Protein AF-A0AA36HLS9-F1 (afdb_monomer_lite)

Sequence (797 aa):
MFCTSGTGKSSGSKPPRKSQDGSSKAQVPLLLHFDVNKTVIQSDSVQMKGVEEGIREGIADLFWGNLQKSGGSESWEWIKAEPSCAPPKDDDILAVGTTPLNYTQWCKRFVQDKKAMKEAVRSFSLVQGQPVEKEMKKLLQLTMKKMQLRPEVRKSKEAEAAGLLGPTFNMFPALFQMVVQLQRQRRPFAILFRSFGADHEKIQREWNAFCEMRHPIFSRLIEDIGPMDGSTPGVPDRRIHSIHTLYRDASGPMVLLDTFTNGPEDSPWDSWVRTKPKPTADTRNGKSWTKQVLKSKVVEGFTAFRKFCADHLAKQATAAIKDDWAWWQFHNEQAHGGKLMTLLRRKDNAQVFFDDNIEPFDARIVDCRDDYGNTVPDSVALDKYLVKVNPVEAMLDDNYFLRKLLATQGDHIDVGSSLIGVQKQLADKEEENGTLVKQLQNLGQHLKQLMEENRRMKQQRRIPVRDENELKRILHKDGIDTNKFGTGNFKSLRNLQTEIDQGASWLQDNDHGRIVRVLDMVYLMIKYNDMLLVESHEQDGSNGNIIRTRNYLPGVRMRVEDNMQDVIDRWFQTGLQVDISPYIETQEMPVYVPDAPPQQSLLTEAYPLACMIQASQGTFVIPDKEVELYKDLFAKIGLPGGKSFSTVSKDAVDEQSVITRLWRWDKIKNWKEHAASGGKSSMQVQDVSETCRRLFKDHPRAEIYQRLLLQMFEVFEAQKLTGGFSGSLVIRVQPFEADGRPGEPCIVKLDEGKAIRTEASNSENVFKALPDRAARILGDAVYGRDKDCAKIQTSAL

Radius of gyration: 40.89 Å; chains: 1; bounding box: 94×68×112 Å

Organism: NCBI:txid2562239

pLDDT: mean 76.9, std 19.82, range [21.17, 98.5]

Structure (mmCIF, N/CA/C/O backbone):
data_AF-A0AA36HLS9-F1
#
_entry.id   AF-A0AA36HLS9-F1
#
loop_
_atom_site.group_PDB
_atom_site.id
_atom_site.type_symbol
_atom_site.label_atom_id
_atom_site.label_alt_id
_atom_site.label_comp_id
_atom_site.label_asym_id
_atom_site.label_entity_id
_atom_site.label_seq_id
_atom_site.pdbx_PDB_ins_code
_atom_site.Cartn_x
_atom_site.Cartn_y
_atom_site.Cartn_z
_atom_site.occupancy
_atom_site.B_iso_or_equiv
_atom_site.auth_seq_id
_atom_site.auth_comp_id
_atom_site.auth_asym_id
_atom_site.auth_atom_id
_atom_site.pdbx_PDB_model_num
ATOM 1 N N . MET A 1 1 ? -50.172 -24.368 -39.391 1.00 28.59 1 MET A N 1
ATOM 2 C CA . MET A 1 1 ? -51.264 -25.345 -39.179 1.00 28.59 1 MET A CA 1
ATOM 3 C C . MET A 1 1 ? -51.474 -25.513 -37.678 1.00 28.59 1 MET A C 1
ATOM 5 O O . MET A 1 1 ? -50.522 -25.311 -36.939 1.00 28.59 1 MET A O 1
ATOM 9 N N . PHE A 1 2 ? -52.711 -25.818 -37.275 1.00 23.03 2 PHE A N 1
ATOM 10 C CA . PHE A 1 2 ? -53.198 -26.250 -35.946 1.00 23.03 2 PHE A CA 1
ATOM 11 C C . PHE A 1 2 ? -52.264 -27.277 -35.237 1.00 23.03 2 PHE A C 1
ATOM 13 O O . PHE A 1 2 ? -51.487 -27.919 -35.932 1.00 23.03 2 PHE A O 1
ATOM 20 N N . CYS A 1 3 ? -52.275 -27.569 -33.923 1.00 22.03 3 CYS A N 1
ATOM 21 C CA . CYS A 1 3 ? -53.114 -27.216 -32.750 1.00 22.03 3 CYS A CA 1
ATOM 22 C C . CYS A 1 3 ? -52.338 -27.609 -31.440 1.00 22.03 3 CYS A C 1
ATOM 24 O O . CYS A 1 3 ? -51.247 -28.155 -31.573 1.00 22.03 3 CYS A O 1
ATOM 26 N N . THR A 1 4 ? -52.733 -27.431 -30.162 1.00 26.62 4 THR A N 1
ATOM 27 C CA . THR A 1 4 ? -53.925 -26.882 -29.452 1.00 26.62 4 THR A CA 1
ATOM 28 C C . THR A 1 4 ? -53.484 -26.301 -28.080 1.00 26.62 4 THR A C 1
ATOM 30 O O . THR A 1 4 ? -52.349 -26.505 -27.656 1.00 26.62 4 THR A O 1
ATOM 33 N N . SER A 1 5 ? -54.385 -25.651 -27.334 1.00 27.12 5 SER A N 1
ATOM 34 C CA . SER A 1 5 ? -54.272 -25.324 -25.896 1.00 27.12 5 SER A CA 1
ATOM 35 C C . SER A 1 5 ? -54.572 -26.502 -24.948 1.00 27.12 5 SER A C 1
ATOM 37 O O . SER A 1 5 ? -55.406 -27.343 -25.275 1.00 27.12 5 SER A O 1
ATOM 39 N N . GLY A 1 6 ? -54.036 -26.477 -23.719 1.00 25.38 6 GLY A N 1
ATOM 40 C CA . GLY A 1 6 ? -54.470 -27.343 -22.609 1.00 25.38 6 GLY A CA 1
ATOM 41 C C . GLY A 1 6 ? -54.262 -26.685 -21.239 1.00 25.38 6 GLY A C 1
ATOM 42 O O . GLY A 1 6 ? -53.137 -26.354 -20.875 1.00 25.38 6 GLY A O 1
ATOM 43 N N . THR A 1 7 ? -55.341 -26.470 -20.484 1.00 30.11 7 THR A N 1
ATOM 44 C CA . THR A 1 7 ? -55.333 -25.877 -19.134 1.00 30.11 7 THR A CA 1
ATOM 45 C C . THR A 1 7 ? -55.454 -26.951 -18.050 1.00 30.11 7 THR A C 1
ATOM 47 O O . THR A 1 7 ? -56.210 -27.906 -18.195 1.00 30.11 7 THR A O 1
ATOM 50 N N . GLY A 1 8 ? -54.752 -26.777 -16.925 1.00 26.59 8 GLY A N 1
ATOM 51 C CA . GLY A 1 8 ? -54.854 -27.674 -15.769 1.00 26.59 8 GLY A CA 1
ATOM 52 C C . GLY A 1 8 ? -54.307 -27.038 -14.490 1.00 26.59 8 GLY A C 1
ATOM 53 O O . GLY A 1 8 ? -53.143 -26.651 -14.432 1.00 26.59 8 GLY A O 1
ATOM 54 N N . LYS A 1 9 ? -55.153 -26.910 -13.461 1.00 28.95 9 LYS A N 1
ATOM 55 C CA . LYS A 1 9 ? -54.767 -26.489 -12.102 1.00 28.95 9 LYS A CA 1
ATOM 56 C C . LYS A 1 9 ? -54.532 -27.729 -11.236 1.00 28.95 9 LYS A C 1
ATOM 58 O O . LYS A 1 9 ? -55.436 -28.553 -11.206 1.00 28.95 9 LYS A O 1
ATOM 63 N N . SER A 1 10 ? -53.460 -27.762 -10.435 1.00 25.56 10 SER A N 1
ATOM 64 C CA . SER A 1 10 ? -53.534 -27.958 -8.964 1.00 25.56 10 SER A CA 1
ATOM 65 C C . SER A 1 10 ? -52.170 -28.224 -8.303 1.00 25.56 10 SER A C 1
ATOM 67 O O . SER A 1 10 ? -51.372 -28.984 -8.832 1.00 25.56 10 SER A O 1
ATOM 69 N N . SER A 1 11 ? -51.994 -27.667 -7.095 1.00 27.62 11 SER A N 1
ATOM 70 C CA . SER A 1 11 ? -51.258 -28.218 -5.930 1.00 27.62 11 SER A CA 1
ATOM 71 C C . SER A 1 11 ? -49.841 -28.810 -6.074 1.00 27.62 11 SER A C 1
ATOM 73 O O . SER A 1 11 ? -49.642 -29.815 -6.744 1.00 27.62 11 SER A O 1
ATOM 75 N N . GLY A 1 12 ? -48.913 -28.339 -5.227 1.00 26.55 12 GLY A N 1
ATOM 76 C CA . GLY A 1 12 ? -47.768 -29.152 -4.783 1.00 26.55 12 GLY A CA 1
ATOM 77 C C . GLY A 1 12 ? -46.447 -28.396 -4.617 1.00 26.55 12 GLY A C 1
ATOM 78 O O . GLY A 1 12 ? -45.874 -27.931 -5.593 1.00 26.55 12 GLY A O 1
ATOM 79 N N . SER A 1 13 ? -45.975 -28.303 -3.369 1.00 27.14 13 SER A N 1
ATOM 80 C CA . SER A 1 13 ? -44.563 -28.198 -2.940 1.00 27.14 13 SER A CA 1
ATOM 81 C C . SER A 1 13 ? -43.506 -27.738 -3.967 1.00 27.14 13 SER A C 1
ATOM 83 O O . SER A 1 13 ? -43.077 -28.512 -4.824 1.00 27.14 13 SER A O 1
ATOM 85 N N . LYS A 1 14 ? -42.951 -26.530 -3.781 1.00 30.16 14 LYS A N 1
ATOM 86 C CA . LYS A 1 14 ? -41.692 -26.124 -4.436 1.00 30.16 14 LYS A CA 1
ATOM 87 C C . LYS A 1 14 ? -40.525 -26.996 -3.931 1.00 30.16 14 LYS A C 1
ATOM 89 O O . LYS A 1 14 ? -40.252 -26.944 -2.732 1.00 30.16 14 LYS A O 1
ATOM 94 N N . PRO A 1 15 ? -39.790 -27.720 -4.795 1.00 28.69 15 PRO A N 1
ATOM 95 C CA . PRO A 1 15 ? -38.481 -28.256 -4.433 1.00 28.69 15 PRO A CA 1
ATOM 96 C C . PRO A 1 15 ? -37.448 -27.112 -4.357 1.00 28.69 15 PRO A C 1
ATOM 98 O O . PRO A 1 15 ? -37.657 -26.054 -4.966 1.00 28.69 15 PRO A O 1
ATOM 101 N N . PRO A 1 16 ? -36.326 -27.287 -3.633 1.00 29.98 16 PRO A N 1
ATOM 102 C CA . PRO A 1 16 ? -35.295 -26.259 -3.541 1.00 29.98 16 PRO A CA 1
ATOM 103 C C . PRO A 1 16 ? -34.690 -25.972 -4.921 1.00 29.98 16 PRO A C 1
ATOM 105 O O . PRO A 1 16 ? -34.396 -26.886 -5.695 1.00 29.98 16 PRO A O 1
ATOM 108 N N . ARG A 1 17 ? -34.489 -24.684 -5.233 1.00 29.42 17 ARG A N 1
ATOM 109 C CA . ARG A 1 17 ? -33.785 -24.268 -6.453 1.00 29.42 17 ARG A CA 1
ATOM 110 C C . ARG A 1 17 ? -32.361 -24.818 -6.409 1.00 29.42 17 ARG A C 1
ATOM 112 O O . ARG A 1 17 ? -31.575 -24.396 -5.566 1.00 29.42 17 ARG A O 1
ATOM 119 N N . LYS A 1 18 ? -32.022 -25.704 -7.352 1.00 30.02 18 LYS A N 1
ATOM 120 C CA . LYS A 1 18 ? -30.622 -25.998 -7.675 1.00 30.02 18 LYS A CA 1
ATOM 121 C C . LYS A 1 18 ? -29.926 -24.681 -8.018 1.00 30.02 18 LYS A C 1
ATOM 123 O O . LYS A 1 18 ? -30.443 -23.914 -8.833 1.00 30.02 18 LYS A O 1
ATOM 128 N N . SER A 1 19 ? -28.780 -24.432 -7.396 1.00 31.06 19 SER A N 1
ATOM 129 C CA . SER A 1 19 ? -27.866 -23.372 -7.804 1.00 31.06 19 SER A CA 1
ATOM 130 C C . SER A 1 19 ? -27.513 -23.561 -9.279 1.00 31.06 19 SER A C 1
ATOM 132 O O . SER A 1 19 ? -27.135 -24.655 -9.699 1.00 31.06 19 SER A O 1
ATOM 134 N N . GLN A 1 20 ? -27.659 -22.501 -10.075 1.00 31.69 20 GLN A N 1
ATOM 135 C CA . GLN A 1 20 ? -27.069 -22.468 -11.407 1.00 31.69 20 GLN A CA 1
ATOM 136 C C . GLN A 1 20 ? -25.564 -22.310 -11.227 1.00 31.69 20 GLN A C 1
ATOM 138 O O . GLN A 1 20 ? -25.072 -21.205 -11.010 1.00 31.69 20 GLN A O 1
ATOM 143 N N . ASP A 1 21 ? -24.857 -23.434 -11.278 1.00 34.88 21 ASP A N 1
ATOM 144 C CA . ASP A 1 21 ? -23.404 -23.453 -11.332 1.00 34.88 21 ASP A CA 1
ATOM 145 C C . ASP A 1 21 ? -22.988 -22.958 -12.725 1.00 34.88 21 ASP A C 1
ATOM 147 O O . ASP A 1 21 ? -23.053 -23.679 -13.725 1.00 34.88 21 ASP A O 1
ATOM 151 N N . GLY A 1 22 ? -22.713 -21.657 -12.818 1.00 31.98 22 GLY A N 1
ATOM 152 C CA . GLY A 1 22 ? -22.327 -21.010 -14.062 1.00 31.98 22 GLY A CA 1
ATOM 153 C C . GLY A 1 22 ? -20.906 -21.415 -14.420 1.00 31.98 22 GLY A C 1
ATOM 154 O O . GLY A 1 22 ? -19.966 -20.960 -13.775 1.00 31.98 22 GLY A O 1
ATOM 155 N N . SER A 1 23 ? -20.745 -22.240 -15.457 1.00 33.22 23 SER A N 1
ATOM 156 C CA . SER A 1 23 ? -19.435 -22.686 -15.934 1.00 33.22 23 SER A CA 1
ATOM 157 C C . SER A 1 23 ? -18.579 -21.493 -16.377 1.00 33.22 23 SER A C 1
ATOM 159 O O . SER A 1 23 ? -18.689 -21.018 -17.513 1.00 33.22 23 SER A O 1
ATOM 161 N N . SER A 1 24 ? -17.722 -20.998 -15.486 1.00 39.50 24 SER A N 1
ATOM 162 C CA . SER A 1 24 ? -16.745 -19.973 -15.826 1.00 39.50 24 SER A CA 1
ATOM 163 C C . SER A 1 24 ? -15.725 -20.562 -16.802 1.00 39.50 24 SER A C 1
ATOM 165 O O . SER A 1 24 ? -15.209 -21.665 -16.617 1.00 39.50 24 SER A O 1
ATOM 167 N N . LYS A 1 25 ? -15.428 -19.833 -17.884 1.00 51.34 25 LYS A N 1
ATOM 168 C CA . LYS A 1 25 ? -14.277 -20.175 -18.727 1.00 51.34 25 LYS A CA 1
ATOM 169 C C . LYS A 1 25 ? -13.027 -20.062 -17.857 1.00 51.34 25 LYS A C 1
ATOM 171 O O . LYS A 1 25 ? -12.810 -19.012 -17.254 1.00 51.34 25 LYS A O 1
ATOM 176 N N . ALA A 1 26 ? -12.217 -21.119 -17.808 1.00 57.69 26 ALA A N 1
ATOM 177 C CA . ALA A 1 26 ? -10.960 -21.106 -17.068 1.00 57.69 26 ALA A CA 1
ATOM 178 C C . ALA A 1 26 ? -10.088 -19.933 -17.548 1.00 57.69 26 ALA A C 1
ATOM 180 O O . ALA A 1 26 ? -9.717 -19.866 -18.722 1.00 57.69 26 ALA A O 1
ATOM 181 N N . GLN A 1 27 ? -9.810 -18.981 -16.655 1.00 78.31 27 GLN A N 1
ATOM 182 C CA . GLN A 1 27 ? -9.022 -17.801 -16.997 1.00 78.31 27 GLN A CA 1
ATOM 183 C C . GLN A 1 27 ? -7.546 -18.180 -17.149 1.00 78.31 27 GLN A C 1
ATOM 185 O O . GLN A 1 27 ? -6.984 -18.881 -16.308 1.00 78.31 27 GLN A O 1
ATOM 190 N N . VAL A 1 28 ? -6.911 -17.695 -18.218 1.00 89.69 28 VAL A N 1
ATOM 191 C CA . VAL A 1 28 ? -5.503 -18.003 -18.500 1.00 89.69 28 VAL A CA 1
ATOM 192 C C . VAL A 1 28 ? -4.556 -17.386 -17.453 1.00 89.69 28 VAL A C 1
ATOM 194 O O . VAL A 1 28 ? -4.857 -16.300 -16.929 1.00 89.69 28 VAL A O 1
ATOM 197 N N . PRO A 1 29 ? -3.408 -18.040 -17.167 1.00 94.88 29 PRO A N 1
ATOM 198 C CA . PRO A 1 29 ? -2.360 -17.513 -16.297 1.00 94.88 29 PRO A CA 1
ATOM 199 C C . PRO A 1 29 ? -1.905 -16.092 -16.656 1.00 94.88 29 PRO A C 1
ATOM 201 O O . PRO A 1 29 ? -1.902 -15.715 -17.829 1.00 94.88 29 PRO A O 1
ATOM 204 N N . LEU A 1 30 ? -1.493 -15.321 -15.648 1.00 96.12 30 LEU A N 1
ATOM 205 C CA . LEU A 1 30 ? -1.074 -13.922 -15.784 1.00 96.12 30 LEU A CA 1
ATOM 206 C C . LEU A 1 30 ? 0.406 -13.704 -15.477 1.00 96.12 30 LEU A C 1
ATOM 208 O O . LEU A 1 30 ? 0.851 -13.975 -14.364 1.00 96.12 30 LEU A O 1
ATOM 212 N N . LEU A 1 31 ? 1.144 -13.106 -16.411 1.00 97.44 31 LEU A N 1
ATOM 213 C CA . LEU A 1 31 ? 2.460 -12.532 -16.128 1.00 97.44 31 LEU A CA 1
ATOM 214 C C . LEU A 1 31 ? 2.355 -11.004 -16.080 1.00 97.44 31 LEU A C 1
ATOM 216 O O . LEU A 1 31 ? 2.171 -10.345 -17.104 1.00 97.44 31 LEU A O 1
ATOM 220 N N . LEU A 1 32 ? 2.457 -10.444 -14.877 1.00 98.31 32 LEU A N 1
ATOM 221 C CA . LEU A 1 32 ? 2.303 -9.013 -14.637 1.00 98.31 32 LEU A CA 1
ATOM 222 C C . LEU A 1 32 ? 3.672 -8.364 -14.440 1.00 98.31 32 LEU A C 1
ATOM 224 O O . LEU A 1 32 ? 4.443 -8.762 -13.568 1.00 98.31 32 LEU A O 1
ATOM 228 N N . HIS A 1 33 ? 3.965 -7.349 -15.240 1.00 98.50 33 HIS A N 1
ATOM 229 C CA . HIS A 1 33 ? 5.128 -6.492 -15.080 1.00 98.50 33 HIS A CA 1
ATOM 230 C C . HIS A 1 33 ? 4.666 -5.170 -14.469 1.00 98.50 33 HIS A C 1
ATOM 232 O O . HIS A 1 33 ? 3.740 -4.540 -14.977 1.00 98.50 33 HIS A O 1
ATOM 238 N N . PHE A 1 34 ? 5.313 -4.752 -13.390 1.00 98.38 34 PHE A N 1
ATOM 239 C CA . PHE A 1 34 ? 5.057 -3.469 -12.746 1.00 98.38 34 PHE A CA 1
ATOM 240 C C . PHE A 1 34 ? 6.337 -2.667 -12.742 1.00 98.38 34 PHE A C 1
ATOM 242 O O . PHE A 1 34 ? 7.322 -3.104 -12.150 1.00 98.38 34 PHE A O 1
ATOM 249 N N . ASP A 1 35 ? 6.327 -1.487 -13.344 1.00 96.94 35 ASP A N 1
ATOM 250 C CA . ASP A 1 35 ? 7.286 -0.479 -12.933 1.00 96.94 35 ASP A CA 1
ATOM 251 C C . ASP A 1 35 ? 7.115 -0.131 -11.438 1.00 96.94 35 ASP A C 1
ATOM 253 O O . ASP A 1 35 ? 6.052 -0.337 -10.846 1.00 96.94 35 ASP A O 1
ATOM 257 N N . VAL A 1 36 ? 8.182 0.360 -10.810 1.00 94.25 36 VAL A N 1
ATOM 258 C CA . VAL A 1 36 ? 8.194 0.748 -9.399 1.00 94.25 36 VAL A CA 1
ATOM 259 C C . VAL A 1 36 ? 7.795 2.210 -9.207 1.00 94.25 36 VAL A C 1
ATOM 261 O O . VAL A 1 36 ? 6.796 2.502 -8.546 1.00 94.25 36 VAL A O 1
ATOM 264 N N . ASN A 1 37 ? 8.585 3.135 -9.745 1.00 90.25 37 ASN A N 1
ATOM 265 C CA . ASN A 1 37 ? 8.559 4.546 -9.368 1.00 90.25 37 ASN A CA 1
ATOM 266 C C . ASN A 1 37 ? 7.387 5.274 -10.038 1.00 90.25 37 ASN A C 1
ATOM 268 O O . ASN A 1 37 ? 7.247 5.228 -11.247 1.00 90.25 37 ASN A O 1
ATOM 272 N N . LYS A 1 38 ? 6.537 5.950 -9.257 1.00 89.06 38 LYS A N 1
ATOM 273 C CA . LYS A 1 38 ? 5.241 6.537 -9.675 1.00 89.06 38 LYS A CA 1
ATOM 274 C C . LYS A 1 38 ? 4.206 5.541 -10.221 1.00 89.06 38 LYS A C 1
ATOM 276 O O . LYS A 1 38 ? 3.077 5.936 -10.505 1.00 89.06 38 LYS A O 1
ATOM 281 N N . THR A 1 39 ? 4.554 4.262 -10.304 1.00 93.81 39 THR A N 1
ATOM 282 C CA . THR A 1 39 ? 3.668 3.194 -10.769 1.00 93.81 39 THR A CA 1
ATOM 283 C C . THR A 1 39 ? 3.092 2.405 -9.596 1.00 93.81 39 THR A C 1
ATOM 285 O O . THR A 1 39 ? 1.874 2.278 -9.509 1.00 93.81 39 THR A O 1
ATOM 288 N N . VAL A 1 40 ? 3.923 1.918 -8.663 1.00 94.00 40 VAL A N 1
ATOM 289 C CA . VAL A 1 40 ? 3.460 1.253 -7.422 1.00 94.00 40 VAL A CA 1
ATOM 290 C C . VAL A 1 40 ? 3.991 1.887 -6.136 1.00 94.00 40 VAL A C 1
ATOM 292 O O . VAL A 1 40 ? 3.462 1.572 -5.075 1.00 94.00 40 VAL A O 1
ATOM 295 N N . ILE A 1 41 ? 4.984 2.783 -6.205 1.00 89.88 41 ILE A N 1
ATOM 296 C CA . ILE A 1 41 ? 5.416 3.656 -5.097 1.00 89.88 41 ILE A CA 1
ATOM 297 C C . ILE A 1 41 ? 5.444 5.118 -5.545 1.00 89.88 41 ILE A C 1
ATOM 299 O O . ILE A 1 41 ? 5.737 5.395 -6.703 1.00 89.88 41 ILE A O 1
ATOM 303 N N . GLN A 1 42 ? 5.235 6.076 -4.636 1.00 83.19 42 GLN A N 1
ATOM 304 C CA . GLN A 1 42 ? 5.278 7.504 -5.008 1.00 83.19 42 GLN A CA 1
ATOM 305 C C . GLN A 1 42 ? 6.682 8.117 -4.994 1.00 83.19 42 GLN A C 1
ATOM 307 O O . GLN A 1 42 ? 6.919 9.149 -5.621 1.00 83.19 42 GLN A O 1
ATOM 312 N N . SER A 1 43 ? 7.618 7.513 -4.259 1.00 69.38 43 SER A N 1
ATOM 313 C CA . SER A 1 43 ? 8.977 8.034 -4.126 1.00 69.38 43 SER A CA 1
ATOM 314 C C . SER A 1 43 ? 9.847 7.713 -5.340 1.00 69.38 43 SER A C 1
ATOM 316 O O . SER A 1 43 ? 9.845 6.591 -5.844 1.00 69.38 43 SER A O 1
ATOM 318 N N . ASP A 1 44 ? 10.666 8.682 -5.737 1.00 62.41 44 ASP A N 1
ATOM 319 C CA . ASP A 1 44 ? 11.789 8.499 -6.654 1.00 62.41 44 ASP A CA 1
ATOM 320 C C . ASP A 1 44 ? 13.079 8.779 -5.872 1.00 62.41 44 ASP A C 1
ATOM 322 O O . ASP A 1 44 ? 13.381 9.934 -5.546 1.00 62.41 44 ASP A O 1
ATOM 326 N N . SER A 1 45 ? 13.805 7.709 -5.533 1.00 55.09 45 SER A N 1
ATOM 327 C CA . SER A 1 45 ? 15.066 7.777 -4.782 1.00 55.09 45 SER A CA 1
ATOM 328 C C . SER A 1 45 ? 16.172 8.537 -5.527 1.00 55.09 45 SER A C 1
ATOM 330 O O . SER A 1 45 ? 17.047 9.125 -4.893 1.00 55.09 45 SER A O 1
ATOM 332 N N . VAL A 1 46 ? 16.110 8.591 -6.861 1.00 50.47 46 VAL A N 1
ATOM 333 C CA . VAL A 1 46 ? 17.107 9.232 -7.732 1.00 50.47 46 VAL A CA 1
ATOM 334 C C . VAL A 1 46 ? 16.852 10.737 -7.861 1.00 50.47 46 VAL A C 1
ATOM 336 O O . VAL A 1 46 ? 17.795 11.512 -8.024 1.00 50.47 46 VAL A O 1
ATOM 339 N N . GLN A 1 47 ? 15.593 11.180 -7.785 1.00 48.22 47 GLN A N 1
ATOM 340 C CA . GLN A 1 47 ? 15.221 12.592 -7.975 1.00 48.22 47 GLN A CA 1
ATOM 341 C C . GLN A 1 47 ? 15.051 13.397 -6.671 1.00 48.22 47 GLN A C 1
ATOM 343 O O . GLN A 1 47 ? 14.781 14.594 -6.759 1.00 48.22 47 GLN A O 1
ATOM 348 N N . MET A 1 48 ? 15.208 12.782 -5.487 1.00 50.19 48 MET A N 1
ATOM 349 C CA . MET A 1 48 ? 15.040 13.418 -4.159 1.00 50.19 48 MET A CA 1
ATOM 350 C C . MET A 1 48 ? 13.736 14.235 -4.011 1.00 50.19 48 MET A C 1
ATOM 352 O O . MET A 1 48 ? 13.700 15.271 -3.347 1.00 50.19 48 MET A O 1
ATOM 356 N N . LYS A 1 49 ? 12.649 13.786 -4.652 1.00 61.12 49 LYS A N 1
ATOM 357 C CA . LYS A 1 49 ? 11.365 14.503 -4.668 1.00 61.12 49 LYS A CA 1
ATOM 358 C C . LYS A 1 49 ? 10.529 14.234 -3.423 1.00 61.12 49 LYS A C 1
ATOM 360 O O . LYS A 1 49 ? 10.443 13.102 -2.949 1.00 61.12 49 LYS A O 1
ATOM 365 N N . GLY A 1 50 ? 9.812 15.261 -2.972 1.00 70.81 50 GLY A N 1
ATOM 366 C CA . GLY A 1 50 ? 8.744 15.105 -1.986 1.00 70.81 50 GLY A CA 1
ATOM 367 C C . GLY A 1 50 ? 7.527 14.373 -2.567 1.00 70.81 50 GLY A C 1
ATOM 368 O O . GLY A 1 50 ? 7.180 14.556 -3.734 1.00 70.81 50 GLY A O 1
ATOM 369 N N . VAL A 1 51 ? 6.838 13.587 -1.732 1.00 82.06 51 VAL A N 1
ATOM 370 C CA . VAL A 1 51 ? 5.621 12.828 -2.102 1.00 82.06 51 VAL A CA 1
ATOM 371 C C . VAL A 1 51 ? 4.552 13.738 -2.726 1.00 82.06 51 VAL A C 1
ATOM 373 O O . VAL A 1 51 ? 3.966 13.394 -3.753 1.00 82.06 51 VAL A O 1
ATOM 376 N N . GLU A 1 52 ? 4.355 14.933 -2.158 1.00 88.31 52 GLU A N 1
ATOM 377 C CA . GLU A 1 52 ? 3.397 15.928 -2.655 1.00 88.31 52 GLU A CA 1
ATOM 378 C C . GLU A 1 52 ? 3.741 16.426 -4.070 1.00 88.31 52 GLU A C 1
ATOM 380 O O . GLU A 1 52 ? 2.847 16.570 -4.901 1.00 88.31 52 GLU A O 1
ATOM 385 N N . GLU A 1 53 ? 5.027 16.636 -4.389 1.00 88.00 53 GLU A N 1
ATOM 386 C CA . GLU A 1 53 ? 5.447 17.061 -5.732 1.00 88.00 53 GLU A CA 1
ATOM 387 C C . GLU A 1 53 ? 5.089 16.012 -6.785 1.00 88.00 53 GLU A C 1
ATOM 389 O O . GLU A 1 53 ? 4.599 16.352 -7.860 1.00 88.00 53 GLU A O 1
ATOM 394 N N . GLY A 1 54 ? 5.311 14.732 -6.468 1.00 88.31 54 GLY A N 1
ATOM 395 C CA . GLY A 1 54 ? 4.929 13.629 -7.343 1.00 88.31 54 GLY A CA 1
ATOM 396 C C . GLY A 1 54 ? 3.415 13.554 -7.541 1.00 88.31 54 GLY A C 1
ATOM 397 O O . GLY A 1 54 ? 2.959 13.248 -8.639 1.00 88.31 54 GLY A O 1
ATOM 398 N N . ILE A 1 55 ? 2.625 13.836 -6.495 1.00 91.81 55 ILE A N 1
ATOM 399 C CA . ILE A 1 55 ? 1.156 13.837 -6.589 1.00 91.81 55 ILE A CA 1
ATOM 400 C C . ILE A 1 55 ? 0.693 15.003 -7.466 1.00 91.81 55 ILE A C 1
ATOM 402 O O . ILE A 1 55 ? -0.160 14.804 -8.323 1.00 91.81 55 ILE A O 1
ATOM 406 N N . ARG A 1 56 ? 1.290 16.192 -7.327 1.00 94.12 56 ARG A N 1
ATOM 407 C CA . ARG A 1 56 ? 1.016 17.350 -8.197 1.00 94.12 56 ARG A CA 1
ATOM 408 C C . ARG A 1 56 ? 1.359 17.064 -9.661 1.00 94.12 56 ARG A C 1
ATOM 410 O O . ARG A 1 56 ? 0.535 17.338 -10.528 1.00 94.12 56 ARG A O 1
ATOM 417 N N . GLU A 1 57 ? 2.516 16.449 -9.923 1.00 92.81 57 GLU A N 1
ATOM 418 C CA . GLU A 1 57 ? 2.889 15.952 -11.259 1.00 92.81 57 GLU A CA 1
ATOM 419 C C . GLU A 1 57 ? 1.841 14.951 -11.795 1.00 92.81 57 GLU A C 1
ATOM 421 O O . GLU A 1 57 ? 1.413 15.075 -12.936 1.00 92.81 57 GLU A O 1
ATOM 426 N N . GLY A 1 58 ? 1.360 14.014 -10.968 1.00 93.25 58 GLY A N 1
ATOM 427 C CA . GLY A 1 58 ? 0.304 13.071 -11.354 1.00 93.25 58 GLY A CA 1
ATOM 428 C C . GLY A 1 58 ? -1.063 13.723 -11.603 1.00 93.25 58 GLY A C 1
ATOM 429 O O . GLY A 1 58 ? -1.759 13.323 -12.530 1.00 93.25 58 GLY A O 1
ATOM 430 N N . ILE A 1 59 ? -1.445 14.745 -10.830 1.00 95.62 59 ILE A N 1
ATOM 431 C CA . ILE A 1 59 ? -2.696 15.502 -11.015 1.00 95.62 59 ILE A CA 1
ATOM 432 C C . ILE A 1 59 ? -2.674 16.277 -12.334 1.00 95.62 59 ILE A C 1
ATOM 434 O O . ILE A 1 59 ? -3.679 16.305 -13.041 1.00 95.62 59 ILE A O 1
ATOM 438 N N . ALA A 1 60 ? -1.537 16.871 -12.696 1.00 95.44 60 ALA A N 1
ATOM 439 C CA . ALA A 1 60 ? -1.380 17.617 -13.942 1.00 95.44 60 ALA A CA 1
ATOM 440 C C . ALA A 1 60 ? -1.610 16.763 -15.209 1.00 95.44 60 ALA A C 1
ATOM 442 O O . ALA A 1 60 ? -2.044 17.290 -16.234 1.00 95.44 60 ALA A O 1
ATOM 443 N N . ASP A 1 61 ? -1.395 15.447 -15.130 1.00 92.75 61 ASP A N 1
ATOM 444 C CA . ASP A 1 61 ? -1.688 14.514 -16.224 1.00 92.75 61 ASP A CA 1
ATOM 445 C C . ASP A 1 61 ? -3.188 14.182 -16.374 1.00 92.75 61 ASP A C 1
ATOM 447 O O . ASP A 1 61 ? -3.581 13.679 -17.426 1.00 92.75 61 ASP A O 1
ATOM 451 N N . LEU A 1 62 ? -4.020 14.441 -15.352 1.00 93.50 62 LEU A N 1
ATOM 452 C CA . LEU A 1 62 ? -5.443 14.055 -15.324 1.00 93.50 62 LEU A CA 1
ATOM 453 C C . LEU A 1 62 ? -6.399 15.120 -15.877 1.00 93.50 62 LEU A C 1
ATOM 455 O O . LEU A 1 62 ? -7.536 14.809 -16.224 1.00 93.50 62 LEU A O 1
ATOM 459 N N . PHE A 1 63 ? -5.983 16.385 -15.905 1.00 93.62 63 PHE A N 1
ATOM 460 C CA . PHE A 1 63 ? -6.843 17.507 -16.285 1.00 93.62 63 PHE A CA 1
ATOM 461 C C . PHE A 1 63 ? -6.561 17.939 -17.723 1.00 93.62 63 PHE A C 1
ATOM 463 O O . PHE A 1 63 ? -5.440 18.334 -18.037 1.00 93.62 63 PHE A O 1
ATOM 470 N N . TRP A 1 64 ? -7.595 17.911 -18.566 1.00 92.06 64 TRP A N 1
ATOM 471 C CA . TRP A 1 64 ? -7.527 18.184 -20.006 1.00 92.06 64 TRP A CA 1
ATOM 472 C C . TRP A 1 64 ? -8.125 19.541 -20.379 1.00 92.06 64 TRP A C 1
ATOM 474 O O . TRP A 1 64 ? -9.111 19.981 -19.785 1.00 92.06 64 TRP A O 1
ATOM 484 N N . GLY A 1 65 ? -7.548 20.196 -21.383 1.00 91.44 65 GLY A N 1
ATOM 485 C CA . GLY A 1 65 ? -7.998 21.498 -21.864 1.00 91.44 65 GLY A CA 1
ATOM 486 C C . GLY A 1 65 ? -7.779 21.698 -23.359 1.00 91.44 65 GLY A C 1
ATOM 487 O O . GLY A 1 65 ? -6.877 21.103 -23.957 1.00 91.44 65 GLY A O 1
ATOM 488 N N . ASN A 1 66 ? -8.618 22.544 -23.953 1.00 88.62 66 ASN A N 1
ATOM 489 C CA . ASN A 1 66 ? -8.536 22.932 -25.357 1.00 88.62 66 ASN A CA 1
ATOM 490 C C . ASN A 1 66 ? -7.619 24.153 -25.511 1.00 88.62 66 ASN A C 1
ATOM 492 O O . ASN A 1 66 ? -7.565 25.022 -24.637 1.00 88.62 66 ASN A O 1
ATOM 496 N N . LEU A 1 67 ? -6.902 24.228 -26.635 1.00 86.81 67 LEU A N 1
ATOM 497 C CA . LEU A 1 67 ? -6.084 25.390 -26.975 1.00 86.81 67 LEU A CA 1
ATOM 498 C C . LEU A 1 67 ? -6.933 26.453 -27.672 1.00 86.81 67 LEU A C 1
ATOM 500 O O . LEU A 1 67 ? -7.318 26.288 -28.829 1.00 86.81 67 LEU A O 1
ATOM 504 N N . GLN A 1 68 ? -7.164 27.565 -26.983 1.00 81.81 68 GLN A N 1
ATOM 505 C CA . GLN A 1 68 ? -7.794 28.757 -27.535 1.00 81.81 68 GLN A CA 1
ATOM 506 C C . GLN A 1 68 ? -6.725 29.692 -28.114 1.00 81.81 68 GLN A C 1
ATOM 508 O O . GLN A 1 68 ? -5.673 29.912 -27.510 1.00 81.81 68 GLN A O 1
ATOM 513 N N . LYS A 1 69 ? -6.994 30.272 -29.288 1.00 78.50 69 LYS A N 1
ATOM 514 C CA . LYS A 1 69 ? -6.146 31.303 -29.909 1.00 78.50 69 LYS A CA 1
ATOM 515 C C . LYS A 1 69 ? -6.891 32.624 -29.943 1.00 78.50 69 LYS A C 1
ATOM 517 O O . LYS A 1 69 ? -7.857 32.762 -30.686 1.00 78.50 69 LYS A O 1
ATOM 522 N N . SER A 1 70 ? -6.415 33.607 -29.184 1.00 71.69 70 SER A N 1
ATOM 523 C CA . SER A 1 70 ? -6.994 34.953 -29.169 1.00 71.69 70 SER A CA 1
ATOM 524 C C . SER A 1 70 ? -5.897 36.013 -29.173 1.00 71.69 70 SER A C 1
ATOM 526 O O . SER A 1 70 ? -4.941 35.935 -28.405 1.00 71.69 70 SER A O 1
ATOM 528 N N . GLY A 1 71 ? -5.998 36.986 -30.084 1.00 60.97 71 GLY A N 1
ATOM 529 C CA . GLY A 1 71 ? -5.080 38.132 -30.156 1.00 60.97 71 GLY A CA 1
ATOM 530 C C . GLY A 1 71 ? -3.594 37.798 -30.373 1.00 60.97 71 GLY A C 1
ATOM 531 O O . GLY A 1 71 ? -2.745 38.621 -30.054 1.00 60.97 71 GLY A O 1
ATOM 532 N N . GLY A 1 72 ? -3.264 36.602 -30.875 1.00 70.19 72 GLY A N 1
ATOM 533 C CA . GLY A 1 72 ? -1.879 36.127 -31.020 1.00 70.19 72 GLY A CA 1
ATOM 534 C C . GLY A 1 72 ? -1.311 35.393 -29.797 1.00 70.19 72 GLY A C 1
ATOM 535 O O . GLY A 1 72 ? -0.187 34.904 -29.867 1.00 70.19 72 GLY A O 1
ATOM 536 N N . SER A 1 73 ? -2.081 35.259 -28.713 1.00 73.44 73 SER A N 1
ATOM 537 C CA . SER A 1 73 ? -1.740 34.426 -27.555 1.00 73.44 73 SER A CA 1
ATOM 538 C C . SER A 1 73 ? -2.429 33.057 -27.643 1.00 73.44 73 SER A C 1
ATOM 540 O O . SER A 1 73 ? -3.600 32.973 -28.027 1.00 73.44 73 SER A O 1
ATOM 542 N N . GLU A 1 74 ? -1.715 31.986 -27.281 1.00 83.12 74 GLU A N 1
ATOM 543 C CA . GLU A 1 74 ? -2.319 30.676 -26.999 1.00 83.12 74 GLU A CA 1
ATOM 544 C C . GLU A 1 74 ? -2.702 30.620 -25.513 1.00 83.12 74 GLU A C 1
ATOM 546 O O . GLU A 1 74 ? -1.891 30.949 -24.645 1.00 83.12 74 GLU A O 1
ATOM 551 N N . SER A 1 75 ? -3.920 30.178 -25.209 1.00 85.12 75 SER A N 1
ATOM 552 C CA . SER A 1 75 ? -4.381 29.900 -23.847 1.00 85.12 75 SER A CA 1
ATOM 553 C C . SER A 1 75 ? -4.992 28.503 -23.755 1.00 85.12 75 SER A C 1
ATOM 555 O O . SER A 1 75 ? -5.442 27.931 -24.746 1.00 85.12 75 SER A O 1
ATOM 557 N N . TRP A 1 76 ? -4.981 27.935 -22.551 1.00 91.88 76 TRP A N 1
ATOM 558 C CA . TRP A 1 76 ? -5.516 26.607 -22.264 1.00 91.88 76 TRP A CA 1
ATOM 559 C C . TRP A 1 76 ? -6.801 26.749 -21.455 1.00 91.88 76 TRP A C 1
ATOM 561 O O . TRP A 1 76 ? -6.790 27.331 -20.369 1.00 91.88 76 TRP A O 1
ATOM 571 N N . GLU A 1 77 ? -7.906 26.246 -21.996 1.00 90.12 77 GLU A N 1
ATOM 572 C CA . GLU A 1 77 ? -9.226 26.298 -21.371 1.00 90.12 77 GLU A CA 1
ATOM 573 C C . GLU A 1 77 ? -9.620 24.904 -20.873 1.00 90.12 77 GLU A C 1
ATOM 575 O O . GLU A 1 77 ? -9.706 23.959 -21.658 1.00 90.12 77 GLU A O 1
ATOM 580 N N . TRP A 1 78 ? -9.856 24.766 -19.564 1.00 91.44 78 TRP A N 1
ATOM 581 C CA . TRP A 1 78 ? -10.227 23.485 -18.959 1.00 91.44 78 TRP A CA 1
ATOM 582 C C . TRP A 1 78 ? -11.567 22.974 -19.502 1.00 91.44 78 TRP A C 1
ATOM 584 O O . TRP A 1 78 ? -12.599 23.633 -19.372 1.00 91.44 78 TRP A O 1
ATOM 594 N N . ILE A 1 79 ? -11.546 21.749 -20.027 1.00 88.25 79 ILE A N 1
ATOM 595 C CA . ILE A 1 79 ? -12.678 21.080 -20.683 1.00 88.25 79 ILE A CA 1
ATOM 596 C C . ILE A 1 79 ? -13.808 20.699 -19.704 1.00 88.25 79 ILE A C 1
ATOM 598 O O . ILE A 1 79 ? -14.921 20.414 -20.130 1.00 88.25 79 ILE A O 1
ATOM 602 N N . LYS A 1 80 ? -13.555 20.700 -18.385 1.00 86.75 80 LYS A N 1
ATOM 603 C CA . LYS A 1 80 ? -14.505 20.269 -17.330 1.00 86.75 80 LYS A CA 1
ATOM 604 C C . LYS A 1 80 ? -14.951 18.800 -17.412 1.00 86.75 80 LYS A C 1
ATOM 606 O O . LYS A 1 80 ? -15.845 18.399 -16.672 1.00 86.75 80 LYS A O 1
ATOM 611 N N . ALA A 1 81 ? -14.291 17.991 -18.243 1.00 83.69 81 ALA A N 1
ATOM 612 C CA . ALA A 1 81 ? -14.377 16.535 -18.187 1.00 83.69 81 ALA A CA 1
ATOM 613 C C . ALA A 1 81 ? -13.871 16.000 -16.834 1.00 83.69 81 ALA A C 1
ATOM 615 O O . ALA A 1 81 ? -13.110 16.673 -16.127 1.00 83.69 81 ALA A O 1
ATOM 616 N N . GLU A 1 82 ? -14.273 14.773 -16.491 1.00 83.62 82 GLU A N 1
ATOM 617 C CA . GLU A 1 82 ? -13.765 14.093 -15.301 1.00 83.62 82 GLU A CA 1
ATOM 618 C C . GLU A 1 82 ? -12.231 13.915 -15.383 1.00 83.62 82 GLU A C 1
ATOM 620 O O . GLU A 1 82 ? -11.723 13.566 -16.452 1.00 83.62 82 GLU A O 1
ATOM 625 N N . PRO A 1 83 ? -11.473 14.128 -14.285 1.00 89.00 83 PRO A N 1
ATOM 626 C CA . PRO A 1 83 ? -10.033 13.909 -14.292 1.00 89.00 83 PRO A CA 1
ATOM 627 C C . PRO A 1 83 ? -9.681 12.443 -14.587 1.00 89.00 83 PRO A C 1
ATOM 629 O O . PRO A 1 83 ? -10.029 11.552 -13.813 1.00 89.00 83 PRO A O 1
ATOM 632 N N . SER A 1 84 ? -8.955 12.197 -15.678 1.00 87.25 84 SER A N 1
ATOM 633 C CA . SER A 1 84 ? -8.500 10.860 -16.075 1.00 87.25 84 SER A CA 1
ATOM 634 C C . SER A 1 84 ? -7.195 10.913 -16.865 1.00 87.25 84 SER A C 1
ATOM 636 O O . SER A 1 84 ? -6.929 11.871 -17.590 1.00 87.25 84 SER A O 1
ATOM 638 N N . CYS A 1 85 ? -6.378 9.864 -16.756 1.00 85.38 85 CYS A N 1
ATOM 639 C CA . CYS A 1 85 ? -5.175 9.712 -17.577 1.00 85.38 85 CYS A CA 1
ATOM 640 C C . CYS A 1 85 ? -5.475 9.417 -19.056 1.00 85.38 85 CYS A C 1
ATOM 642 O O . CYS A 1 85 ? -4.601 9.611 -19.902 1.00 85.38 85 CYS A O 1
ATOM 644 N N . ALA A 1 86 ? -6.685 8.947 -19.374 1.00 82.75 86 ALA A N 1
ATOM 645 C CA . ALA A 1 86 ? -7.134 8.788 -20.749 1.00 82.75 86 ALA A CA 1
ATOM 646 C C . ALA A 1 86 ? -7.591 10.145 -21.319 1.00 82.75 86 ALA A C 1
ATOM 648 O O . ALA A 1 86 ? -8.237 10.910 -20.599 1.00 82.75 86 ALA A O 1
ATOM 649 N N . PRO A 1 87 ? -7.312 10.449 -22.601 1.00 81.62 87 PRO A N 1
ATOM 650 C CA . PRO A 1 87 ? -7.883 11.625 -23.247 1.00 81.62 87 PRO A CA 1
ATOM 651 C C . PRO A 1 87 ? -9.419 11.522 -23.304 1.00 81.62 87 PRO A C 1
ATOM 653 O O . PRO A 1 87 ? -9.944 10.416 -23.491 1.00 81.62 87 PRO A O 1
ATOM 656 N N . PRO A 1 88 ? -10.152 12.646 -23.173 1.00 82.50 88 PRO A N 1
ATOM 657 C CA . PRO A 1 88 ? -11.599 12.664 -23.367 1.00 82.50 88 PRO A CA 1
ATOM 658 C C . PRO A 1 88 ? -11.955 12.201 -24.789 1.00 82.50 88 PRO A C 1
ATOM 660 O O . PRO A 1 88 ? -11.262 12.537 -25.748 1.00 82.50 88 PRO A O 1
ATOM 663 N N . LYS A 1 89 ? -13.022 11.401 -24.904 1.00 70.56 89 LYS A N 1
ATOM 664 C CA . LYS A 1 89 ? -13.418 10.693 -26.140 1.00 70.56 89 LYS A CA 1
ATOM 665 C C . LYS A 1 89 ? -14.724 11.187 -26.768 1.00 70.56 89 LYS A C 1
ATOM 667 O O . LYS A 1 89 ? -15.170 10.598 -27.743 1.00 70.56 89 LYS A O 1
ATOM 672 N N . ASP A 1 90 ? -15.363 12.177 -26.158 1.00 65.62 90 ASP A N 1
ATOM 673 C CA . ASP A 1 90 ? -16.708 12.617 -26.517 1.00 65.62 90 ASP A CA 1
ATOM 674 C C . ASP A 1 90 ? -16.630 13.845 -27.432 1.00 65.62 90 ASP A C 1
ATOM 676 O O . ASP A 1 90 ? -16.037 14.858 -27.052 1.00 65.62 90 ASP A O 1
ATOM 680 N N . ASP A 1 91 ? -17.190 13.755 -28.639 1.00 59.75 91 ASP A N 1
ATOM 681 C CA . ASP A 1 91 ? -17.083 14.809 -29.658 1.00 59.75 91 ASP A CA 1
ATOM 682 C C . ASP A 1 91 ? -17.774 16.114 -29.218 1.00 59.75 91 ASP A C 1
ATOM 684 O O . ASP A 1 91 ? -17.324 17.194 -29.594 1.00 59.75 91 ASP A O 1
ATOM 688 N N . ASP A 1 92 ? -18.790 16.043 -28.347 1.00 50.09 92 ASP A N 1
ATOM 689 C CA . ASP A 1 92 ? -19.453 17.220 -27.753 1.00 50.09 92 ASP A CA 1
ATOM 690 C C . ASP A 1 92 ? -18.553 17.979 -26.750 1.00 50.09 92 ASP A C 1
ATOM 692 O O . ASP A 1 92 ? -18.812 19.134 -26.400 1.00 50.09 92 ASP A O 1
ATOM 696 N N . ILE A 1 93 ? -17.487 17.331 -26.271 1.00 58.19 93 ILE A N 1
ATOM 697 C CA . ILE A 1 93 ? -16.543 17.835 -25.262 1.00 58.19 93 ILE A CA 1
ATOM 698 C C . ILE A 1 93 ? -15.239 18.344 -25.922 1.00 58.19 93 ILE A C 1
ATOM 700 O O . ILE A 1 93 ? -14.508 19.167 -25.354 1.00 58.19 93 ILE A O 1
ATOM 704 N N . LEU A 1 94 ? -14.949 17.890 -27.144 1.00 61.34 94 LEU A N 1
ATOM 705 C CA . LEU A 1 94 ? -13.792 18.282 -27.945 1.00 61.34 94 LEU A CA 1
ATOM 706 C C . LEU A 1 94 ? -14.147 19.463 -28.859 1.00 61.34 94 LEU A C 1
ATOM 708 O O . LEU A 1 94 ? -15.058 19.384 -29.677 1.00 61.34 94 LEU A O 1
ATOM 712 N N . ALA A 1 95 ? -13.403 20.572 -28.789 1.00 59.44 95 ALA A N 1
ATOM 713 C CA . ALA A 1 95 ? -13.638 21.668 -29.729 1.00 59.44 95 ALA A CA 1
ATOM 714 C C . ALA A 1 95 ? -13.229 21.231 -31.149 1.00 59.44 95 ALA A C 1
ATOM 716 O O . ALA A 1 95 ? -12.089 20.807 -31.366 1.00 59.44 95 ALA A O 1
ATOM 717 N N . VAL A 1 96 ? -14.160 21.338 -32.106 1.00 54.09 96 VAL A N 1
ATOM 718 C CA . VAL A 1 96 ? -14.027 20.831 -33.485 1.00 54.09 96 VAL A CA 1
ATOM 719 C C . VAL A 1 96 ? -12.683 21.229 -34.106 1.00 54.09 96 VAL A C 1
ATOM 721 O O . VAL A 1 96 ? -12.386 22.409 -34.285 1.00 54.09 96 VAL A O 1
ATOM 724 N N . GLY A 1 97 ? -11.872 20.227 -34.457 1.00 56.62 97 GLY A N 1
ATOM 725 C CA . GLY A 1 97 ? -10.556 20.421 -35.076 1.00 56.62 97 GLY A CA 1
ATOM 726 C C . GLY A 1 97 ? -9.397 20.693 -34.107 1.00 56.62 97 GLY A C 1
ATOM 727 O O . GLY A 1 97 ? -8.300 21.009 -34.568 1.00 56.62 97 GLY A O 1
ATOM 728 N N . THR A 1 98 ? -9.592 20.557 -32.791 1.00 64.56 98 THR A N 1
ATOM 729 C CA . THR A 1 98 ? -8.521 20.693 -31.788 1.00 64.56 98 THR A CA 1
ATOM 730 C C . THR A 1 98 ? -8.200 19.361 -31.110 1.00 64.56 98 THR A C 1
ATOM 732 O O . THR A 1 98 ? -9.087 18.580 -30.781 1.00 64.56 98 THR A O 1
ATOM 735 N N . THR A 1 99 ? -6.911 19.089 -30.892 1.00 73.50 99 THR A N 1
ATOM 736 C CA . THR A 1 99 ? -6.467 17.992 -30.021 1.00 73.50 99 THR A CA 1
ATOM 737 C C . THR A 1 99 ? -6.317 18.537 -28.599 1.00 73.50 99 THR A C 1
ATOM 739 O O . THR A 1 99 ? -5.550 19.490 -28.415 1.00 73.50 99 THR A O 1
ATOM 742 N N . PRO A 1 100 ? -7.014 17.974 -27.597 1.00 86.69 100 PRO A N 1
ATOM 743 C CA . PRO A 1 100 ? -6.915 18.440 -26.222 1.00 86.69 100 PRO A CA 1
ATOM 744 C C . PRO A 1 100 ? -5.529 18.109 -25.662 1.00 86.69 100 PRO A C 1
ATOM 746 O O . PRO A 1 100 ? -4.947 17.071 -25.982 1.00 86.69 100 PRO A O 1
ATOM 749 N N . LEU A 1 101 ? -5.008 18.976 -24.797 1.00 89.81 101 LEU A N 1
ATOM 750 C CA . LEU A 1 101 ? -3.764 18.735 -24.066 1.00 89.81 101 LEU A CA 1
ATOM 751 C C . LEU A 1 101 ? -4.061 18.621 -22.576 1.00 89.81 101 LEU A C 1
ATOM 753 O O . LEU A 1 101 ? -4.840 19.415 -22.041 1.00 89.81 101 LEU A O 1
ATOM 757 N N . ASN A 1 102 ? -3.407 17.691 -21.883 1.00 92.56 102 ASN A N 1
ATOM 758 C CA . ASN A 1 102 ? -3.409 17.717 -20.422 1.00 92.56 102 ASN A CA 1
ATOM 759 C C . ASN A 1 102 ? -2.537 18.870 -19.887 1.00 92.56 102 ASN A C 1
ATOM 761 O O . ASN A 1 102 ? -1.732 19.457 -20.620 1.00 92.56 102 ASN A O 1
ATOM 765 N N . TYR A 1 103 ? -2.701 19.235 -18.615 1.00 94.94 103 TYR A N 1
ATOM 766 C CA . TYR A 1 103 ? -1.994 20.382 -18.036 1.00 94.94 103 TYR A CA 1
ATOM 767 C C . TYR A 1 103 ? -0.462 20.218 -18.092 1.00 94.94 103 TYR A C 1
ATOM 769 O O . TYR A 1 103 ? 0.251 21.171 -18.411 1.00 94.94 103 TYR A O 1
ATOM 777 N N . THR A 1 104 ? 0.059 18.998 -17.912 1.00 93.81 104 THR A N 1
ATOM 778 C CA . THR A 1 104 ? 1.489 18.692 -18.109 1.00 93.81 104 THR A CA 1
ATOM 779 C C . THR A 1 104 ? 1.960 18.981 -19.541 1.00 93.81 104 THR A C 1
ATOM 781 O O . THR A 1 104 ? 3.013 19.593 -19.741 1.00 93.81 104 THR A O 1
ATOM 784 N N . GLN A 1 105 ? 1.209 18.544 -20.555 1.00 92.00 105 GLN A N 1
ATOM 785 C CA . GLN A 1 105 ? 1.504 18.784 -21.972 1.00 92.00 105 GLN A CA 1
ATOM 786 C C . GLN A 1 105 ? 1.416 20.276 -22.320 1.00 92.00 105 GLN A C 1
ATOM 788 O O . GLN A 1 105 ? 2.265 20.781 -23.056 1.00 92.00 105 GLN A O 1
ATOM 793 N N . TRP A 1 106 ? 0.453 20.997 -21.742 1.00 92.69 106 TRP A N 1
ATOM 794 C CA . TRP A 1 106 ? 0.359 22.450 -21.867 1.00 92.69 106 TRP A CA 1
ATOM 795 C C . TRP A 1 106 ? 1.591 23.156 -21.292 1.00 92.69 106 TRP A C 1
ATOM 797 O O . TRP A 1 106 ? 2.237 23.923 -22.006 1.00 92.69 106 TRP A O 1
ATOM 807 N N . CYS A 1 107 ? 1.996 22.841 -20.057 1.00 93.75 107 CYS A N 1
ATOM 808 C CA . CYS A 1 107 ? 3.217 23.389 -19.460 1.00 93.75 107 CYS A CA 1
ATOM 809 C C . CYS A 1 107 ? 4.465 23.093 -20.311 1.00 93.75 107 CYS A C 1
ATOM 811 O O . CYS A 1 107 ? 5.281 23.992 -20.511 1.00 93.75 107 CYS A O 1
ATOM 813 N N . LYS A 1 108 ? 4.598 21.870 -20.851 1.00 91.62 108 LYS A N 1
ATOM 814 C CA . LYS A 1 108 ? 5.690 21.477 -21.769 1.00 91.62 108 LYS A CA 1
ATOM 815 C C . LYS A 1 108 ? 5.702 22.288 -23.076 1.00 91.62 108 LYS A C 1
ATOM 817 O O . LYS A 1 108 ? 6.780 22.528 -23.612 1.00 91.62 108 LYS A O 1
ATOM 822 N N . ARG A 1 109 ? 4.535 22.686 -23.597 1.00 89.94 109 ARG A N 1
ATOM 823 C CA . ARG A 1 109 ? 4.393 23.493 -24.825 1.00 89.94 109 ARG A CA 1
ATOM 824 C C . ARG A 1 109 ? 4.654 24.979 -24.577 1.00 89.94 109 ARG A C 1
ATOM 826 O O . ARG A 1 109 ? 5.323 25.619 -25.382 1.00 89.94 109 ARG A O 1
ATOM 833 N N . PHE A 1 110 ? 4.110 25.521 -23.490 1.00 89.25 110 PHE A N 1
ATOM 834 C CA . PHE A 1 110 ? 4.114 26.958 -23.211 1.00 89.25 110 PHE A CA 1
ATOM 835 C C . PHE A 1 110 ? 5.409 27.442 -22.540 1.00 89.25 110 PHE A C 1
ATOM 837 O O . PHE A 1 110 ? 5.846 28.567 -22.775 1.00 89.25 110 PHE A O 1
ATOM 844 N N . VAL A 1 111 ? 6.053 26.601 -21.720 1.00 90.69 111 VAL A N 1
ATOM 845 C CA . VAL A 1 111 ? 7.247 26.973 -20.945 1.00 90.69 111 VAL A CA 1
ATOM 846 C C . VAL A 1 111 ? 8.476 26.238 -21.478 1.00 90.69 111 VAL A C 1
ATOM 848 O O . VAL A 1 111 ? 8.675 25.055 -21.214 1.00 90.69 111 VAL A O 1
ATOM 851 N N . GLN A 1 112 ? 9.325 26.960 -22.215 1.00 88.94 112 GLN A N 1
ATOM 852 C CA . GLN A 1 112 ? 10.525 26.389 -22.844 1.00 88.94 112 GLN A CA 1
ATOM 853 C C . GLN A 1 112 ? 11.615 25.986 -21.837 1.00 88.94 112 GLN A C 1
ATOM 855 O O . GLN A 1 112 ? 12.322 25.002 -22.060 1.00 88.94 112 GLN A O 1
ATOM 860 N N . ASP A 1 113 ? 11.771 26.718 -20.726 1.00 93.62 113 ASP A N 1
ATOM 861 C CA . ASP A 1 113 ? 12.749 26.345 -19.702 1.00 93.62 113 ASP A CA 1
ATOM 862 C C . ASP A 1 113 ? 12.286 25.121 -18.896 1.00 93.62 113 ASP A C 1
ATOM 864 O O . ASP A 1 113 ? 11.220 25.108 -18.277 1.00 93.62 113 ASP A O 1
ATOM 868 N N . LYS A 1 114 ? 13.139 24.094 -18.841 1.00 88.31 114 LYS A N 1
ATOM 869 C CA . LYS A 1 114 ? 12.826 22.801 -18.217 1.00 88.31 114 LYS A CA 1
ATOM 870 C C . LYS A 1 114 ? 12.639 22.890 -16.696 1.00 88.31 114 LYS A C 1
ATOM 872 O O . LYS A 1 114 ? 11.983 22.011 -16.132 1.00 88.31 114 LYS A O 1
ATOM 877 N N . LYS A 1 115 ? 13.208 23.896 -16.018 1.00 89.75 115 LYS A N 1
ATOM 878 C CA . LYS A 1 115 ? 13.039 24.091 -14.568 1.00 89.75 115 LYS A CA 1
ATOM 879 C C . LYS A 1 115 ? 11.732 24.831 -14.276 1.00 89.75 115 LYS A C 1
ATOM 881 O O . LYS A 1 115 ? 10.937 24.334 -13.484 1.00 89.75 115 LYS A O 1
ATOM 886 N N . ALA A 1 116 ? 11.475 25.942 -14.962 1.00 91.56 116 ALA A N 1
ATOM 887 C CA . ALA A 1 116 ? 10.231 26.700 -14.872 1.00 91.56 116 ALA A CA 1
ATOM 888 C C . ALA A 1 116 ? 9.011 25.865 -15.296 1.00 91.56 116 ALA A C 1
ATOM 890 O O . ALA A 1 116 ? 7.968 25.946 -14.656 1.00 91.56 116 ALA A O 1
ATOM 891 N N . MET A 1 117 ? 9.145 25.001 -16.308 1.00 93.94 117 MET A N 1
ATOM 892 C CA . MET A 1 117 ? 8.089 24.072 -16.727 1.00 93.94 117 MET A CA 1
ATOM 893 C C . MET A 1 117 ? 7.716 23.088 -15.611 1.00 93.94 117 MET A C 1
ATOM 895 O O . MET A 1 117 ? 6.536 22.919 -15.311 1.00 93.94 117 MET A O 1
ATOM 899 N N . LYS A 1 118 ? 8.712 22.484 -14.944 1.00 90.19 118 LYS A N 1
ATOM 900 C CA . LYS A 1 118 ? 8.465 21.618 -13.779 1.00 90.19 118 LYS A CA 1
ATOM 901 C C . LYS A 1 118 ? 7.790 22.388 -12.647 1.00 90.19 118 LYS A C 1
ATOM 903 O O . LYS A 1 118 ? 6.857 21.871 -12.043 1.00 90.19 118 LYS A O 1
ATOM 908 N N . GLU A 1 119 ? 8.240 23.611 -12.377 1.00 91.94 119 GLU A N 1
ATOM 909 C CA . GLU A 1 119 ? 7.642 24.460 -11.347 1.00 91.94 119 GLU A CA 1
ATOM 910 C C . GLU A 1 119 ? 6.183 24.805 -11.672 1.00 91.94 119 GLU A C 1
ATOM 912 O O . GLU A 1 119 ? 5.323 24.691 -10.805 1.00 91.94 119 GLU A O 1
ATOM 917 N N . ALA A 1 120 ? 5.867 25.129 -12.929 1.00 93.94 120 ALA A N 1
ATOM 918 C CA . ALA A 1 120 ? 4.504 25.393 -13.385 1.00 93.94 120 ALA A CA 1
ATOM 919 C C . ALA A 1 120 ? 3.575 24.180 -13.204 1.00 93.94 120 ALA A C 1
ATOM 921 O O . ALA A 1 120 ? 2.479 24.324 -12.664 1.00 93.94 120 ALA A O 1
ATOM 922 N N . VAL A 1 121 ? 4.048 22.977 -13.555 1.00 94.12 121 VAL A N 1
ATOM 923 C CA . VAL A 1 121 ? 3.323 21.712 -13.325 1.00 94.12 121 VAL A CA 1
ATOM 924 C C . VAL A 1 121 ? 3.025 21.493 -11.839 1.00 94.12 121 VAL A C 1
ATOM 926 O O . VAL A 1 121 ? 1.925 21.083 -11.483 1.00 94.12 121 VAL A O 1
ATOM 929 N N . ARG A 1 122 ? 3.990 21.773 -10.956 1.00 91.88 122 ARG A N 1
ATOM 930 C CA . ARG A 1 122 ? 3.880 21.509 -9.510 1.00 91.88 122 ARG A CA 1
ATOM 931 C C . ARG A 1 122 ? 3.037 22.547 -8.775 1.00 91.88 122 ARG A C 1
ATOM 933 O O . ARG A 1 122 ? 2.223 22.194 -7.923 1.00 91.88 122 ARG A O 1
ATOM 940 N N . SER A 1 123 ? 3.242 23.821 -9.085 1.00 92.94 123 SER A N 1
ATOM 941 C CA . SER A 1 123 ? 2.550 24.953 -8.457 1.00 92.94 123 SER A CA 1
ATOM 942 C C . SER A 1 123 ? 1.137 25.183 -9.004 1.00 92.94 123 SER A C 1
ATOM 944 O O . SER A 1 123 ? 0.343 25.841 -8.334 1.00 92.94 123 SER A O 1
ATOM 946 N N . PHE A 1 124 ? 0.820 24.628 -10.181 1.00 95.94 124 PHE A N 1
ATOM 947 C CA . PHE A 1 124 ? -0.365 24.937 -10.993 1.00 95.94 124 PHE A CA 1
ATOM 948 C C . PHE A 1 124 ? -0.430 26.412 -11.453 1.00 95.94 124 PHE A C 1
ATOM 950 O O . PHE A 1 124 ? -1.504 26.943 -11.738 1.00 95.94 124 PHE A O 1
ATOM 957 N N . SER A 1 125 ? 0.719 27.095 -11.552 1.00 94.06 125 SER A N 1
ATOM 958 C CA . SER A 1 125 ? 0.784 28.554 -11.748 1.00 94.06 125 SER A CA 1
ATOM 959 C C . SER A 1 125 ? 0.141 29.067 -13.042 1.00 94.06 125 SER A C 1
ATOM 961 O O . SER A 1 125 ? -0.463 30.136 -13.029 1.00 94.06 125 SER A O 1
ATOM 963 N N . LEU A 1 126 ? 0.185 28.310 -14.148 1.00 93.06 126 LEU A N 1
ATOM 964 C CA . LEU A 1 126 ? -0.443 28.735 -15.417 1.00 93.06 126 LEU A CA 1
ATOM 965 C C . LEU A 1 126 ? -1.984 28.741 -15.385 1.00 93.06 126 LEU A C 1
ATOM 967 O O . LEU A 1 126 ? -2.602 29.257 -16.313 1.00 93.06 126 LEU A O 1
ATOM 971 N N . VAL A 1 127 ? -2.606 28.166 -14.350 1.00 93.12 127 VAL A N 1
ATOM 972 C CA . VAL A 1 127 ? -4.065 28.187 -14.133 1.00 93.12 127 VAL A CA 1
ATOM 973 C C . VAL A 1 127 ? -4.449 28.896 -12.831 1.00 93.12 127 VAL A C 1
ATOM 975 O O . VAL A 1 127 ? -5.586 28.781 -12.376 1.00 93.12 127 VAL A O 1
ATOM 978 N N . GLN A 1 128 ? -3.527 29.651 -12.228 1.00 91.88 128 GLN A N 1
ATOM 979 C CA . GLN A 1 128 ? -3.764 30.335 -10.959 1.00 91.88 128 GLN A CA 1
ATOM 980 C C . GLN A 1 128 ? -4.988 31.268 -11.028 1.00 91.88 128 GLN A C 1
ATOM 982 O O . GLN A 1 128 ? -5.127 32.076 -11.946 1.00 91.88 128 GLN A O 1
ATOM 987 N N . GLY A 1 129 ? -5.884 31.151 -10.047 1.00 89.00 129 GLY A N 1
ATOM 988 C CA . GLY A 1 129 ? -7.143 31.897 -9.970 1.00 89.00 129 GLY A CA 1
ATOM 989 C C . GLY A 1 129 ? -8.283 31.337 -10.831 1.00 89.00 129 GLY A C 1
ATOM 990 O O . GLY A 1 129 ? -9.410 31.818 -10.719 1.00 89.00 129 GLY A O 1
ATOM 991 N N . GLN A 1 130 ? -8.040 30.318 -11.662 1.00 92.69 130 GLN A N 1
ATOM 992 C CA . GLN A 1 130 ? -9.081 29.680 -12.472 1.00 92.69 130 GLN A CA 1
ATOM 993 C C . GLN A 1 130 ? -9.814 28.568 -11.691 1.00 92.69 130 GLN A C 1
ATOM 995 O O . GLN A 1 130 ? -9.224 27.941 -10.808 1.00 92.69 130 GLN A O 1
ATOM 1000 N N . PRO A 1 131 ? -11.072 28.223 -12.046 1.00 93.25 131 PRO A N 1
ATOM 1001 C CA . PRO A 1 131 ? -11.825 27.154 -11.376 1.00 93.25 131 PRO A CA 1
ATOM 1002 C C . PRO A 1 131 ? -11.111 25.793 -11.344 1.00 93.25 131 PRO A C 1
ATOM 1004 O O . PRO A 1 131 ? -11.244 25.051 -10.373 1.00 93.25 131 PRO A O 1
ATOM 1007 N N . VAL A 1 132 ? -10.320 25.483 -12.376 1.00 93.88 132 VAL A N 1
ATOM 1008 C CA . VAL A 1 132 ? -9.560 24.228 -12.482 1.00 93.88 132 VAL A CA 1
ATOM 1009 C C . VAL A 1 132 ? -8.491 24.079 -11.391 1.00 93.88 132 VAL A C 1
ATOM 1011 O O . VAL A 1 132 ? -8.317 22.986 -10.859 1.00 93.88 132 VAL A O 1
ATOM 1014 N N . GLU A 1 133 ? -7.835 25.170 -10.978 1.00 95.12 133 GLU A N 1
ATOM 1015 C CA . GLU A 1 133 ? -6.826 25.152 -9.908 1.00 95.12 133 GLU A CA 1
ATOM 1016 C C . GLU A 1 133 ? -7.444 24.695 -8.579 1.00 95.12 133 GLU A C 1
ATOM 1018 O O . GLU A 1 133 ? -6.830 23.948 -7.813 1.00 95.12 133 GLU A O 1
ATOM 1023 N N . LYS A 1 134 ? -8.690 25.111 -8.314 1.00 93.81 134 LYS A N 1
ATOM 1024 C CA . LYS A 1 134 ? -9.437 24.721 -7.115 1.00 93.81 134 LYS A CA 1
ATOM 1025 C C . LYS A 1 134 ? -9.723 23.218 -7.099 1.00 93.81 134 LYS A C 1
ATOM 1027 O O . LYS A 1 134 ? -9.504 22.584 -6.068 1.00 93.81 134 LYS A O 1
ATOM 1032 N N . GLU A 1 135 ? -10.148 22.638 -8.221 1.00 93.44 135 GLU A N 1
ATOM 1033 C CA . GLU A 1 135 ? -10.399 21.192 -8.310 1.00 93.44 135 GLU A CA 1
ATOM 1034 C C . GLU A 1 135 ? -9.096 20.370 -8.291 1.00 93.44 135 GLU A C 1
ATOM 1036 O O . GLU A 1 135 ? -9.033 19.354 -7.597 1.00 93.44 135 GLU A O 1
ATOM 1041 N N . MET A 1 136 ? -8.015 20.843 -8.924 1.00 95.56 136 MET A N 1
ATOM 1042 C CA . MET A 1 136 ? -6.678 20.242 -8.786 1.00 95.56 136 MET A CA 1
ATOM 1043 C C . MET A 1 136 ? -6.204 20.239 -7.320 1.00 95.56 136 MET A C 1
ATOM 1045 O O . MET A 1 136 ? -5.733 19.218 -6.815 1.00 95.56 136 MET A O 1
ATOM 1049 N N . LYS A 1 137 ? -6.372 21.354 -6.595 1.00 94.56 137 LYS A N 1
ATOM 1050 C CA . LYS A 1 137 ? -6.030 21.464 -5.162 1.00 94.56 137 LYS A CA 1
ATOM 1051 C C . LYS A 1 137 ? -6.917 20.591 -4.267 1.00 94.56 137 LYS A C 1
ATOM 1053 O O . LYS A 1 137 ? -6.410 20.000 -3.314 1.00 94.56 137 LYS A O 1
ATOM 1058 N N . LYS A 1 138 ? -8.208 20.454 -4.580 1.00 93.06 138 LYS A N 1
ATOM 1059 C CA . LYS A 1 138 ? -9.131 19.528 -3.898 1.00 93.06 138 LYS A CA 1
ATOM 1060 C C . LYS A 1 138 ? -8.685 18.072 -4.080 1.00 93.06 138 LYS A C 1
ATOM 1062 O O . LYS A 1 138 ? -8.619 17.325 -3.103 1.00 93.06 138 LYS A O 1
ATOM 1067 N N . LEU A 1 139 ? -8.312 17.683 -5.302 1.00 92.50 139 LEU A N 1
ATOM 1068 C CA . LEU A 1 139 ? -7.795 16.343 -5.596 1.00 92.50 139 LEU A CA 1
ATOM 1069 C C . LEU A 1 139 ? -6.457 16.079 -4.886 1.00 92.50 139 LEU A C 1
ATOM 1071 O O . LEU A 1 139 ? -6.254 14.992 -4.345 1.00 92.50 139 LEU A O 1
ATOM 1075 N N . LEU A 1 140 ? -5.581 17.086 -4.795 1.00 93.94 140 LEU A N 1
ATOM 1076 C CA . LEU A 1 140 ? -4.334 17.014 -4.027 1.00 93.94 140 LEU A CA 1
ATOM 1077 C C . LEU A 1 140 ? -4.594 16.730 -2.544 1.00 93.94 140 LEU A C 1
ATOM 1079 O O . LEU A 1 140 ? -4.013 15.796 -1.994 1.00 93.94 140 LEU A O 1
ATOM 1083 N N . GLN A 1 141 ? -5.490 17.489 -1.907 1.00 92.12 141 GLN A N 1
ATOM 1084 C CA . GLN A 1 141 ? -5.857 17.285 -0.500 1.00 92.12 141 GLN A CA 1
ATOM 1085 C C . GLN A 1 141 ? -6.428 15.882 -0.253 1.00 92.12 141 GLN A C 1
ATOM 1087 O O . GLN A 1 141 ? -6.023 15.211 0.698 1.00 92.12 141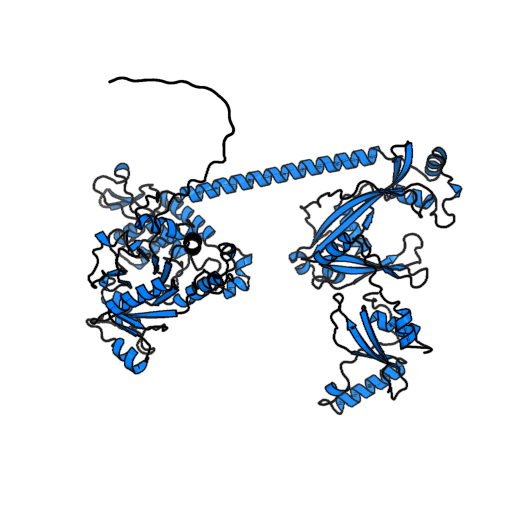 GLN A O 1
ATOM 1092 N N . LEU A 1 142 ? -7.318 15.411 -1.134 1.00 90.94 142 LEU A N 1
ATOM 1093 C CA . LEU A 1 142 ? -7.897 14.069 -1.059 1.00 90.94 142 LEU A CA 1
ATOM 1094 C C . LEU A 1 142 ? -6.821 12.975 -1.172 1.00 90.94 142 LEU A C 1
ATOM 1096 O O . LEU A 1 142 ? -6.787 12.056 -0.354 1.00 90.94 142 LEU A O 1
ATOM 1100 N N . THR A 1 143 ? -5.909 13.104 -2.139 1.00 90.69 143 THR A N 1
ATOM 1101 C CA . THR A 1 143 ? -4.820 12.138 -2.369 1.00 90.69 143 THR A CA 1
ATOM 1102 C C . THR A 1 143 ? -3.845 12.106 -1.198 1.00 90.69 143 THR A C 1
ATOM 1104 O O . THR A 1 143 ? -3.512 11.029 -0.708 1.00 90.69 143 THR A O 1
ATOM 1107 N N . MET A 1 144 ? -3.449 13.273 -0.679 1.00 89.62 144 MET A N 1
ATOM 1108 C CA . MET A 1 144 ? -2.591 13.373 0.505 1.00 89.62 144 MET A CA 1
ATOM 1109 C C . MET A 1 144 ? -3.247 12.734 1.739 1.00 89.62 144 MET A C 1
ATOM 1111 O O . MET A 1 144 ? -2.575 11.994 2.455 1.00 89.62 144 MET A O 1
ATOM 1115 N N . LYS A 1 145 ? -4.557 12.937 1.960 1.00 89.50 145 LYS A N 1
ATOM 1116 C CA . LYS A 1 145 ? -5.323 12.291 3.049 1.00 89.50 145 LYS A CA 1
ATOM 1117 C C . LYS A 1 145 ? -5.351 10.762 2.903 1.00 89.50 145 LYS A C 1
ATOM 1119 O O . LYS A 1 145 ? -5.181 10.061 3.895 1.00 89.50 145 LYS A O 1
ATOM 1124 N N . LYS A 1 146 ? -5.525 10.236 1.682 1.00 88.19 146 LYS A N 1
ATOM 1125 C CA . LYS A 1 146 ? -5.494 8.785 1.383 1.00 88.19 146 LYS A CA 1
ATOM 1126 C C . LYS A 1 146 ? -4.094 8.174 1.540 1.00 88.19 146 LYS A C 1
ATOM 1128 O O . LYS A 1 146 ? -3.984 7.012 1.918 1.00 88.19 146 LYS A O 1
ATOM 1133 N N . MET A 1 147 ? -3.046 8.956 1.275 1.00 87.88 147 MET A N 1
ATOM 1134 C CA . MET A 1 147 ? -1.650 8.515 1.309 1.00 87.88 147 MET A CA 1
ATOM 1135 C C . MET A 1 147 ? -1.019 8.523 2.716 1.00 87.88 147 MET A C 1
ATOM 1137 O O . MET A 1 147 ? 0.020 7.894 2.917 1.00 87.88 147 MET A O 1
ATOM 1141 N N . GLN A 1 148 ? -1.613 9.210 3.696 1.00 88.31 148 GLN A N 1
ATOM 1142 C CA . GLN A 1 148 ? -1.102 9.270 5.071 1.00 88.31 148 GLN A CA 1
ATOM 1143 C C . GLN A 1 148 ? -1.249 7.934 5.819 1.00 88.31 148 GLN A C 1
ATOM 1145 O O . GLN A 1 148 ? -2.317 7.321 5.841 1.00 88.31 148 GLN A O 1
ATOM 1150 N N . LEU A 1 149 ? -0.178 7.518 6.501 1.00 85.31 149 LEU A N 1
ATOM 1151 C CA . LEU A 1 149 ? -0.237 6.457 7.507 1.00 85.31 149 LEU A CA 1
ATOM 1152 C C . LEU A 1 149 ? -0.851 7.010 8.792 1.00 85.31 149 LEU A C 1
ATOM 1154 O O . LEU A 1 149 ? -0.597 8.153 9.179 1.00 85.31 149 LEU A O 1
ATOM 1158 N N . ARG A 1 150 ? -1.629 6.177 9.490 1.00 85.12 150 ARG A N 1
ATOM 1159 C CA . ARG A 1 150 ? -2.199 6.564 10.784 1.00 85.12 150 ARG A CA 1
ATOM 1160 C C . ARG A 1 150 ? -1.087 6.751 11.836 1.00 85.12 150 ARG A C 1
ATOM 1162 O O . ARG A 1 150 ? -0.110 5.992 11.800 1.00 85.12 150 ARG A O 1
ATOM 1169 N N . PRO A 1 151 ? -1.207 7.712 12.775 1.00 82.38 151 PRO A N 1
ATOM 1170 C CA . PRO A 1 151 ? -0.159 8.006 13.758 1.00 82.38 151 PRO A CA 1
ATOM 1171 C C . PRO A 1 151 ? 0.269 6.802 14.606 1.00 82.38 151 PRO A C 1
ATOM 1173 O O . PRO A 1 151 ? 1.444 6.692 14.956 1.00 82.38 151 PRO A O 1
ATOM 1176 N N . GLU A 1 152 ? -0.664 5.894 14.894 1.00 82.38 152 GLU A N 1
ATOM 1177 C CA . GLU A 1 152 ? -0.452 4.698 15.716 1.00 82.38 152 GLU A CA 1
ATOM 1178 C C . GLU A 1 152 ? 0.440 3.688 14.983 1.00 82.38 152 GLU A C 1
ATOM 1180 O O . GLU A 1 152 ? 1.363 3.123 15.565 1.00 82.38 152 GLU A O 1
ATOM 1185 N N . VAL A 1 153 ? 0.232 3.526 13.669 1.00 83.06 153 VAL A N 1
ATOM 1186 C CA . VAL A 1 153 ? 1.053 2.639 12.832 1.00 83.06 153 VAL A CA 1
ATOM 1187 C C . VAL A 1 153 ? 2.473 3.184 12.705 1.00 83.06 153 VAL A C 1
ATOM 1189 O O . VAL A 1 153 ? 3.427 2.421 12.821 1.00 83.06 153 VAL A O 1
ATOM 1192 N N . ARG A 1 154 ? 2.638 4.501 12.523 1.00 76.62 154 ARG A N 1
ATOM 1193 C CA . ARG A 1 154 ? 3.943 5.138 12.261 1.00 76.62 154 ARG A CA 1
ATOM 1194 C C . ARG A 1 154 ? 5.004 4.886 13.347 1.00 76.62 154 ARG A C 1
ATOM 1196 O O . ARG A 1 154 ? 6.191 4.970 13.053 1.00 76.62 154 ARG A O 1
ATOM 1203 N N . LYS A 1 155 ? 4.595 4.614 14.590 1.00 77.38 155 LYS A N 1
ATOM 1204 C CA . LYS A 1 155 ? 5.499 4.348 15.728 1.00 77.38 155 LYS A CA 1
ATOM 1205 C C . LYS A 1 155 ? 5.630 2.859 16.084 1.00 77.38 155 LYS A C 1
ATOM 1207 O O . LYS A 1 155 ? 6.305 2.531 17.055 1.00 77.38 155 LYS A O 1
ATOM 1212 N N . SER A 1 156 ? 4.966 1.973 15.342 1.00 84.38 156 SER A N 1
ATOM 1213 C CA . SER A 1 156 ? 4.972 0.528 15.597 1.00 84.38 156 SER A CA 1
ATOM 1214 C C . SER A 1 156 ? 6.261 -0.140 15.095 1.00 84.38 156 SER A C 1
ATOM 1216 O O . SER A 1 156 ? 6.829 0.269 14.077 1.00 84.38 156 SER A O 1
ATOM 1218 N N . LYS A 1 157 ? 6.710 -1.200 15.780 1.00 86.31 157 LYS A N 1
ATOM 1219 C CA . LYS A 1 157 ? 7.880 -1.996 15.353 1.00 86.31 157 LYS A CA 1
ATOM 1220 C C . LYS A 1 157 ? 7.597 -2.733 14.043 1.00 86.31 157 LYS A C 1
ATOM 1222 O O . LYS A 1 157 ? 8.489 -2.969 13.235 1.00 86.31 157 LYS A O 1
ATOM 1227 N N . GLU A 1 158 ? 6.333 -3.058 13.821 1.00 87.88 158 GLU A N 1
ATOM 1228 C CA . GLU A 1 158 ? 5.788 -3.724 12.647 1.00 87.88 158 GLU A CA 1
ATOM 1229 C C . GLU A 1 158 ? 5.891 -2.816 11.411 1.00 87.88 158 GLU A C 1
ATOM 1231 O O . GLU A 1 158 ? 6.253 -3.280 10.329 1.00 87.88 158 GLU A O 1
ATOM 1236 N N . ALA A 1 159 ? 5.648 -1.508 11.568 1.00 86.00 159 ALA A N 1
ATOM 1237 C CA . ALA A 1 159 ? 5.872 -0.524 10.510 1.00 86.00 159 ALA A CA 1
ATOM 1238 C C . ALA A 1 159 ? 7.360 -0.363 10.182 1.00 86.00 159 ALA A C 1
ATOM 1240 O O . ALA A 1 159 ? 7.721 -0.398 9.006 1.00 86.00 159 ALA A O 1
ATOM 1241 N N . GLU A 1 160 ? 8.232 -0.259 11.187 1.00 86.06 160 GLU A N 1
ATOM 1242 C CA . GLU A 1 160 ? 9.688 -0.234 10.983 1.00 86.06 160 GLU A CA 1
ATOM 1243 C C . GLU A 1 160 ? 10.179 -1.486 10.232 1.00 86.06 160 GLU A C 1
ATOM 1245 O O . GLU A 1 160 ? 10.847 -1.368 9.201 1.00 86.06 160 GLU A O 1
ATOM 1250 N N . ALA A 1 161 ? 9.758 -2.678 10.665 1.00 87.31 161 ALA A N 1
ATOM 1251 C CA . ALA A 1 161 ? 10.093 -3.951 10.024 1.00 87.31 161 ALA A CA 1
ATOM 1252 C C . ALA A 1 161 ? 9.545 -4.081 8.587 1.00 87.31 161 ALA A C 1
ATOM 1254 O O . ALA A 1 161 ? 10.160 -4.747 7.751 1.00 87.31 161 ALA A O 1
ATOM 1255 N N . ALA A 1 162 ? 8.417 -3.435 8.276 1.00 88.31 162 ALA A N 1
ATOM 1256 C CA . ALA A 1 162 ? 7.867 -3.329 6.921 1.00 88.31 162 ALA A CA 1
ATOM 1257 C C . ALA A 1 162 ? 8.505 -2.199 6.078 1.00 88.31 162 ALA A C 1
ATOM 1259 O O . ALA A 1 162 ? 8.171 -2.047 4.907 1.00 88.31 162 ALA A O 1
ATOM 1260 N N . GLY A 1 163 ? 9.423 -1.398 6.636 1.00 85.19 163 GLY A N 1
ATOM 1261 C CA . GLY A 1 163 ? 10.047 -0.252 5.957 1.00 85.19 163 GLY A CA 1
ATOM 1262 C C . GLY A 1 163 ? 9.203 1.033 5.934 1.00 85.19 163 GLY A C 1
ATOM 1263 O O . GLY A 1 163 ? 9.574 2.006 5.274 1.00 85.19 163 GLY A O 1
ATOM 1264 N N . LEU A 1 164 ? 8.088 1.069 6.664 1.00 84.56 164 LEU A N 1
ATOM 1265 C CA . LEU A 1 164 ? 7.117 2.167 6.748 1.00 84.56 164 LEU A CA 1
ATOM 1266 C C . LEU A 1 164 ? 7.519 3.245 7.776 1.00 84.56 164 LEU A C 1
ATOM 1268 O O . LEU A 1 164 ? 6.708 3.694 8.580 1.00 84.56 164 LEU A O 1
ATOM 1272 N N . LEU A 1 165 ? 8.779 3.689 7.742 1.00 69.62 165 LEU A N 1
ATOM 1273 C CA . LEU A 1 165 ? 9.310 4.729 8.644 1.00 69.62 165 LEU A CA 1
ATOM 1274 C C . LEU A 1 165 ? 8.806 6.156 8.316 1.00 69.62 165 LEU A C 1
ATOM 1276 O O . LEU A 1 165 ? 8.992 7.097 9.094 1.00 69.62 165 LEU A O 1
ATOM 1280 N N . GLY A 1 166 ? 8.183 6.341 7.148 1.00 74.38 166 GLY A N 1
ATOM 1281 C CA . GLY A 1 166 ? 7.635 7.620 6.694 1.00 74.38 166 GLY A CA 1
ATOM 1282 C C . GLY A 1 166 ? 6.253 7.957 7.282 1.00 74.38 166 GLY A C 1
ATOM 1283 O O . GLY A 1 166 ? 5.623 7.136 7.939 1.00 74.38 166 GLY A O 1
ATOM 1284 N N . PRO A 1 167 ? 5.735 9.174 7.036 1.00 79.44 167 PRO A N 1
ATOM 1285 C CA . PRO A 1 167 ? 4.352 9.541 7.356 1.00 79.44 167 PRO A CA 1
ATOM 1286 C C . PRO A 1 167 ? 3.325 9.052 6.316 1.00 79.44 167 PRO A C 1
ATOM 1288 O O . PRO A 1 167 ? 2.132 9.291 6.485 1.00 79.44 167 PRO A O 1
ATOM 1291 N N . THR A 1 168 ? 3.765 8.415 5.230 1.00 83.38 168 THR A N 1
ATOM 1292 C CA . THR A 1 168 ? 2.928 8.009 4.092 1.00 83.38 168 THR A CA 1
ATOM 1293 C C . THR A 1 168 ? 3.154 6.550 3.720 1.00 83.38 168 THR A C 1
ATOM 1295 O O . THR A 1 168 ? 4.227 6.009 3.991 1.00 83.38 168 THR A O 1
ATOM 1298 N N . PHE A 1 169 ? 2.175 5.932 3.053 1.00 83.12 169 PHE A N 1
ATOM 1299 C CA . PHE A 1 169 ? 2.373 4.641 2.392 1.00 83.12 169 PHE A CA 1
ATOM 1300 C C . PHE A 1 169 ? 3.590 4.696 1.461 1.00 83.12 169 PHE A C 1
ATOM 1302 O O . PHE A 1 169 ? 3.842 5.713 0.806 1.00 83.12 169 PHE A O 1
ATOM 1309 N N . ASN A 1 170 ? 4.335 3.595 1.411 1.00 86.19 170 ASN A N 1
ATOM 1310 C CA . ASN A 1 170 ? 5.415 3.407 0.455 1.00 86.19 170 ASN A CA 1
ATOM 1311 C C . ASN A 1 170 ? 4.833 2.809 -0.836 1.00 86.19 170 ASN A C 1
ATOM 1313 O O . ASN A 1 170 ? 4.912 3.475 -1.870 1.00 86.19 170 ASN A O 1
ATOM 1317 N N . MET A 1 171 ? 4.195 1.631 -0.764 1.00 92.19 171 MET A N 1
ATOM 1318 C CA . MET A 1 171 ? 3.482 0.993 -1.880 1.00 92.19 171 MET A CA 1
ATOM 1319 C C . MET A 1 171 ? 1.981 1.328 -1.920 1.00 92.19 171 MET A C 1
ATOM 1321 O O . MET A 1 171 ? 1.337 1.576 -0.900 1.00 92.19 171 MET A O 1
ATOM 1325 N N . PHE A 1 172 ? 1.404 1.350 -3.124 1.00 93.00 172 PHE A N 1
ATOM 1326 C CA . PHE A 1 172 ? 0.005 1.727 -3.346 1.00 93.00 172 PHE A CA 1
ATOM 1327 C C . PHE A 1 172 ? -0.976 0.627 -2.890 1.00 93.00 172 PHE A C 1
ATOM 1329 O O . PHE A 1 172 ? -0.822 -0.528 -3.302 1.00 93.00 172 PHE A O 1
ATOM 1336 N N . PRO A 1 173 ? -2.043 0.966 -2.129 1.00 92.94 173 PRO A N 1
ATOM 1337 C CA . PRO A 1 173 ? -3.038 -0.001 -1.651 1.00 92.94 173 PRO A CA 1
ATOM 1338 C C . PRO A 1 173 ? -3.651 -0.885 -2.751 1.00 92.94 173 PRO A C 1
ATOM 1340 O O . PRO A 1 173 ? -3.883 -2.076 -2.533 1.00 92.94 173 PRO A O 1
ATOM 1343 N N . ALA A 1 174 ? -3.872 -0.322 -3.945 1.00 95.19 174 ALA A N 1
ATOM 1344 C CA . ALA A 1 174 ? -4.514 -1.002 -5.068 1.00 95.19 174 ALA A CA 1
ATOM 1345 C C . ALA A 1 174 ? -3.754 -2.242 -5.574 1.00 95.19 174 ALA A C 1
ATOM 1347 O O . ALA A 1 174 ? -4.366 -3.176 -6.098 1.00 95.19 174 ALA A O 1
ATOM 1348 N N . LEU A 1 175 ? -2.425 -2.281 -5.414 1.00 96.75 175 LEU A N 1
ATOM 1349 C CA . LEU A 1 175 ? -1.619 -3.436 -5.811 1.00 96.75 175 LEU A CA 1
ATOM 1350 C C . LEU A 1 175 ? -1.898 -4.636 -4.896 1.00 96.75 175 LEU A C 1
ATOM 1352 O O . LEU A 1 175 ? -2.163 -5.734 -5.385 1.00 96.75 175 LEU A O 1
ATOM 1356 N N . PHE A 1 176 ? -1.900 -4.414 -3.578 1.00 96.56 176 PHE A N 1
ATOM 1357 C CA . PHE A 1 176 ? -2.223 -5.447 -2.592 1.00 96.56 176 PHE A CA 1
ATOM 1358 C C . PHE A 1 176 ? -3.637 -5.996 -2.815 1.00 96.56 176 PHE A C 1
ATOM 1360 O O . PHE A 1 176 ? -3.831 -7.209 -2.842 1.00 96.56 176 PHE A O 1
ATOM 1367 N N . GLN A 1 177 ? -4.612 -5.118 -3.068 1.00 95.38 177 GLN A N 1
ATOM 1368 C CA . GLN A 1 177 ? -5.994 -5.513 -3.359 1.00 95.38 177 GLN A CA 1
ATOM 1369 C C . GLN A 1 177 ? -6.114 -6.375 -4.621 1.00 95.38 177 GLN A C 1
ATOM 1371 O O . GLN A 1 177 ? -6.739 -7.434 -4.576 1.00 95.38 177 GLN A O 1
ATOM 1376 N N . MET A 1 178 ? -5.481 -5.988 -5.735 1.00 95.94 178 MET A N 1
ATOM 1377 C CA . MET A 1 178 ? -5.493 -6.799 -6.960 1.00 95.94 178 MET A CA 1
ATOM 1378 C C . MET A 1 178 ? -4.929 -8.208 -6.705 1.00 95.94 178 MET A C 1
ATOM 1380 O O . MET A 1 178 ? -5.512 -9.198 -7.140 1.00 95.94 178 MET A O 1
ATOM 1384 N N . VAL A 1 179 ? -3.823 -8.310 -5.967 1.00 95.94 179 VAL A N 1
ATOM 1385 C CA . VAL A 1 179 ? -3.136 -9.575 -5.648 1.00 95.94 179 VAL A CA 1
ATOM 1386 C C . VAL A 1 179 ? -4.013 -10.486 -4.790 1.00 95.94 179 VAL A C 1
ATOM 1388 O O . VAL A 1 179 ? -4.145 -11.674 -5.088 1.00 95.94 179 VAL A O 1
ATOM 1391 N N . VAL A 1 180 ? -4.682 -9.918 -3.784 1.00 95.25 180 VAL A N 1
ATOM 1392 C CA . VAL A 1 180 ? -5.678 -10.605 -2.947 1.00 95.25 180 VAL A CA 1
ATOM 1393 C C . VAL A 1 180 ? -6.836 -11.135 -3.798 1.00 95.25 180 VAL A C 1
ATOM 1395 O O . VAL A 1 180 ? -7.219 -12.297 -3.666 1.00 95.25 180 VAL A O 1
ATOM 1398 N N . GLN A 1 181 ? -7.379 -10.316 -4.705 1.00 94.50 181 GLN A N 1
ATOM 1399 C CA . GLN A 1 181 ? -8.488 -10.714 -5.579 1.00 94.50 181 GLN A CA 1
ATOM 1400 C C . GLN A 1 181 ? -8.085 -11.845 -6.535 1.00 94.50 181 GLN A C 1
ATOM 1402 O O . GLN A 1 181 ? -8.802 -12.841 -6.636 1.00 94.50 181 GLN A O 1
ATOM 1407 N N . LEU A 1 182 ? -6.916 -11.752 -7.178 1.00 94.00 182 LEU A N 1
ATOM 1408 C CA . LEU A 1 182 ? -6.393 -12.810 -8.051 1.00 94.00 182 LEU A CA 1
ATOM 1409 C C . LEU A 1 182 ? -6.154 -14.127 -7.288 1.00 94.00 182 LEU A C 1
ATOM 1411 O O . LEU A 1 182 ? -6.461 -15.205 -7.804 1.00 94.00 182 LEU A O 1
ATOM 1415 N N . GLN A 1 183 ? -5.668 -14.046 -6.044 1.00 92.69 183 GLN A N 1
ATOM 1416 C CA . GLN A 1 183 ? -5.468 -15.205 -5.170 1.00 92.69 183 GLN A CA 1
ATOM 1417 C C . GLN A 1 183 ? -6.804 -15.850 -4.757 1.00 92.69 183 GLN A C 1
ATOM 1419 O O . GLN A 1 183 ? -6.938 -17.071 -4.863 1.00 92.69 183 GLN A O 1
ATOM 1424 N N . ARG A 1 184 ? -7.823 -15.062 -4.377 1.00 92.12 184 ARG A N 1
ATOM 1425 C CA . ARG A 1 184 ? -9.185 -15.568 -4.087 1.00 92.12 184 ARG A CA 1
ATOM 1426 C C . ARG A 1 184 ? -9.853 -16.195 -5.314 1.00 92.12 184 ARG A C 1
ATOM 1428 O O . ARG A 1 184 ? -10.511 -17.224 -5.190 1.00 92.12 184 ARG A O 1
ATOM 1435 N N . GLN A 1 185 ? -9.629 -15.632 -6.502 1.00 90.88 185 GLN A N 1
ATOM 1436 C CA . GLN A 1 185 ? -10.070 -16.199 -7.785 1.00 90.88 185 GLN A CA 1
ATOM 1437 C C . GLN A 1 185 ? -9.327 -17.492 -8.170 1.00 90.88 185 GLN A C 1
ATOM 1439 O O . GLN A 1 185 ? -9.721 -18.149 -9.132 1.00 90.88 185 GLN A O 1
ATOM 1444 N N . ARG A 1 186 ? -8.253 -17.860 -7.451 1.00 90.69 186 ARG A N 1
ATOM 1445 C CA . ARG A 1 186 ? -7.347 -18.980 -7.774 1.00 90.69 186 ARG A CA 1
ATOM 1446 C C . ARG A 1 186 ? -6.775 -18.901 -9.197 1.00 90.69 186 ARG A C 1
ATOM 1448 O O . ARG A 1 186 ? -6.419 -19.924 -9.783 1.00 90.69 186 ARG A O 1
ATOM 1455 N N . ARG A 1 187 ? -6.678 -17.693 -9.762 1.00 93.06 187 ARG A N 1
ATOM 1456 C CA . ARG A 1 187 ? -6.082 -17.473 -11.082 1.00 93.06 187 ARG A CA 1
ATOM 1457 C C . ARG A 1 187 ? -4.562 -17.596 -10.950 1.00 93.06 187 ARG A C 1
ATOM 1459 O O . ARG A 1 187 ? -4.001 -16.901 -10.108 1.00 93.06 187 ARG A O 1
ATOM 1466 N N . PRO A 1 188 ? -3.865 -18.423 -11.748 1.00 95.06 188 PRO A N 1
ATOM 1467 C CA . PRO A 1 188 ? -2.412 -18.489 -11.663 1.00 95.06 188 PRO A CA 1
ATOM 1468 C C . PRO A 1 188 ? -1.776 -17.169 -12.108 1.00 95.06 188 PRO A C 1
ATOM 1470 O O . PRO A 1 188 ? -2.112 -16.657 -13.177 1.00 95.06 188 PRO A O 1
ATOM 1473 N N . PHE A 1 189 ? -0.855 -16.612 -11.320 1.00 97.19 189 PHE A N 1
ATOM 1474 C CA . PHE A 1 189 ? -0.132 -15.397 -11.708 1.00 97.19 189 PHE A CA 1
ATOM 1475 C C . PHE A 1 189 ? 1.277 -15.308 -11.125 1.00 97.19 189 PHE A C 1
ATOM 1477 O O . PHE A 1 189 ? 1.542 -15.825 -10.038 1.00 97.19 189 PHE A O 1
ATOM 1484 N N . ALA A 1 190 ? 2.145 -14.602 -11.847 1.00 97.44 190 ALA A N 1
ATOM 1485 C CA . ALA A 1 190 ? 3.496 -14.218 -11.451 1.00 97.44 190 ALA A CA 1
ATOM 1486 C C . ALA A 1 190 ? 3.701 -12.709 -11.637 1.00 97.44 190 ALA A C 1
ATOM 1488 O O . ALA A 1 190 ? 3.071 -12.089 -12.501 1.00 97.44 190 ALA A O 1
ATOM 1489 N N . ILE A 1 191 ? 4.597 -12.127 -10.839 1.00 98.12 191 ILE A N 1
ATOM 1490 C CA . ILE A 1 191 ? 4.885 -10.687 -10.834 1.00 98.12 191 ILE A CA 1
ATOM 1491 C C . ILE A 1 191 ? 6.380 -10.441 -11.076 1.00 98.12 191 ILE A C 1
ATOM 1493 O O . ILE A 1 191 ? 7.248 -11.103 -10.500 1.00 98.12 191 ILE A O 1
ATOM 1497 N N . LEU A 1 192 ? 6.675 -9.462 -11.931 1.00 98.06 192 LEU A N 1
ATOM 1498 C CA . LEU A 1 192 ? 8.011 -8.923 -12.167 1.00 98.06 192 LEU A CA 1
ATOM 1499 C C . LEU A 1 192 ? 8.003 -7.415 -11.914 1.00 98.06 192 LEU A C 1
ATOM 1501 O O . LEU A 1 192 ? 7.507 -6.647 -12.739 1.00 98.06 192 LEU A O 1
ATOM 1505 N N . PHE A 1 193 ? 8.585 -6.986 -10.797 1.00 98.31 193 PHE A N 1
ATOM 1506 C CA . PHE A 1 193 ? 8.831 -5.568 -10.541 1.00 98.31 193 PHE A CA 1
ATOM 1507 C C . PHE A 1 193 ? 10.024 -5.075 -11.371 1.00 98.31 193 PHE A C 1
ATOM 1509 O O . PHE A 1 193 ? 11.019 -5.783 -11.527 1.00 98.31 193 PHE A O 1
ATOM 1516 N N . ARG A 1 194 ? 9.929 -3.873 -11.931 1.00 97.12 194 ARG A N 1
ATOM 1517 C CA . ARG A 1 194 ? 10.863 -3.295 -12.905 1.00 97.12 194 ARG A CA 1
ATOM 1518 C C . ARG A 1 194 ? 11.230 -1.887 -12.469 1.00 97.12 194 ARG A C 1
ATOM 1520 O O . ARG A 1 194 ? 10.354 -1.107 -12.131 1.00 97.12 194 ARG A O 1
ATOM 1527 N N . SER A 1 195 ? 12.505 -1.530 -12.485 1.00 95.31 195 SER A N 1
ATOM 1528 C CA . SER A 1 195 ? 12.906 -0.127 -12.327 1.00 95.31 195 SER A CA 1
ATOM 1529 C C . SER A 1 195 ? 14.302 0.091 -12.872 1.00 95.31 195 SER A C 1
ATOM 1531 O O . SER A 1 195 ? 15.146 -0.799 -12.821 1.00 95.31 195 SER A O 1
ATOM 1533 N N . PHE A 1 196 ? 14.548 1.295 -13.369 1.00 94.25 196 PHE A N 1
ATOM 1534 C CA . PHE A 1 196 ? 15.882 1.783 -13.698 1.00 94.25 196 PHE A CA 1
ATOM 1535 C C . PHE A 1 196 ? 16.690 2.199 -12.452 1.00 94.25 196 PHE A C 1
ATOM 1537 O O . PHE A 1 196 ? 17.918 2.213 -12.499 1.00 94.25 196 PHE A O 1
ATOM 1544 N N . GLY A 1 197 ? 16.004 2.561 -11.362 1.00 87.06 197 GLY A N 1
ATOM 1545 C CA . GLY A 1 197 ? 16.591 3.103 -10.136 1.00 87.06 197 GLY A CA 1
ATOM 1546 C C . GLY A 1 197 ? 17.038 2.035 -9.136 1.00 87.06 197 GLY A C 1
ATOM 1547 O O . GLY A 1 197 ? 17.434 0.932 -9.516 1.00 87.06 197 GLY A O 1
ATOM 1548 N N . ALA A 1 198 ? 16.979 2.387 -7.846 1.00 85.81 198 ALA A N 1
ATOM 1549 C CA . ALA A 1 198 ? 17.462 1.554 -6.741 1.00 85.81 198 ALA A CA 1
ATOM 1550 C C . ALA A 1 198 ? 16.397 1.192 -5.684 1.00 85.81 198 ALA A C 1
ATOM 1552 O O . ALA A 1 198 ? 16.720 0.628 -4.643 1.00 85.81 198 ALA A O 1
ATOM 1553 N N . ASP A 1 199 ? 15.116 1.477 -5.939 1.00 88.75 199 ASP A N 1
ATOM 1554 C CA . ASP A 1 199 ? 14.019 1.226 -4.989 1.00 88.75 199 ASP A CA 1
ATOM 1555 C C . ASP A 1 199 ? 13.642 -0.270 -4.822 1.00 88.75 199 ASP A C 1
ATOM 1557 O O . ASP A 1 199 ? 12.701 -0.596 -4.095 1.00 88.75 199 ASP A O 1
ATOM 1561 N N . HIS A 1 200 ? 14.371 -1.201 -5.452 1.00 91.56 200 HIS A N 1
ATOM 1562 C CA . HIS A 1 200 ? 14.102 -2.649 -5.430 1.00 91.56 200 HIS A CA 1
ATOM 1563 C C . HIS A 1 200 ? 14.116 -3.258 -4.021 1.00 91.56 200 HIS A C 1
ATOM 1565 O O . HIS A 1 200 ? 13.229 -4.039 -3.684 1.00 91.56 200 HIS A O 1
ATOM 1571 N N . GLU A 1 201 ? 15.069 -2.880 -3.167 1.00 90.44 201 GLU A N 1
ATOM 1572 C CA . GLU A 1 201 ? 15.112 -3.359 -1.774 1.00 90.44 201 GLU A CA 1
ATOM 1573 C C . GLU A 1 201 ? 13.966 -2.783 -0.928 1.00 90.44 201 GLU A C 1
ATOM 1575 O O . GLU A 1 201 ? 13.450 -3.437 -0.017 1.00 90.44 201 GLU A O 1
ATOM 1580 N N . LYS A 1 202 ? 13.538 -1.553 -1.244 1.00 88.94 202 LYS A N 1
ATOM 1581 C CA . LYS A 1 202 ? 12.440 -0.871 -0.555 1.00 88.94 202 LYS A CA 1
ATOM 1582 C C . LYS A 1 202 ? 11.116 -1.592 -0.809 1.00 88.94 202 LYS A C 1
ATOM 1584 O O . LYS A 1 202 ? 10.414 -1.898 0.154 1.00 88.94 202 LYS A O 1
ATOM 1589 N N . ILE A 1 203 ? 10.813 -1.918 -2.071 1.00 92.81 203 ILE A N 1
ATOM 1590 C CA . ILE A 1 203 ? 9.619 -2.712 -2.399 1.00 92.81 203 ILE A CA 1
ATOM 1591 C C . ILE A 1 203 ? 9.713 -4.133 -1.837 1.00 92.81 203 ILE A C 1
ATOM 1593 O O . ILE A 1 203 ? 8.727 -4.626 -1.304 1.00 92.81 203 ILE A O 1
ATOM 1597 N N . GLN A 1 204 ? 10.890 -4.774 -1.876 1.00 95.44 204 GLN A N 1
ATOM 1598 C CA . GLN A 1 204 ? 11.091 -6.128 -1.347 1.00 95.44 204 GLN A CA 1
ATOM 1599 C C . GLN A 1 204 ? 10.734 -6.207 0.139 1.00 95.44 204 GLN A C 1
ATOM 1601 O O . GLN A 1 204 ? 10.065 -7.152 0.555 1.00 95.44 204 GLN A O 1
ATOM 1606 N N . ARG A 1 205 ? 11.131 -5.209 0.934 1.00 94.19 205 ARG A N 1
ATOM 1607 C CA . ARG A 1 205 ? 10.870 -5.176 2.379 1.00 94.19 205 ARG A CA 1
ATOM 1608 C C . ARG A 1 205 ? 9.377 -5.115 2.711 1.00 94.19 205 ARG A C 1
ATOM 1610 O O . ARG A 1 205 ? 8.894 -5.941 3.484 1.00 94.19 205 ARG A O 1
ATOM 1617 N N . GLU A 1 206 ? 8.651 -4.173 2.114 1.00 95.25 206 GLU A N 1
ATOM 1618 C CA . GLU A 1 206 ? 7.214 -3.977 2.361 1.00 95.25 206 GLU A CA 1
ATOM 1619 C C . GLU A 1 206 ? 6.380 -5.125 1.775 1.00 95.25 206 GLU A C 1
ATOM 1621 O O . GLU A 1 206 ? 5.500 -5.673 2.444 1.00 95.25 206 GLU A O 1
ATOM 1626 N N . TRP A 1 207 ? 6.709 -5.553 0.554 1.00 97.00 207 TRP A N 1
ATOM 1627 C CA . TRP A 1 207 ? 6.037 -6.651 -0.134 1.00 97.00 207 TRP A CA 1
ATOM 1628 C C . TRP A 1 207 ? 6.210 -7.995 0.583 1.00 97.00 207 TRP A C 1
ATOM 1630 O O . TRP A 1 207 ? 5.232 -8.723 0.775 1.00 97.00 207 TRP A O 1
ATOM 1640 N N . ASN A 1 208 ? 7.426 -8.325 1.030 1.00 97.75 208 ASN A N 1
ATOM 1641 C CA . ASN A 1 208 ? 7.667 -9.566 1.769 1.00 97.75 208 ASN A CA 1
ATOM 1642 C C . ASN A 1 208 ? 7.008 -9.516 3.154 1.00 97.75 208 ASN A C 1
ATOM 1644 O O . ASN A 1 208 ? 6.433 -10.516 3.577 1.00 97.75 208 ASN A O 1
ATOM 1648 N N . ALA A 1 209 ? 6.988 -8.357 3.826 1.00 96.94 209 ALA A N 1
ATOM 1649 C CA . ALA A 1 209 ? 6.221 -8.189 5.062 1.00 96.94 209 ALA A CA 1
ATOM 1650 C C . ALA A 1 209 ? 4.714 -8.421 4.849 1.00 96.94 209 ALA A C 1
ATOM 1652 O O . ALA A 1 209 ? 4.058 -8.979 5.727 1.00 96.94 209 ALA A O 1
ATOM 1653 N N . PHE A 1 210 ? 4.154 -8.039 3.696 1.00 97.44 210 PHE A N 1
ATOM 1654 C CA . PHE A 1 210 ? 2.764 -8.353 3.354 1.00 97.44 210 PHE A CA 1
ATOM 1655 C C . PHE A 1 210 ? 2.556 -9.852 3.109 1.00 97.44 210 PHE A C 1
ATOM 1657 O O . PHE A 1 210 ? 1.648 -10.434 3.699 1.00 97.44 210 PHE A O 1
ATOM 1664 N N . CYS A 1 211 ? 3.417 -10.492 2.313 1.00 97.88 211 CYS A N 1
ATOM 1665 C CA . CYS A 1 211 ? 3.323 -11.929 2.030 1.00 97.88 211 CYS A CA 1
ATOM 1666 C C . CYS A 1 211 ? 3.427 -12.790 3.303 1.00 97.88 211 CYS A C 1
ATOM 1668 O O . CYS A 1 211 ? 2.718 -13.782 3.425 1.00 97.88 211 CYS A O 1
ATOM 1670 N N . GLU A 1 212 ? 4.248 -12.384 4.271 1.00 97.44 212 GLU A N 1
ATOM 1671 C CA . GLU A 1 212 ? 4.457 -13.077 5.555 1.00 97.44 212 GLU A CA 1
ATOM 1672 C C . GLU A 1 212 ? 3.420 -12.693 6.636 1.00 97.44 212 GLU A C 1
ATOM 1674 O O . GLU A 1 212 ? 3.626 -12.969 7.814 1.00 97.44 212 GLU A O 1
ATOM 1679 N N . MET A 1 213 ? 2.326 -12.002 6.279 1.00 96.31 213 MET A N 1
ATOM 1680 C CA . MET A 1 213 ? 1.308 -11.464 7.208 1.00 96.31 213 MET A CA 1
ATOM 1681 C C . MET A 1 213 ? 1.830 -10.499 8.297 1.00 96.31 213 MET A C 1
ATOM 1683 O O . MET A 1 213 ? 1.083 -10.113 9.195 1.00 96.31 213 MET A O 1
ATOM 1687 N N . ARG A 1 214 ? 3.075 -10.018 8.195 1.00 95.12 214 ARG A N 1
ATOM 1688 C CA . ARG A 1 214 ? 3.704 -9.078 9.145 1.00 95.12 214 ARG A CA 1
ATOM 1689 C C . ARG A 1 214 ? 3.391 -7.601 8.874 1.00 95.12 214 ARG A C 1
ATOM 1691 O O . ARG A 1 214 ? 3.728 -6.747 9.688 1.00 95.12 214 ARG A O 1
ATOM 1698 N N . HIS A 1 215 ? 2.799 -7.268 7.728 1.00 94.88 215 HIS A N 1
ATOM 1699 C CA . HIS A 1 215 ? 2.543 -5.881 7.335 1.00 94.88 215 HIS A CA 1
ATOM 1700 C C . HIS A 1 215 ? 1.391 -5.257 8.153 1.00 94.88 215 HIS A C 1
ATOM 1702 O O . HIS A 1 215 ? 0.248 -5.690 7.995 1.00 94.88 215 HIS A O 1
ATOM 1708 N N . PRO A 1 216 ? 1.605 -4.152 8.899 1.00 91.62 216 PRO A N 1
ATOM 1709 C CA . PRO A 1 216 ? 0.677 -3.677 9.939 1.00 91.62 216 PRO A CA 1
ATOM 1710 C C . PRO A 1 216 ? -0.717 -3.235 9.453 1.00 91.62 216 PRO A C 1
ATOM 1712 O O . PRO A 1 216 ? -1.658 -3.210 10.237 1.00 91.62 216 PRO A O 1
ATOM 1715 N N . ILE A 1 217 ? -0.868 -2.850 8.177 1.00 91.69 217 ILE A N 1
ATOM 1716 C CA . ILE A 1 217 ? -2.152 -2.378 7.608 1.00 91.69 217 ILE A CA 1
ATOM 1717 C C . ILE A 1 217 ? -2.841 -3.394 6.677 1.00 91.69 217 ILE A C 1
ATOM 1719 O O . ILE A 1 217 ? -4.076 -3.425 6.616 1.00 91.69 217 ILE A O 1
ATOM 1723 N N . PHE A 1 218 ? -2.073 -4.183 5.918 1.00 94.06 218 PHE A N 1
ATOM 1724 C CA . PHE A 1 218 ? -2.583 -5.009 4.817 1.00 94.06 218 PHE A CA 1
ATOM 1725 C C . PHE A 1 218 ? -2.614 -6.512 5.119 1.00 94.06 218 PHE A C 1
ATOM 1727 O O . PHE A 1 218 ? -3.271 -7.230 4.372 1.00 94.06 218 PHE A O 1
ATOM 1734 N N . SER A 1 219 ? -2.010 -6.994 6.214 1.00 93.44 219 SER A N 1
ATOM 1735 C CA . SER A 1 219 ? -2.134 -8.397 6.659 1.00 93.44 219 SER A CA 1
ATOM 1736 C C . SER A 1 219 ? -3.597 -8.853 6.766 1.00 93.44 219 SER A C 1
ATOM 1738 O O . SER A 1 219 ? -3.950 -9.928 6.289 1.00 93.44 219 SER A O 1
ATOM 1740 N N . ARG A 1 220 ? -4.479 -7.972 7.253 1.00 93.69 220 ARG A N 1
ATOM 1741 C CA . ARG A 1 220 ? -5.936 -8.185 7.315 1.00 93.69 220 ARG A CA 1
ATOM 1742 C C . ARG A 1 220 ? -6.626 -8.477 5.980 1.00 93.69 220 ARG A C 1
ATOM 1744 O O . ARG A 1 220 ? -7.749 -8.964 5.965 1.00 93.69 220 ARG A O 1
ATOM 1751 N N . LEU A 1 221 ? -6.002 -8.151 4.843 1.00 93.81 221 LEU A N 1
ATOM 1752 C CA . LEU A 1 221 ? -6.572 -8.450 3.524 1.00 93.81 221 LEU A CA 1
ATOM 1753 C C . LEU A 1 221 ? -6.452 -9.935 3.155 1.00 93.81 221 LEU A C 1
ATOM 1755 O O . LEU A 1 221 ? -7.137 -10.358 2.224 1.00 93.81 221 LEU A O 1
ATOM 1759 N N . ILE A 1 222 ? -5.594 -10.686 3.856 1.00 95.25 222 ILE A N 1
ATOM 1760 C CA . ILE A 1 222 ? -5.270 -12.096 3.598 1.00 95.25 222 ILE A CA 1
ATOM 1761 C C . ILE A 1 222 ? -5.520 -13.011 4.811 1.00 95.25 222 ILE A C 1
ATOM 1763 O O . ILE A 1 222 ? -5.092 -14.157 4.792 1.00 95.25 222 ILE A O 1
ATOM 1767 N N . GLU A 1 223 ? -6.236 -12.558 5.847 1.00 94.38 223 GLU A N 1
ATOM 1768 C CA . GLU A 1 223 ? -6.589 -13.385 7.022 1.00 94.38 223 GLU A CA 1
ATOM 1769 C C . GLU A 1 223 ? -7.358 -14.670 6.656 1.00 94.38 223 GLU A C 1
ATOM 1771 O O . GLU A 1 223 ? -7.132 -15.717 7.255 1.00 94.38 223 GLU A O 1
ATOM 1776 N N . ASP A 1 224 ? -8.224 -14.613 5.642 1.00 94.06 224 ASP A N 1
ATOM 1777 C CA . ASP A 1 224 ? -8.975 -15.751 5.089 1.00 94.06 224 ASP A CA 1
ATOM 1778 C C . ASP A 1 224 ? -8.150 -16.645 4.145 1.00 94.06 224 ASP A C 1
ATOM 1780 O O . ASP A 1 224 ? -8.572 -17.754 3.818 1.00 94.06 224 ASP A O 1
ATOM 1784 N N . ILE A 1 225 ? -6.995 -16.156 3.685 1.00 94.50 225 ILE A N 1
ATOM 1785 C CA . ILE A 1 225 ? -6.099 -16.846 2.746 1.00 94.50 225 ILE A CA 1
ATOM 1786 C C . ILE A 1 225 ? -4.935 -17.512 3.488 1.00 94.50 225 ILE A C 1
ATOM 1788 O O . ILE A 1 225 ? -4.497 -18.582 3.076 1.00 94.50 225 ILE A O 1
ATOM 1792 N N . GLY A 1 226 ? -4.446 -16.893 4.565 1.00 95.75 226 GLY A N 1
ATOM 1793 C CA . GLY A 1 226 ? -3.187 -17.224 5.229 1.00 95.75 226 GLY A CA 1
ATOM 1794 C C . GLY A 1 226 ? -1.959 -16.583 4.556 1.00 95.75 226 GLY A C 1
ATOM 1795 O O . GLY A 1 226 ? -2.086 -15.891 3.538 1.00 95.75 226 GLY A O 1
ATOM 1796 N N . PRO A 1 227 ? -0.751 -16.801 5.111 1.00 97.12 227 PRO A N 1
ATOM 1797 C CA . PRO A 1 227 ? 0.492 -16.293 4.540 1.00 97.12 227 PRO A CA 1
ATOM 1798 C C . PRO A 1 227 ? 0.733 -16.766 3.101 1.00 97.12 227 PRO A C 1
ATOM 1800 O O . PRO A 1 227 ? 0.526 -17.933 2.759 1.00 97.12 227 PRO A O 1
ATOM 1803 N N . MET A 1 228 ? 1.237 -15.853 2.272 1.00 96.94 228 MET A N 1
ATOM 1804 C CA . MET A 1 228 ? 1.669 -16.079 0.888 1.00 96.94 228 MET A CA 1
ATOM 1805 C C . MET A 1 228 ? 3.198 -16.213 0.802 1.00 96.94 228 MET A C 1
ATOM 1807 O O . MET A 1 228 ? 3.831 -15.714 -0.125 1.00 96.94 228 MET A O 1
ATOM 1811 N N . ASP A 1 229 ? 3.798 -16.854 1.802 1.00 96.50 229 ASP A N 1
ATOM 1812 C CA . ASP A 1 229 ? 5.237 -17.104 1.951 1.00 96.50 229 ASP A CA 1
ATOM 1813 C C . ASP A 1 229 ? 5.621 -18.571 1.661 1.00 96.50 229 ASP A C 1
ATOM 1815 O O . ASP A 1 229 ? 6.755 -18.989 1.893 1.00 96.50 229 ASP A O 1
ATOM 1819 N N . GLY A 1 230 ? 4.666 -19.362 1.160 1.00 95.06 230 GLY A N 1
ATOM 1820 C CA . GLY A 1 230 ? 4.811 -20.792 0.886 1.00 95.06 230 GLY A CA 1
ATOM 1821 C C . GLY A 1 230 ? 4.499 -21.717 2.068 1.00 95.06 230 GLY A C 1
ATOM 1822 O O . GLY A 1 230 ? 4.516 -22.933 1.881 1.00 95.06 230 GLY A O 1
ATOM 1823 N N . SER A 1 231 ? 4.188 -21.188 3.258 1.00 96.38 231 SER A N 1
ATOM 1824 C CA . SER A 1 231 ? 3.772 -22.009 4.409 1.00 96.38 231 SER A CA 1
ATOM 1825 C C . SER A 1 231 ? 2.330 -22.523 4.300 1.00 96.38 231 SER A C 1
ATOM 1827 O O . SER A 1 231 ? 2.025 -23.607 4.801 1.00 96.38 231 SER A O 1
ATOM 1829 N N . THR A 1 232 ? 1.444 -21.791 3.615 1.00 95.75 232 THR A N 1
ATOM 1830 C CA . THR A 1 232 ? 0.029 -22.165 3.472 1.00 95.75 232 THR A CA 1
ATOM 1831 C C . THR A 1 232 ? -0.193 -23.167 2.326 1.00 95.75 232 THR A C 1
ATOM 1833 O O . THR A 1 232 ? 0.107 -22.855 1.169 1.00 95.75 232 THR A O 1
ATOM 1836 N N . PRO A 1 233 ? -0.788 -24.353 2.575 1.00 93.25 233 PRO A N 1
ATOM 1837 C CA . PRO A 1 233 ? -1.053 -25.341 1.529 1.00 93.25 233 PRO A CA 1
ATOM 1838 C C . PRO A 1 233 ? -1.911 -24.798 0.374 1.00 93.25 233 PRO A C 1
ATOM 1840 O O . PRO A 1 233 ? -3.014 -24.297 0.575 1.00 93.25 233 PRO A O 1
ATOM 1843 N N . GLY A 1 234 ? -1.417 -24.939 -0.859 1.00 89.38 234 GLY A N 1
ATOM 1844 C CA . GLY A 1 234 ? -2.111 -24.483 -2.072 1.00 89.38 234 GLY A CA 1
ATOM 1845 C C . GLY A 1 234 ? -1.961 -22.988 -2.390 1.00 89.38 234 GLY A C 1
ATOM 1846 O O . GLY A 1 234 ? -2.475 -22.539 -3.416 1.00 89.38 234 GLY A O 1
ATOM 1847 N N . VAL A 1 235 ? -1.234 -22.228 -1.568 1.00 94.25 235 VAL A N 1
ATOM 1848 C CA . VAL A 1 235 ? -0.895 -20.819 -1.810 1.00 94.25 235 VAL A CA 1
ATOM 1849 C C . VAL A 1 235 ? 0.581 -20.734 -2.232 1.00 94.25 235 VAL A C 1
ATOM 1851 O O . VAL A 1 235 ? 1.444 -21.197 -1.488 1.00 94.25 235 VAL A O 1
ATOM 1854 N N . PRO A 1 236 ? 0.913 -20.183 -3.416 1.00 94.44 236 PRO A N 1
ATOM 1855 C CA . PRO A 1 236 ? 2.309 -20.006 -3.825 1.00 94.44 236 PRO A CA 1
ATOM 1856 C C . PRO A 1 236 ? 3.083 -19.072 -2.884 1.00 94.44 236 PRO A C 1
ATOM 1858 O O . PRO A 1 236 ? 2.507 -18.128 -2.346 1.00 94.44 236 PRO A O 1
ATOM 1861 N N . ASP A 1 237 ? 4.398 -19.276 -2.751 1.00 96.88 237 ASP A N 1
ATOM 1862 C CA . ASP A 1 237 ? 5.280 -18.253 -2.175 1.00 96.88 237 ASP A CA 1
ATOM 1863 C C . ASP A 1 237 ? 5.384 -17.077 -3.154 1.00 96.88 237 ASP A C 1
ATOM 1865 O O . ASP A 1 237 ? 5.841 -17.227 -4.292 1.00 96.88 237 ASP A O 1
ATOM 1869 N N . ARG A 1 238 ? 4.917 -15.908 -2.717 1.00 96.44 238 ARG A N 1
ATOM 1870 C CA . ARG A 1 238 ? 4.867 -14.673 -3.503 1.00 96.44 238 ARG A CA 1
ATOM 1871 C C . ARG A 1 238 ? 5.927 -13.666 -3.085 1.00 96.44 238 ARG A C 1
ATOM 1873 O O . ARG A 1 238 ? 5.912 -12.554 -3.615 1.00 96.44 238 ARG A O 1
ATOM 1880 N N . ARG A 1 239 ? 6.848 -14.009 -2.184 1.00 97.81 239 ARG A N 1
ATOM 1881 C CA . ARG A 1 239 ? 7.944 -13.120 -1.776 1.00 97.81 239 ARG A CA 1
ATOM 1882 C C . ARG A 1 239 ? 8.926 -12.875 -2.917 1.00 97.81 239 ARG A C 1
ATOM 1884 O O . ARG A 1 239 ? 9.164 -13.734 -3.763 1.00 97.81 239 ARG A O 1
ATOM 1891 N N . ILE A 1 240 ? 9.535 -11.694 -2.912 1.00 97.56 240 ILE A N 1
ATOM 1892 C CA . ILE A 1 240 ? 10.701 -11.380 -3.736 1.00 97.56 240 ILE A CA 1
ATOM 1893 C C . ILE A 1 240 ? 11.919 -11.973 -3.025 1.00 97.56 240 ILE A C 1
ATOM 1895 O O . ILE A 1 240 ? 12.424 -11.393 -2.061 1.00 97.56 240 ILE A O 1
ATOM 1899 N N . HIS A 1 241 ? 12.386 -13.123 -3.507 1.00 93.25 241 HIS A N 1
ATOM 1900 C CA . HIS A 1 241 ? 13.663 -13.727 -3.093 1.00 93.25 241 HIS A CA 1
ATOM 1901 C C . HIS A 1 241 ? 14.848 -13.212 -3.912 1.00 93.25 241 HIS A C 1
ATOM 1903 O O . HIS A 1 241 ? 15.971 -13.161 -3.421 1.00 93.25 241 HIS A O 1
ATOM 1909 N N . SER A 1 242 ? 14.577 -12.799 -5.151 1.00 91.75 242 SER A N 1
ATOM 1910 C CA . SER A 1 242 ? 15.591 -12.484 -6.150 1.00 91.75 242 SER A CA 1
ATOM 1911 C C . SER A 1 242 ? 15.397 -11.094 -6.744 1.00 91.75 242 SER A C 1
ATOM 1913 O O . SER A 1 242 ? 14.317 -10.752 -7.241 1.00 91.75 242 SER A O 1
ATOM 1915 N N . ILE A 1 243 ? 16.484 -10.325 -6.755 1.00 96.81 243 ILE A N 1
ATOM 1916 C CA . ILE A 1 243 ? 16.630 -9.101 -7.540 1.00 96.81 243 ILE A CA 1
ATOM 1917 C C . ILE A 1 243 ? 17.670 -9.391 -8.626 1.00 96.81 243 ILE A C 1
ATOM 1919 O O . ILE A 1 243 ? 18.755 -9.896 -8.344 1.00 96.81 243 ILE A O 1
ATOM 1923 N N . HIS A 1 244 ? 17.321 -9.119 -9.876 1.00 97.56 244 HIS A N 1
ATOM 1924 C CA . HIS A 1 244 ? 18.163 -9.343 -11.049 1.00 97.56 244 HIS A CA 1
ATOM 1925 C C . HIS A 1 244 ? 18.590 -8.009 -11.670 1.00 97.56 244 HIS A C 1
ATOM 1927 O O . HIS A 1 244 ? 17.925 -6.993 -11.474 1.00 97.56 244 HIS A O 1
ATOM 1933 N N . THR A 1 245 ? 19.620 -8.015 -12.512 1.00 98.06 245 THR A N 1
ATOM 1934 C CA . THR A 1 245 ? 19.989 -6.859 -13.345 1.00 98.06 245 THR A CA 1
ATOM 1935 C C . THR A 1 245 ? 19.900 -7.247 -14.814 1.00 98.06 245 THR A C 1
ATOM 1937 O O . THR A 1 245 ? 20.486 -8.240 -15.230 1.00 98.06 245 THR A O 1
ATOM 1940 N N . LEU A 1 246 ? 19.188 -6.464 -15.620 1.00 97.88 246 LEU A N 1
ATOM 1941 C CA . LEU A 1 246 ? 19.236 -6.541 -17.074 1.00 97.88 246 LEU A CA 1
ATOM 1942 C C . LEU A 1 246 ? 20.357 -5.623 -17.577 1.00 97.88 246 LEU A C 1
ATOM 1944 O O . LEU A 1 246 ? 20.352 -4.429 -17.298 1.00 97.88 246 LEU A O 1
ATOM 1948 N N . TYR A 1 247 ? 21.282 -6.181 -18.353 1.00 97.75 247 TYR A N 1
ATOM 1949 C CA . TYR A 1 247 ? 22.218 -5.447 -19.203 1.00 97.75 247 TYR A CA 1
ATOM 1950 C C . TYR A 1 247 ? 21.811 -5.628 -20.669 1.00 97.75 247 TYR A C 1
ATOM 1952 O O . TYR A 1 247 ? 21.329 -6.700 -21.061 1.00 97.75 247 TYR A O 1
ATOM 1960 N N . ARG A 1 248 ? 21.998 -4.602 -21.497 1.00 96.75 248 ARG A N 1
ATOM 1961 C CA . ARG A 1 248 ? 21.733 -4.656 -22.940 1.00 96.75 248 ARG A CA 1
ATOM 1962 C C . ARG A 1 248 ? 22.914 -4.091 -23.716 1.00 96.75 248 ARG A C 1
ATOM 1964 O O . ARG A 1 248 ? 23.431 -3.045 -23.355 1.00 96.75 248 ARG A O 1
ATOM 1971 N N . ASP A 1 249 ? 23.279 -4.752 -24.808 1.00 95.56 249 ASP A N 1
ATOM 1972 C CA . ASP A 1 249 ? 24.196 -4.226 -25.821 1.00 95.56 249 ASP A CA 1
ATOM 1973 C C . ASP A 1 249 ? 23.691 -4.567 -27.239 1.00 95.56 249 ASP A C 1
ATOM 1975 O O . ASP A 1 249 ? 22.596 -5.117 -27.414 1.00 95.56 249 ASP A O 1
ATOM 1979 N N . ALA A 1 250 ? 24.488 -4.260 -28.267 1.00 93.38 250 ALA A N 1
ATOM 1980 C CA . ALA A 1 250 ? 24.157 -4.526 -29.671 1.00 93.38 250 ALA A CA 1
ATOM 1981 C C . ALA A 1 250 ? 23.955 -6.021 -30.011 1.00 93.38 250 ALA A C 1
ATOM 1983 O O . ALA A 1 250 ? 23.298 -6.340 -30.999 1.00 93.38 250 ALA A O 1
ATOM 1984 N N . SER A 1 251 ? 24.480 -6.942 -29.196 1.00 93.38 251 SER A N 1
ATOM 1985 C CA . SER A 1 251 ? 24.273 -8.395 -29.314 1.00 93.38 251 SER A CA 1
ATOM 1986 C C . SER A 1 251 ? 23.065 -8.907 -28.512 1.00 93.38 251 SER A C 1
ATOM 1988 O O . SER A 1 251 ? 22.807 -10.111 -28.463 1.00 93.38 251 SER A O 1
ATOM 1990 N N . GLY A 1 252 ? 22.296 -8.006 -27.893 1.00 93.81 252 GLY A N 1
ATOM 1991 C CA . GLY A 1 252 ? 21.028 -8.300 -27.231 1.00 93.81 252 GLY A CA 1
ATOM 1992 C C . GLY A 1 252 ? 21.106 -8.372 -25.699 1.00 93.81 252 GLY A C 1
ATOM 1993 O O . GLY A 1 252 ? 22.142 -8.082 -25.097 1.00 93.81 252 GLY A O 1
ATOM 1994 N N . PRO A 1 253 ? 19.990 -8.736 -25.042 1.00 96.50 253 PRO A N 1
ATOM 1995 C CA . PRO A 1 253 ? 19.862 -8.689 -23.589 1.00 96.50 253 PRO A CA 1
ATOM 1996 C C . PRO A 1 253 ? 20.693 -9.765 -22.881 1.00 96.50 253 PRO A C 1
ATOM 1998 O O . PRO A 1 253 ? 20.870 -10.874 -23.389 1.00 96.50 253 PRO A O 1
ATOM 2001 N N . MET A 1 254 ? 21.123 -9.460 -21.661 1.00 97.81 254 MET A N 1
ATOM 2002 C CA . MET A 1 254 ? 21.685 -10.408 -20.704 1.00 97.81 254 MET A CA 1
ATOM 2003 C C . MET A 1 254 ? 21.144 -10.080 -19.310 1.00 97.81 254 MET A C 1
ATOM 2005 O O . MET A 1 254 ? 21.407 -9.002 -18.784 1.00 97.81 254 MET A O 1
ATOM 2009 N N . VAL A 1 255 ? 20.391 -10.998 -18.704 1.00 97.94 255 VAL A N 1
ATOM 2010 C CA . VAL A 1 255 ? 19.954 -10.873 -17.305 1.00 97.94 255 VAL A CA 1
ATOM 2011 C C . VAL A 1 255 ? 20.967 -11.561 -16.403 1.00 97.94 255 VAL A C 1
ATOM 2013 O O . VAL A 1 255 ? 21.232 -12.749 -16.574 1.00 97.94 255 VAL A O 1
ATOM 2016 N N . LEU A 1 256 ? 21.507 -10.817 -15.445 1.00 98.00 256 LEU A N 1
ATOM 2017 C CA . LEU A 1 256 ? 22.324 -11.294 -14.339 1.00 98.00 256 LEU A CA 1
ATOM 2018 C C . LEU A 1 256 ? 21.369 -11.782 -13.243 1.00 98.00 256 LEU A C 1
ATOM 2020 O O . LEU A 1 256 ? 20.602 -10.990 -12.687 1.00 98.00 256 LEU A O 1
ATOM 2024 N N . LEU A 1 257 ? 21.376 -13.085 -12.972 1.00 97.12 257 LEU A N 1
ATOM 2025 C CA . LEU A 1 257 ? 20.504 -13.706 -11.976 1.00 97.12 257 LEU A CA 1
ATOM 2026 C C . LEU A 1 257 ? 21.013 -13.418 -10.561 1.00 97.12 257 LEU A C 1
ATOM 2028 O O . LEU A 1 257 ? 22.218 -13.338 -10.339 1.00 97.12 257 LEU A O 1
ATOM 2032 N N . ASP A 1 258 ? 20.081 -13.263 -9.619 1.00 95.94 258 ASP A N 1
ATOM 2033 C CA . ASP A 1 258 ? 20.329 -12.997 -8.191 1.00 95.94 258 ASP A CA 1
ATOM 2034 C C . ASP A 1 258 ? 21.449 -11.966 -7.928 1.00 95.94 258 ASP A C 1
ATOM 2036 O O . ASP A 1 258 ? 22.311 -12.143 -7.073 1.00 95.94 258 ASP A O 1
ATOM 2040 N N . THR A 1 259 ? 21.473 -10.906 -8.739 1.00 95.44 259 THR A N 1
ATOM 2041 C CA . THR A 1 259 ? 22.539 -9.906 -8.805 1.00 95.44 259 THR A CA 1
ATOM 2042 C C . THR A 1 259 ? 21.910 -8.535 -9.006 1.00 95.44 259 THR A C 1
ATOM 2044 O O . THR A 1 259 ? 21.241 -8.310 -10.012 1.00 95.44 259 THR A O 1
ATOM 2047 N N . PHE A 1 260 ? 22.184 -7.606 -8.094 1.00 95.12 260 PHE A N 1
ATOM 2048 C CA . PHE A 1 260 ? 21.783 -6.206 -8.194 1.00 95.12 260 PHE A CA 1
ATOM 2049 C C . PHE A 1 260 ? 23.035 -5.336 -8.362 1.00 95.12 260 PHE A C 1
ATOM 2051 O O . PHE A 1 260 ? 23.875 -5.268 -7.469 1.00 95.12 260 PHE A O 1
ATOM 2058 N N . THR A 1 261 ? 23.217 -4.732 -9.539 1.00 94.50 261 THR A N 1
ATOM 2059 C CA . THR A 1 261 ? 24.448 -4.000 -9.881 1.00 94.50 261 THR A CA 1
ATOM 2060 C C . THR A 1 261 ? 24.217 -2.865 -10.888 1.00 94.50 261 THR A C 1
ATOM 2062 O O . THR A 1 261 ? 23.159 -2.746 -11.521 1.00 94.50 261 THR A O 1
ATOM 2065 N N . ASN A 1 262 ? 25.233 -2.016 -11.050 1.00 94.50 262 ASN A N 1
ATOM 2066 C CA . ASN A 1 262 ? 25.316 -1.003 -12.098 1.00 94.50 262 ASN A CA 1
ATOM 2067 C C . ASN A 1 262 ? 26.576 -1.139 -12.969 1.00 94.50 262 ASN A C 1
ATOM 2069 O O . ASN A 1 262 ? 27.020 -0.159 -13.564 1.00 94.50 262 ASN A O 1
ATOM 2073 N N . GLY A 1 263 ? 27.163 -2.338 -13.013 1.00 94.81 263 GLY A N 1
ATOM 2074 C CA . GLY A 1 263 ? 28.478 -2.567 -13.601 1.00 94.81 263 GLY A CA 1
ATOM 2075 C C . GLY A 1 263 ? 29.600 -2.458 -12.560 1.00 94.81 263 GLY A C 1
ATOM 2076 O O . GLY A 1 263 ? 29.340 -2.631 -11.367 1.00 94.81 263 GLY A O 1
ATOM 2077 N N . PRO A 1 264 ? 30.843 -2.196 -13.000 1.00 94.56 264 PRO A N 1
ATOM 2078 C CA . PRO A 1 264 ? 31.977 -1.967 -12.107 1.00 94.56 264 PRO A CA 1
ATOM 2079 C C . PRO A 1 264 ? 31.742 -0.781 -11.156 1.00 94.56 264 PRO A C 1
ATOM 2081 O O . PRO A 1 264 ? 31.132 0.215 -11.544 1.00 94.56 264 PRO A O 1
ATOM 2084 N N . GLU A 1 265 ? 32.267 -0.857 -9.931 1.00 90.56 265 GLU A N 1
ATOM 2085 C CA . GLU A 1 265 ? 32.141 0.218 -8.929 1.00 90.56 265 GLU A CA 1
ATOM 2086 C C . GLU A 1 265 ? 32.894 1.498 -9.330 1.00 90.56 265 GLU A C 1
ATOM 2088 O O . GLU A 1 265 ? 32.413 2.605 -9.096 1.00 90.56 265 GLU A O 1
ATOM 2093 N N . ASP A 1 266 ? 34.056 1.346 -9.972 1.00 91.81 266 ASP A N 1
ATOM 2094 C CA . ASP A 1 266 ? 34.908 2.438 -10.456 1.00 91.81 266 ASP A CA 1
ATOM 2095 C C . ASP A 1 266 ? 34.393 3.081 -11.758 1.00 91.81 266 ASP A C 1
ATOM 2097 O O . ASP A 1 266 ? 34.711 4.231 -12.067 1.00 91.81 266 ASP A O 1
ATOM 2101 N N . SER A 1 267 ? 33.580 2.346 -12.518 1.00 91.88 267 SER A N 1
ATOM 2102 C CA . SER A 1 267 ? 33.081 2.735 -13.836 1.00 91.88 267 SER A CA 1
ATOM 2103 C C . SER A 1 267 ? 31.616 2.310 -14.083 1.00 91.88 267 SER A C 1
ATOM 2105 O O . SER A 1 267 ? 31.336 1.548 -15.015 1.00 91.88 267 SER A O 1
ATOM 2107 N N . PRO A 1 268 ? 30.639 2.829 -13.302 1.00 95.38 268 PRO A N 1
ATOM 2108 C CA . PRO A 1 268 ? 29.234 2.449 -13.449 1.00 95.38 268 PRO A CA 1
ATOM 2109 C C . PRO A 1 268 ? 28.660 2.780 -14.832 1.00 95.38 268 PRO A C 1
ATOM 2111 O O . PRO A 1 268 ? 28.939 3.833 -15.416 1.00 95.38 268 PRO A O 1
ATOM 2114 N N . TRP A 1 269 ? 27.773 1.924 -15.334 1.00 95.94 269 TRP A N 1
ATOM 2115 C CA . TRP A 1 269 ? 27.136 2.074 -16.646 1.00 95.94 269 TRP A CA 1
ATOM 2116 C C . TRP A 1 269 ? 26.348 3.387 -16.782 1.00 95.94 269 TRP A C 1
ATOM 2118 O O . TRP A 1 269 ? 26.401 4.033 -17.831 1.00 95.94 269 TRP A O 1
ATOM 2128 N N . ASP A 1 270 ? 25.684 3.840 -15.717 1.00 95.19 270 ASP A N 1
ATOM 2129 C CA . ASP A 1 270 ? 24.956 5.117 -15.721 1.00 95.19 270 ASP A CA 1
ATOM 2130 C C . ASP A 1 270 ? 25.889 6.338 -15.740 1.00 95.19 270 ASP A C 1
ATOM 2132 O O . ASP A 1 270 ? 25.483 7.416 -16.180 1.00 95.19 270 ASP A O 1
ATOM 2136 N N . SER A 1 271 ? 27.139 6.188 -15.291 1.00 95.12 271 SER A N 1
ATOM 2137 C CA . SER A 1 271 ? 28.175 7.219 -15.423 1.00 95.12 271 SER A CA 1
ATOM 2138 C C . SER A 1 271 ? 28.695 7.281 -16.860 1.00 95.12 271 SER A C 1
ATOM 2140 O O . SER A 1 271 ? 28.883 8.375 -17.391 1.00 95.12 271 SER A O 1
ATOM 2142 N N . TRP A 1 272 ? 28.848 6.126 -17.521 1.00 96.19 272 TRP A N 1
ATOM 2143 C CA . TRP A 1 272 ? 29.269 6.037 -18.925 1.00 96.19 272 TRP A CA 1
ATOM 2144 C C . TRP A 1 272 ? 28.339 6.810 -19.873 1.00 96.19 272 TRP A C 1
ATOM 2146 O O . TRP A 1 272 ? 28.819 7.593 -20.687 1.00 96.19 272 TRP A O 1
ATOM 2156 N N . VAL A 1 273 ? 27.011 6.689 -19.751 1.00 95.12 273 VAL A N 1
ATOM 2157 C CA . VAL A 1 273 ? 26.104 7.409 -20.674 1.00 95.12 273 VAL A CA 1
ATOM 2158 C C . VAL A 1 273 ? 26.096 8.931 -20.447 1.00 95.12 273 VAL A C 1
ATOM 2160 O O . VAL A 1 273 ? 25.686 9.697 -21.321 1.00 95.12 273 VAL A O 1
ATOM 2163 N N . ARG A 1 274 ? 26.558 9.386 -19.274 1.00 94.69 274 ARG A N 1
ATOM 2164 C CA . ARG A 1 274 ? 26.629 10.804 -18.883 1.00 94.69 274 ARG A CA 1
ATOM 2165 C C . ARG A 1 274 ? 27.928 11.491 -19.318 1.00 94.69 274 ARG A C 1
ATOM 2167 O O . ARG A 1 274 ? 28.054 12.699 -19.093 1.00 94.69 274 ARG A O 1
ATOM 2174 N N . THR A 1 275 ? 28.881 10.775 -19.924 1.00 94.00 275 THR A N 1
ATOM 2175 C CA . THR A 1 275 ? 30.124 11.384 -20.422 1.00 94.00 275 THR A CA 1
ATOM 2176 C C . THR A 1 275 ? 29.837 12.442 -21.489 1.00 94.00 275 THR A C 1
ATOM 2178 O O . THR A 1 275 ? 28.828 12.392 -22.195 1.00 94.00 275 THR A O 1
ATOM 2181 N N . LYS A 1 276 ? 30.740 13.419 -21.615 1.00 93.50 276 LYS A N 1
ATOM 2182 C CA . LYS A 1 276 ? 30.670 14.473 -22.633 1.00 93.50 276 LYS A CA 1
ATOM 2183 C C . LYS A 1 276 ? 31.934 14.428 -23.506 1.00 93.50 276 LYS A C 1
ATOM 2185 O O . LYS A 1 276 ? 33.018 14.512 -22.936 1.00 93.50 276 LYS A O 1
ATOM 2190 N N . PRO A 1 277 ? 31.820 14.338 -24.847 1.00 91.56 277 PRO A N 1
ATOM 2191 C CA . PRO A 1 277 ? 30.584 14.165 -25.622 1.00 91.56 277 PRO A CA 1
ATOM 2192 C C . PRO A 1 277 ? 29.864 12.841 -25.300 1.00 91.56 277 PRO A C 1
ATOM 2194 O O . PRO A 1 277 ? 30.462 11.918 -24.746 1.00 91.56 277 PRO A O 1
ATOM 2197 N N . LYS A 1 278 ? 28.566 12.772 -25.627 1.00 91.81 278 LYS A N 1
ATOM 2198 C CA . LYS A 1 278 ? 27.765 11.550 -25.455 1.00 91.81 278 LYS A CA 1
ATOM 2199 C C . LYS A 1 278 ? 28.405 10.409 -26.268 1.00 91.81 278 LYS A C 1
ATOM 2201 O O . LYS A 1 278 ? 28.783 10.666 -27.415 1.00 91.81 278 LYS A O 1
ATOM 2206 N N . PRO A 1 279 ? 28.513 9.177 -25.733 1.00 93.69 279 PRO A N 1
ATOM 2207 C CA . PRO A 1 279 ? 29.046 8.046 -26.487 1.00 93.69 279 PRO A CA 1
ATOM 2208 C C . PRO A 1 279 ? 28.281 7.814 -27.797 1.00 93.69 279 PRO A C 1
ATOM 2210 O O . PRO A 1 279 ? 27.060 7.963 -27.842 1.00 93.69 279 PRO A O 1
ATOM 2213 N N . THR A 1 280 ? 28.994 7.417 -28.851 1.00 93.69 280 THR A N 1
ATOM 2214 C CA . THR A 1 280 ? 28.421 7.050 -30.162 1.00 93.69 280 THR A CA 1
ATOM 2215 C C . THR A 1 280 ? 28.320 5.536 -30.377 1.00 93.69 280 THR A C 1
ATOM 2217 O O . THR A 1 280 ? 27.600 5.092 -31.266 1.00 93.69 280 THR A O 1
ATOM 2220 N N . ALA A 1 281 ? 29.001 4.742 -29.548 1.00 94.44 281 ALA A N 1
ATOM 2221 C CA . ALA A 1 281 ? 28.961 3.282 -29.521 1.00 94.44 281 ALA A CA 1
ATOM 2222 C C . ALA A 1 281 ? 29.049 2.789 -28.067 1.00 94.44 281 ALA A C 1
ATOM 2224 O O . ALA A 1 281 ? 29.630 3.479 -27.226 1.00 94.44 281 ALA A O 1
ATOM 2225 N N . ASP A 1 282 ? 28.498 1.607 -27.770 1.00 95.06 282 ASP A N 1
ATOM 2226 C CA . ASP A 1 282 ? 28.617 1.001 -26.438 1.00 95.06 282 ASP A CA 1
ATOM 2227 C C . ASP A 1 282 ? 30.040 0.487 -26.192 1.00 95.06 282 ASP A C 1
ATOM 2229 O O . ASP A 1 282 ? 30.542 -0.371 -26.916 1.00 95.06 282 ASP A O 1
ATOM 2233 N N . THR A 1 283 ? 30.681 1.018 -25.152 1.00 95.12 283 THR A N 1
ATOM 2234 C CA . THR A 1 283 ? 32.035 0.649 -24.717 1.00 95.12 283 THR A CA 1
ATOM 2235 C C . THR A 1 283 ? 32.068 0.092 -23.291 1.00 95.12 283 THR A C 1
ATOM 2237 O O . THR A 1 283 ? 33.148 -0.168 -22.759 1.00 95.12 283 THR A O 1
ATOM 2240 N N . ARG A 1 284 ? 30.903 -0.148 -22.668 1.00 95.56 284 ARG A N 1
ATOM 2241 C CA . ARG A 1 284 ? 30.791 -0.655 -21.284 1.00 95.56 284 ARG A CA 1
ATOM 2242 C C . ARG A 1 284 ? 31.318 -2.078 -21.106 1.00 95.56 284 ARG A C 1
ATOM 2244 O O . ARG A 1 284 ? 31.617 -2.471 -19.983 1.00 95.56 284 ARG A O 1
ATOM 2251 N N . ASN A 1 285 ? 31.397 -2.860 -22.189 1.00 94.56 285 ASN A N 1
ATOM 2252 C CA . ASN A 1 285 ? 31.862 -4.254 -22.192 1.00 94.56 285 ASN A CA 1
ATOM 2253 C C . ASN A 1 285 ? 31.173 -5.144 -21.131 1.00 94.56 285 ASN A C 1
ATOM 2255 O O . ASN A 1 285 ? 31.784 -6.079 -20.604 1.00 94.56 285 ASN A O 1
ATOM 2259 N N . GLY A 1 286 ? 29.899 -4.870 -20.815 1.00 95.06 286 GLY A N 1
ATOM 2260 C CA . GLY A 1 286 ? 29.213 -5.440 -19.651 1.00 95.06 286 GLY A CA 1
ATOM 2261 C C . GLY A 1 286 ? 29.189 -6.968 -19.656 1.00 95.06 286 GLY A C 1
ATOM 2262 O O . GLY A 1 286 ? 29.487 -7.581 -18.636 1.00 95.06 286 GLY A O 1
ATOM 2263 N N . LYS A 1 287 ? 28.967 -7.599 -20.817 1.00 95.56 287 LYS A N 1
ATOM 2264 C CA . LYS A 1 287 ? 29.031 -9.066 -20.971 1.00 95.56 287 LYS A CA 1
ATOM 2265 C C . LYS A 1 287 ? 30.392 -9.658 -20.607 1.00 95.56 287 LYS A C 1
ATOM 2267 O O . LYS A 1 287 ? 30.445 -10.675 -19.914 1.00 95.56 287 LYS A O 1
ATOM 2272 N N . SER A 1 288 ? 31.482 -9.035 -21.050 1.00 94.94 288 SER A N 1
ATOM 2273 C CA . SER A 1 288 ? 32.846 -9.480 -20.742 1.00 94.94 288 SER A CA 1
ATOM 2274 C C . SER A 1 288 ? 33.148 -9.310 -19.256 1.00 94.94 288 SER A C 1
ATOM 2276 O O . SER A 1 288 ? 33.599 -10.260 -18.618 1.00 94.94 288 SER A O 1
ATOM 2278 N N . TRP A 1 289 ? 32.811 -8.151 -18.682 1.00 96.00 289 TRP A N 1
ATOM 2279 C CA . TRP A 1 289 ? 32.962 -7.891 -17.249 1.00 96.00 289 TRP A CA 1
ATOM 2280 C C . TRP A 1 289 ? 32.159 -8.882 -16.392 1.00 96.00 289 TRP A C 1
ATOM 2282 O O . TRP A 1 289 ? 32.712 -9.500 -15.481 1.00 96.00 289 TRP A O 1
ATOM 2292 N N . THR A 1 290 ? 30.887 -9.127 -16.721 1.00 95.44 290 THR A N 1
ATOM 2293 C CA . THR A 1 290 ? 30.052 -10.096 -15.999 1.00 95.44 290 THR A CA 1
ATOM 2294 C C . THR A 1 290 ? 30.629 -11.509 -16.064 1.00 95.44 290 THR A C 1
ATOM 2296 O O . THR A 1 290 ? 30.647 -12.195 -15.046 1.00 95.44 290 THR A O 1
ATOM 2299 N N . LYS A 1 291 ? 31.125 -11.953 -17.226 1.00 93.25 291 LYS A N 1
ATOM 2300 C CA . LYS A 1 291 ? 31.662 -13.315 -17.403 1.00 93.25 291 LYS A CA 1
ATOM 2301 C C . LYS A 1 291 ? 33.044 -13.505 -16.763 1.00 93.25 291 LYS A C 1
ATOM 2303 O O . LYS A 1 291 ? 33.317 -14.579 -16.236 1.00 93.25 291 LYS A O 1
ATOM 2308 N N . GLN A 1 292 ? 33.909 -12.491 -16.804 1.00 95.00 292 GLN A N 1
ATOM 2309 C CA . GLN A 1 292 ? 35.310 -12.600 -16.369 1.00 95.00 292 GLN A CA 1
ATOM 2310 C C . GLN A 1 292 ? 35.528 -12.164 -14.913 1.00 95.00 292 GLN A C 1
ATOM 2312 O O . GLN A 1 292 ? 36.257 -12.835 -14.180 1.00 95.00 292 GLN A O 1
ATOM 2317 N N . VAL A 1 293 ? 34.891 -11.065 -14.496 1.00 92.88 293 VAL A N 1
ATOM 2318 C CA . VAL A 1 293 ? 35.078 -10.442 -13.176 1.00 92.88 293 VAL A CA 1
ATOM 2319 C C . VAL A 1 293 ? 34.000 -10.913 -12.206 1.00 92.88 293 VAL A C 1
ATOM 2321 O O . VAL A 1 293 ? 34.315 -11.583 -11.226 1.00 92.88 293 VAL A O 1
ATOM 2324 N N . LEU A 1 294 ? 32.729 -10.619 -12.500 1.00 93.81 294 LEU A N 1
ATOM 2325 C CA . LEU A 1 294 ? 31.622 -10.877 -11.570 1.00 93.81 294 LEU A CA 1
ATOM 2326 C C . LEU A 1 294 ? 31.260 -12.368 -11.454 1.00 93.81 294 LEU A C 1
ATOM 2328 O O . LEU A 1 294 ? 30.812 -12.818 -10.404 1.00 93.81 294 LEU A O 1
ATOM 2332 N N . LYS A 1 295 ? 31.434 -13.131 -12.541 1.00 93.94 295 LYS A N 1
ATOM 2333 C CA . LYS A 1 295 ? 31.142 -14.574 -12.662 1.00 93.94 295 LYS A CA 1
ATOM 2334 C C . LYS A 1 295 ? 29.708 -14.961 -12.260 1.00 93.94 295 LYS A C 1
ATOM 2336 O O . LYS A 1 295 ? 29.455 -16.089 -11.839 1.00 93.94 295 LYS A O 1
ATOM 2341 N N . SER A 1 296 ? 28.763 -14.031 -12.417 1.00 92.94 296 SER A N 1
ATOM 2342 C CA . SER A 1 296 ? 27.344 -14.255 -12.122 1.00 92.94 296 SER A CA 1
ATOM 2343 C C . SER A 1 296 ? 26.696 -15.221 -13.128 1.00 92.94 296 SER A C 1
ATOM 2345 O O . SER A 1 296 ? 27.136 -15.347 -14.275 1.00 92.94 296 SER A O 1
ATOM 2347 N N . LYS A 1 297 ? 25.628 -15.906 -12.703 1.00 96.38 297 LYS A N 1
ATOM 2348 C CA . LYS A 1 297 ? 24.793 -16.732 -13.588 1.00 96.38 297 LYS A CA 1
ATOM 2349 C C . LYS A 1 297 ? 23.972 -15.816 -14.491 1.00 96.38 297 LYS A C 1
ATOM 2351 O O . LYS A 1 297 ? 23.351 -14.874 -14.008 1.00 96.38 297 LYS A O 1
ATOM 2356 N N . VAL A 1 298 ? 23.925 -16.113 -15.788 1.00 97.38 298 VAL A N 1
ATOM 2357 C CA . VAL A 1 298 ? 23.265 -15.242 -16.772 1.00 97.38 298 VAL A CA 1
ATOM 2358 C C . VAL A 1 298 ? 22.240 -15.962 -17.640 1.00 97.38 298 VAL A C 1
ATOM 2360 O O . VAL A 1 298 ? 22.380 -17.144 -17.954 1.00 97.38 298 VAL A O 1
ATOM 2363 N N . VAL A 1 299 ? 21.232 -15.208 -18.074 1.00 97.12 299 VAL A N 1
ATOM 2364 C CA . VAL A 1 299 ? 20.275 -15.573 -19.124 1.00 97.12 299 VAL A CA 1
ATOM 2365 C C . VAL A 1 299 ? 20.509 -14.630 -20.303 1.00 97.12 299 VAL A C 1
ATOM 2367 O O . VAL A 1 299 ? 20.249 -13.434 -20.194 1.00 97.12 299 VAL A O 1
ATOM 2370 N N . GLU A 1 300 ? 21.029 -15.145 -21.417 1.00 96.62 300 GLU A N 1
ATOM 2371 C CA . GLU A 1 300 ? 21.496 -14.333 -22.550 1.00 96.62 300 GLU A CA 1
ATOM 2372 C C . GLU A 1 300 ? 20.641 -14.532 -23.815 1.00 96.62 300 GLU A C 1
ATOM 2374 O O . GLU A 1 300 ? 20.346 -15.656 -24.221 1.00 96.62 300 GLU A O 1
ATOM 2379 N N . GLY A 1 301 ? 20.259 -13.424 -24.456 1.00 95.31 301 GLY A N 1
ATOM 2380 C CA . GLY A 1 301 ? 19.447 -13.390 -25.672 1.00 95.31 301 GLY A CA 1
ATOM 2381 C C . GLY A 1 301 ? 17.931 -13.447 -25.431 1.00 95.31 301 GLY A C 1
ATOM 2382 O O . GLY A 1 301 ? 17.442 -13.946 -24.415 1.00 95.31 301 GLY A O 1
ATOM 2383 N N . PHE A 1 302 ? 17.159 -12.941 -26.401 1.00 94.19 302 PHE A N 1
ATOM 2384 C CA . PHE A 1 302 ? 15.697 -12.808 -26.300 1.00 94.19 302 PHE A CA 1
ATOM 2385 C C . PHE A 1 302 ? 14.980 -14.141 -26.029 1.00 94.19 302 PHE A C 1
ATOM 2387 O O . PHE A 1 302 ? 14.084 -14.198 -25.190 1.00 94.19 302 PHE A O 1
ATOM 2394 N N . THR A 1 303 ? 15.392 -15.231 -26.686 1.00 93.44 303 THR A N 1
ATOM 2395 C CA . THR A 1 303 ? 14.788 -16.562 -26.490 1.00 93.44 303 THR A CA 1
ATOM 2396 C C . THR A 1 303 ? 14.979 -17.081 -25.067 1.00 93.44 303 THR A C 1
ATOM 2398 O O . THR A 1 303 ? 14.029 -17.607 -24.486 1.00 93.44 303 THR A O 1
ATOM 2401 N N . ALA A 1 304 ? 16.170 -16.907 -24.486 1.00 95.25 304 ALA A N 1
ATOM 2402 C CA . ALA A 1 304 ? 16.443 -17.337 -23.119 1.00 95.25 304 ALA A CA 1
ATOM 2403 C C . ALA A 1 304 ? 15.710 -16.447 -22.103 1.00 95.25 304 ALA A C 1
ATOM 2405 O O . ALA A 1 304 ? 15.108 -16.970 -21.168 1.00 95.25 304 ALA A O 1
ATOM 2406 N N . PHE A 1 305 ? 15.671 -15.127 -22.325 1.00 95.62 305 PHE A N 1
ATOM 2407 C CA . PHE A 1 305 ? 14.914 -14.194 -21.482 1.00 95.62 305 PHE A CA 1
ATOM 2408 C C . PHE A 1 305 ? 13.407 -14.497 -21.481 1.00 95.62 305 PHE A C 1
ATOM 2410 O O . PHE A 1 305 ? 12.787 -14.575 -20.422 1.00 95.62 305 PHE A O 1
ATOM 2417 N N . ARG A 1 306 ? 12.825 -14.780 -22.652 1.00 94.94 306 ARG A N 1
ATOM 2418 C CA . ARG A 1 306 ? 11.433 -15.234 -22.770 1.00 94.94 306 ARG A CA 1
ATOM 2419 C C . ARG A 1 306 ? 11.193 -16.547 -22.021 1.00 94.94 306 ARG A C 1
ATOM 2421 O O . ARG A 1 306 ? 10.173 -16.681 -21.348 1.00 94.94 306 ARG A O 1
ATOM 2428 N N . LYS A 1 307 ? 12.123 -17.511 -22.104 1.00 94.81 307 LYS A N 1
ATOM 2429 C CA . LYS A 1 307 ? 12.030 -18.762 -21.331 1.00 94.81 307 LYS A CA 1
ATOM 2430 C C . LYS A 1 307 ? 12.076 -18.485 -19.827 1.00 94.81 307 LYS A C 1
ATOM 2432 O O . LYS A 1 307 ? 11.260 -19.035 -19.103 1.00 94.81 307 LYS A O 1
ATOM 2437 N N . PHE A 1 308 ? 12.962 -17.601 -19.370 1.00 95.62 308 PHE A N 1
ATOM 2438 C CA . PHE A 1 308 ? 13.014 -17.155 -17.977 1.00 95.62 308 PHE A CA 1
ATOM 2439 C C . PHE A 1 308 ? 11.661 -16.573 -17.520 1.00 95.62 308 PHE A C 1
ATOM 2441 O O . PHE A 1 308 ? 11.135 -17.003 -16.496 1.00 95.62 308 PHE A O 1
ATOM 2448 N N . CYS A 1 309 ? 11.030 -15.699 -18.313 1.00 95.75 309 CYS A N 1
ATOM 2449 C CA . CYS A 1 309 ? 9.685 -15.187 -18.022 1.00 95.75 309 CYS A CA 1
ATOM 2450 C C . CYS A 1 309 ? 8.607 -16.291 -17.981 1.00 95.75 309 CYS A C 1
ATOM 2452 O O . CYS A 1 309 ? 7.733 -16.259 -17.116 1.00 95.75 309 CYS A O 1
ATOM 2454 N N . ALA A 1 310 ? 8.672 -17.285 -18.875 1.00 95.25 310 ALA A N 1
ATOM 2455 C CA . ALA A 1 310 ? 7.748 -18.422 -18.882 1.00 95.25 310 ALA A CA 1
ATOM 2456 C C . ALA A 1 310 ? 7.938 -19.350 -17.667 1.00 95.25 310 ALA A C 1
ATOM 2458 O O . ALA A 1 310 ? 6.958 -19.760 -17.048 1.00 95.25 310 ALA A O 1
ATOM 2459 N N . ASP A 1 311 ? 9.186 -19.642 -17.291 1.00 94.94 311 ASP A N 1
ATOM 2460 C CA . ASP A 1 311 ? 9.527 -20.434 -16.104 1.00 94.94 311 ASP A CA 1
ATOM 2461 C C . ASP A 1 311 ? 9.071 -19.722 -14.817 1.00 94.94 311 ASP A C 1
ATOM 2463 O O . ASP A 1 311 ? 8.607 -20.369 -13.878 1.00 94.94 311 ASP A O 1
ATOM 2467 N N . HIS A 1 312 ? 9.177 -18.389 -14.778 1.00 94.12 312 HIS A N 1
ATOM 2468 C CA . HIS A 1 312 ? 8.710 -17.548 -13.671 1.00 94.12 312 HIS A CA 1
ATOM 2469 C C . HIS A 1 312 ? 7.181 -17.577 -13.538 1.00 94.12 312 HIS A C 1
ATOM 2471 O O . HIS A 1 312 ? 6.661 -17.763 -12.437 1.00 94.12 312 HIS A O 1
ATOM 2477 N N . LEU A 1 313 ? 6.462 -17.501 -14.668 1.00 95.81 313 LEU A N 1
ATOM 2478 C CA . LEU A 1 313 ? 5.006 -17.669 -14.725 1.00 95.81 313 LEU A CA 1
ATOM 2479 C C . LEU A 1 313 ? 4.561 -19.064 -14.267 1.00 95.81 313 LEU A C 1
ATOM 2481 O O . LEU A 1 313 ? 3.654 -19.174 -13.444 1.00 95.81 313 LEU A O 1
ATOM 2485 N N . ALA A 1 314 ? 5.219 -20.122 -14.746 1.00 94.50 314 ALA A N 1
ATOM 2486 C CA . ALA A 1 314 ? 4.905 -21.501 -14.367 1.00 94.50 314 ALA A CA 1
ATOM 2487 C C . ALA A 1 314 ? 5.086 -21.757 -12.859 1.00 94.50 314 ALA A C 1
ATOM 2489 O O . ALA A 1 314 ? 4.338 -22.534 -12.269 1.00 94.50 314 ALA A O 1
ATOM 2490 N N . LYS A 1 315 ? 6.046 -21.071 -12.225 1.00 94.50 315 LYS A N 1
ATOM 2491 C CA . LYS A 1 315 ? 6.280 -21.103 -10.772 1.00 94.50 315 LYS A CA 1
ATOM 2492 C C . LYS A 1 315 ? 5.364 -20.173 -9.968 1.00 94.50 315 LYS A C 1
ATOM 2494 O O . LYS A 1 315 ? 5.393 -20.246 -8.745 1.00 94.50 315 LYS A O 1
ATOM 2499 N N . GLN A 1 316 ? 4.579 -19.309 -10.621 1.00 95.56 316 GLN A N 1
ATOM 2500 C CA . GLN A 1 316 ? 3.777 -18.248 -9.985 1.00 95.56 316 GLN A CA 1
ATOM 2501 C C . GLN A 1 316 ? 4.593 -17.295 -9.090 1.00 95.56 316 GLN A C 1
ATOM 2503 O O . GLN A 1 316 ? 4.084 -16.745 -8.113 1.00 95.56 316 GLN A O 1
ATOM 2508 N N . ALA A 1 317 ? 5.875 -17.125 -9.413 1.00 95.00 317 ALA A N 1
ATOM 2509 C CA . ALA A 1 317 ? 6.836 -16.464 -8.545 1.00 95.00 317 ALA A CA 1
ATOM 2510 C C . ALA A 1 317 ? 6.761 -14.927 -8.626 1.00 95.00 317 ALA A C 1
ATOM 2512 O O . ALA A 1 317 ? 6.209 -14.344 -9.567 1.00 95.00 317 ALA A O 1
ATOM 2513 N N . THR A 1 318 ? 7.392 -14.266 -7.657 1.00 97.44 318 THR A N 1
ATOM 2514 C CA . THR A 1 318 ? 7.633 -12.819 -7.668 1.00 97.44 318 THR A CA 1
ATOM 2515 C C . THR A 1 318 ? 9.136 -12.557 -7.708 1.00 97.44 318 THR A C 1
ATOM 2517 O O . THR A 1 318 ? 9.897 -13.165 -6.959 1.00 97.44 318 THR A O 1
ATOM 2520 N N . ALA A 1 319 ? 9.586 -11.656 -8.578 1.00 96.88 319 ALA A N 1
ATOM 2521 C CA . ALA A 1 319 ? 10.972 -11.185 -8.602 1.00 96.88 319 ALA A CA 1
ATOM 2522 C C . ALA A 1 319 ? 11.029 -9.706 -8.994 1.00 96.88 319 ALA A C 1
ATOM 2524 O O . ALA A 1 319 ? 10.025 -9.127 -9.422 1.00 96.88 319 ALA A O 1
ATOM 2525 N N . ALA A 1 320 ? 12.206 -9.100 -8.866 1.00 97.94 320 ALA A N 1
ATOM 2526 C CA . ALA A 1 320 ? 12.457 -7.740 -9.325 1.00 97.94 320 ALA A CA 1
ATOM 2527 C C . ALA A 1 320 ? 13.644 -7.691 -10.302 1.00 97.94 320 ALA A C 1
ATOM 2529 O O . ALA A 1 320 ? 14.563 -8.504 -10.220 1.00 97.94 320 ALA A O 1
ATOM 2530 N N . ILE A 1 321 ? 13.629 -6.747 -11.243 1.00 97.94 321 ILE A N 1
ATOM 2531 C CA . ILE A 1 321 ? 14.671 -6.563 -12.261 1.00 97.94 321 ILE A CA 1
ATOM 2532 C C . ILE A 1 321 ? 15.068 -5.083 -12.299 1.00 97.94 321 ILE A C 1
ATOM 2534 O O . ILE A 1 321 ? 14.219 -4.204 -12.477 1.00 97.94 321 ILE A O 1
ATOM 2538 N N . LYS A 1 322 ? 16.363 -4.798 -12.138 1.00 97.50 322 LYS A N 1
ATOM 2539 C CA . LYS A 1 322 ? 16.968 -3.502 -12.453 1.00 97.50 322 LYS A CA 1
ATOM 2540 C C . LYS A 1 322 ? 17.210 -3.423 -13.955 1.00 97.50 322 LYS A C 1
ATOM 2542 O O . LYS A 1 322 ? 17.996 -4.200 -14.489 1.00 97.50 322 LYS A O 1
ATOM 2547 N N . ASP A 1 323 ? 16.505 -2.523 -14.623 1.00 97.81 323 ASP A N 1
ATOM 2548 C CA . ASP A 1 323 ? 16.603 -2.288 -16.061 1.00 97.81 323 ASP A CA 1
ATOM 2549 C C . ASP A 1 323 ? 17.832 -1.436 -16.431 1.00 97.81 323 ASP A C 1
ATOM 2551 O O . ASP A 1 323 ? 18.379 -0.700 -15.605 1.00 97.81 323 ASP A O 1
ATOM 2555 N N . ASP A 1 324 ? 18.269 -1.531 -17.690 1.00 97.56 324 ASP A N 1
ATOM 2556 C CA . ASP A 1 324 ? 19.464 -0.843 -18.196 1.00 97.56 324 ASP A CA 1
ATOM 2557 C C . ASP A 1 324 ? 19.160 0.626 -18.553 1.00 97.56 324 ASP A C 1
ATOM 2559 O O . ASP A 1 324 ? 18.822 0.961 -19.693 1.00 97.56 324 ASP A O 1
ATOM 2563 N N . TRP A 1 325 ? 19.251 1.513 -17.556 1.00 96.69 325 TRP A N 1
ATOM 2564 C CA . TRP A 1 325 ? 19.015 2.953 -17.732 1.00 96.69 325 TRP A CA 1
ATOM 2565 C C . TRP A 1 325 ? 20.001 3.576 -18.720 1.00 96.69 325 TRP A C 1
ATOM 2567 O O . TRP A 1 325 ? 19.609 4.368 -19.580 1.00 96.69 325 TRP A O 1
ATOM 2577 N N . ALA A 1 326 ? 21.272 3.182 -18.629 1.00 96.88 326 ALA A N 1
ATOM 2578 C CA . ALA A 1 326 ? 22.325 3.638 -19.518 1.00 96.88 326 ALA A CA 1
ATOM 2579 C C . ALA A 1 326 ? 22.029 3.317 -20.992 1.00 96.88 326 ALA A C 1
ATOM 2581 O O . ALA A 1 326 ? 22.225 4.176 -21.852 1.00 96.88 326 ALA A O 1
ATOM 2582 N N . TRP A 1 327 ? 21.498 2.130 -21.292 1.00 97.50 327 TRP A N 1
ATOM 2583 C CA . TRP A 1 327 ? 21.086 1.749 -22.647 1.00 97.50 327 TRP A CA 1
ATOM 2584 C C . TRP A 1 327 ? 19.886 2.561 -23.159 1.00 97.50 327 TRP A C 1
ATOM 2586 O O . TRP A 1 327 ? 19.913 3.063 -24.287 1.00 97.50 327 TRP A O 1
ATOM 2596 N N . TRP A 1 328 ? 18.861 2.767 -22.326 1.00 96.94 328 TRP A N 1
ATOM 2597 C CA . TRP A 1 328 ? 17.691 3.583 -22.685 1.00 96.94 328 TRP A CA 1
ATOM 2598 C C . TRP A 1 328 ? 18.076 5.045 -22.962 1.00 96.94 328 TRP A C 1
ATOM 2600 O O . TRP A 1 328 ? 17.684 5.624 -23.978 1.00 96.94 328 TRP A O 1
ATOM 2610 N N . GLN A 1 329 ? 18.929 5.627 -22.118 1.00 95.81 329 GLN A N 1
ATOM 2611 C CA . GLN A 1 329 ? 19.479 6.972 -22.313 1.00 95.81 329 GLN A CA 1
ATOM 2612 C C . GLN A 1 329 ? 20.384 7.066 -23.542 1.00 95.81 329 GLN A C 1
ATOM 2614 O O . GLN A 1 329 ? 20.306 8.046 -24.290 1.00 95.81 329 GLN A O 1
ATOM 2619 N N . PHE A 1 330 ? 21.228 6.059 -23.794 1.00 96.50 330 PHE A N 1
ATOM 2620 C CA . PHE A 1 330 ? 22.074 5.994 -24.987 1.00 96.50 330 PHE A CA 1
ATOM 2621 C C . PHE A 1 330 ? 21.206 6.092 -26.248 1.00 96.50 330 PHE A C 1
ATOM 2623 O O . PHE A 1 330 ? 21.447 6.963 -27.086 1.00 96.50 330 PHE A O 1
ATOM 2630 N N . HIS A 1 331 ? 20.097 5.353 -26.282 1.00 95.56 331 HIS A N 1
ATOM 2631 C CA . HIS A 1 331 ? 19.082 5.399 -27.336 1.00 95.56 331 HIS A CA 1
ATOM 2632 C C . HIS A 1 331 ? 18.072 6.560 -27.259 1.00 95.56 331 HIS A C 1
ATOM 2634 O O . HIS A 1 331 ? 17.020 6.477 -27.881 1.00 95.56 331 HIS A O 1
ATOM 2640 N N . ASN A 1 332 ? 18.392 7.667 -26.579 1.00 94.31 332 ASN A N 1
ATOM 2641 C CA . ASN A 1 332 ? 17.567 8.888 -26.529 1.00 94.31 332 ASN A CA 1
ATOM 2642 C C . ASN A 1 332 ? 16.145 8.653 -25.980 1.00 94.31 332 ASN A C 1
ATOM 2644 O O . ASN A 1 332 ? 15.173 9.187 -26.516 1.00 94.31 332 ASN A O 1
ATOM 2648 N N . GLU A 1 333 ? 16.031 7.844 -24.924 1.00 94.25 333 GLU A N 1
ATOM 2649 C CA . GLU A 1 333 ? 14.767 7.534 -24.238 1.00 94.25 333 GLU A CA 1
ATOM 2650 C C . GLU A 1 333 ? 13.701 6.882 -25.144 1.00 94.25 333 GLU A C 1
ATOM 2652 O O . GLU A 1 333 ? 12.516 6.928 -24.834 1.00 94.25 333 GLU A O 1
ATOM 2657 N N . GLN A 1 334 ? 14.107 6.260 -26.257 1.00 93.38 334 GLN A N 1
ATOM 2658 C CA . GLN A 1 334 ? 13.199 5.573 -27.180 1.00 93.38 334 GLN A CA 1
ATOM 2659 C C . GLN A 1 334 ? 12.808 4.177 -26.676 1.00 93.38 334 GLN A C 1
ATOM 2661 O O . GLN A 1 334 ? 13.631 3.468 -26.083 1.00 93.38 334 GLN A O 1
ATOM 2666 N N . ALA A 1 335 ? 11.584 3.746 -26.998 1.00 94.50 335 ALA A N 1
ATOM 2667 C CA . ALA A 1 335 ? 10.997 2.491 -26.526 1.00 94.50 335 ALA A CA 1
ATOM 2668 C C . ALA A 1 335 ? 11.891 1.265 -26.779 1.00 94.50 335 ALA A C 1
ATOM 2670 O O . ALA A 1 335 ? 12.072 0.450 -25.879 1.00 94.50 335 ALA A O 1
ATOM 2671 N N . HIS A 1 336 ? 12.552 1.161 -27.941 1.00 94.06 336 HIS A N 1
ATOM 2672 C CA . HIS A 1 336 ? 13.430 0.025 -28.272 1.00 94.06 336 HIS A CA 1
ATOM 2673 C C . HIS A 1 336 ? 14.685 -0.088 -27.387 1.00 94.06 336 HIS A C 1
ATOM 2675 O O . HIS A 1 336 ? 15.302 -1.153 -27.326 1.00 94.06 336 HIS A O 1
ATOM 2681 N N . GLY A 1 337 ? 15.088 1.000 -26.725 1.00 94.75 337 GLY A N 1
ATOM 2682 C CA . GLY A 1 337 ? 16.154 1.016 -25.722 1.00 94.75 337 GLY A CA 1
ATOM 2683 C C . GLY A 1 337 ? 15.648 0.779 -24.296 1.00 94.75 337 GLY A C 1
ATOM 2684 O O . GLY A 1 337 ? 16.458 0.647 -23.386 1.00 94.75 337 GLY A O 1
ATOM 2685 N N . GLY A 1 338 ? 14.331 0.742 -24.093 1.00 96.38 338 GLY A N 1
ATOM 2686 C CA . GLY A 1 338 ? 13.687 0.715 -22.786 1.00 96.38 338 GLY A CA 1
ATOM 2687 C C . GLY A 1 338 ? 13.650 -0.652 -22.098 1.00 96.38 338 GLY A C 1
ATOM 2688 O O . GLY A 1 338 ? 14.415 -1.578 -22.405 1.00 96.38 338 GLY A O 1
ATOM 2689 N N . LYS A 1 339 ? 12.724 -0.767 -21.141 1.00 97.81 339 LYS A N 1
ATOM 2690 C CA . LYS A 1 339 ? 12.506 -1.945 -20.294 1.00 97.81 339 LYS A CA 1
ATOM 2691 C C . LYS A 1 339 ? 12.045 -3.113 -21.159 1.00 97.81 339 LYS A C 1
ATOM 2693 O O . LYS A 1 339 ? 10.980 -3.054 -21.768 1.00 97.81 339 LYS A O 1
ATOM 2698 N N . LEU A 1 340 ? 12.843 -4.178 -21.236 1.00 97.50 340 LEU A N 1
ATOM 2699 C CA . LEU A 1 340 ? 12.553 -5.282 -22.153 1.00 97.50 340 LEU A CA 1
ATOM 2700 C C . LEU A 1 340 ? 11.378 -6.142 -21.667 1.00 97.50 340 LEU A C 1
ATOM 2702 O O . LEU A 1 340 ? 11.442 -6.742 -20.583 1.00 97.50 340 LEU A O 1
ATOM 2706 N N . MET A 1 341 ? 10.368 -6.267 -22.529 1.00 96.56 341 MET A N 1
ATOM 2707 C CA . MET A 1 341 ? 9.229 -7.171 -22.408 1.00 96.56 341 MET A CA 1
ATOM 2708 C C . MET A 1 341 ? 9.203 -8.095 -23.631 1.00 96.56 341 MET A C 1
ATOM 2710 O O . MET A 1 341 ? 9.032 -7.639 -24.756 1.00 96.56 341 MET A O 1
ATOM 2714 N N . THR A 1 342 ? 9.358 -9.404 -23.424 1.00 95.19 342 THR A N 1
ATOM 2715 C CA . THR A 1 342 ? 9.130 -10.397 -24.490 1.00 95.19 342 THR A CA 1
ATOM 2716 C C . THR A 1 342 ? 7.781 -11.059 -24.261 1.00 95.19 342 THR A C 1
ATOM 2718 O O . THR A 1 342 ? 7.490 -11.489 -23.141 1.00 95.19 342 THR A O 1
ATOM 2721 N N . LEU A 1 343 ? 6.952 -11.110 -25.303 1.00 94.31 343 LEU A N 1
ATOM 2722 C CA . LEU A 1 343 ? 5.640 -11.733 -25.232 1.00 94.31 343 LEU A CA 1
ATOM 2723 C C . LEU A 1 343 ? 5.772 -13.257 -25.179 1.00 94.31 343 LEU A C 1
ATOM 2725 O O . LEU A 1 343 ? 6.476 -13.889 -25.976 1.00 94.31 343 LEU A O 1
ATOM 2729 N N . LEU A 1 344 ? 5.051 -13.857 -24.238 1.00 92.38 344 LEU A N 1
ATOM 2730 C CA . LEU A 1 344 ? 4.804 -15.293 -24.230 1.00 92.38 344 LEU A CA 1
ATOM 2731 C C . LEU A 1 344 ? 3.765 -15.658 -25.313 1.00 92.38 344 LEU A C 1
ATOM 2733 O O . LEU A 1 344 ? 3.057 -14.803 -25.851 1.00 92.38 344 LEU A O 1
ATOM 2737 N N . ARG A 1 345 ? 3.653 -16.947 -25.659 1.00 79.00 345 ARG A N 1
ATOM 2738 C CA . ARG A 1 345 ? 2.720 -17.401 -26.708 1.00 79.00 345 ARG A CA 1
ATOM 2739 C C . ARG A 1 345 ? 1.267 -17.115 -26.310 1.00 79.00 345 ARG A C 1
ATOM 2741 O O . ARG A 1 345 ? 0.761 -17.665 -25.338 1.00 79.00 345 ARG A O 1
ATOM 2748 N N . ARG A 1 346 ? 0.592 -16.267 -27.093 1.00 61.12 346 ARG A N 1
ATOM 2749 C CA . ARG A 1 346 ? -0.683 -15.594 -26.753 1.00 61.12 346 ARG A CA 1
ATOM 2750 C C . ARG A 1 346 ? -1.896 -16.487 -26.441 1.00 61.12 346 ARG A C 1
ATOM 2752 O O . ARG A 1 346 ? -2.912 -15.953 -26.014 1.00 61.12 346 ARG A O 1
ATOM 2759 N N . LYS A 1 347 ? -1.858 -17.797 -26.709 1.00 67.62 347 LYS A N 1
ATOM 2760 C CA . LYS A 1 347 ? -3.016 -18.687 -26.475 1.00 67.62 347 LYS A CA 1
ATOM 2761 C C . LYS A 1 347 ? -3.119 -19.185 -25.032 1.00 67.62 347 LYS A C 1
ATOM 2763 O O . LYS A 1 347 ? -4.217 -19.518 -24.600 1.00 67.62 347 LYS A O 1
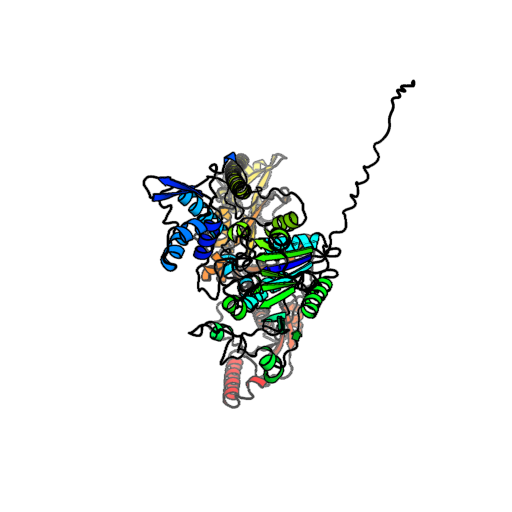ATOM 2768 N N . ASP A 1 348 ? -2.005 -19.189 -24.301 1.00 78.94 348 ASP A N 1
ATOM 2769 C CA . ASP A 1 348 ? -1.869 -19.966 -23.062 1.00 78.94 348 ASP A CA 1
ATOM 2770 C C . ASP A 1 348 ? -1.689 -19.086 -21.808 1.00 78.94 348 ASP A C 1
ATOM 2772 O O . ASP A 1 348 ? -1.533 -19.596 -20.702 1.00 78.94 348 ASP A O 1
ATOM 2776 N N . ASN A 1 349 ? -1.658 -17.760 -21.969 1.00 89.19 349 ASN A N 1
ATOM 2777 C CA . ASN A 1 349 ? -1.450 -16.770 -20.907 1.00 89.19 349 ASN A CA 1
ATOM 2778 C C . ASN A 1 349 ? -1.933 -15.378 -21.355 1.00 89.19 349 ASN A C 1
ATOM 2780 O O . ASN A 1 349 ? -2.134 -15.133 -22.546 1.00 89.19 349 ASN A O 1
ATOM 2784 N N . ALA A 1 350 ? -2.059 -14.462 -20.398 1.00 92.06 350 ALA A N 1
ATOM 2785 C CA . ALA A 1 350 ? -2.145 -13.026 -20.633 1.00 92.06 350 ALA A CA 1
ATOM 2786 C C . ALA A 1 350 ? -0.979 -12.315 -19.924 1.00 92.06 350 ALA A C 1
ATOM 2788 O O . ALA A 1 350 ? -0.506 -12.758 -18.875 1.00 92.06 350 ALA A O 1
ATOM 2789 N N . GLN A 1 351 ? -0.497 -11.217 -20.505 1.00 94.50 351 GLN A N 1
ATOM 2790 C CA . GLN A 1 351 ? 0.709 -10.527 -20.050 1.00 94.50 351 GLN A CA 1
ATOM 2791 C C . GLN A 1 351 ? 0.508 -9.015 -20.162 1.00 94.50 351 GLN A C 1
ATOM 2793 O O . GLN A 1 351 ? 0.107 -8.535 -21.219 1.00 94.50 351 GLN A O 1
ATOM 2798 N N . VAL A 1 352 ? 0.773 -8.278 -19.082 1.00 97.00 352 VAL A N 1
ATOM 2799 C CA . VAL A 1 352 ? 0.535 -6.825 -18.999 1.00 97.00 352 VAL A CA 1
ATOM 2800 C C . VAL A 1 352 ? 1.723 -6.146 -18.323 1.00 97.00 352 VAL A C 1
ATOM 2802 O O . VAL A 1 352 ? 2.286 -6.693 -17.377 1.00 97.00 352 VAL A O 1
ATOM 2805 N N . PHE A 1 353 ? 2.095 -4.966 -18.810 1.00 98.38 353 PHE A N 1
ATOM 2806 C CA . PHE A 1 353 ? 3.120 -4.083 -18.271 1.00 98.38 353 PHE A CA 1
ATOM 2807 C C . PHE A 1 353 ? 2.479 -2.758 -17.861 1.00 98.38 353 PHE A C 1
ATOM 2809 O O . PHE A 1 353 ? 1.924 -2.042 -18.693 1.00 98.38 353 PHE A O 1
ATOM 2816 N N . PHE A 1 354 ? 2.570 -2.446 -16.574 1.00 98.25 354 PHE A N 1
ATOM 2817 C CA . PHE A 1 354 ? 2.102 -1.208 -15.968 1.00 98.25 354 PHE A CA 1
ATOM 2818 C C . PHE A 1 354 ? 3.283 -0.246 -15.784 1.00 98.25 354 PHE A C 1
ATOM 2820 O O . PHE A 1 354 ? 4.279 -0.635 -15.175 1.00 98.25 354 PHE A O 1
ATOM 2827 N N . ASP A 1 355 ? 3.188 0.981 -16.304 1.00 97.19 355 ASP A N 1
ATOM 2828 C CA . ASP A 1 355 ? 4.232 2.017 -16.186 1.00 97.19 355 ASP A CA 1
ATOM 2829 C C . ASP A 1 355 ? 3.616 3.427 -16.258 1.00 97.19 355 ASP A C 1
ATOM 2831 O O . ASP A 1 355 ? 2.630 3.645 -16.976 1.00 97.19 355 ASP A O 1
ATOM 2835 N N . ASP A 1 356 ? 4.178 4.396 -15.534 1.00 93.69 356 ASP A N 1
ATOM 2836 C CA . ASP A 1 356 ? 3.729 5.791 -15.574 1.00 93.69 356 ASP A CA 1
ATOM 2837 C C . ASP A 1 356 ? 4.249 6.571 -16.793 1.00 93.69 356 ASP A C 1
ATOM 2839 O O . ASP A 1 356 ? 3.672 7.602 -17.131 1.00 93.69 356 ASP A O 1
ATOM 2843 N N . ASN A 1 357 ? 5.273 6.091 -17.504 1.00 92.69 357 ASN A N 1
ATOM 2844 C CA . ASN A 1 357 ? 5.838 6.792 -18.666 1.00 92.69 357 ASN A CA 1
ATOM 2845 C C . ASN A 1 357 ? 5.295 6.296 -20.016 1.00 92.69 357 ASN A C 1
ATOM 2847 O O . ASN A 1 357 ? 5.710 6.817 -21.045 1.00 92.69 357 ASN A O 1
ATOM 2851 N N . ILE A 1 358 ? 4.379 5.323 -20.044 1.00 93.75 358 ILE A N 1
ATOM 2852 C CA . ILE A 1 358 ? 3.645 4.972 -21.273 1.00 93.75 358 ILE A CA 1
ATOM 2853 C C . ILE A 1 358 ? 2.724 6.147 -21.637 1.00 93.75 358 ILE A C 1
ATOM 2855 O O . ILE A 1 358 ? 1.944 6.607 -20.805 1.00 93.75 358 ILE A O 1
ATOM 2859 N N . GLU A 1 359 ? 2.787 6.641 -22.868 1.00 87.56 359 GLU A N 1
ATOM 2860 C CA . GLU A 1 359 ? 1.903 7.707 -23.355 1.00 87.56 359 GLU A CA 1
ATOM 2861 C C . GLU A 1 359 ? 0.744 7.078 -24.165 1.00 87.56 359 GLU A C 1
ATOM 2863 O O . GLU A 1 359 ? 0.886 5.958 -24.661 1.00 87.56 359 GLU A O 1
ATOM 2868 N N . PRO A 1 360 ? -0.402 7.762 -24.365 1.00 79.62 360 PRO A N 1
ATOM 2869 C CA . PRO A 1 360 ? -1.569 7.179 -25.050 1.00 79.62 360 PRO A CA 1
ATOM 2870 C C . PRO A 1 360 ? -1.329 6.675 -26.486 1.00 79.62 360 PRO A C 1
ATOM 2872 O O . PRO A 1 360 ? -2.138 5.909 -27.002 1.00 79.62 360 PRO A O 1
ATOM 2875 N N . PHE A 1 361 ? -0.243 7.111 -27.135 1.00 83.38 361 PHE A N 1
ATOM 2876 C CA . PHE A 1 361 ? 0.099 6.779 -28.525 1.00 83.38 361 PHE A CA 1
ATOM 2877 C C . PHE A 1 361 ? 1.588 6.434 -28.731 1.00 83.38 361 PHE A C 1
ATOM 2879 O O . PHE A 1 361 ? 2.026 6.334 -29.874 1.00 83.38 361 PHE A O 1
ATOM 2886 N N . ASP A 1 362 ? 2.366 6.293 -27.651 1.00 88.69 362 ASP A N 1
ATOM 2887 C CA . ASP A 1 362 ? 3.809 6.010 -27.686 1.00 88.69 362 ASP A CA 1
ATOM 2888 C C . ASP A 1 362 ? 4.182 5.131 -26.482 1.00 88.69 362 ASP A C 1
ATOM 2890 O O . ASP A 1 362 ? 3.990 5.514 -25.322 1.00 88.69 362 ASP A O 1
ATOM 2894 N N . ALA A 1 363 ? 4.718 3.940 -26.752 1.00 91.94 363 ALA A N 1
ATOM 2895 C CA . ALA A 1 363 ? 5.173 2.999 -25.732 1.00 91.94 363 ALA A CA 1
ATOM 2896 C C . ALA A 1 363 ? 6.290 3.572 -24.843 1.00 91.94 363 ALA A C 1
ATOM 2898 O O . ALA A 1 363 ? 6.417 3.128 -23.696 1.00 91.94 363 ALA A O 1
ATOM 2899 N N . ARG A 1 364 ? 7.068 4.537 -25.366 1.00 91.81 364 ARG A N 1
ATOM 2900 C CA . ARG A 1 364 ? 8.119 5.387 -24.767 1.00 91.81 364 ARG A CA 1
ATOM 2901 C C . ARG A 1 364 ? 9.236 4.678 -23.993 1.00 91.81 364 ARG A C 1
ATOM 2903 O O . ARG A 1 364 ? 10.420 4.861 -24.266 1.00 91.81 364 ARG A O 1
ATOM 2910 N N . ILE A 1 365 ? 8.870 3.896 -22.989 1.00 95.50 365 ILE A N 1
ATOM 2911 C CA . ILE A 1 365 ? 9.741 3.303 -21.974 1.00 95.50 365 ILE A CA 1
ATOM 2912 C C . ILE A 1 365 ? 9.804 1.770 -22.033 1.00 95.50 365 ILE A C 1
ATOM 2914 O O . ILE A 1 365 ? 10.736 1.195 -21.468 1.00 95.50 365 ILE A O 1
ATOM 2918 N N . VAL A 1 366 ? 8.861 1.094 -22.704 1.00 97.56 366 VAL A N 1
ATOM 2919 C CA . VAL A 1 366 ? 8.815 -0.380 -22.777 1.00 97.56 366 VAL A CA 1
ATOM 2920 C C . VAL A 1 366 ? 9.210 -0.885 -24.166 1.00 97.56 366 VAL A C 1
ATOM 2922 O O . VAL A 1 366 ? 8.563 -0.574 -25.162 1.00 97.56 366 VAL A O 1
ATOM 2925 N N . ASP A 1 367 ? 10.233 -1.738 -24.225 1.00 97.44 367 ASP A N 1
ATOM 2926 C CA . ASP A 1 367 ? 10.639 -2.436 -25.447 1.00 97.44 367 ASP A CA 1
ATOM 2927 C C . ASP A 1 367 ? 9.811 -3.719 -25.598 1.00 97.44 367 ASP A C 1
ATOM 2929 O O . ASP A 1 367 ? 10.202 -4.786 -25.112 1.00 97.44 367 ASP A O 1
ATOM 2933 N N . CYS A 1 368 ? 8.632 -3.605 -26.215 1.00 96.88 368 CYS A N 1
ATOM 2934 C CA . CYS A 1 368 ? 7.711 -4.725 -26.409 1.00 96.88 368 CYS A CA 1
ATOM 2935 C C . CYS A 1 368 ? 8.098 -5.565 -27.636 1.00 96.88 368 CYS A C 1
ATOM 2937 O O . CYS A 1 368 ? 8.111 -5.081 -28.773 1.00 96.88 368 CYS A O 1
ATOM 2939 N N . ARG A 1 369 ? 8.403 -6.847 -27.409 1.00 95.38 369 ARG A N 1
ATOM 2940 C CA . ARG A 1 369 ? 8.848 -7.806 -28.430 1.00 95.38 369 ARG A CA 1
ATOM 2941 C C . ARG A 1 369 ? 7.895 -8.983 -28.564 1.00 95.38 369 ARG A C 1
ATOM 2943 O O . ARG A 1 369 ? 7.430 -9.514 -27.559 1.00 95.38 369 ARG A O 1
ATOM 2950 N N . ASP A 1 370 ? 7.640 -9.419 -29.793 1.00 91.69 370 ASP A N 1
ATOM 2951 C CA . ASP A 1 370 ? 6.867 -10.631 -30.068 1.00 91.69 370 ASP A CA 1
ATOM 2952 C C . ASP A 1 370 ? 7.635 -11.912 -29.677 1.00 91.69 370 ASP A C 1
ATOM 2954 O O . ASP A 1 370 ? 8.755 -11.875 -29.157 1.00 91.69 370 ASP A O 1
ATOM 2958 N N . ASP A 1 371 ? 7.034 -13.077 -29.930 1.00 86.56 371 ASP A N 1
ATOM 2959 C CA . ASP A 1 371 ? 7.630 -14.369 -29.592 1.00 86.56 371 ASP A CA 1
ATOM 2960 C C . ASP A 1 371 ? 8.714 -14.838 -30.599 1.00 86.56 371 ASP A C 1
ATOM 2962 O O . ASP A 1 371 ? 9.294 -15.917 -30.434 1.00 86.56 371 ASP A O 1
ATOM 2966 N N . TYR A 1 372 ? 9.060 -14.001 -31.581 1.00 85.62 372 TYR A N 1
ATOM 2967 C CA . TYR A 1 372 ? 10.202 -14.150 -32.490 1.00 85.62 372 TYR A CA 1
ATOM 2968 C C . TYR A 1 372 ? 11.328 -13.134 -32.201 1.00 85.62 372 TYR A C 1
ATOM 2970 O O . TYR A 1 372 ? 12.451 -13.330 -32.662 1.00 85.62 372 TYR A O 1
ATOM 2978 N N . GLY A 1 373 ? 11.067 -12.096 -31.397 1.00 86.69 373 GLY A N 1
ATOM 2979 C CA . GLY A 1 373 ? 12.009 -11.021 -31.062 1.00 86.69 373 GLY A CA 1
ATOM 2980 C C . GLY A 1 373 ? 11.844 -9.738 -31.890 1.00 86.69 373 GLY A C 1
ATOM 2981 O O . GLY A 1 373 ? 12.651 -8.814 -31.748 1.00 86.69 373 GLY A O 1
ATOM 2982 N N . ASN A 1 374 ? 10.809 -9.639 -32.727 1.00 91.88 374 ASN A N 1
ATOM 2983 C CA . ASN A 1 374 ? 10.491 -8.420 -33.476 1.00 91.88 374 ASN A CA 1
ATOM 2984 C C . ASN A 1 374 ? 9.809 -7.394 -32.564 1.00 91.88 374 ASN A C 1
ATOM 2986 O O . ASN A 1 374 ? 9.112 -7.769 -31.623 1.00 91.88 374 ASN A O 1
ATOM 2990 N N . THR A 1 375 ? 9.961 -6.099 -32.848 1.00 94.38 375 THR A N 1
ATOM 2991 C CA . THR A 1 375 ? 9.192 -5.045 -32.165 1.00 94.38 375 THR A CA 1
ATOM 2992 C C . THR A 1 375 ? 7.701 -5.192 -32.464 1.00 94.38 375 THR A C 1
ATOM 2994 O O . THR A 1 375 ? 7.304 -5.286 -33.626 1.00 94.38 375 THR A O 1
ATOM 2997 N N . VAL A 1 376 ? 6.870 -5.194 -31.421 1.00 94.69 376 VAL A N 1
ATOM 2998 C CA . VAL A 1 376 ? 5.409 -5.123 -31.559 1.00 94.69 376 VAL A CA 1
ATOM 2999 C C . VAL A 1 376 ? 5.029 -3.665 -31.839 1.00 94.69 376 VAL A C 1
ATOM 3001 O O . VAL A 1 376 ? 5.438 -2.809 -31.062 1.00 94.69 376 VAL A O 1
ATOM 3004 N N . PRO A 1 377 ? 4.252 -3.354 -32.895 1.00 94.56 377 PRO A N 1
ATOM 3005 C CA . PRO A 1 377 ? 3.797 -1.987 -33.143 1.00 94.56 377 PRO A CA 1
ATOM 3006 C C . PRO A 1 377 ? 2.940 -1.446 -31.995 1.00 94.56 377 PRO A C 1
ATOM 3008 O O . PRO A 1 377 ? 2.087 -2.166 -31.473 1.00 94.56 377 PRO A O 1
ATOM 3011 N N . ASP A 1 378 ? 3.098 -0.167 -31.663 1.00 92.06 378 ASP A N 1
ATOM 3012 C CA . ASP A 1 378 ? 2.401 0.487 -30.547 1.00 92.06 378 ASP A CA 1
ATOM 3013 C C . ASP A 1 378 ? 0.872 0.384 -30.653 1.00 92.06 378 ASP A C 1
ATOM 3015 O O . ASP A 1 378 ? 0.209 0.079 -29.666 1.00 92.06 378 ASP A O 1
ATOM 3019 N N . SER A 1 379 ? 0.314 0.473 -31.865 1.00 89.25 379 SER A N 1
ATOM 3020 C CA . SER A 1 379 ? -1.117 0.259 -32.152 1.00 89.25 379 SER A CA 1
ATOM 3021 C C . SER A 1 379 ? -1.638 -1.160 -31.855 1.00 89.25 379 SER A C 1
ATOM 3023 O O . SER A 1 379 ? -2.845 -1.395 -31.861 1.00 89.25 379 SER A O 1
ATOM 3025 N N . VAL A 1 380 ? -0.741 -2.117 -31.606 1.00 90.88 380 VAL A N 1
ATOM 3026 C CA . VAL A 1 380 ? -1.029 -3.496 -31.173 1.00 90.88 380 VAL A CA 1
ATOM 3027 C C . VAL A 1 380 ? -0.605 -3.724 -29.712 1.00 90.88 380 VAL A C 1
ATOM 3029 O O . VAL A 1 380 ? -1.076 -4.677 -29.080 1.00 90.88 380 VAL A O 1
ATOM 3032 N N . ALA A 1 381 ? 0.302 -2.893 -29.190 1.00 93.06 381 ALA A N 1
ATOM 3033 C CA . ALA A 1 381 ? 0.908 -3.022 -27.869 1.00 93.06 381 ALA A CA 1
ATOM 3034 C C . ALA A 1 381 ? 0.135 -2.267 -26.771 1.00 93.06 381 ALA A C 1
ATOM 3036 O O . ALA A 1 381 ? -0.116 -2.835 -25.702 1.00 93.06 381 ALA A O 1
ATOM 3037 N N . LEU A 1 382 ? -0.235 -1.013 -27.041 1.00 92.56 382 LEU A N 1
ATOM 3038 C CA . LEU A 1 382 ? -0.925 -0.104 -26.121 1.00 92.56 382 LEU A CA 1
ATOM 3039 C C . LEU A 1 382 ? -2.334 -0.605 -25.775 1.00 92.56 382 LEU A C 1
ATOM 3041 O O . LEU A 1 382 ? -2.958 -1.328 -26.552 1.00 92.56 382 LEU A O 1
ATOM 3045 N N . ASP A 1 383 ? -2.786 -0.286 -24.560 1.00 87.88 383 ASP A N 1
ATOM 3046 C CA . ASP A 1 383 ? -4.054 -0.701 -23.929 1.00 87.88 383 ASP A CA 1
ATOM 3047 C C . ASP A 1 383 ? -4.315 -2.223 -23.857 1.00 87.88 383 ASP A C 1
ATOM 3049 O O . ASP A 1 383 ? -5.334 -2.664 -23.323 1.00 87.88 383 ASP A O 1
ATOM 3053 N N . LYS A 1 384 ? -3.376 -3.050 -24.335 1.00 90.38 384 LYS A N 1
ATOM 3054 C CA . LYS A 1 384 ? -3.482 -4.514 -24.366 1.00 90.38 384 LYS A CA 1
ATOM 3055 C C . LYS A 1 384 ? -2.356 -5.227 -23.627 1.00 90.38 384 LYS A C 1
ATOM 3057 O O . LYS A 1 384 ? -2.619 -6.135 -22.847 1.00 90.38 384 LYS A O 1
ATOM 3062 N N . TYR A 1 385 ? -1.113 -4.832 -23.886 1.00 94.38 385 TYR A N 1
ATOM 3063 C CA . TYR A 1 385 ? 0.072 -5.337 -23.184 1.00 94.38 385 TYR A CA 1
ATOM 3064 C C . TYR A 1 385 ? 0.770 -4.225 -22.410 1.00 94.38 385 TYR A C 1
ATOM 3066 O O . TYR A 1 385 ? 1.405 -4.512 -21.405 1.00 94.38 385 TYR A O 1
ATOM 3074 N N . LEU A 1 386 ? 0.654 -2.975 -22.861 1.00 96.75 386 LEU A N 1
ATOM 3075 C CA . LEU A 1 386 ? 1.263 -1.797 -22.253 1.00 96.75 386 LEU A CA 1
ATOM 3076 C C . LEU A 1 386 ? 0.154 -0.887 -21.722 1.00 96.75 386 LEU A C 1
ATOM 3078 O O . LEU A 1 386 ? -0.702 -0.451 -22.490 1.00 96.75 386 LEU A O 1
ATOM 3082 N N . VAL A 1 387 ? 0.154 -0.622 -20.417 1.00 95.19 387 VAL A N 1
ATOM 3083 C CA . VAL A 1 387 ? -0.909 0.116 -19.729 1.00 95.19 387 VAL A CA 1
ATOM 3084 C C . VAL A 1 387 ? -0.331 1.302 -18.961 1.00 95.19 387 VAL A C 1
ATOM 3086 O O . VAL A 1 387 ? 0.401 1.133 -17.984 1.00 95.19 387 VAL A O 1
ATOM 3089 N N . LYS A 1 388 ? -0.736 2.509 -19.369 1.00 94.19 388 LYS A N 1
ATOM 3090 C CA . LYS A 1 388 ? -0.429 3.768 -18.679 1.00 94.19 388 LYS A CA 1
ATOM 3091 C C . LYS A 1 388 ? -1.079 3.803 -17.292 1.00 94.19 388 LYS A C 1
ATOM 3093 O O . LYS A 1 388 ? -2.305 3.684 -17.148 1.00 94.19 388 LYS A O 1
ATOM 3098 N N . VAL A 1 389 ? -0.231 3.993 -16.282 1.00 94.56 389 VAL A N 1
ATOM 3099 C CA . VAL A 1 389 ? -0.590 4.205 -14.875 1.00 94.56 389 VAL A CA 1
ATOM 3100 C C . VAL A 1 389 ? -0.519 5.683 -14.495 1.00 94.56 389 VAL A C 1
ATOM 3102 O O . VAL A 1 389 ? 0.415 6.406 -14.847 1.00 94.56 389 VAL A O 1
ATOM 3105 N N . ASN A 1 390 ? -1.498 6.141 -13.722 1.00 93.75 390 ASN A N 1
ATOM 3106 C CA . ASN A 1 390 ? -1.393 7.394 -12.993 1.00 93.75 390 ASN A CA 1
ATOM 3107 C C . ASN A 1 390 ? -1.383 7.110 -11.479 1.00 93.75 390 ASN A C 1
ATOM 3109 O O . ASN A 1 390 ? -2.302 6.446 -10.989 1.00 93.75 390 ASN A O 1
ATOM 3113 N N . PRO A 1 391 ? -0.390 7.615 -10.721 1.00 92.44 391 PRO A N 1
ATOM 3114 C CA . PRO A 1 391 ? -0.276 7.332 -9.290 1.00 92.44 391 PRO A CA 1
ATOM 3115 C C . PRO A 1 391 ? -1.449 7.861 -8.459 1.00 92.44 391 PRO A C 1
ATOM 3117 O O . PRO A 1 391 ? -1.758 7.316 -7.404 1.00 92.44 391 PRO A O 1
ATOM 3120 N N . VAL A 1 392 ? -2.110 8.926 -8.916 1.00 93.56 392 VAL A N 1
ATOM 3121 C CA . VAL A 1 392 ? -3.224 9.564 -8.206 1.00 93.56 392 VAL A CA 1
ATOM 3122 C C . VAL A 1 392 ? -4.487 8.723 -8.347 1.00 93.56 392 VAL A C 1
ATOM 3124 O O . VAL A 1 392 ? -5.142 8.441 -7.347 1.00 93.56 392 VAL A O 1
ATOM 3127 N N . GLU A 1 393 ? -4.784 8.245 -9.558 1.00 92.88 393 GLU A N 1
ATOM 3128 C CA . GLU A 1 393 ? -5.858 7.267 -9.769 1.00 92.88 393 GLU A CA 1
ATOM 3129 C C . GLU A 1 393 ? -5.585 5.984 -8.958 1.00 92.88 393 GLU A C 1
ATOM 3131 O O . GLU A 1 393 ? -6.457 5.536 -8.218 1.00 92.88 393 GLU A O 1
ATOM 3136 N N . ALA A 1 394 ? -4.356 5.450 -9.010 1.00 92.94 394 ALA A N 1
ATOM 3137 C CA . ALA A 1 394 ? -3.956 4.231 -8.294 1.00 92.94 394 ALA A CA 1
ATOM 3138 C C . ALA A 1 394 ? -3.960 4.356 -6.754 1.00 92.94 394 ALA A C 1
ATOM 3140 O O . ALA A 1 394 ? -4.052 3.348 -6.051 1.00 92.94 394 ALA A O 1
ATOM 3141 N N . MET A 1 395 ? -3.853 5.575 -6.218 1.00 90.50 395 MET A N 1
ATOM 3142 C CA . MET A 1 395 ? -3.963 5.859 -4.782 1.00 90.50 395 MET A CA 1
ATOM 3143 C C . MET A 1 395 ? -5.421 6.005 -4.324 1.00 90.50 395 MET A C 1
ATOM 3145 O O . MET A 1 395 ? -5.765 5.654 -3.191 1.00 90.50 395 MET A O 1
ATOM 3149 N N . LEU A 1 396 ? -6.284 6.548 -5.185 1.00 90.38 396 LEU A N 1
ATOM 3150 C CA . LEU A 1 396 ? -7.674 6.861 -4.847 1.00 90.38 396 LEU A CA 1
ATOM 3151 C C . LEU A 1 396 ? -8.636 5.700 -5.127 1.00 90.38 396 LEU A C 1
ATOM 3153 O O . LEU A 1 396 ? -9.612 5.548 -4.392 1.00 90.38 396 LEU A O 1
ATOM 3157 N N . ASP A 1 397 ? -8.338 4.858 -6.115 1.00 89.38 397 ASP A N 1
ATOM 3158 C CA . ASP A 1 397 ? -9.090 3.649 -6.450 1.00 89.38 397 ASP A CA 1
ATOM 3159 C C . ASP A 1 397 ? -8.372 2.377 -5.974 1.00 89.38 397 ASP A C 1
ATOM 3161 O O . ASP A 1 397 ? -7.409 1.911 -6.580 1.00 89.38 397 ASP A O 1
ATOM 3165 N N . ASP A 1 398 ? -8.910 1.753 -4.926 1.00 88.81 398 ASP A N 1
ATOM 3166 C CA . ASP A 1 398 ? -8.389 0.500 -4.368 1.00 88.81 398 ASP A CA 1
ATOM 3167 C C . ASP A 1 398 ? -8.490 -0.704 -5.337 1.00 88.81 398 ASP A C 1
ATOM 3169 O O . ASP A 1 398 ? -7.886 -1.740 -5.072 1.00 88.81 398 ASP A O 1
ATOM 3173 N N . ASN A 1 399 ? -9.203 -0.596 -6.466 1.00 91.38 399 ASN A N 1
ATOM 3174 C CA . ASN A 1 399 ? -9.301 -1.632 -7.503 1.00 91.38 399 ASN A CA 1
ATOM 3175 C C . ASN A 1 399 ? -8.574 -1.267 -8.814 1.00 91.38 399 ASN A C 1
ATOM 3177 O O . ASN A 1 399 ? -8.744 -1.971 -9.813 1.00 91.38 399 ASN A O 1
ATOM 3181 N N . TYR A 1 400 ? -7.751 -0.213 -8.835 1.00 93.75 400 TYR A N 1
ATOM 3182 C CA . TYR A 1 400 ? -7.198 0.383 -10.061 1.00 93.75 400 TYR A CA 1
ATOM 3183 C C . TYR A 1 400 ? -6.550 -0.612 -11.022 1.00 93.75 400 TYR A C 1
ATOM 3185 O O . TYR A 1 400 ? -6.967 -0.739 -12.177 1.00 93.75 400 TYR A O 1
ATOM 3193 N N . PHE A 1 401 ? -5.566 -1.375 -10.540 1.00 95.94 401 PHE A N 1
ATOM 3194 C CA . PHE A 1 401 ? -4.863 -2.347 -11.377 1.00 95.94 401 PHE A CA 1
ATOM 3195 C C . PHE A 1 401 ? -5.766 -3.494 -11.830 1.00 95.94 401 PHE A C 1
ATOM 3197 O O . PHE A 1 401 ? -5.589 -3.990 -12.938 1.00 95.94 401 PHE A O 1
ATOM 3204 N N . LEU A 1 402 ? -6.770 -3.875 -11.032 1.00 92.31 402 LEU A N 1
ATOM 3205 C CA . LEU A 1 402 ? -7.744 -4.894 -11.419 1.00 92.31 402 LEU A CA 1
ATOM 3206 C C . LEU A 1 402 ? -8.670 -4.384 -12.535 1.00 92.31 402 LEU A C 1
ATOM 3208 O O . LEU A 1 402 ? -8.863 -5.091 -13.522 1.00 92.31 402 LEU A O 1
ATOM 3212 N N . ARG A 1 403 ? -9.187 -3.148 -12.436 1.00 89.75 403 ARG A N 1
ATOM 3213 C CA . ARG A 1 403 ? -10.007 -2.529 -13.498 1.00 89.75 403 ARG A CA 1
ATOM 3214 C C . ARG A 1 403 ? -9.208 -2.372 -14.795 1.00 89.75 403 ARG A C 1
ATOM 3216 O O . ARG A 1 403 ? -9.671 -2.792 -15.854 1.00 89.75 403 ARG A O 1
ATOM 3223 N N . LYS A 1 404 ? -7.978 -1.856 -14.705 1.00 92.06 404 LYS A N 1
ATOM 3224 C CA . LYS A 1 404 ? -7.053 -1.730 -15.844 1.00 92.06 404 LYS A CA 1
ATOM 3225 C C . LYS A 1 404 ? -6.716 -3.093 -16.469 1.00 92.06 404 LYS A C 1
ATOM 3227 O O . LYS A 1 404 ? -6.744 -3.221 -17.688 1.00 92.06 404 LYS A O 1
ATOM 3232 N N . LEU A 1 405 ? -6.463 -4.125 -15.660 1.00 93.06 405 LEU A N 1
ATOM 3233 C CA . LEU A 1 405 ? -6.212 -5.493 -16.128 1.00 93.06 405 LEU A CA 1
ATOM 3234 C C . LEU A 1 405 ? -7.414 -6.086 -16.879 1.00 93.06 405 LEU A C 1
ATOM 3236 O O . LEU A 1 405 ? -7.227 -6.712 -17.922 1.00 93.06 405 LEU A O 1
ATOM 3240 N N . LEU A 1 406 ? -8.634 -5.898 -16.376 1.00 89.44 406 LEU A N 1
ATOM 3241 C CA . LEU A 1 406 ? -9.852 -6.414 -17.012 1.00 89.44 406 LEU A CA 1
ATOM 3242 C C . LEU A 1 406 ? -10.140 -5.699 -18.344 1.00 89.44 406 LEU A C 1
ATOM 3244 O O . LEU A 1 406 ? -10.469 -6.363 -19.328 1.00 89.44 406 LEU A O 1
ATOM 3248 N N . ALA A 1 407 ? -9.862 -4.394 -18.436 1.00 87.31 407 ALA A N 1
ATOM 3249 C CA . ALA A 1 407 ? -9.935 -3.654 -19.698 1.00 87.31 407 ALA A CA 1
ATOM 3250 C C . ALA A 1 407 ? -9.022 -4.252 -20.795 1.00 87.31 407 ALA A C 1
ATOM 3252 O O . ALA A 1 407 ? -9.473 -4.421 -21.928 1.00 87.31 407 ALA A O 1
ATOM 3253 N N . THR A 1 408 ? -7.792 -4.691 -20.466 1.00 88.81 408 THR A N 1
ATOM 3254 C CA . THR A 1 408 ? -6.903 -5.374 -21.446 1.00 88.81 408 THR A CA 1
ATOM 3255 C C . THR A 1 408 ? -7.468 -6.697 -21.987 1.00 88.81 408 THR A C 1
ATOM 3257 O O . THR A 1 408 ? -7.022 -7.192 -23.026 1.00 88.81 408 THR A O 1
ATOM 3260 N N . GLN A 1 409 ? -8.442 -7.289 -21.286 1.00 85.44 409 GLN A N 1
ATOM 3261 C CA . GLN A 1 409 ? -9.053 -8.584 -21.607 1.00 85.44 409 GLN A CA 1
ATOM 3262 C C . GLN A 1 409 ? -10.372 -8.440 -22.388 1.00 85.44 409 GLN A C 1
ATOM 3264 O O . GLN A 1 409 ? -10.944 -9.450 -22.796 1.00 85.44 409 GLN A O 1
ATOM 3269 N N . GLY A 1 410 ? -10.809 -7.207 -22.673 1.00 71.56 410 GLY A N 1
ATOM 3270 C CA . GLY A 1 410 ? -12.044 -6.917 -23.410 1.00 71.56 410 GLY A CA 1
ATOM 3271 C C . GLY A 1 410 ? -13.306 -6.904 -22.544 1.00 71.56 410 GLY A C 1
ATOM 3272 O O . GLY A 1 410 ? -14.402 -6.737 -23.079 1.00 71.56 410 GLY A O 1
ATOM 3273 N N . ASP A 1 411 ? -13.168 -7.040 -21.223 1.00 60.19 411 ASP A N 1
ATOM 3274 C CA . ASP A 1 411 ? -14.271 -6.817 -20.296 1.00 60.19 411 ASP A CA 1
ATOM 3275 C C . ASP A 1 411 ? -14.525 -5.305 -20.201 1.00 60.19 411 ASP A C 1
ATOM 3277 O O . ASP A 1 411 ? -13.729 -4.556 -19.627 1.00 60.19 411 ASP A O 1
ATOM 3281 N N . HIS A 1 412 ? -15.643 -4.847 -20.776 1.00 42.28 412 HIS A N 1
ATOM 3282 C CA . HIS A 1 412 ? -16.114 -3.467 -20.649 1.00 42.28 412 HIS A CA 1
ATOM 3283 C C . HIS A 1 412 ? -16.551 -3.179 -19.206 1.00 42.28 412 HIS A C 1
ATOM 3285 O O . HIS A 1 412 ? -17.733 -3.214 -18.865 1.00 42.28 412 HIS A O 1
ATOM 3291 N N . ILE A 1 413 ? -15.577 -2.864 -18.357 1.00 44.09 413 ILE A N 1
ATOM 3292 C CA . ILE A 1 413 ? -15.805 -2.142 -17.111 1.00 44.09 413 ILE A CA 1
ATOM 3293 C C . ILE A 1 413 ? -15.721 -0.661 -17.441 1.00 44.09 413 ILE A C 1
ATOM 3295 O O . ILE A 1 413 ? -14.728 -0.202 -18.007 1.00 44.09 413 ILE A O 1
ATOM 3299 N N . ASP A 1 414 ? -16.761 0.082 -17.075 1.00 40.88 414 ASP A N 1
ATOM 3300 C CA . ASP A 1 414 ? -16.752 1.529 -17.202 1.00 40.88 414 ASP A CA 1
ATOM 3301 C C . ASP A 1 414 ? -15.620 2.112 -16.342 1.00 40.88 414 ASP A C 1
ATOM 3303 O O . ASP A 1 414 ? -15.648 2.077 -15.103 1.00 40.88 414 ASP A O 1
ATOM 3307 N N . VAL A 1 415 ? -14.592 2.623 -17.021 1.00 42.03 415 VAL A N 1
ATOM 3308 C CA . VAL A 1 415 ? -13.439 3.290 -16.402 1.00 42.03 415 VAL A CA 1
ATOM 3309 C C . VAL A 1 415 ? -13.897 4.591 -15.713 1.00 42.03 415 VAL A C 1
ATOM 3311 O O . VAL A 1 415 ? -13.274 5.026 -14.746 1.00 42.03 415 VAL A O 1
ATOM 3314 N N . GLY A 1 416 ? -15.065 5.120 -16.106 1.00 41.50 416 GLY A N 1
ATOM 3315 C CA . GLY A 1 416 ? -15.861 6.153 -15.438 1.00 41.50 416 GLY A CA 1
ATOM 3316 C C . GLY A 1 416 ? -16.624 5.685 -14.189 1.00 41.50 416 GLY A C 1
ATOM 3317 O O . GLY A 1 416 ? -17.551 6.350 -13.744 1.00 41.50 416 GLY A O 1
ATOM 3318 N N . SER A 1 417 ? -16.210 4.589 -13.542 1.00 42.75 417 SER A N 1
ATOM 3319 C CA . SER A 1 417 ? -16.495 4.361 -12.110 1.00 42.75 417 SER A CA 1
ATOM 3320 C C . SER A 1 417 ? -15.462 5.051 -11.184 1.00 42.75 417 SER A C 1
ATOM 3322 O O . SER A 1 417 ? -15.237 4.632 -10.049 1.00 42.75 417 SER A O 1
ATOM 3324 N N . SER A 1 418 ? -14.804 6.089 -11.712 1.00 50.50 418 SER A N 1
ATOM 3325 C CA . SER A 1 418 ? -14.896 7.491 -11.265 1.00 50.50 418 SER A CA 1
ATOM 3326 C C . SER A 1 418 ? -14.435 7.901 -9.854 1.00 50.50 418 SER A C 1
ATOM 3328 O O . SER A 1 418 ? -14.837 7.359 -8.820 1.00 50.50 418 SER A O 1
ATOM 3330 N N . LEU A 1 419 ? -13.688 9.011 -9.825 1.00 48.03 419 LEU A N 1
ATOM 3331 C CA . LEU A 1 419 ? -13.351 9.804 -8.638 1.00 48.03 419 LEU A CA 1
ATOM 3332 C C . LEU A 1 419 ? -14.598 10.358 -7.934 1.00 48.03 419 LEU A C 1
ATOM 3334 O O . LEU A 1 419 ? -14.573 10.554 -6.720 1.00 48.03 419 LEU A O 1
ATOM 3338 N N . ILE A 1 420 ? -15.694 10.569 -8.666 1.00 48.59 420 ILE A N 1
ATOM 3339 C CA . ILE A 1 420 ? -17.013 10.928 -8.131 1.00 48.59 420 ILE A CA 1
ATOM 3340 C C . ILE A 1 420 ? -17.563 9.776 -7.284 1.00 48.59 420 ILE A C 1
ATOM 3342 O O . ILE A 1 420 ? -18.144 10.033 -6.237 1.00 48.59 420 ILE A O 1
ATOM 3346 N N . GLY A 1 421 ? -17.324 8.513 -7.657 1.00 50.53 421 GLY A N 1
ATOM 3347 C CA . GLY A 1 421 ? -17.691 7.352 -6.839 1.00 50.53 421 GLY A CA 1
ATOM 3348 C C . GLY A 1 421 ? -16.993 7.355 -5.475 1.00 50.53 421 GLY A C 1
ATOM 3349 O O . GLY A 1 421 ? -17.635 7.142 -4.448 1.00 50.53 421 GLY A O 1
ATOM 3350 N N . VAL A 1 422 ? -15.698 7.687 -5.449 1.00 51.56 422 VAL A N 1
ATOM 3351 C CA . VAL A 1 422 ? -14.907 7.819 -4.211 1.00 51.56 422 VAL A CA 1
ATOM 3352 C C . VAL A 1 422 ? -15.328 9.055 -3.404 1.00 51.56 422 VAL A C 1
ATOM 3354 O O . VAL A 1 422 ? -15.518 8.954 -2.193 1.00 51.56 422 VAL A O 1
ATOM 3357 N N . GLN A 1 423 ? -15.527 10.209 -4.053 1.00 50.72 423 GLN A N 1
ATOM 3358 C CA . GLN A 1 423 ? -16.008 11.437 -3.400 1.00 50.72 423 GLN A CA 1
ATOM 3359 C C . GLN A 1 423 ? -17.414 11.256 -2.811 1.00 50.72 423 GLN A C 1
ATOM 3361 O O . GLN A 1 423 ? -17.665 11.713 -1.698 1.00 50.72 423 GLN A O 1
ATOM 3366 N N . LYS A 1 424 ? -18.303 10.547 -3.514 1.00 54.81 424 LYS A N 1
ATOM 3367 C CA . LYS A 1 424 ? -19.657 10.232 -3.058 1.00 54.81 424 LYS A CA 1
ATOM 3368 C C . LYS A 1 424 ? -19.638 9.265 -1.877 1.00 54.81 424 LYS A C 1
ATOM 3370 O O . LYS A 1 424 ? -20.195 9.597 -0.846 1.00 54.81 424 LYS A O 1
ATOM 3375 N N . GLN A 1 425 ? -18.898 8.154 -1.951 1.00 51.03 425 GLN A N 1
ATOM 3376 C CA . GLN A 1 425 ? -18.744 7.239 -0.807 1.00 51.03 425 GLN A CA 1
ATOM 3377 C C . GLN A 1 425 ? -18.138 7.908 0.438 1.00 51.03 425 GLN A C 1
ATOM 3379 O O . GLN A 1 425 ? -18.393 7.459 1.554 1.00 51.03 425 GLN A O 1
ATOM 3384 N N . LEU A 1 426 ? -17.310 8.944 0.269 1.00 52.94 426 LEU A N 1
ATOM 3385 C CA . LEU A 1 426 ? -16.800 9.757 1.375 1.00 52.94 426 LEU A CA 1
ATOM 3386 C C . LEU A 1 426 ? -17.869 10.700 1.938 1.00 52.94 426 LEU A C 1
ATOM 3388 O O . LEU A 1 426 ? -18.023 10.737 3.153 1.00 52.94 426 LEU A O 1
ATOM 3392 N N . ALA A 1 427 ? -18.627 11.393 1.085 1.00 56.09 427 ALA A N 1
ATOM 3393 C CA . ALA A 1 427 ? -19.742 12.240 1.512 1.00 56.09 427 ALA A CA 1
ATOM 3394 C C . ALA A 1 427 ? -20.831 11.426 2.236 1.00 56.09 427 ALA A C 1
ATOM 3396 O O . ALA A 1 427 ? -21.198 11.770 3.358 1.00 56.09 427 ALA A O 1
ATOM 3397 N N . ASP A 1 428 ? -21.251 10.298 1.653 1.00 61.28 428 ASP A N 1
ATOM 3398 C CA . ASP A 1 428 ? -22.231 9.369 2.226 1.00 61.28 428 ASP A CA 1
ATOM 3399 C C . ASP A 1 428 ? -21.776 8.883 3.625 1.00 61.28 428 ASP A C 1
ATOM 3401 O O . ASP A 1 428 ? -22.566 8.840 4.565 1.00 61.28 428 ASP A O 1
ATOM 3405 N N . LYS A 1 429 ? -20.476 8.584 3.807 1.00 58.38 429 LYS A N 1
ATOM 3406 C CA . LYS A 1 429 ? -19.897 8.175 5.106 1.00 58.38 429 LYS A CA 1
ATOM 3407 C C . LYS A 1 429 ? -19.729 9.314 6.109 1.00 58.38 429 LYS A C 1
ATOM 3409 O O . LYS A 1 429 ? -19.776 9.071 7.315 1.00 58.38 429 LYS A O 1
ATOM 3414 N N . GLU A 1 430 ? -19.473 10.537 5.656 1.00 60.06 430 GLU A N 1
ATOM 3415 C CA . GLU A 1 430 ? -19.419 11.712 6.534 1.00 60.06 430 GLU A CA 1
ATOM 3416 C C . GLU A 1 430 ? -20.836 12.068 7.037 1.00 60.06 430 GLU A C 1
ATOM 3418 O O . GLU A 1 430 ? -21.000 12.391 8.217 1.00 60.06 430 GLU A O 1
ATOM 3423 N N . GLU A 1 431 ? -21.873 11.877 6.213 1.00 67.00 431 GLU A N 1
ATOM 3424 C CA . GLU A 1 431 ? -23.287 12.001 6.598 1.00 67.00 431 GLU A CA 1
ATOM 3425 C C . GLU A 1 431 ? -23.765 10.861 7.523 1.00 67.00 431 GLU A C 1
ATOM 3427 O O . GLU A 1 431 ? -24.416 11.119 8.544 1.00 67.00 431 GLU A O 1
ATOM 3432 N N . GLU A 1 432 ? -23.390 9.609 7.238 1.00 65.19 432 GLU A N 1
ATOM 3433 C CA . GLU A 1 432 ? -23.689 8.443 8.085 1.00 65.19 432 GLU A CA 1
ATOM 3434 C C . GLU A 1 432 ? -23.061 8.586 9.484 1.00 65.19 432 GLU A C 1
ATOM 3436 O O . GLU A 1 432 ? -23.759 8.463 10.495 1.00 65.19 432 GLU A O 1
ATOM 3441 N N . ASN A 1 433 ? -21.777 8.960 9.566 1.00 58.41 433 ASN A N 1
ATOM 3442 C CA . ASN A 1 433 ? -21.110 9.248 10.842 1.00 58.41 433 ASN A CA 1
ATOM 3443 C C . ASN A 1 433 ? -21.772 10.418 11.588 1.00 58.41 433 ASN A C 1
ATOM 3445 O O . ASN A 1 433 ? -21.997 10.332 12.797 1.00 58.41 433 ASN A O 1
ATOM 3449 N N . GLY A 1 434 ? -22.129 11.499 10.886 1.00 65.88 434 GLY A N 1
ATOM 3450 C CA . GLY A 1 434 ? -22.855 12.627 11.479 1.00 65.88 434 GLY A CA 1
ATOM 3451 C C . GLY A 1 434 ? -24.232 12.237 12.033 1.00 65.88 434 GLY A C 1
ATOM 3452 O O . GLY A 1 434 ? -24.695 12.819 13.018 1.00 65.88 434 GLY A O 1
ATOM 3453 N N . THR A 1 435 ? -24.872 11.229 11.442 1.00 72.81 435 THR A N 1
ATOM 3454 C CA . THR A 1 435 ? -26.153 10.671 11.894 1.00 72.81 435 THR A CA 1
ATOM 3455 C C . THR A 1 435 ? -25.975 9.765 13.115 1.00 72.81 435 THR A C 1
ATOM 3457 O O . THR A 1 435 ? -26.695 9.935 14.101 1.00 72.81 435 THR A O 1
ATOM 3460 N N . LEU A 1 436 ? -24.976 8.877 13.107 1.00 64.62 436 LEU A N 1
ATOM 3461 C CA . LEU A 1 436 ? -24.624 8.015 14.244 1.00 64.62 436 LEU A CA 1
ATOM 3462 C C . LEU A 1 436 ? -24.264 8.822 15.500 1.00 64.62 436 LEU A C 1
ATOM 3464 O O . LEU A 1 436 ? -24.753 8.517 16.587 1.00 64.62 436 LEU A O 1
ATOM 3468 N N . VAL A 1 437 ? -23.485 9.901 15.364 1.00 62.06 437 VAL A N 1
ATOM 3469 C CA . VAL A 1 437 ? -23.141 10.786 16.494 1.00 62.06 437 VAL A CA 1
ATOM 3470 C C . VAL A 1 437 ? -24.393 11.425 17.110 1.00 62.06 437 VAL A C 1
ATOM 3472 O O . VAL A 1 437 ? -24.534 11.438 18.333 1.00 62.06 437 VAL A O 1
ATOM 3475 N N . LYS A 1 438 ? -25.345 11.892 16.291 1.00 70.12 438 LYS A N 1
ATOM 3476 C CA . LYS A 1 438 ? -26.628 12.436 16.782 1.00 70.12 438 LYS A CA 1
ATOM 3477 C C . LYS A 1 438 ? -27.487 11.368 17.465 1.00 70.12 438 LYS A C 1
ATOM 3479 O O . LYS A 1 438 ? -28.106 11.646 18.489 1.00 70.12 438 LYS A O 1
ATOM 3484 N N . GLN A 1 439 ? -27.517 10.145 16.931 1.00 69.12 439 GLN A N 1
ATOM 3485 C CA . GLN A 1 439 ? -28.231 9.024 17.551 1.00 69.12 439 GLN A CA 1
ATOM 3486 C C . GLN A 1 439 ? -27.646 8.675 18.927 1.00 69.12 439 GLN A C 1
ATOM 3488 O O . GLN A 1 439 ? -28.408 8.544 19.883 1.00 69.12 439 GLN A O 1
ATOM 3493 N N . LEU A 1 440 ? -26.316 8.607 19.056 1.00 59.53 440 LEU A N 1
ATOM 3494 C CA . LEU A 1 440 ? -25.629 8.372 20.333 1.00 59.53 440 LEU A CA 1
ATOM 3495 C C . LEU A 1 440 ? -25.915 9.480 21.359 1.00 59.53 440 LEU A C 1
ATOM 3497 O O . LEU A 1 440 ? -26.213 9.182 22.516 1.00 59.53 440 LEU A O 1
ATOM 3501 N N . GLN A 1 441 ? -25.902 10.750 20.938 1.00 64.06 441 GLN A N 1
ATOM 3502 C CA . GLN A 1 441 ? -26.256 11.885 21.801 1.00 64.06 441 GLN A CA 1
ATOM 3503 C C . GLN A 1 4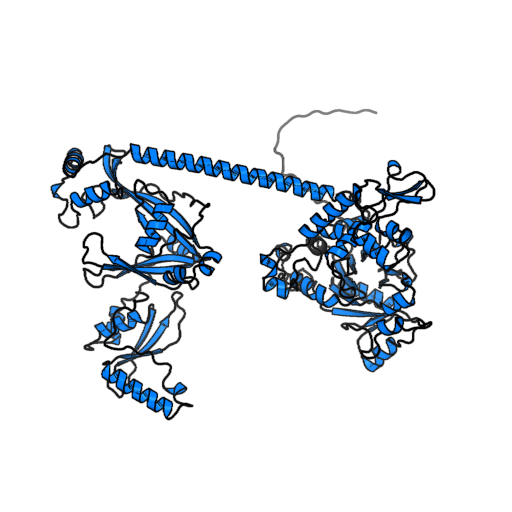41 ? -27.702 11.791 22.316 1.00 64.06 441 GLN A C 1
ATOM 3505 O O . GLN A 1 441 ? -27.937 11.954 23.515 1.00 64.06 441 GLN A O 1
ATOM 3510 N N . ASN A 1 442 ? -28.660 11.465 21.443 1.00 70.94 442 ASN A N 1
ATOM 3511 C CA . ASN A 1 442 ? -30.064 11.281 21.826 1.00 70.94 442 ASN A CA 1
ATOM 3512 C C . ASN A 1 442 ? -30.251 10.085 22.776 1.00 70.94 442 ASN A C 1
ATOM 3514 O O . ASN A 1 442 ? -30.990 10.188 23.757 1.00 70.94 442 ASN A O 1
ATOM 3518 N N . LEU A 1 443 ? -29.553 8.968 22.532 1.00 68.69 443 LEU A N 1
ATOM 3519 C CA . LEU A 1 443 ? -29.596 7.794 23.408 1.00 68.69 443 LEU A CA 1
ATOM 3520 C C . LEU A 1 443 ? -29.063 8.128 24.812 1.00 68.69 443 LEU A C 1
ATOM 3522 O O . LEU A 1 443 ? -29.681 7.764 25.813 1.00 68.69 443 LEU A O 1
ATOM 3526 N N . GLY A 1 444 ? -27.962 8.883 24.889 1.00 61.34 444 GLY A N 1
ATOM 3527 C CA . GLY A 1 444 ? -27.382 9.357 26.147 1.00 61.34 444 GLY A CA 1
ATOM 3528 C C . GLY A 1 444 ? -28.302 10.302 26.930 1.00 61.34 444 GLY A C 1
ATOM 3529 O O . GLY A 1 444 ? -28.341 10.237 28.159 1.00 61.34 444 GLY A O 1
ATOM 3530 N N . GLN A 1 445 ? -29.086 11.143 26.247 1.00 68.81 445 GLN A N 1
ATOM 3531 C CA . GLN A 1 445 ? -30.114 11.972 26.893 1.00 68.81 445 GLN A CA 1
ATOM 3532 C C . GLN A 1 445 ? -31.266 11.124 27.451 1.00 68.81 445 GLN A C 1
ATOM 3534 O O . GLN A 1 445 ? -31.663 11.316 28.601 1.00 68.81 445 GLN A O 1
ATOM 3539 N N . HIS A 1 446 ? -31.766 10.155 26.679 1.00 70.31 446 HIS A N 1
ATOM 3540 C CA . HIS A 1 446 ? -32.857 9.285 27.124 1.00 70.31 446 HIS A CA 1
ATOM 3541 C C . HIS A 1 446 ? -32.446 8.398 28.312 1.00 70.31 446 HIS A C 1
ATOM 3543 O O . HIS A 1 446 ? -33.206 8.250 29.269 1.00 70.31 446 HIS A O 1
ATOM 3549 N N . LEU A 1 447 ? -31.209 7.885 28.311 1.00 64.62 447 LEU A N 1
ATOM 3550 C CA . LEU A 1 447 ? -30.660 7.120 29.432 1.00 64.62 447 LEU A CA 1
ATOM 3551 C C . LEU A 1 447 ? -30.597 7.956 30.722 1.00 64.62 447 LEU A C 1
ATOM 3553 O O . LEU A 1 447 ? -31.020 7.480 31.774 1.00 64.62 447 LEU A O 1
ATOM 3557 N N . LYS A 1 448 ? -30.151 9.221 30.645 1.00 63.62 448 LYS A N 1
ATOM 3558 C CA . LYS A 1 448 ? -30.159 10.146 31.796 1.00 63.62 448 LYS A CA 1
ATOM 3559 C C . LYS A 1 448 ? -31.568 10.367 32.355 1.00 63.62 448 LYS A C 1
ATOM 3561 O O . LYS A 1 448 ? -31.738 10.378 33.571 1.00 63.62 448 LYS A O 1
ATOM 3566 N N . GLN A 1 449 ? -32.576 10.493 31.489 1.00 72.50 449 GLN A N 1
ATOM 3567 C CA . GLN A 1 449 ? -33.971 10.652 31.910 1.00 72.50 449 GLN A CA 1
ATOM 3568 C C . GLN A 1 449 ? -34.493 9.415 32.662 1.00 72.50 449 GLN A C 1
ATOM 3570 O O . GLN A 1 449 ? -35.076 9.558 33.736 1.00 72.50 449 GLN A O 1
ATOM 3575 N N . LEU A 1 450 ? -34.230 8.209 32.146 1.00 70.38 450 LEU A N 1
ATOM 3576 C CA . LEU A 1 450 ? -34.617 6.948 32.795 1.00 70.38 450 LEU A CA 1
ATOM 3577 C C . LEU A 1 450 ? -33.907 6.735 34.144 1.00 70.38 450 LEU A C 1
ATOM 3579 O O . LEU A 1 450 ? -34.507 6.207 35.081 1.00 70.38 450 LEU A O 1
ATOM 3583 N N . MET A 1 451 ? -32.645 7.159 34.270 1.00 62.12 451 MET A N 1
ATOM 3584 C CA . MET A 1 451 ? -31.908 7.092 35.537 1.00 62.12 451 MET A CA 1
ATOM 3585 C C . MET A 1 451 ? -32.524 8.004 36.610 1.00 62.12 451 MET A C 1
ATOM 3587 O O . MET A 1 451 ? -32.698 7.559 37.746 1.00 62.12 451 MET A O 1
ATOM 3591 N N . GLU A 1 452 ? -32.915 9.233 36.257 1.00 68.00 452 GLU A N 1
ATOM 3592 C CA . GLU A 1 452 ? -33.576 10.156 37.193 1.00 68.00 452 GLU A CA 1
ATOM 3593 C C . GLU A 1 452 ? -34.983 9.674 37.585 1.00 68.00 452 GLU A C 1
ATOM 3595 O O . GLU A 1 452 ? -35.367 9.729 38.755 1.00 68.00 452 GLU A O 1
ATOM 3600 N N . GLU A 1 453 ? -35.748 9.118 36.642 1.00 73.06 453 GLU A N 1
ATOM 3601 C CA . GLU A 1 453 ? -37.056 8.526 36.938 1.00 73.06 453 GLU A CA 1
ATOM 3602 C C . GLU A 1 453 ? -36.936 7.330 37.901 1.00 73.06 453 GLU A C 1
ATOM 3604 O O . GLU A 1 453 ? -37.688 7.232 38.873 1.00 73.06 453 GLU A O 1
ATOM 3609 N N . ASN A 1 454 ? -35.931 6.469 37.712 1.00 66.69 454 ASN A N 1
ATOM 3610 C CA . ASN A 1 454 ? -35.648 5.351 38.614 1.00 66.69 454 ASN A CA 1
ATOM 3611 C C . ASN A 1 454 ? -35.199 5.835 40.011 1.00 66.69 454 ASN A C 1
ATOM 3613 O O . ASN A 1 454 ? -35.689 5.336 41.027 1.00 66.69 454 ASN A O 1
ATOM 3617 N N . ARG A 1 455 ? -34.349 6.872 40.090 1.00 68.62 455 ARG A N 1
ATOM 3618 C CA . ARG A 1 455 ? -33.963 7.547 41.349 1.00 68.62 455 ARG A CA 1
ATOM 3619 C C . ARG A 1 455 ? -35.191 8.085 42.096 1.00 68.62 455 ARG A C 1
ATOM 3621 O O . ARG A 1 455 ? -35.357 7.801 43.286 1.00 68.62 455 ARG A O 1
ATOM 3628 N N . ARG A 1 456 ? -36.104 8.767 41.397 1.00 73.94 456 ARG A N 1
ATOM 3629 C CA . ARG A 1 456 ? -37.371 9.273 41.954 1.00 73.94 456 ARG A CA 1
ATOM 3630 C C . ARG A 1 456 ? -38.285 8.145 42.448 1.00 73.94 456 ARG A C 1
ATOM 3632 O O . ARG A 1 456 ? -38.825 8.234 43.551 1.00 73.94 456 ARG A O 1
ATOM 3639 N N . MET A 1 457 ? -38.418 7.062 41.682 1.00 71.31 457 MET A N 1
ATOM 3640 C CA . MET A 1 457 ? -39.195 5.877 42.075 1.00 71.31 457 MET A CA 1
ATOM 3641 C C . MET A 1 457 ? -38.599 5.170 43.304 1.00 71.31 457 MET A C 1
ATOM 3643 O O . MET A 1 457 ? -39.347 4.755 44.192 1.00 71.31 457 MET A O 1
ATOM 3647 N N . LYS A 1 458 ? -37.264 5.078 43.409 1.00 68.88 458 LYS A N 1
ATOM 3648 C CA . LYS A 1 458 ? -36.573 4.572 44.610 1.00 68.88 458 LYS A CA 1
ATOM 3649 C C . LYS A 1 458 ? -36.837 5.447 45.838 1.00 68.88 458 LYS A C 1
ATOM 3651 O O . LYS A 1 458 ? -37.061 4.899 46.912 1.00 68.88 458 LYS A O 1
ATOM 3656 N N . GLN A 1 459 ? -36.845 6.777 45.698 1.00 71.69 459 GLN A N 1
ATOM 3657 C CA . GLN A 1 459 ? -37.162 7.700 46.799 1.00 71.69 459 GLN A CA 1
ATOM 3658 C C . GLN A 1 459 ? -38.618 7.561 47.287 1.00 71.69 459 GLN A C 1
ATOM 3660 O O . GLN A 1 459 ? -38.850 7.553 48.493 1.00 71.69 459 GLN A O 1
ATOM 3665 N N . GLN A 1 460 ? -39.590 7.391 46.383 1.00 76.62 460 GLN A N 1
ATOM 3666 C CA . GLN A 1 460 ? -41.016 7.279 46.737 1.00 76.62 460 GLN A CA 1
ATOM 3667 C C . GLN A 1 460 ? -41.381 6.022 47.542 1.00 76.62 460 GLN A C 1
ATOM 3669 O O . GLN A 1 460 ? -42.371 6.037 48.269 1.00 76.62 460 GLN A O 1
ATOM 3674 N N . ARG A 1 461 ? -40.607 4.936 47.427 1.00 78.25 461 ARG A N 1
ATOM 3675 C CA . ARG A 1 461 ? -40.874 3.663 48.125 1.00 78.25 461 ARG A CA 1
ATOM 3676 C C . ARG A 1 461 ? -40.378 3.625 49.575 1.00 78.25 461 ARG A C 1
ATOM 3678 O O . ARG A 1 461 ? -40.548 2.607 50.239 1.00 78.25 461 ARG A O 1
ATOM 3685 N N . ARG A 1 462 ? -39.723 4.682 50.063 1.00 86.06 462 ARG A N 1
ATOM 3686 C CA . ARG A 1 462 ? -39.065 4.671 51.377 1.00 86.06 462 ARG A CA 1
ATOM 3687 C C . ARG A 1 462 ? -40.009 5.076 52.498 1.00 86.06 462 ARG A C 1
ATOM 3689 O O . ARG A 1 462 ? -40.727 6.067 52.391 1.00 86.06 462 ARG A O 1
ATOM 3696 N N . ILE A 1 463 ? -39.920 4.361 53.612 1.00 88.19 463 ILE A N 1
ATOM 3697 C CA . ILE A 1 463 ? -40.531 4.760 54.877 1.00 88.19 463 ILE A CA 1
ATOM 3698 C C . ILE A 1 463 ? -39.620 5.834 55.503 1.00 88.19 463 ILE A C 1
ATOM 3700 O O . ILE A 1 463 ? -38.452 5.540 55.772 1.00 88.19 463 ILE A O 1
ATOM 3704 N N . PRO A 1 464 ? -40.100 7.073 55.724 1.00 85.00 464 PRO A N 1
ATOM 3705 C CA . PRO A 1 464 ? -39.302 8.119 56.354 1.00 85.00 464 PRO A CA 1
ATOM 3706 C C . PRO A 1 464 ? -39.115 7.834 57.848 1.00 85.00 464 PRO A C 1
ATOM 3708 O O . PRO A 1 464 ? -40.046 7.403 58.529 1.00 85.00 464 PRO A O 1
ATOM 3711 N N . VAL A 1 465 ? -37.918 8.119 58.359 1.00 88.31 465 VAL A N 1
ATOM 3712 C CA . VAL A 1 465 ? -37.545 7.939 59.767 1.00 88.31 465 VAL A CA 1
ATOM 3713 C C . VAL A 1 465 ? -36.779 9.180 60.217 1.00 88.31 465 VAL A C 1
ATOM 3715 O O . VAL A 1 465 ? -35.752 9.494 59.622 1.00 88.31 465 VAL A O 1
ATOM 3718 N N . ARG A 1 466 ? -37.279 9.908 61.221 1.00 86.12 466 ARG A N 1
ATOM 3719 C CA . ARG A 1 466 ? -36.655 11.161 61.699 1.00 86.12 466 ARG A CA 1
ATOM 3720 C C . ARG A 1 466 ? -35.710 10.980 62.882 1.00 86.12 466 ARG A C 1
ATOM 3722 O O . ARG A 1 466 ? -34.794 11.774 63.051 1.00 86.12 466 ARG A O 1
ATOM 3729 N N . ASP A 1 467 ? -35.990 9.998 63.734 1.00 88.31 467 ASP A N 1
ATOM 3730 C CA . ASP A 1 467 ? -35.252 9.740 64.966 1.00 88.31 467 ASP A CA 1
ATOM 3731 C C . ASP A 1 467 ? -35.418 8.283 65.435 1.00 88.31 467 ASP A C 1
ATOM 3733 O O . ASP A 1 467 ? -36.278 7.537 64.958 1.00 88.31 467 ASP A O 1
ATOM 3737 N N . GLU A 1 468 ? -34.606 7.885 66.417 1.00 89.62 468 GLU A N 1
ATOM 3738 C CA . GLU A 1 468 ? -34.580 6.523 66.960 1.00 89.62 468 GLU A CA 1
ATOM 3739 C C . GLU A 1 468 ? -35.909 6.105 67.635 1.00 89.62 468 GLU A C 1
ATOM 3741 O O . GLU A 1 468 ? -36.249 4.919 67.640 1.00 89.62 468 GLU A O 1
ATOM 3746 N N . ASN A 1 469 ? -36.717 7.045 68.147 1.00 89.56 469 ASN A N 1
ATOM 3747 C CA . ASN A 1 469 ? -38.040 6.741 68.711 1.00 89.56 469 ASN A CA 1
ATOM 3748 C C . ASN A 1 469 ? -39.080 6.497 67.611 1.00 89.56 469 ASN A C 1
ATOM 3750 O O . ASN A 1 469 ? -39.970 5.657 67.764 1.00 89.56 469 ASN A O 1
ATOM 3754 N N . GLU A 1 470 ? -38.998 7.219 66.495 1.00 90.81 470 GLU A N 1
ATOM 3755 C CA . GLU A 1 470 ? -39.775 6.936 65.291 1.00 90.81 470 GLU A CA 1
ATOM 3756 C C . GLU A 1 470 ? -39.392 5.591 64.679 1.00 90.81 470 GLU A C 1
ATOM 3758 O O . GLU A 1 470 ? -40.284 4.774 64.443 1.00 90.81 470 GLU A O 1
ATOM 3763 N N . LEU A 1 471 ? -38.095 5.301 64.546 1.00 92.00 471 LEU A N 1
ATOM 3764 C CA . LEU A 1 471 ? -37.598 3.992 64.118 1.00 92.00 471 LEU A CA 1
ATOM 3765 C C . LEU A 1 471 ? -38.157 2.868 65.003 1.00 92.00 471 LEU A C 1
ATOM 3767 O O . LEU A 1 471 ? -38.693 1.880 64.498 1.00 92.00 471 LEU A O 1
ATOM 3771 N N . LYS A 1 472 ? -38.114 3.048 66.330 1.00 91.69 472 LYS A N 1
ATOM 3772 C CA . LYS A 1 472 ? -38.659 2.088 67.300 1.00 91.69 472 LYS A CA 1
ATOM 3773 C C . LYS A 1 472 ? -40.165 1.866 67.116 1.00 91.69 472 LYS A C 1
ATOM 3775 O O . LYS A 1 472 ? -40.612 0.720 67.129 1.00 91.69 472 LYS A O 1
ATOM 3780 N N . ARG A 1 473 ? -40.948 2.935 66.906 1.00 90.44 473 ARG A N 1
ATOM 3781 C CA . ARG A 1 473 ? -42.400 2.857 66.633 1.00 90.44 473 ARG A CA 1
ATOM 3782 C C . ARG A 1 473 ? -42.702 2.141 65.314 1.00 90.44 473 ARG A C 1
ATOM 3784 O O . ARG A 1 473 ? -43.617 1.323 65.274 1.00 90.44 473 ARG A O 1
ATOM 3791 N N . ILE A 1 474 ? -41.939 2.432 64.261 1.00 91.44 474 ILE A N 1
ATOM 3792 C CA . ILE A 1 474 ? -42.083 1.831 62.928 1.00 91.44 474 ILE A CA 1
ATOM 3793 C C . ILE A 1 474 ? -41.835 0.318 62.993 1.00 91.44 474 ILE A C 1
ATOM 3795 O O . ILE A 1 474 ? -42.698 -0.457 62.588 1.00 91.44 474 ILE A O 1
ATOM 3799 N N . LEU A 1 475 ? -40.718 -0.110 63.587 1.00 91.12 475 LEU A N 1
ATOM 3800 C CA . LEU A 1 475 ? -40.376 -1.529 63.734 1.00 91.12 475 LEU A CA 1
ATOM 3801 C C . LEU A 1 475 ? -41.377 -2.280 64.632 1.00 91.12 475 LEU A C 1
ATOM 3803 O O . LEU A 1 475 ? -41.823 -3.373 64.284 1.00 91.12 475 LEU A O 1
ATOM 3807 N N . HIS A 1 476 ? -41.800 -1.678 65.748 1.00 89.12 476 HIS A N 1
ATOM 3808 C CA . HIS A 1 476 ? -42.798 -2.283 66.636 1.00 89.12 476 HIS A CA 1
ATOM 3809 C C . HIS A 1 476 ? -44.169 -2.444 65.955 1.00 89.12 476 HIS A C 1
ATOM 3811 O O . HIS A 1 476 ? -44.879 -3.411 66.232 1.00 89.12 476 HIS A O 1
ATOM 3817 N N . LYS A 1 477 ? -44.560 -1.533 65.051 1.00 88.19 477 LYS A N 1
ATOM 3818 C CA . LYS A 1 477 ? -45.818 -1.642 64.290 1.00 88.19 477 LYS A CA 1
ATOM 3819 C C . LYS A 1 477 ? -45.851 -2.892 63.401 1.00 88.19 477 LYS A C 1
ATOM 3821 O O . LYS A 1 477 ? -46.920 -3.471 63.236 1.00 88.19 477 LYS A O 1
ATOM 3826 N N . ASP A 1 478 ? -44.701 -3.326 62.884 1.00 87.12 478 ASP A N 1
ATOM 3827 C CA . ASP A 1 478 ? -44.568 -4.560 62.094 1.00 87.12 478 ASP A CA 1
ATOM 3828 C C . ASP A 1 478 ? -44.291 -5.817 62.957 1.00 87.12 478 ASP A C 1
ATOM 3830 O O . ASP A 1 478 ? -44.154 -6.930 62.451 1.00 87.12 478 ASP A O 1
ATOM 3834 N N . GLY A 1 479 ? -44.248 -5.673 64.286 1.00 85.12 479 GLY A N 1
ATOM 3835 C CA . GLY A 1 479 ? -44.005 -6.777 65.221 1.00 85.12 479 GLY A CA 1
ATOM 3836 C C . GLY A 1 479 ? -42.530 -7.162 65.388 1.00 85.12 479 GLY A C 1
ATOM 3837 O O . GLY A 1 479 ? -42.237 -8.254 65.877 1.00 85.12 479 GLY A O 1
ATOM 3838 N N . ILE A 1 480 ? -41.596 -6.288 65.003 1.00 88.38 480 ILE A N 1
ATOM 3839 C CA . ILE A 1 480 ? -40.155 -6.503 65.180 1.00 88.38 480 ILE A CA 1
ATOM 3840 C C . ILE A 1 480 ? -39.759 -6.127 66.618 1.00 88.38 480 ILE A C 1
ATOM 3842 O O . ILE A 1 480 ? -39.923 -4.986 67.053 1.00 88.38 480 ILE A O 1
ATOM 3846 N N . ASP A 1 481 ? -39.212 -7.091 67.363 1.00 86.56 481 ASP A N 1
ATOM 3847 C CA . ASP A 1 481 ? -38.792 -6.900 68.756 1.00 86.56 481 ASP A CA 1
ATOM 3848 C C . ASP A 1 481 ? -37.500 -6.075 68.856 1.00 86.56 481 ASP A C 1
ATOM 3850 O O . ASP A 1 481 ? -36.379 -6.578 68.738 1.00 86.56 481 ASP A O 1
ATOM 3854 N N . THR A 1 482 ? -37.679 -4.781 69.109 1.00 88.88 482 THR A N 1
ATOM 3855 C CA . THR A 1 482 ? -36.582 -3.810 69.230 1.00 88.88 482 THR A CA 1
ATOM 3856 C C . THR A 1 482 ? -35.628 -4.069 70.404 1.00 88.88 482 THR A C 1
ATOM 3858 O O . THR A 1 482 ? -34.523 -3.534 70.388 1.00 88.88 482 THR A O 1
ATOM 3861 N N . ASN A 1 483 ? -35.981 -4.918 71.380 1.00 86.94 483 ASN A N 1
ATOM 3862 C CA . ASN A 1 483 ? -35.088 -5.255 72.500 1.00 86.94 483 ASN A CA 1
ATOM 3863 C C . ASN A 1 483 ? -33.941 -6.198 72.093 1.00 86.94 483 ASN A C 1
ATOM 3865 O O . ASN A 1 483 ? -32.982 -6.352 72.843 1.00 86.94 483 ASN A O 1
ATOM 3869 N N . LYS A 1 484 ? -34.016 -6.816 70.905 1.00 86.25 484 LYS A N 1
ATOM 3870 C CA . LYS A 1 484 ? -32.952 -7.677 70.358 1.00 86.25 484 LYS A CA 1
ATOM 3871 C C . LYS A 1 484 ? -31.791 -6.891 69.739 1.00 86.25 484 LYS A C 1
ATOM 3873 O O . LYS A 1 484 ? -30.714 -7.450 69.542 1.00 86.25 484 LYS A O 1
ATOM 3878 N N . PHE A 1 485 ? -31.986 -5.610 69.422 1.00 87.38 485 PHE A N 1
ATOM 3879 C CA . PHE A 1 485 ? -30.934 -4.754 68.872 1.00 87.38 485 PHE A CA 1
ATOM 3880 C C . PHE A 1 485 ? -29.874 -4.463 69.942 1.00 87.38 485 PHE A C 1
ATOM 3882 O O . PHE A 1 485 ? -30.211 -4.081 71.059 1.00 87.38 485 PHE A O 1
ATOM 3889 N N . GLY A 1 486 ? -28.593 -4.612 69.601 1.00 80.88 486 GLY A N 1
ATOM 3890 C CA . GLY A 1 486 ? -27.492 -4.483 70.564 1.00 80.88 486 GLY A CA 1
ATOM 3891 C C . GLY A 1 486 ? -27.310 -5.700 71.481 1.00 80.88 486 GLY A C 1
ATOM 3892 O O . GLY A 1 486 ? -26.615 -5.588 72.487 1.00 80.88 486 GLY A O 1
ATOM 3893 N N . THR A 1 487 ? -27.927 -6.845 71.163 1.00 79.25 487 THR A N 1
ATOM 3894 C CA . THR A 1 487 ? -27.776 -8.103 71.914 1.00 79.25 487 THR A CA 1
ATOM 3895 C C . THR A 1 487 ? -27.211 -9.205 71.016 1.00 79.25 487 THR A C 1
ATOM 3897 O O . THR A 1 487 ? -27.545 -9.288 69.831 1.00 79.25 487 THR A O 1
ATOM 3900 N N . GLY A 1 488 ? -26.342 -10.061 71.565 1.00 80.88 488 GLY A N 1
ATOM 3901 C CA . GLY A 1 488 ? -25.627 -11.069 70.777 1.00 80.88 488 GLY A CA 1
ATOM 3902 C C . GLY A 1 488 ? -24.783 -10.422 69.673 1.00 80.88 488 GLY A C 1
ATOM 3903 O O . GLY A 1 488 ? -24.031 -9.490 69.940 1.00 80.88 488 GLY A O 1
ATOM 3904 N N . ASN A 1 489 ? -24.946 -10.889 68.433 1.00 75.38 489 ASN A N 1
ATOM 3905 C CA . ASN A 1 489 ? -24.228 -10.361 67.265 1.00 75.38 489 ASN A CA 1
ATOM 3906 C C . ASN A 1 489 ? -24.928 -9.151 66.604 1.00 75.38 489 ASN A C 1
ATOM 3908 O O . ASN A 1 489 ? -24.407 -8.594 65.637 1.00 75.38 489 ASN A O 1
ATOM 3912 N N . PHE A 1 490 ? -26.110 -8.742 67.083 1.00 80.69 490 PHE A N 1
ATOM 3913 C CA . PHE A 1 490 ? -26.896 -7.686 66.444 1.00 80.69 490 PHE A CA 1
ATOM 3914 C C . PHE A 1 490 ? -26.428 -6.283 66.838 1.00 80.69 490 PHE A C 1
ATOM 3916 O O . PHE A 1 490 ? -26.290 -5.955 68.017 1.00 80.69 490 PHE A O 1
ATOM 3923 N N . LYS A 1 491 ? -26.290 -5.402 65.844 1.00 83.56 491 LYS A N 1
ATOM 3924 C CA . LYS A 1 491 ? -25.994 -3.979 66.044 1.00 83.56 491 LYS A CA 1
ATOM 3925 C C . LYS A 1 491 ? -27.149 -3.260 66.760 1.00 83.56 491 LYS A C 1
ATOM 3927 O O . LYS A 1 491 ? -28.301 -3.698 66.732 1.00 83.56 491 LYS A O 1
ATOM 3932 N N . SER A 1 492 ? -26.832 -2.140 67.411 1.00 88.50 492 SER A N 1
ATOM 3933 C CA . SER A 1 492 ? -27.803 -1.314 68.142 1.00 88.50 492 SER A CA 1
ATOM 3934 C C . SER A 1 492 ? -28.824 -0.639 67.215 1.00 88.50 492 SER A C 1
ATOM 3936 O O . SER A 1 492 ? -28.595 -0.479 66.012 1.00 88.50 492 SER A O 1
ATOM 3938 N N . LEU A 1 493 ? -29.946 -0.194 67.786 1.00 88.88 493 LEU A N 1
ATOM 3939 C CA . LEU A 1 493 ? -30.975 0.544 67.053 1.00 88.88 493 LEU A CA 1
ATOM 3940 C C . LEU A 1 493 ? -30.436 1.894 66.538 1.00 88.88 493 LEU A C 1
ATOM 3942 O O . LEU A 1 493 ? -30.623 2.224 65.368 1.00 88.88 493 LEU A O 1
ATOM 3946 N N . ARG A 1 494 ? -29.644 2.598 67.356 1.00 87.00 494 ARG A N 1
ATOM 3947 C CA . ARG A 1 494 ? -28.871 3.787 66.965 1.00 87.00 494 ARG A CA 1
ATOM 3948 C C . ARG A 1 494 ? -27.968 3.575 65.743 1.00 87.00 494 ARG A C 1
ATOM 3950 O O . ARG A 1 494 ? -27.877 4.462 64.895 1.00 87.00 494 ARG A O 1
ATOM 3957 N N . ASN A 1 495 ? -27.327 2.409 65.616 1.00 86.62 495 ASN A N 1
ATOM 3958 C CA . ASN A 1 495 ? -26.508 2.097 64.439 1.00 86.62 495 ASN A CA 1
ATOM 3959 C C . ASN A 1 495 ? -27.376 1.976 63.178 1.00 86.62 495 ASN A C 1
ATOM 3961 O O . ASN A 1 495 ? -26.954 2.421 62.116 1.00 86.62 495 ASN A O 1
ATOM 3965 N N . LEU A 1 496 ? -28.580 1.395 63.280 1.00 89.25 496 LEU A N 1
ATOM 3966 C CA . LEU A 1 496 ? -29.530 1.356 62.160 1.00 89.25 496 LEU A CA 1
ATOM 3967 C C . LEU A 1 496 ? -30.008 2.765 61.782 1.00 89.25 496 LEU A C 1
ATOM 3969 O O . LEU A 1 496 ? -30.002 3.100 60.602 1.00 89.25 496 LEU A O 1
ATOM 3973 N N . GLN A 1 497 ? -30.357 3.600 62.767 1.00 87.56 497 GLN A N 1
ATOM 3974 C CA . GLN A 1 497 ? -30.723 5.000 62.525 1.00 87.56 497 GLN A CA 1
ATOM 3975 C C . GLN A 1 497 ? -29.603 5.741 61.780 1.00 87.56 497 GLN A C 1
ATOM 3977 O O . GLN A 1 497 ? -29.851 6.360 60.754 1.00 87.56 497 GLN A O 1
ATOM 3982 N N . THR A 1 498 ? -28.355 5.578 62.226 1.00 86.19 498 THR A N 1
ATOM 3983 C CA . THR A 1 498 ? -27.185 6.219 61.606 1.00 86.19 498 THR A CA 1
ATOM 3984 C C . THR A 1 498 ? -26.958 5.743 60.163 1.00 86.19 498 THR A C 1
ATOM 3986 O O . THR A 1 498 ? -26.622 6.549 59.298 1.00 86.19 498 THR A O 1
ATOM 3989 N N . GLU A 1 499 ? -27.176 4.457 59.859 1.00 87.69 499 GLU A N 1
ATOM 3990 C CA . GLU A 1 499 ? -27.130 3.959 58.475 1.00 87.69 499 GLU A CA 1
ATOM 3991 C C . GLU A 1 499 ? -28.254 4.533 57.592 1.00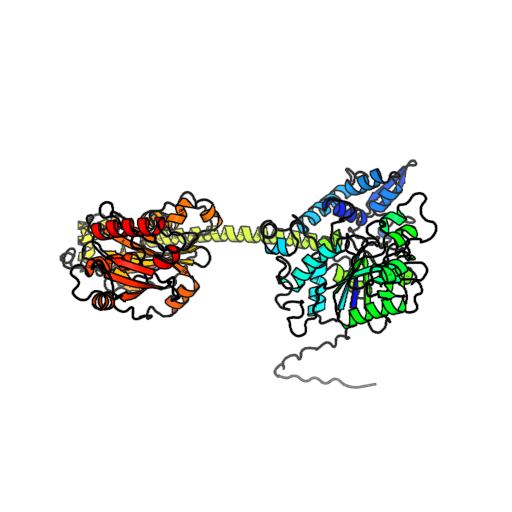 87.69 499 GLU A C 1
ATOM 3993 O O . GLU A 1 499 ? -28.042 4.694 56.390 1.00 87.69 499 GLU A O 1
ATOM 3998 N N . ILE A 1 500 ? -29.430 4.830 58.157 1.00 89.06 500 ILE A N 1
ATOM 3999 C CA . ILE A 1 500 ? -30.556 5.457 57.444 1.00 89.06 500 ILE A CA 1
ATOM 4000 C C . ILE A 1 500 ? -30.276 6.949 57.206 1.00 89.06 500 ILE A C 1
ATOM 4002 O O . ILE A 1 500 ? -30.401 7.410 56.072 1.00 89.06 500 ILE A O 1
ATOM 4006 N N . ASP A 1 501 ? -29.812 7.678 58.225 1.00 84.81 501 ASP A N 1
ATOM 4007 C CA . ASP A 1 501 ? -29.471 9.108 58.144 1.00 84.81 501 ASP A CA 1
ATOM 4008 C C . ASP A 1 501 ? -28.345 9.379 57.131 1.00 84.81 501 ASP A C 1
ATOM 4010 O O . ASP A 1 501 ? -28.369 10.368 56.400 1.00 84.81 501 ASP A O 1
ATOM 4014 N N . GLN A 1 502 ? -27.365 8.473 57.040 1.00 82.88 502 GLN A N 1
ATOM 4015 C CA . GLN A 1 502 ? -26.285 8.526 56.044 1.00 82.88 502 GLN A CA 1
ATOM 4016 C C . GLN A 1 502 ? -26.709 8.031 54.648 1.00 82.88 502 GLN A C 1
ATOM 4018 O O . GLN A 1 502 ? -25.881 7.979 53.733 1.00 82.88 502 GLN A O 1
ATOM 4023 N N . GLY A 1 503 ? -27.962 7.595 54.480 1.00 84.81 503 GLY A N 1
ATOM 4024 C CA . GLY A 1 503 ? -28.475 7.006 53.244 1.00 84.81 503 GLY A CA 1
ATOM 4025 C C . GLY A 1 503 ? -27.798 5.691 52.840 1.00 84.81 503 GLY A C 1
ATOM 4026 O O . GLY A 1 503 ? -27.902 5.297 51.682 1.00 84.81 503 GLY A O 1
ATOM 4027 N N . ALA A 1 504 ? -27.089 5.022 53.755 1.00 83.06 504 ALA A N 1
ATOM 4028 C CA . ALA A 1 504 ? -26.373 3.765 53.518 1.00 83.06 504 ALA A CA 1
ATOM 4029 C C . ALA A 1 504 ? -27.283 2.521 53.584 1.00 83.06 504 ALA A C 1
ATOM 4031 O O . ALA A 1 504 ? -26.854 1.423 53.221 1.00 83.06 504 ALA A O 1
ATOM 4032 N N . SER A 1 505 ? -28.517 2.685 54.064 1.00 88.69 505 SER A N 1
ATOM 4033 C CA . SER A 1 505 ? -29.640 1.755 53.904 1.00 88.69 505 SER A CA 1
ATOM 4034 C C . SER A 1 505 ? -30.965 2.525 54.000 1.00 88.69 505 SER A C 1
ATOM 4036 O O . SER A 1 505 ? -30.972 3.683 54.414 1.00 88.69 505 SER A O 1
ATOM 4038 N N . TRP A 1 506 ? -32.093 1.911 53.640 1.00 90.56 506 TRP A N 1
ATOM 4039 C CA . TRP A 1 506 ? -33.423 2.472 53.928 1.00 90.56 506 TRP A CA 1
ATOM 4040 C C . TRP A 1 506 ? -34.421 1.391 54.333 1.00 90.56 506 TRP A C 1
ATOM 4042 O O . TRP A 1 506 ? -34.184 0.206 54.106 1.00 90.56 506 TRP A O 1
ATOM 4052 N N . LEU A 1 507 ? -35.551 1.802 54.912 1.00 91.62 507 LEU A N 1
ATOM 4053 C CA . LEU A 1 507 ? -36.696 0.926 55.154 1.00 91.62 507 LEU A CA 1
ATOM 4054 C C . LEU A 1 507 ? -37.741 1.097 54.048 1.00 91.62 507 LEU A C 1
ATOM 4056 O O . LEU A 1 507 ? -38.015 2.218 53.614 1.00 91.62 507 LEU A O 1
ATOM 4060 N N . GLN A 1 508 ? -38.342 -0.005 53.613 1.00 90.06 508 GLN A N 1
ATOM 4061 C CA . GLN A 1 508 ? -39.529 -0.010 52.757 1.00 90.06 508 GLN A CA 1
ATOM 4062 C C . GLN A 1 508 ? -40.426 -1.198 53.104 1.00 90.06 508 GLN A C 1
ATOM 4064 O O . GLN A 1 508 ? -39.959 -2.175 53.694 1.00 90.06 508 GLN A O 1
ATOM 4069 N N . ASP A 1 509 ? -41.675 -1.146 52.658 1.00 86.19 509 ASP A N 1
ATOM 4070 C CA . ASP A 1 509 ? -42.526 -2.329 52.603 1.00 86.19 509 ASP A CA 1
ATOM 4071 C C . ASP A 1 509 ? -42.064 -3.258 51.464 1.00 86.19 509 ASP A C 1
ATOM 4073 O O . ASP A 1 509 ? -41.681 -2.812 50.374 1.00 86.19 509 ASP A O 1
ATOM 4077 N N . ASN A 1 510 ? -42.072 -4.566 51.712 1.00 81.56 510 ASN A N 1
ATOM 4078 C CA . ASN A 1 510 ? -41.965 -5.584 50.668 1.00 81.56 510 ASN A CA 1
ATOM 4079 C C . ASN A 1 510 ? -43.345 -5.898 50.054 1.00 81.56 510 ASN A C 1
ATOM 4081 O O . ASN A 1 510 ? -44.372 -5.394 50.507 1.00 81.56 510 ASN A O 1
ATOM 4085 N N . ASP A 1 511 ? -43.388 -6.792 49.063 1.00 76.25 511 ASP A N 1
ATOM 4086 C CA . ASP A 1 511 ? -44.627 -7.188 48.365 1.00 76.25 511 ASP A CA 1
ATOM 4087 C C . ASP A 1 511 ? -45.673 -7.884 49.271 1.00 76.25 511 ASP A C 1
ATOM 4089 O O . ASP A 1 511 ? -46.789 -8.176 48.841 1.00 76.25 511 ASP A O 1
ATOM 4093 N N . HIS A 1 512 ? -45.332 -8.151 50.536 1.00 78.50 512 HIS A N 1
ATOM 4094 C CA . HIS A 1 512 ? -46.213 -8.706 51.567 1.00 78.50 512 HIS A CA 1
ATOM 4095 C C . HIS A 1 512 ? -46.570 -7.690 52.669 1.00 78.50 512 HIS A C 1
ATOM 4097 O O . HIS A 1 512 ? -47.150 -8.077 53.684 1.00 78.50 512 HIS A O 1
ATOM 4103 N N . GLY A 1 513 ? -46.226 -6.407 52.499 1.00 79.62 513 GLY A N 1
ATOM 4104 C CA . GLY A 1 513 ? -46.504 -5.348 53.476 1.00 79.62 513 GLY A CA 1
ATOM 4105 C C . GLY A 1 513 ? -45.693 -5.460 54.771 1.00 79.62 513 GLY A C 1
ATOM 4106 O O . GLY A 1 513 ? -46.156 -5.004 55.813 1.00 79.62 513 GLY A O 1
ATOM 4107 N N . ARG A 1 514 ? -44.523 -6.113 54.722 1.00 84.94 514 ARG A N 1
ATOM 4108 C CA . ARG A 1 514 ? -43.573 -6.231 55.839 1.00 84.94 514 ARG A CA 1
ATOM 4109 C C . ARG A 1 514 ? -42.375 -5.320 55.631 1.00 84.94 514 ARG A C 1
ATOM 4111 O O . ARG A 1 514 ? -41.900 -5.168 54.503 1.00 84.94 514 ARG A O 1
ATOM 4118 N N . ILE A 1 515 ? -41.847 -4.779 56.721 1.00 89.25 515 ILE A N 1
ATOM 4119 C CA . ILE A 1 515 ? -40.724 -3.848 56.701 1.00 89.25 515 ILE A CA 1
ATOM 4120 C C . ILE A 1 515 ? -39.426 -4.610 56.436 1.00 89.25 515 ILE A C 1
ATOM 4122 O O . ILE A 1 515 ? -39.040 -5.513 57.182 1.00 89.25 515 ILE A O 1
ATOM 4126 N N . VAL A 1 516 ? -38.713 -4.198 55.390 1.00 87.75 516 VAL A N 1
ATOM 4127 C CA . VAL A 1 516 ? -37.380 -4.704 55.048 1.00 87.75 516 VAL A CA 1
ATOM 4128 C C . VAL A 1 516 ? -36.362 -3.569 55.002 1.00 87.75 516 VAL A C 1
ATOM 4130 O O . VAL A 1 516 ? -36.653 -2.470 54.523 1.00 87.75 516 VAL A O 1
ATOM 4133 N N . ARG A 1 517 ? -35.138 -3.842 55.468 1.00 89.88 517 ARG A N 1
ATOM 4134 C CA . ARG A 1 517 ? -33.976 -2.962 55.262 1.00 89.88 517 ARG A CA 1
ATOM 4135 C C . ARG A 1 517 ? -33.388 -3.252 53.896 1.00 89.88 517 ARG A C 1
ATOM 4137 O O . ARG A 1 517 ? -33.025 -4.393 53.613 1.00 89.88 517 ARG A O 1
ATOM 4144 N N . VAL A 1 518 ? -33.247 -2.229 53.072 1.00 85.19 518 VAL A N 1
ATOM 4145 C CA . VAL A 1 518 ? -32.675 -2.358 51.734 1.00 85.19 518 VAL A CA 1
ATOM 4146 C C . VAL A 1 518 ? -31.246 -1.850 51.719 1.00 85.19 518 VAL A C 1
ATOM 4148 O O . VAL A 1 518 ? -30.941 -0.799 52.287 1.00 85.19 518 VAL A O 1
ATOM 4151 N N . LEU A 1 519 ? -30.384 -2.610 51.054 1.00 83.38 519 LEU A N 1
ATOM 4152 C CA . LEU A 1 519 ? -29.026 -2.224 50.700 1.00 83.38 519 LEU A CA 1
ATOM 4153 C C . LEU A 1 519 ? -28.923 -2.162 49.178 1.00 83.38 519 LEU A C 1
ATOM 4155 O O . LEU A 1 519 ? -29.288 -3.125 48.507 1.00 83.38 519 LEU A O 1
ATOM 4159 N N . ASP A 1 520 ? -28.407 -1.054 48.653 1.00 80.50 520 ASP A N 1
ATOM 4160 C CA . ASP A 1 520 ? -28.031 -0.923 47.244 1.00 80.50 520 ASP A CA 1
ATOM 4161 C C . ASP A 1 520 ? -26.515 -1.125 47.143 1.00 80.50 520 ASP A C 1
ATOM 4163 O O . ASP A 1 520 ? -25.736 -0.376 47.740 1.00 80.50 520 ASP A O 1
ATOM 4167 N N . MET A 1 521 ? -26.099 -2.197 46.478 1.00 77.56 521 MET A N 1
ATOM 4168 C CA . MET A 1 521 ? -24.715 -2.653 46.384 1.00 77.56 521 MET A CA 1
ATOM 4169 C C . MET A 1 521 ? -24.233 -2.538 44.941 1.00 77.56 521 MET A C 1
ATOM 4171 O O . MET A 1 521 ? -24.800 -3.153 44.042 1.00 77.56 521 MET A O 1
ATOM 4175 N N . VAL A 1 522 ? -23.152 -1.798 44.724 1.00 76.12 522 VAL A N 1
ATOM 4176 C CA . VAL A 1 522 ? -22.462 -1.686 43.437 1.00 76.12 522 VAL A CA 1
ATOM 4177 C C . VAL A 1 522 ? -21.195 -2.531 43.477 1.00 76.12 522 VAL A C 1
ATOM 4179 O O . VAL A 1 522 ? -20.319 -2.295 44.308 1.00 76.12 522 VAL A O 1
ATOM 4182 N N . TYR A 1 523 ? -21.081 -3.491 42.565 1.00 78.81 523 TYR A N 1
ATOM 4183 C CA . TYR A 1 523 ? -19.861 -4.263 42.334 1.00 78.81 523 TYR A CA 1
ATOM 4184 C C . TYR A 1 523 ? -19.035 -3.613 41.220 1.00 78.81 523 TYR A C 1
ATOM 4186 O O . TYR A 1 523 ? -19.542 -3.392 40.121 1.00 78.81 523 TYR A O 1
ATOM 4194 N N . LEU A 1 524 ? -17.770 -3.292 41.488 1.00 78.25 524 LEU A N 1
ATOM 4195 C CA . LEU A 1 524 ? -16.898 -2.558 40.570 1.00 78.25 524 LEU A CA 1
ATOM 4196 C C . LEU A 1 524 ? -15.932 -3.502 39.840 1.00 78.25 524 LEU A C 1
ATOM 4198 O O . LEU A 1 524 ? -15.021 -4.069 40.437 1.00 78.25 524 LEU A O 1
ATOM 4202 N N . MET A 1 525 ? -16.083 -3.633 38.522 1.00 80.50 525 MET A N 1
ATOM 4203 C CA . MET A 1 525 ? -15.084 -4.249 37.646 1.00 80.50 525 MET A CA 1
ATOM 4204 C C . MET A 1 525 ? -14.045 -3.211 37.216 1.00 80.50 525 MET A C 1
ATOM 4206 O O . MET A 1 525 ? -14.244 -2.519 36.215 1.00 80.50 525 MET A O 1
ATOM 4210 N N . ILE A 1 526 ? -12.929 -3.125 37.935 1.00 85.19 526 ILE A N 1
ATOM 4211 C CA . ILE A 1 526 ? -11.820 -2.228 37.585 1.00 85.19 526 ILE A CA 1
ATOM 4212 C C . ILE A 1 526 ? -10.817 -2.977 36.715 1.00 85.19 526 ILE A C 1
ATOM 4214 O O . ILE A 1 526 ? -10.242 -3.977 37.143 1.00 85.19 526 ILE A O 1
ATOM 4218 N N . LYS A 1 527 ? -10.643 -2.506 35.481 1.00 86.44 527 LYS A N 1
ATOM 4219 C CA . LYS A 1 527 ? -9.869 -3.172 34.432 1.00 86.44 527 LYS A CA 1
ATOM 4220 C C . LYS A 1 527 ? -8.666 -2.338 34.019 1.00 86.44 527 LYS A C 1
ATOM 4222 O O . LYS A 1 527 ? -8.778 -1.125 33.852 1.00 86.44 527 LYS A O 1
ATOM 4227 N N . TYR A 1 528 ? -7.558 -3.019 33.771 1.00 86.81 528 TYR A N 1
ATOM 4228 C CA . TYR A 1 528 ? -6.384 -2.470 33.105 1.00 86.81 528 TYR A CA 1
ATOM 4229 C C . TYR A 1 528 ? -5.841 -3.542 32.156 1.00 86.81 528 TYR A C 1
ATOM 4231 O O . TYR A 1 528 ? -5.478 -4.632 32.597 1.00 86.81 528 TYR A O 1
ATOM 4239 N N . ASN A 1 529 ? -5.843 -3.263 30.851 1.00 86.81 529 ASN A N 1
ATOM 4240 C CA . ASN A 1 529 ? -5.538 -4.241 29.801 1.00 86.81 529 ASN A CA 1
ATOM 4241 C C . ASN A 1 529 ? -6.327 -5.563 29.960 1.00 86.81 529 ASN A C 1
ATOM 4243 O O . ASN A 1 529 ? -7.559 -5.532 29.990 1.00 86.81 529 ASN A O 1
ATOM 4247 N N . ASP A 1 530 ? -5.663 -6.723 30.047 1.00 84.81 530 ASP A N 1
ATOM 4248 C CA . ASP A 1 530 ? -6.310 -8.032 30.245 1.00 84.81 530 ASP A CA 1
ATOM 4249 C C . ASP A 1 530 ? -6.536 -8.396 31.726 1.00 84.81 530 ASP A C 1
ATOM 4251 O O . ASP A 1 530 ? -6.969 -9.515 32.025 1.00 84.81 530 ASP A O 1
ATOM 4255 N N . MET A 1 531 ? -6.278 -7.460 32.648 1.00 84.06 531 MET A N 1
ATOM 4256 C CA . MET A 1 531 ? -6.335 -7.655 34.097 1.00 84.06 531 MET A CA 1
ATOM 4257 C C . MET A 1 531 ? -7.548 -6.978 34.754 1.00 84.06 531 MET A C 1
ATOM 4259 O O . MET A 1 531 ? -8.101 -5.992 34.260 1.00 84.06 531 MET A O 1
ATOM 4263 N N . LEU A 1 532 ? -7.943 -7.525 35.900 1.00 86.81 532 LEU A N 1
ATOM 4264 C CA . LEU A 1 532 ? -9.089 -7.156 36.722 1.00 86.81 532 LEU A CA 1
ATOM 4265 C C . LEU A 1 532 ? -8.650 -7.084 38.189 1.00 86.81 532 LEU A C 1
ATOM 4267 O O . LEU A 1 532 ? -8.006 -8.009 38.682 1.00 86.81 532 LEU A O 1
ATOM 4271 N N . LEU A 1 533 ? -9.009 -6.012 38.889 1.00 86.88 533 LEU A N 1
ATOM 4272 C CA . LEU A 1 533 ? -8.700 -5.862 40.310 1.00 86.88 533 LEU A CA 1
ATOM 4273 C C . LEU A 1 533 ? -9.646 -6.714 41.176 1.00 86.88 533 LEU A C 1
ATOM 4275 O O . LEU A 1 533 ? -10.868 -6.621 41.039 1.00 86.88 533 LEU A O 1
ATOM 4279 N N . VAL A 1 534 ? -9.079 -7.517 42.080 1.00 81.88 534 VAL A N 1
ATOM 4280 C CA . VAL A 1 534 ? -9.796 -8.460 42.956 1.00 81.88 534 VAL A CA 1
ATOM 4281 C C . VAL A 1 534 ? -9.365 -8.263 44.413 1.00 81.88 534 VAL A C 1
ATOM 4283 O O . VAL A 1 534 ? -8.172 -8.132 44.701 1.00 81.88 534 VAL A O 1
ATOM 4286 N N . GLU A 1 535 ? -10.327 -8.274 45.342 1.00 80.38 535 GLU A N 1
ATOM 4287 C CA . GLU A 1 535 ? -10.051 -8.379 46.781 1.00 80.38 535 GLU A CA 1
ATOM 4288 C C . GLU A 1 535 ? -9.765 -9.847 47.114 1.00 80.38 535 GLU A C 1
ATOM 4290 O O . GLU A 1 535 ? -10.663 -10.691 47.068 1.00 80.38 535 GLU A O 1
ATOM 4295 N N . SER A 1 536 ? -8.505 -10.167 47.409 1.00 71.31 536 SER A N 1
ATOM 4296 C CA . SER A 1 536 ? -8.059 -11.543 47.656 1.00 71.31 536 SER A CA 1
ATOM 4297 C C . SER A 1 536 ? -8.341 -11.983 49.094 1.00 71.31 536 SER A C 1
ATOM 4299 O O . SER A 1 536 ? -8.993 -13.008 49.296 1.00 71.31 536 SER A O 1
ATOM 4301 N N . HIS A 1 537 ? -7.933 -11.182 50.084 1.00 70.19 537 HIS A N 1
ATOM 4302 C CA . HIS A 1 537 ? -7.994 -11.527 51.505 1.00 70.19 537 HIS A CA 1
ATOM 4303 C C . HIS A 1 537 ? -8.304 -10.309 52.389 1.00 70.19 537 HIS A C 1
ATOM 4305 O O . HIS A 1 537 ? -7.908 -9.183 52.084 1.00 70.19 537 HIS A O 1
ATOM 4311 N N . GLU A 1 538 ? -8.985 -10.550 53.510 1.00 72.25 538 GLU A N 1
ATOM 4312 C CA . GLU A 1 538 ? -9.271 -9.564 54.559 1.00 72.25 538 GLU A CA 1
ATOM 4313 C C . GLU A 1 538 ? -8.760 -10.081 55.913 1.00 72.25 538 GLU A C 1
ATOM 4315 O O . GLU A 1 538 ? -9.016 -11.234 56.271 1.00 72.25 538 GLU A O 1
ATOM 4320 N N . GLN A 1 539 ? -8.059 -9.234 56.670 1.00 69.69 539 GLN A N 1
ATOM 4321 C CA . GLN A 1 539 ? -7.509 -9.538 57.993 1.00 69.69 539 GLN A CA 1
ATOM 4322 C C . GLN A 1 539 ? -8.097 -8.592 59.052 1.00 69.69 539 GLN A C 1
ATOM 4324 O O . GLN A 1 539 ? -7.956 -7.371 58.945 1.00 69.69 539 GLN A O 1
ATOM 4329 N N . ASP A 1 540 ? -8.708 -9.166 60.092 1.00 59.41 540 ASP A N 1
ATOM 4330 C CA . ASP A 1 540 ? -9.226 -8.459 61.275 1.00 59.41 540 ASP A CA 1
ATOM 4331 C C . ASP A 1 540 ? -8.158 -8.388 62.384 1.00 59.41 540 ASP A C 1
ATOM 4333 O O . ASP A 1 540 ? -7.631 -9.413 62.832 1.00 59.41 540 ASP A O 1
ATOM 4337 N N . GLY A 1 541 ? -7.828 -7.171 62.826 1.00 51.59 541 GLY A N 1
ATOM 4338 C CA . GLY A 1 541 ? -6.861 -6.913 63.894 1.00 51.59 541 GLY A CA 1
ATOM 4339 C C . GLY A 1 541 ? -7.390 -7.077 65.324 1.00 51.59 541 GLY A C 1
ATOM 4340 O O . GLY A 1 541 ? -6.577 -7.109 66.246 1.00 51.59 541 GLY A O 1
ATOM 4341 N N . SER A 1 542 ? -8.706 -7.178 65.538 1.00 47.06 542 SER A N 1
ATOM 4342 C CA . SER A 1 542 ? -9.310 -7.232 66.883 1.00 47.06 542 SER A CA 1
ATOM 4343 C C . SER A 1 542 ? -9.284 -8.626 67.520 1.00 47.06 542 SER A C 1
ATOM 4345 O O . SER A 1 542 ? -9.053 -8.750 68.721 1.00 47.06 542 SER A O 1
ATOM 4347 N N . ASN A 1 543 ? -9.471 -9.682 66.719 1.00 42.97 543 ASN A N 1
ATOM 4348 C CA . ASN A 1 543 ? -9.711 -11.053 67.199 1.00 42.97 543 ASN A CA 1
ATOM 4349 C C . ASN A 1 543 ? -8.581 -12.054 66.884 1.00 42.97 543 ASN A C 1
ATOM 4351 O O . ASN A 1 543 ? -8.805 -13.261 66.891 1.00 42.97 543 ASN A O 1
ATOM 4355 N N . GLY A 1 544 ? -7.363 -11.573 66.613 1.00 43.97 544 GLY A N 1
ATOM 4356 C CA . GLY A 1 544 ? -6.172 -12.416 66.464 1.00 43.97 544 GLY A CA 1
ATOM 4357 C C . GLY A 1 544 ? -6.144 -13.290 65.202 1.00 43.97 544 GLY A C 1
ATOM 4358 O O . GLY A 1 544 ? -6.519 -14.458 65.225 1.00 43.97 544 GLY A O 1
ATOM 4359 N N . ASN A 1 545 ? -5.552 -12.759 64.128 1.00 50.59 545 ASN A N 1
ATOM 4360 C CA . ASN A 1 545 ? -5.050 -13.528 62.977 1.00 50.59 545 ASN A CA 1
ATOM 4361 C C . ASN A 1 545 ? -6.081 -14.344 62.166 1.00 50.59 545 ASN A C 1
ATOM 4363 O O . ASN A 1 545 ? -5.716 -15.351 61.559 1.00 50.59 545 ASN A O 1
ATOM 4367 N N . ILE A 1 546 ? -7.340 -13.905 62.070 1.00 47.72 546 ILE A N 1
ATOM 4368 C CA . ILE A 1 546 ? -8.273 -14.486 61.089 1.00 47.72 546 ILE A CA 1
ATOM 4369 C C . ILE A 1 546 ? -8.069 -13.799 59.733 1.00 47.72 546 ILE A C 1
ATOM 4371 O O . ILE A 1 546 ? -8.564 -12.696 59.506 1.00 47.72 546 ILE A O 1
ATOM 4375 N N . ILE A 1 547 ? -7.359 -14.479 58.831 1.00 55.69 547 ILE A N 1
ATOM 4376 C CA . ILE A 1 547 ? -7.302 -14.150 57.402 1.00 55.69 547 ILE A CA 1
ATOM 4377 C C . ILE A 1 547 ? -8.499 -14.824 56.723 1.00 55.69 547 ILE A C 1
ATOM 4379 O O . ILE A 1 547 ? -8.666 -16.042 56.807 1.00 55.69 547 ILE A O 1
ATOM 4383 N N . ARG A 1 548 ? -9.355 -14.044 56.061 1.00 56.38 548 ARG A N 1
ATOM 4384 C CA . ARG A 1 548 ? -10.501 -14.547 55.290 1.00 56.38 548 ARG A CA 1
ATOM 4385 C C . ARG A 1 548 ? -10.233 -14.373 53.804 1.00 56.38 548 ARG A C 1
ATOM 4387 O O . ARG A 1 548 ? -10.212 -13.244 53.323 1.00 56.38 548 ARG A O 1
ATOM 4394 N N . THR A 1 549 ? -10.104 -15.474 53.068 1.00 56.59 549 THR A N 1
ATOM 4395 C CA . THR A 1 549 ? -10.123 -15.442 51.600 1.00 56.59 549 THR A CA 1
ATOM 4396 C C . THR A 1 549 ? -11.477 -14.924 51.120 1.00 56.59 549 THR A C 1
ATOM 4398 O O . THR A 1 549 ? -12.531 -15.443 51.496 1.00 56.59 549 THR A O 1
ATOM 4401 N N . ARG A 1 550 ? -11.442 -13.864 50.314 1.00 62.72 550 ARG A N 1
ATOM 4402 C CA . ARG A 1 550 ? -12.606 -13.187 49.740 1.00 62.72 550 ARG A CA 1
ATOM 4403 C C . ARG A 1 550 ? -12.759 -13.547 48.264 1.00 62.72 550 ARG A C 1
ATOM 4405 O O . ARG A 1 550 ? -13.807 -14.061 47.895 1.00 62.72 550 ARG A O 1
ATOM 4412 N N . ASN A 1 551 ? -11.718 -13.343 47.453 1.00 66.69 551 ASN A N 1
ATOM 4413 C CA . ASN A 1 551 ? -11.740 -13.513 45.992 1.00 66.69 551 ASN A CA 1
ATOM 4414 C C . ASN A 1 551 ? -12.999 -12.900 45.345 1.00 66.69 551 ASN A C 1
ATOM 4416 O O . ASN A 1 551 ? -13.690 -13.554 44.563 1.00 66.69 551 ASN A O 1
ATOM 4420 N N . TYR A 1 552 ? -13.313 -11.649 45.695 1.00 73.56 552 TYR A N 1
ATOM 4421 C CA . TYR A 1 552 ? -14.505 -10.938 45.219 1.00 73.56 552 TYR A CA 1
ATOM 4422 C C . TYR A 1 552 ? -14.152 -9.703 44.383 1.00 73.56 552 TYR A C 1
ATOM 4424 O O . TYR A 1 552 ? -13.103 -9.080 44.562 1.00 73.56 552 TYR A O 1
ATOM 4432 N N . LEU A 1 553 ? -15.081 -9.314 43.502 1.00 73.31 553 LEU A N 1
ATOM 4433 C CA . LEU A 1 553 ? -15.107 -7.953 42.969 1.00 73.31 553 LEU A CA 1
ATOM 4434 C C . LEU A 1 553 ? -15.339 -6.962 44.122 1.00 73.31 553 LEU A C 1
ATOM 4436 O O . LEU A 1 553 ? -16.174 -7.250 44.987 1.00 73.31 553 LEU A O 1
ATOM 4440 N N . PRO A 1 554 ? -14.688 -5.786 44.113 1.00 77.81 554 PRO A N 1
ATOM 4441 C CA . PRO A 1 554 ? -14.966 -4.746 45.090 1.00 77.81 554 PRO A CA 1
ATOM 4442 C C . PRO A 1 554 ? -16.455 -4.386 45.148 1.00 77.81 554 PRO A C 1
ATOM 4444 O O . PRO A 1 554 ? -17.044 -3.998 44.140 1.00 77.81 554 PRO A O 1
ATOM 4447 N N . GLY A 1 555 ? -17.059 -4.517 46.330 1.00 76.69 555 GLY A N 1
ATOM 4448 C CA . GLY A 1 555 ? -18.469 -4.213 46.578 1.00 76.69 555 GLY A CA 1
ATOM 4449 C C . GLY A 1 555 ? -18.640 -2.963 47.439 1.00 76.69 555 GLY A C 1
ATOM 4450 O O . GLY A 1 555 ? -18.045 -2.853 48.511 1.00 76.69 555 GLY A O 1
ATOM 4451 N N . VAL A 1 556 ? -19.482 -2.030 47.000 1.00 79.31 556 VAL A N 1
ATOM 4452 C CA . VAL A 1 556 ? -19.677 -0.718 47.635 1.00 79.31 556 VAL A CA 1
ATOM 4453 C C . VAL A 1 556 ? -21.159 -0.480 47.884 1.00 79.31 556 VAL A C 1
ATOM 4455 O O . VAL A 1 556 ? -21.970 -0.671 46.986 1.00 79.31 556 VAL A O 1
ATOM 4458 N N . ARG A 1 557 ? -21.536 -0.002 49.075 1.00 82.81 557 ARG A N 1
ATOM 4459 C CA . ARG A 1 557 ? -22.897 0.519 49.279 1.00 82.81 557 ARG A CA 1
ATOM 4460 C C . ARG A 1 557 ? -23.049 1.832 48.519 1.00 82.81 557 ARG A C 1
ATOM 4462 O O . ARG A 1 557 ? -22.290 2.764 48.794 1.00 82.81 557 ARG A O 1
ATOM 4469 N N . MET A 1 558 ? -24.015 1.910 47.614 1.00 81.38 558 MET A N 1
ATOM 4470 C CA . MET A 1 558 ? -24.455 3.154 46.985 1.00 81.38 558 MET A CA 1
ATOM 4471 C C . MET A 1 558 ? -25.391 3.876 47.951 1.00 81.38 558 MET A C 1
ATOM 4473 O O . MET A 1 558 ? -26.355 3.281 48.440 1.00 81.38 558 MET A O 1
ATOM 4477 N N . ARG A 1 559 ? -25.096 5.137 48.280 1.00 84.00 559 ARG A N 1
ATOM 4478 C CA . ARG A 1 559 ? -25.993 5.930 49.124 1.00 84.00 559 ARG A CA 1
ATOM 4479 C C . ARG A 1 559 ? -27.163 6.449 48.304 1.00 84.00 559 ARG A C 1
ATOM 4481 O O . ARG A 1 559 ? -27.077 6.604 47.092 1.00 84.00 559 ARG A O 1
ATOM 4488 N N . VAL A 1 560 ? -28.231 6.796 49.012 1.00 75.62 560 VAL A N 1
ATOM 4489 C CA . VAL A 1 560 ? -29.445 7.436 48.483 1.00 75.62 560 VAL A CA 1
ATOM 4490 C C . VAL A 1 560 ? -29.186 8.547 47.458 1.00 75.62 560 VAL A C 1
ATOM 4492 O O . VAL A 1 560 ? -29.893 8.599 46.452 1.00 75.62 560 VAL A O 1
ATOM 4495 N N . GLU A 1 561 ? -28.235 9.438 47.745 1.00 75.38 561 GLU A N 1
ATOM 4496 C CA . GLU A 1 561 ? -27.953 10.620 46.925 1.00 75.38 561 GLU A CA 1
ATOM 4497 C C . GLU A 1 561 ? -26.775 10.438 45.962 1.00 75.38 561 GLU A C 1
ATOM 4499 O O . GLU A 1 561 ? -26.624 11.265 45.066 1.00 75.38 561 GLU A O 1
ATOM 4504 N N . ASP A 1 562 ? -25.987 9.367 46.111 1.00 75.44 562 ASP A N 1
ATOM 4505 C CA . ASP A 1 562 ? -24.833 9.114 45.251 1.00 75.44 562 ASP A CA 1
ATOM 4506 C C . ASP A 1 562 ? -25.297 8.903 43.800 1.00 75.44 562 ASP A C 1
ATOM 4508 O O . ASP A 1 562 ? -26.232 8.144 43.523 1.00 75.44 562 ASP A O 1
ATOM 4512 N N . ASN A 1 563 ? -24.587 9.501 42.850 1.00 74.25 563 ASN A N 1
ATOM 4513 C CA . ASN A 1 563 ? -24.528 9.004 41.482 1.00 74.25 563 ASN A CA 1
ATOM 4514 C C . ASN A 1 563 ? -23.382 7.973 41.342 1.00 74.25 563 ASN A C 1
ATOM 4516 O O . ASN A 1 563 ? -22.593 7.762 42.260 1.00 74.25 563 ASN A O 1
ATOM 4520 N N . MET A 1 564 ? -23.280 7.292 40.197 1.00 72.75 564 MET A N 1
ATOM 4521 C CA . MET A 1 564 ? -22.280 6.228 40.015 1.00 72.75 564 MET A CA 1
ATOM 4522 C C . MET A 1 564 ? -20.825 6.734 40.092 1.00 72.75 564 MET A C 1
ATOM 4524 O O . MET A 1 564 ? -19.962 6.001 40.571 1.00 72.75 564 MET A O 1
ATOM 4528 N N . GLN A 1 565 ? -20.552 7.976 39.678 1.00 73.62 565 GLN A N 1
ATOM 4529 C CA . GLN A 1 565 ? -19.236 8.597 39.843 1.00 73.62 565 GLN A CA 1
ATOM 4530 C C . GLN A 1 565 ? -18.932 8.835 41.327 1.00 73.62 565 GLN A C 1
ATOM 4532 O O . GLN A 1 565 ? -17.848 8.481 41.772 1.00 73.62 565 GLN A O 1
ATOM 4537 N N . ASP A 1 566 ? -19.904 9.302 42.120 1.00 78.44 566 ASP A N 1
ATOM 4538 C CA . ASP A 1 566 ? -19.727 9.485 43.570 1.00 78.44 566 ASP A CA 1
ATOM 4539 C C . ASP A 1 566 ? -19.401 8.156 44.273 1.00 78.44 566 ASP A C 1
ATOM 4541 O O . ASP A 1 566 ? -18.591 8.123 45.200 1.00 78.44 566 ASP A O 1
ATOM 4545 N N . VAL A 1 567 ? -20.001 7.041 43.829 1.00 78.44 567 VAL A N 1
ATOM 4546 C CA . VAL A 1 567 ? -19.680 5.691 44.333 1.00 78.44 567 VAL A CA 1
ATOM 4547 C C . VAL A 1 567 ? -18.250 5.288 43.967 1.00 78.44 567 VAL A C 1
ATOM 4549 O O . VAL A 1 567 ? -17.535 4.767 44.826 1.00 78.44 567 VAL A O 1
ATOM 4552 N N . ILE A 1 568 ? -17.836 5.520 42.716 1.00 77.44 568 ILE A N 1
ATOM 4553 C CA . ILE A 1 568 ? -16.490 5.204 42.216 1.00 77.44 568 ILE A CA 1
ATOM 4554 C C . ILE A 1 568 ? -15.441 6.032 42.964 1.00 77.44 568 ILE A C 1
ATOM 4556 O O . ILE A 1 568 ? -14.569 5.451 43.610 1.00 77.44 568 ILE A O 1
ATOM 4560 N N . ASP A 1 569 ? -15.560 7.358 42.961 1.00 78.25 569 ASP A N 1
ATOM 4561 C CA . ASP A 1 569 ? -14.618 8.286 43.593 1.00 78.25 569 ASP A CA 1
ATOM 4562 C C . ASP A 1 569 ? -14.479 7.992 45.089 1.00 78.25 569 ASP A C 1
ATOM 4564 O O . ASP A 1 569 ? -13.373 7.769 45.593 1.00 78.25 569 ASP A O 1
ATOM 4568 N N . ARG A 1 570 ? -15.610 7.866 45.797 1.00 83.44 570 ARG A N 1
ATOM 4569 C CA . ARG A 1 570 ? -15.620 7.521 47.224 1.00 83.44 570 ARG A CA 1
ATOM 4570 C C . ARG A 1 570 ? -14.963 6.171 47.486 1.00 83.44 570 ARG A C 1
ATOM 4572 O O . ARG A 1 570 ? -14.303 6.012 48.515 1.00 83.44 570 ARG A O 1
ATOM 4579 N N . TRP A 1 571 ? -15.136 5.183 46.611 1.00 84.31 571 TRP A N 1
ATOM 4580 C CA . TRP A 1 571 ? -14.520 3.874 46.804 1.00 84.31 571 TRP A CA 1
ATOM 4581 C C . TRP A 1 571 ? -13.021 3.875 46.494 1.00 84.31 571 TRP A C 1
ATOM 4583 O O . TRP A 1 571 ? -12.261 3.278 47.255 1.00 84.31 571 TRP A O 1
ATOM 4593 N N . PHE A 1 572 ? -12.557 4.587 45.467 1.00 84.00 572 PHE A N 1
ATOM 4594 C CA . PHE A 1 572 ? -11.118 4.731 45.229 1.00 84.00 572 PHE A CA 1
ATOM 4595 C C . PHE A 1 572 ? -10.447 5.461 46.406 1.00 84.00 572 PHE A C 1
ATOM 4597 O O . PHE A 1 572 ? -9.441 4.975 46.931 1.00 84.00 572 PHE A O 1
ATOM 4604 N N . GLN A 1 573 ? -11.065 6.530 46.919 1.00 83.81 573 GLN A N 1
ATOM 4605 C CA . GLN A 1 573 ? -10.548 7.283 48.066 1.00 83.81 573 GLN A CA 1
ATOM 4606 C C . GLN A 1 573 ? -10.565 6.481 49.383 1.00 83.81 573 GLN A C 1
ATOM 4608 O O . GLN A 1 573 ? -9.613 6.564 50.157 1.00 83.81 573 GLN A O 1
ATOM 4613 N N . THR A 1 574 ? -11.613 5.694 49.665 1.00 80.19 574 THR A N 1
ATOM 4614 C CA . THR A 1 574 ? -11.761 4.985 50.963 1.00 80.19 574 THR A CA 1
ATOM 4615 C C . THR A 1 574 ? -11.290 3.526 50.956 1.00 80.19 574 THR A C 1
ATOM 4617 O O . THR A 1 574 ? -10.749 3.057 51.957 1.00 80.19 574 THR A O 1
ATOM 4620 N N . GLY A 1 575 ? -11.469 2.810 49.845 1.00 80.38 575 GLY A N 1
ATOM 4621 C CA . GLY A 1 575 ? -11.063 1.415 49.647 1.00 80.38 575 GLY A CA 1
ATOM 4622 C C . GLY A 1 575 ? -9.622 1.265 49.159 1.00 80.38 575 GLY A C 1
ATOM 4623 O O . GLY A 1 575 ? -8.858 0.508 49.762 1.00 80.38 575 GLY A O 1
ATOM 4624 N N . LEU A 1 576 ? -9.234 2.004 48.109 1.00 83.19 576 LEU A N 1
ATOM 4625 C CA . LEU A 1 576 ? -7.875 1.955 47.537 1.00 83.19 576 LEU A CA 1
ATOM 4626 C C . LEU A 1 576 ? -6.921 3.039 48.061 1.00 83.19 576 LEU A C 1
ATOM 4628 O O . LEU A 1 576 ? -5.720 2.949 47.822 1.00 83.19 576 LEU A O 1
ATOM 4632 N N . GLN A 1 577 ? -7.427 4.030 48.800 1.00 84.50 577 GLN A N 1
ATOM 4633 C CA . GLN A 1 577 ? -6.640 5.134 49.374 1.00 84.50 577 GLN A CA 1
ATOM 4634 C C . GLN A 1 577 ? -5.910 5.975 48.311 1.00 84.50 577 GLN A C 1
ATOM 4636 O O . GLN A 1 577 ? -4.812 6.493 48.534 1.00 84.50 577 GLN A O 1
ATOM 4641 N N . VAL A 1 578 ? -6.546 6.126 47.147 1.00 83.31 578 VAL A N 1
ATOM 4642 C CA . VAL A 1 578 ? -6.081 6.949 46.026 1.00 83.31 578 VAL A CA 1
ATOM 4643 C C . VAL A 1 578 ? -7.197 7.879 45.566 1.00 83.31 578 VAL A C 1
ATOM 4645 O O . VAL A 1 578 ? -8.357 7.484 45.506 1.00 83.31 578 VAL A O 1
ATOM 4648 N N . ASP A 1 579 ? -6.844 9.117 45.233 1.00 81.62 579 ASP A N 1
ATOM 4649 C CA . ASP A 1 579 ? -7.784 10.072 44.652 1.00 81.62 579 ASP A CA 1
ATOM 4650 C C . ASP A 1 579 ? -7.633 10.084 43.128 1.00 81.62 579 ASP A C 1
ATOM 4652 O O . ASP A 1 579 ? -6.532 10.281 42.609 1.00 81.62 579 ASP A O 1
ATOM 4656 N N . ILE A 1 580 ? -8.736 9.819 42.429 1.00 74.56 580 ILE A N 1
ATOM 4657 C CA . ILE A 1 580 ? -8.803 9.694 40.965 1.00 74.56 580 ILE A CA 1
ATOM 4658 C C . ILE A 1 580 ? -9.670 10.779 40.313 1.00 74.56 580 ILE A C 1
ATOM 4660 O O . ILE A 1 580 ? -9.583 10.967 39.100 1.00 74.56 580 ILE A O 1
ATOM 4664 N N . SER A 1 581 ? -10.459 11.520 41.100 1.00 67.25 581 SER A N 1
ATOM 4665 C CA . SER A 1 581 ? -11.387 12.550 40.619 1.00 67.25 581 SER A CA 1
ATOM 4666 C C . SER A 1 581 ? -10.755 13.615 39.701 1.00 67.25 581 SER A C 1
ATOM 4668 O O . SER A 1 581 ? -11.435 14.047 38.772 1.00 67.25 581 SER A O 1
ATOM 4670 N N . PRO A 1 582 ? -9.477 14.035 39.859 1.00 61.84 582 PRO A N 1
ATOM 4671 C CA . PRO A 1 582 ? -8.866 15.018 38.955 1.00 61.84 582 PRO A CA 1
ATOM 4672 C C . PRO A 1 582 ? -8.554 14.503 37.539 1.00 61.84 582 PRO A C 1
ATOM 4674 O O . PRO A 1 582 ? -8.139 15.293 36.692 1.00 61.84 582 PRO A O 1
ATOM 4677 N N . TYR A 1 583 ? -8.681 13.196 37.288 1.00 60.88 583 TYR A N 1
ATOM 4678 C CA . TYR A 1 583 ? -8.090 12.515 36.125 1.00 60.88 583 TYR A CA 1
ATOM 4679 C C . TYR A 1 583 ? -9.130 11.815 35.240 1.00 60.88 583 TYR A C 1
ATOM 4681 O O . TYR A 1 583 ? -8.788 10.973 34.411 1.00 60.88 583 TYR A O 1
ATOM 4689 N N . ILE A 1 584 ? -10.414 12.124 35.444 1.00 54.94 584 ILE A N 1
ATOM 4690 C CA . ILE A 1 584 ? -11.535 11.363 34.893 1.00 54.94 584 ILE A CA 1
ATOM 4691 C C . ILE A 1 584 ? -12.544 12.297 34.213 1.00 54.94 584 ILE A C 1
ATOM 4693 O O . ILE A 1 584 ? -13.386 12.917 34.853 1.00 54.94 584 ILE A O 1
ATOM 4697 N N . GLU A 1 585 ? -12.501 12.329 32.879 1.00 49.44 585 GLU A N 1
ATOM 4698 C CA . GLU A 1 585 ? -13.607 12.792 32.028 1.00 49.44 585 GLU A CA 1
ATOM 4699 C C . GLU A 1 585 ? -14.366 11.576 31.454 1.00 49.44 585 GLU A C 1
ATOM 4701 O O . GLU A 1 585 ? -14.301 11.264 30.263 1.00 49.44 585 GLU A O 1
ATOM 4706 N N . THR A 1 586 ? -15.086 10.836 32.303 1.00 46.25 586 THR A N 1
ATOM 4707 C CA . THR A 1 586 ? -15.877 9.656 31.903 1.00 46.25 586 THR A CA 1
ATOM 4708 C C . THR A 1 586 ? -17.162 10.046 31.167 1.00 46.25 586 THR A C 1
ATOM 4710 O O . THR A 1 586 ? -18.241 10.151 31.749 1.00 46.25 586 THR A O 1
ATOM 4713 N N . GLN A 1 587 ? -17.081 10.193 29.840 1.00 36.62 587 GLN A N 1
ATOM 4714 C CA . GLN A 1 587 ? -18.285 10.212 28.988 1.00 36.62 587 GLN A CA 1
ATOM 4715 C C . GLN A 1 587 ? -18.913 8.819 28.793 1.00 36.62 587 GLN A C 1
ATOM 4717 O O . GLN A 1 587 ? -20.075 8.721 28.399 1.00 36.62 587 GLN A O 1
ATOM 4722 N N . GLU A 1 588 ? -18.186 7.743 29.102 1.00 40.06 588 GLU A N 1
ATOM 4723 C CA . GLU A 1 588 ? -18.709 6.376 29.070 1.00 40.06 588 GLU A CA 1
ATOM 4724 C C . GLU A 1 588 ? -19.317 6.005 30.428 1.00 40.06 588 GLU A C 1
ATOM 4726 O O . GLU A 1 588 ? -18.623 5.588 31.355 1.00 40.06 588 GLU A O 1
ATOM 4731 N N . MET A 1 589 ? -20.640 6.166 30.553 1.00 36.44 589 MET A N 1
ATOM 4732 C CA . MET A 1 589 ? -21.365 5.654 31.718 1.00 36.44 589 MET A CA 1
ATOM 4733 C C . MET A 1 589 ? -21.297 4.118 31.749 1.00 36.44 589 MET A C 1
ATOM 4735 O O . MET A 1 589 ? -21.499 3.483 30.708 1.00 36.44 589 MET A O 1
ATOM 4739 N N . PRO A 1 590 ? -21.068 3.493 32.918 1.00 39.22 590 PRO A N 1
ATOM 4740 C CA . PRO A 1 590 ? -21.056 2.041 33.019 1.00 39.22 590 PRO A CA 1
ATOM 4741 C C . PRO A 1 590 ? -22.423 1.460 32.645 1.00 39.22 590 PRO A C 1
ATOM 4743 O O . PRO A 1 590 ? -23.467 1.904 33.125 1.00 39.22 590 PRO A O 1
ATOM 4746 N N . VAL A 1 591 ? -22.403 0.441 31.787 1.00 37.44 591 VAL A N 1
ATOM 4747 C CA . VAL A 1 591 ? -23.611 -0.246 31.320 1.00 37.44 591 VAL A CA 1
ATOM 4748 C C . VAL A 1 591 ? -24.273 -0.977 32.487 1.00 37.44 591 VAL A C 1
ATOM 4750 O O . VAL A 1 591 ? -23.678 -1.872 33.084 1.00 37.44 591 VAL A O 1
ATOM 4753 N N . TYR A 1 592 ? -25.526 -0.624 32.772 1.00 38.78 592 TYR A N 1
ATOM 4754 C CA . TYR A 1 592 ? -26.369 -1.354 33.713 1.00 38.78 592 TYR A CA 1
ATOM 4755 C C . TYR A 1 592 ? -26.698 -2.741 33.149 1.00 38.78 592 TYR A C 1
ATOM 4757 O O . TYR A 1 592 ? -27.506 -2.867 32.228 1.00 38.78 592 TYR A O 1
ATOM 4765 N N . VAL A 1 593 ? -26.083 -3.778 33.719 1.00 39.00 593 VAL A N 1
ATOM 4766 C CA . VAL A 1 593 ? -26.454 -5.177 33.480 1.00 39.00 593 VAL A CA 1
ATOM 4767 C C . VAL A 1 593 ? -27.063 -5.732 34.773 1.00 39.00 593 VAL A C 1
ATOM 4769 O O . VAL A 1 593 ? -26.337 -5.922 35.751 1.00 39.00 593 VAL A O 1
ATOM 4772 N N . PRO A 1 594 ? -28.389 -5.955 34.834 1.00 37.44 594 PRO A N 1
ATOM 4773 C CA . PRO A 1 594 ? -29.036 -6.579 35.982 1.00 37.44 594 PRO A CA 1
ATOM 4774 C C . PRO A 1 594 ? -28.834 -8.102 35.936 1.00 37.44 594 PRO A C 1
ATOM 4776 O O . PRO A 1 594 ? -29.7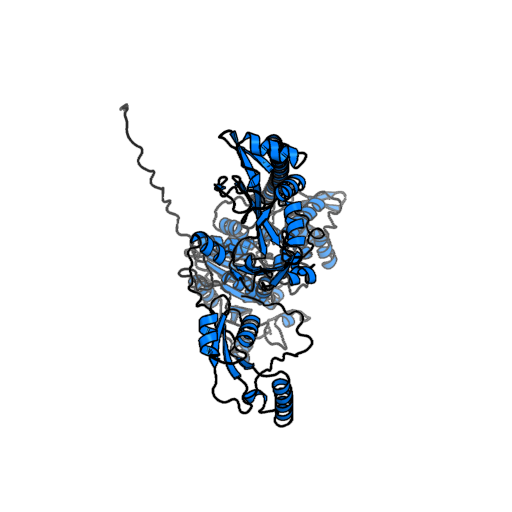39 -8.844 35.562 1.00 37.44 594 PRO A O 1
ATOM 4779 N N . ASP A 1 595 ? -27.642 -8.571 36.313 1.00 37.06 595 ASP A N 1
ATOM 4780 C CA . ASP A 1 595 ? -27.269 -9.996 36.234 1.00 37.06 595 ASP A CA 1
ATOM 4781 C C . ASP A 1 595 ? -27.958 -10.899 37.284 1.00 37.06 595 ASP A C 1
ATOM 4783 O O . ASP A 1 595 ? -27.845 -12.124 37.216 1.00 37.06 595 ASP A O 1
ATOM 4787 N N . ALA A 1 596 ? -28.712 -10.340 38.240 1.00 38.88 596 ALA A N 1
ATOM 4788 C CA . ALA A 1 596 ? -29.540 -11.122 39.162 1.00 38.88 596 ALA A CA 1
ATOM 4789 C C . ALA A 1 596 ? -30.820 -10.379 39.604 1.00 38.88 596 ALA A C 1
ATOM 4791 O O . ALA A 1 596 ? -30.774 -9.171 39.852 1.00 38.88 596 ALA A O 1
ATOM 4792 N N . PRO A 1 597 ? -31.959 -11.083 39.776 1.00 37.66 597 PRO A N 1
ATOM 4793 C CA . PRO A 1 597 ? -33.116 -10.531 40.479 1.00 37.66 597 PRO A CA 1
ATOM 4794 C C . PRO A 1 597 ? -32.771 -10.249 41.957 1.00 37.66 597 PRO A C 1
ATOM 4796 O O . PRO A 1 597 ? -31.891 -10.918 42.508 1.00 37.66 597 PRO A O 1
ATOM 4799 N N . PRO A 1 598 ? -33.466 -9.307 42.631 1.00 45.44 598 PRO A N 1
ATOM 4800 C CA . PRO A 1 598 ? -33.197 -8.973 44.029 1.00 45.44 598 PRO A CA 1
ATOM 4801 C C . PRO A 1 598 ? -33.268 -10.209 44.930 1.00 45.44 598 PRO A C 1
ATOM 4803 O O . PRO A 1 598 ? -34.320 -10.836 45.062 1.00 45.44 598 PRO A O 1
ATOM 4806 N N . GLN A 1 599 ? -32.155 -10.552 45.575 1.00 45.03 599 GLN A N 1
ATOM 4807 C CA . GLN A 1 599 ? -32.129 -11.654 46.529 1.00 45.03 599 GLN A CA 1
ATOM 4808 C C . GLN A 1 599 ? -32.641 -11.149 47.884 1.00 45.03 599 GLN A C 1
ATOM 4810 O O . GLN A 1 599 ? -31.989 -10.349 48.562 1.00 45.03 599 GLN A O 1
ATOM 4815 N N . GLN A 1 600 ? -33.823 -11.620 48.289 1.00 42.34 600 GLN A N 1
ATOM 4816 C CA . GLN A 1 600 ? -34.263 -11.511 49.678 1.00 42.34 600 GLN A CA 1
ATOM 4817 C C . GLN A 1 600 ? -33.433 -12.479 50.525 1.00 42.34 600 GLN A C 1
ATOM 4819 O O . GLN A 1 600 ? -33.626 -13.693 50.459 1.00 42.34 600 GLN A O 1
ATOM 4824 N N . SER A 1 601 ? -32.526 -11.942 51.342 1.00 45.22 601 SER A N 1
ATOM 4825 C CA . SER A 1 601 ? -31.928 -12.719 52.423 1.00 45.22 601 SER A CA 1
ATOM 4826 C C . SER A 1 601 ? -32.873 -12.680 53.619 1.00 45.22 601 SER A C 1
ATOM 4828 O O . SER A 1 601 ? -33.210 -11.605 54.122 1.00 45.22 601 SER A O 1
ATOM 4830 N N . LEU A 1 602 ? -33.308 -13.854 54.081 1.00 44.81 602 LEU A N 1
ATOM 4831 C CA . LEU A 1 602 ? -34.291 -13.962 55.163 1.00 44.81 602 LEU A CA 1
ATOM 4832 C C . LEU A 1 602 ? -33.809 -13.306 56.469 1.00 44.81 602 LEU A C 1
ATOM 4834 O O . LEU A 1 602 ? -34.629 -12.759 57.202 1.00 44.81 602 LEU A O 1
ATOM 4838 N N . LEU A 1 603 ? -32.496 -13.300 56.732 1.00 41.56 603 LEU A N 1
ATOM 4839 C CA . LEU A 1 603 ? -31.860 -12.585 57.842 1.00 41.56 603 LEU A CA 1
ATOM 4840 C C . LEU A 1 603 ? -30.446 -12.131 57.443 1.00 41.56 603 LEU A C 1
ATOM 4842 O O . LEU A 1 603 ? -29.632 -12.939 57.003 1.00 41.56 603 LEU A O 1
ATOM 4846 N N . THR A 1 604 ? -30.110 -10.859 57.671 1.00 51.53 604 THR A N 1
ATOM 4847 C CA . THR A 1 604 ? -28.700 -10.451 57.823 1.00 51.53 604 THR A CA 1
ATOM 4848 C C . THR A 1 604 ? -28.311 -10.532 59.289 1.00 51.53 604 THR A C 1
ATOM 4850 O O . THR A 1 604 ? -28.983 -9.919 60.112 1.00 51.53 604 THR A O 1
ATOM 4853 N N . GLU A 1 605 ? -27.183 -11.166 59.613 1.00 58.56 605 GLU A N 1
ATOM 4854 C CA . GLU A 1 605 ? -26.671 -11.286 60.994 1.00 58.56 605 GLU A CA 1
ATOM 4855 C C . GLU A 1 605 ? -26.469 -9.935 61.713 1.00 58.56 605 GLU A C 1
ATOM 4857 O O . GLU A 1 605 ? -26.389 -9.889 62.934 1.00 58.56 605 GLU A O 1
ATOM 4862 N N . ALA A 1 606 ? -26.422 -8.821 60.972 1.00 71.56 606 ALA A N 1
ATOM 4863 C CA . ALA A 1 606 ? -26.225 -7.479 61.513 1.00 71.56 606 ALA A CA 1
ATOM 4864 C C . ALA A 1 606 ? -27.421 -6.914 62.308 1.00 71.56 606 ALA A C 1
ATOM 4866 O O . ALA A 1 606 ? -27.197 -6.118 63.219 1.00 71.56 606 ALA A O 1
ATOM 4867 N N . TYR A 1 607 ? -28.666 -7.282 61.979 1.00 83.56 607 TYR A N 1
ATOM 4868 C CA . TYR A 1 607 ? -29.880 -6.752 62.625 1.00 83.56 607 TYR A CA 1
ATOM 4869 C C . TYR A 1 607 ? -30.995 -7.812 62.676 1.00 83.56 607 TYR A C 1
ATOM 4871 O O . TYR A 1 607 ? -31.112 -8.596 61.735 1.00 83.56 607 TYR A O 1
ATOM 4879 N N . PRO A 1 608 ? -31.875 -7.812 63.696 1.00 84.44 608 PRO A N 1
ATOM 4880 C CA . PRO A 1 608 ? -32.985 -8.762 63.817 1.00 84.44 608 PRO A CA 1
ATOM 4881 C C . PRO A 1 608 ? -34.178 -8.362 62.919 1.00 84.44 608 PRO A C 1
ATOM 4883 O O . PRO A 1 608 ? -35.315 -8.272 63.379 1.00 84.44 608 PRO A O 1
ATOM 4886 N N . LEU A 1 609 ? -33.907 -8.064 61.645 1.00 84.56 609 LEU A N 1
ATOM 4887 C CA . LEU A 1 609 ? -34.874 -7.589 60.654 1.00 84.56 609 LEU A CA 1
ATOM 4888 C C . LEU A 1 609 ? -34.481 -8.102 59.246 1.00 84.56 609 LEU A C 1
ATOM 4890 O O . LEU A 1 609 ? -33.295 -8.258 58.948 1.00 84.56 609 LEU A O 1
ATOM 4894 N N . ALA A 1 610 ? -35.462 -8.383 58.384 1.00 81.44 610 ALA A N 1
ATOM 4895 C CA . ALA A 1 610 ? -35.225 -8.959 57.055 1.00 81.44 610 ALA A CA 1
ATOM 4896 C C . ALA A 1 610 ? -34.560 -7.957 56.090 1.00 81.44 610 ALA A C 1
ATOM 4898 O O . ALA A 1 610 ? -34.918 -6.776 56.061 1.00 81.44 610 ALA A O 1
ATOM 4899 N N . CYS A 1 611 ? -33.604 -8.417 55.275 1.00 82.62 611 CYS A N 1
ATOM 4900 C CA . CYS A 1 611 ? -32.799 -7.533 54.431 1.00 82.62 611 CYS A CA 1
ATOM 4901 C C . CYS A 1 611 ? -32.877 -7.901 52.945 1.00 82.62 611 CYS A C 1
ATOM 4903 O O . CYS A 1 611 ? -32.628 -9.039 52.546 1.00 82.62 611 CYS A O 1
ATOM 4905 N N . MET A 1 612 ? -33.185 -6.906 52.114 1.00 79.50 612 MET A N 1
ATOM 4906 C CA . MET A 1 612 ? -33.174 -7.031 50.659 1.00 79.50 612 MET A CA 1
ATOM 4907 C C . MET A 1 612 ? -31.900 -6.393 50.105 1.00 79.50 612 MET A C 1
ATOM 4909 O O . MET A 1 612 ? -31.631 -5.221 50.371 1.00 79.50 612 MET A O 1
ATOM 4913 N N . ILE A 1 613 ? -31.137 -7.143 49.311 1.00 73.81 613 ILE A N 1
ATOM 4914 C CA . ILE A 1 613 ? -29.971 -6.608 48.605 1.00 73.81 613 ILE A CA 1
ATOM 4915 C C . ILE A 1 613 ? -30.367 -6.358 47.150 1.00 73.81 613 ILE A C 1
ATOM 4917 O O . ILE A 1 613 ? -30.745 -7.278 46.423 1.00 73.81 613 ILE A O 1
ATOM 4921 N N . GLN A 1 614 ? -30.287 -5.097 46.735 1.00 74.94 614 GLN A N 1
ATOM 4922 C CA . GLN A 1 614 ? -30.287 -4.699 45.333 1.00 74.94 614 GLN A CA 1
ATOM 4923 C C . GLN A 1 614 ? -28.828 -4.667 44.879 1.00 74.94 614 GLN A C 1
ATOM 4925 O O . GLN A 1 614 ? -27.999 -4.036 45.528 1.00 74.94 614 GLN A O 1
ATOM 4930 N N . ALA A 1 615 ? -28.505 -5.388 43.808 1.00 69.56 615 ALA A N 1
ATOM 4931 C CA . ALA A 1 615 ? -27.157 -5.453 43.259 1.00 69.56 615 ALA A CA 1
ATOM 4932 C C . ALA A 1 615 ? -27.115 -4.765 41.890 1.00 69.56 615 ALA A C 1
ATOM 4934 O O . ALA A 1 615 ? -27.979 -4.991 41.043 1.00 69.56 615 ALA A O 1
ATOM 4935 N N . SER A 1 616 ? -26.093 -3.945 41.684 1.00 67.81 616 SER A N 1
ATOM 4936 C CA . SER A 1 616 ? -25.746 -3.296 40.422 1.00 67.81 616 SER A CA 1
ATOM 4937 C C . SER A 1 616 ? -24.267 -3.550 40.130 1.00 67.81 616 SER A C 1
ATOM 4939 O O . SER A 1 616 ? -23.484 -3.802 41.046 1.00 67.81 616 SER A O 1
ATOM 4941 N N . GLN A 1 617 ? -23.855 -3.452 38.868 1.00 67.75 617 GLN A N 1
ATOM 4942 C CA . GLN A 1 617 ? -22.456 -3.620 38.476 1.00 67.75 617 GLN A CA 1
ATOM 4943 C C . GLN A 1 617 ? -21.966 -2.397 37.701 1.00 67.75 617 GLN A C 1
ATOM 4945 O O . GLN A 1 617 ? -22.609 -1.956 36.751 1.00 67.75 617 GLN A O 1
ATOM 4950 N N . GLY A 1 618 ? -20.824 -1.853 38.113 1.00 68.31 618 GLY A N 1
ATOM 4951 C CA . GLY A 1 618 ? -20.095 -0.808 37.403 1.00 68.31 618 GLY A CA 1
ATOM 4952 C C . GLY A 1 618 ? -18.857 -1.396 36.729 1.00 68.31 618 GLY A C 1
ATOM 4953 O O . GLY A 1 618 ? -18.186 -2.248 37.305 1.00 68.31 618 GLY A O 1
ATOM 4954 N N . THR A 1 619 ? -18.524 -0.958 35.515 1.00 71.56 619 THR A N 1
ATOM 4955 C CA . THR A 1 619 ? -17.210 -1.228 34.905 1.00 71.56 619 THR A CA 1
ATOM 4956 C C . THR A 1 619 ? -16.430 0.072 34.818 1.00 71.56 619 THR A C 1
ATOM 4958 O O . THR A 1 619 ? -16.960 1.067 34.338 1.00 71.56 619 THR A O 1
ATOM 4961 N N . PHE A 1 620 ? -15.171 0.035 35.240 1.00 76.38 620 PHE A N 1
ATOM 4962 C CA . PHE A 1 620 ? -14.226 1.136 35.131 1.00 76.38 620 PHE A CA 1
ATOM 4963 C C . PHE A 1 620 ? -12.975 0.635 34.402 1.00 76.38 620 PHE A C 1
ATOM 4965 O O . PHE A 1 620 ? -12.417 -0.400 34.770 1.00 76.38 620 PHE A O 1
ATOM 4972 N N . VAL A 1 621 ? -12.559 1.325 33.342 1.00 80.50 621 VAL A N 1
ATOM 4973 C CA . VAL A 1 621 ? -11.392 0.951 32.529 1.00 80.50 621 VAL A CA 1
ATOM 4974 C C . VAL A 1 621 ? -10.336 2.031 32.690 1.00 80.50 621 VAL A C 1
ATOM 4976 O O . VAL A 1 621 ? -10.608 3.197 32.424 1.00 80.50 621 VAL A O 1
ATOM 4979 N N . ILE A 1 622 ? -9.137 1.639 33.112 1.00 82.56 622 ILE A N 1
ATOM 4980 C CA . ILE A 1 622 ? -7.979 2.525 33.227 1.00 82.56 622 ILE A CA 1
ATOM 4981 C C . ILE A 1 622 ? -7.233 2.500 31.879 1.00 82.56 622 ILE A C 1
ATOM 4983 O O . ILE A 1 622 ? -6.751 1.433 31.492 1.00 82.56 622 ILE A O 1
ATOM 4987 N N . PRO A 1 623 ? -7.120 3.622 31.140 1.00 78.31 623 PRO A N 1
ATOM 4988 C CA . PRO A 1 623 ? -6.360 3.667 29.890 1.00 78.31 623 PRO A CA 1
ATOM 4989 C C . PRO A 1 623 ? -4.845 3.685 30.141 1.00 78.31 623 PRO A C 1
ATOM 4991 O O . PRO A 1 623 ? -4.382 4.356 31.064 1.00 78.31 623 PRO A O 1
ATOM 4994 N N . ASP A 1 624 ? -4.052 3.054 29.264 1.00 78.38 624 ASP A N 1
ATOM 4995 C CA . ASP A 1 624 ? -2.575 3.081 29.335 1.00 78.38 624 ASP A CA 1
ATOM 4996 C C . ASP A 1 624 ? -2.009 4.502 29.443 1.00 78.38 624 ASP A C 1
ATOM 4998 O O . ASP A 1 624 ? -1.122 4.763 30.252 1.00 78.38 624 ASP A O 1
ATOM 5002 N N . LYS A 1 625 ? -2.573 5.443 28.676 1.00 77.62 625 LYS A N 1
ATOM 5003 C CA . LYS A 1 625 ? -2.175 6.857 28.680 1.00 77.62 625 LYS A CA 1
ATOM 5004 C C . LYS A 1 625 ? -2.270 7.494 30.073 1.00 77.62 625 LYS A C 1
ATOM 5006 O O . LYS A 1 625 ? -1.408 8.291 30.428 1.00 77.62 625 LYS A O 1
ATOM 5011 N N . GLU A 1 626 ? -3.285 7.143 30.862 1.00 77.75 626 GLU A N 1
ATOM 5012 C CA . GLU A 1 626 ? -3.475 7.702 32.206 1.00 77.75 626 GLU A CA 1
ATOM 5013 C C . GLU A 1 626 ? -2.518 7.053 33.219 1.00 77.75 626 GLU A C 1
ATOM 5015 O O . GLU A 1 626 ? -1.979 7.741 34.086 1.00 77.75 626 GLU A O 1
ATOM 5020 N N . VAL A 1 627 ? -2.198 5.762 33.053 1.00 81.38 627 VAL A N 1
ATOM 5021 C CA . VAL A 1 627 ? -1.123 5.100 33.821 1.00 81.38 627 VAL A CA 1
ATOM 5022 C C . VAL A 1 627 ? 0.243 5.703 33.491 1.00 81.38 627 VAL A C 1
ATOM 5024 O O . VAL A 1 627 ? 1.072 5.862 34.386 1.00 81.38 627 VAL A O 1
ATOM 5027 N N . GLU A 1 628 ? 0.490 6.085 32.235 1.00 78.38 628 GLU A N 1
ATOM 5028 C CA . GLU A 1 628 ? 1.723 6.771 31.841 1.00 78.38 628 GLU A CA 1
ATOM 5029 C C . GLU A 1 628 ? 1.816 8.214 32.351 1.00 78.38 628 GLU A C 1
ATOM 5031 O O . GLU A 1 628 ? 2.916 8.665 32.685 1.00 78.38 628 GLU A O 1
ATOM 5036 N N . LEU A 1 629 ? 0.693 8.932 32.411 1.00 77.44 629 LEU A N 1
ATOM 5037 C CA . LEU A 1 629 ? 0.638 10.324 32.856 1.00 77.44 629 LEU A CA 1
ATOM 5038 C C . LEU A 1 629 ? 0.704 10.446 34.388 1.00 77.44 629 LEU A C 1
ATOM 5040 O O . LEU A 1 629 ? 1.348 11.360 34.902 1.00 77.44 629 LEU A O 1
ATOM 5044 N N . TYR A 1 630 ? 0.112 9.491 35.115 1.00 80.31 630 TYR A N 1
ATOM 5045 C CA . TYR A 1 630 ? -0.015 9.501 36.578 1.00 80.31 630 TYR A CA 1
ATOM 5046 C C . TYR A 1 630 ? 0.644 8.279 37.241 1.00 80.31 630 TYR A C 1
ATOM 5048 O O . TYR A 1 630 ? 0.085 7.656 38.148 1.00 80.31 630 TYR A O 1
ATOM 5056 N N . LYS A 1 631 ? 1.867 7.945 36.806 1.00 81.69 631 LYS A N 1
ATOM 5057 C CA . LYS A 1 631 ? 2.641 6.771 37.266 1.00 81.69 631 LYS A CA 1
ATOM 5058 C C . LYS A 1 631 ? 2.697 6.633 38.790 1.00 81.69 631 LYS A C 1
ATOM 5060 O O . LYS A 1 631 ? 2.423 5.553 39.303 1.00 81.69 631 LYS A O 1
ATOM 5065 N N . ASP A 1 632 ? 2.972 7.716 39.515 1.00 83.69 632 ASP A N 1
ATOM 5066 C CA . ASP A 1 632 ? 3.104 7.697 40.983 1.00 83.69 632 ASP A CA 1
ATOM 5067 C C . ASP A 1 632 ? 1.776 7.444 41.722 1.00 83.69 632 ASP A C 1
ATOM 5069 O O . ASP A 1 632 ? 1.772 6.994 42.870 1.00 83.69 632 ASP A O 1
ATOM 5073 N N . LEU A 1 633 ? 0.638 7.728 41.078 1.00 84.44 633 LEU A N 1
ATOM 5074 C CA . LEU A 1 633 ? -0.691 7.408 41.597 1.00 84.44 633 LEU A CA 1
ATOM 5075 C C . LEU A 1 633 ? -0.995 5.926 41.372 1.00 84.44 633 LEU A C 1
ATOM 5077 O O . LEU A 1 633 ? -1.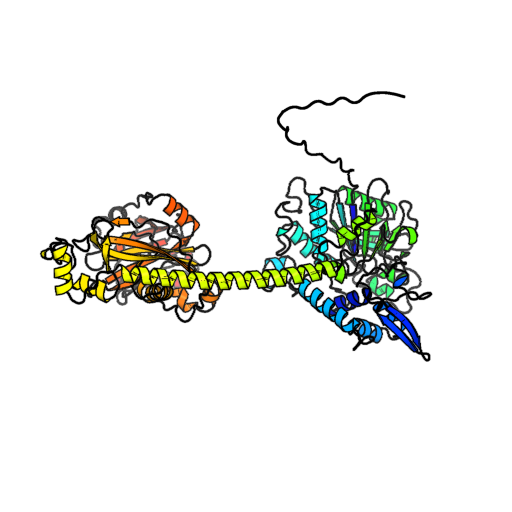285 5.197 42.320 1.00 84.44 633 LEU A O 1
ATOM 5081 N N . PHE A 1 634 ? -0.881 5.472 40.124 1.00 86.06 634 PHE A N 1
ATOM 5082 C CA . PHE A 1 634 ? -1.252 4.116 39.724 1.00 86.06 634 PHE A CA 1
ATOM 5083 C C . PHE A 1 634 ? -0.274 3.039 40.232 1.00 86.06 634 PHE A C 1
ATOM 5085 O O . PHE A 1 634 ? -0.693 1.910 40.496 1.00 86.06 634 PHE A O 1
ATOM 5092 N N . ALA A 1 635 ? 0.986 3.392 40.507 1.00 84.62 635 ALA A N 1
ATOM 5093 C CA . ALA A 1 635 ? 1.947 2.513 41.178 1.00 84.62 635 ALA A CA 1
ATOM 5094 C C . ALA A 1 635 ? 1.504 2.094 42.593 1.00 84.62 635 ALA A C 1
ATOM 5096 O O . ALA A 1 635 ? 1.818 0.983 43.020 1.00 84.62 635 ALA A O 1
ATOM 5097 N N . LYS A 1 636 ? 0.731 2.931 43.307 1.00 84.94 636 LYS A N 1
ATOM 5098 C CA . LYS A 1 636 ? 0.194 2.601 44.646 1.00 84.94 636 LYS A CA 1
ATOM 5099 C C . LYS A 1 636 ? -0.802 1.444 44.614 1.00 84.94 636 LYS A C 1
ATOM 5101 O O . LYS A 1 636 ? -0.920 0.724 45.599 1.00 84.94 636 LYS A O 1
ATOM 5106 N N . ILE A 1 637 ? -1.476 1.260 43.478 1.00 87.06 637 ILE A N 1
ATOM 5107 C CA . ILE A 1 637 ? -2.391 0.143 43.217 1.00 87.06 637 ILE A CA 1
ATOM 5108 C C . ILE A 1 637 ? -1.749 -0.916 42.304 1.00 87.06 637 ILE A C 1
ATOM 5110 O O . ILE A 1 637 ? -2.447 -1.662 41.626 1.00 87.06 637 ILE A O 1
ATOM 5114 N N . GLY A 1 638 ? -0.413 -0.980 42.257 1.00 82.38 638 GLY A N 1
ATOM 5115 C CA . GLY A 1 638 ? 0.345 -2.054 41.605 1.00 82.38 638 GLY A CA 1
ATOM 5116 C C . GLY A 1 638 ? 0.535 -1.946 40.087 1.00 82.38 638 GLY A C 1
ATOM 5117 O O . GLY A 1 638 ? 1.163 -2.829 39.496 1.00 82.38 638 GLY A O 1
ATOM 5118 N N . LEU A 1 639 ? 0.037 -0.890 39.439 1.00 84.81 639 LEU A N 1
ATOM 5119 C CA . LEU A 1 639 ? 0.138 -0.705 37.987 1.00 84.81 639 LEU A CA 1
ATOM 5120 C C . LEU A 1 639 ? 1.465 -0.044 37.552 1.00 84.81 639 LEU A C 1
ATOM 5122 O O . LEU A 1 639 ? 2.104 0.641 38.350 1.00 84.81 639 LEU A O 1
ATOM 5126 N N . PRO A 1 640 ? 1.915 -0.237 36.294 1.00 78.88 640 PRO A N 1
ATOM 5127 C CA . PRO A 1 640 ? 1.333 -1.106 35.258 1.00 78.88 640 PRO A CA 1
ATOM 5128 C C . PRO A 1 640 ? 1.622 -2.604 35.467 1.00 78.88 640 PRO A C 1
ATOM 5130 O O . PRO A 1 640 ? 1.044 -3.438 34.782 1.00 78.88 640 PRO A O 1
ATOM 5133 N N . GLY A 1 641 ? 2.508 -2.963 36.403 1.00 75.56 641 GLY A N 1
ATOM 5134 C CA . GLY A 1 641 ? 3.037 -4.325 36.554 1.00 75.56 641 GLY A CA 1
ATOM 5135 C C . GLY A 1 641 ? 2.110 -5.363 37.199 1.00 75.56 641 GLY A C 1
ATOM 5136 O O . GLY A 1 641 ? 2.578 -6.463 37.469 1.00 75.56 641 GLY A O 1
ATOM 5137 N N . GLY A 1 642 ? 0.850 -5.028 37.497 1.00 82.00 642 GLY A N 1
ATOM 5138 C CA . GLY A 1 642 ? -0.122 -5.942 38.112 1.00 82.00 642 GLY A CA 1
ATOM 5139 C C . GLY A 1 642 ? 0.229 -6.409 39.533 1.00 82.00 642 GLY A C 1
ATOM 5140 O O . GLY A 1 642 ? -0.272 -7.438 39.976 1.00 82.00 642 GLY A O 1
ATOM 5141 N N . LYS A 1 643 ? 1.097 -5.689 40.256 1.00 78.44 643 LYS A N 1
ATOM 5142 C CA . LYS A 1 643 ? 1.604 -6.125 41.569 1.00 78.44 643 LYS A CA 1
ATOM 5143 C C . LYS A 1 643 ? 0.495 -6.154 42.624 1.00 78.44 643 LYS A C 1
ATOM 5145 O O . LYS A 1 643 ? -0.301 -5.221 42.706 1.00 78.44 643 LYS A O 1
ATOM 5150 N N . SER A 1 644 ? 0.493 -7.182 43.470 1.00 77.00 644 SER A N 1
ATOM 5151 C CA . SER A 1 644 ? -0.364 -7.236 44.659 1.00 77.00 644 SER A CA 1
ATOM 5152 C C . SER A 1 644 ? -0.014 -6.112 45.641 1.00 77.00 644 SER A C 1
ATOM 5154 O O . SER A 1 644 ? 1.152 -5.738 45.785 1.00 77.00 644 SER A O 1
ATOM 5156 N N . PHE A 1 645 ? -1.020 -5.572 46.324 1.00 82.69 645 PHE A N 1
ATOM 5157 C CA . PHE A 1 645 ? -0.873 -4.474 47.284 1.00 82.69 645 PHE A CA 1
ATOM 5158 C C . PHE A 1 645 ? -1.897 -4.599 48.419 1.00 82.69 645 PHE A C 1
ATOM 5160 O O . PHE A 1 645 ? -2.751 -5.483 48.408 1.00 82.69 645 PHE A O 1
ATOM 5167 N N . SER A 1 646 ? -1.818 -3.729 49.426 1.00 80.56 646 SER A N 1
ATOM 5168 C CA . SER A 1 646 ? -2.728 -3.764 50.573 1.00 80.56 646 SER A CA 1
ATOM 5169 C C . SER A 1 646 ? -3.166 -2.378 51.025 1.00 80.56 646 SER A C 1
ATOM 5171 O O . SER A 1 646 ? -2.400 -1.417 50.937 1.00 80.56 646 SER A O 1
ATOM 5173 N N . THR A 1 647 ? -4.395 -2.281 51.532 1.00 81.50 647 THR A N 1
ATOM 5174 C CA . THR A 1 647 ? -4.940 -1.062 52.147 1.00 81.50 647 THR A CA 1
ATOM 5175 C C . THR A 1 647 ? -5.428 -1.330 53.564 1.00 81.50 647 THR A C 1
ATOM 5177 O O . THR A 1 647 ? -5.778 -2.456 53.916 1.00 81.50 647 THR A O 1
ATOM 5180 N N . VAL A 1 648 ? -5.395 -0.297 54.409 1.00 80.19 648 VAL A N 1
ATOM 5181 C CA . VAL A 1 648 ? -5.609 -0.420 55.859 1.00 80.19 648 VAL A CA 1
ATOM 5182 C C . VAL A 1 648 ? -6.642 0.604 56.317 1.00 80.19 648 VAL A C 1
ATOM 5184 O O . VAL A 1 648 ? -6.381 1.806 56.281 1.00 80.19 648 VAL A O 1
ATOM 5187 N N . SER A 1 649 ? -7.812 0.139 56.748 1.00 75.12 649 SER A N 1
ATOM 5188 C CA . SER A 1 649 ? -8.932 0.967 57.220 1.00 75.12 649 SER A CA 1
ATOM 5189 C C . SER A 1 649 ? -9.254 0.666 58.682 1.00 75.12 649 SER A C 1
ATOM 5191 O O . SER A 1 649 ? -9.129 -0.479 59.106 1.00 75.12 649 SER A O 1
ATOM 5193 N N . LYS A 1 650 ? -9.741 1.648 59.446 1.00 72.25 650 LYS A N 1
ATOM 5194 C CA . LYS A 1 650 ? -10.387 1.364 60.740 1.00 72.25 650 LYS A CA 1
ATOM 5195 C C . LYS A 1 650 ? -11.687 0.581 60.530 1.00 72.25 650 LYS A C 1
ATOM 5197 O O . LYS A 1 650 ? -12.333 0.762 59.494 1.00 72.25 650 LYS A O 1
ATOM 5202 N N . ASP A 1 651 ? -12.081 -0.248 61.493 1.00 58.31 651 ASP A N 1
ATOM 5203 C CA . ASP A 1 651 ? -13.436 -0.813 61.497 1.00 58.31 651 ASP A CA 1
ATOM 5204 C C . ASP A 1 651 ? -14.475 0.301 61.747 1.00 58.31 651 ASP A C 1
ATOM 5206 O O . ASP A 1 651 ? -14.196 1.322 62.378 1.00 58.31 651 ASP A O 1
ATOM 5210 N N . ALA A 1 652 ? -15.683 0.112 61.221 1.00 52.31 652 ALA A N 1
ATOM 5211 C CA . ALA A 1 652 ? -16.815 1.022 61.382 1.00 52.31 652 ALA A CA 1
ATOM 5212 C C . ALA A 1 652 ? -17.638 0.761 62.663 1.00 52.31 652 ALA A C 1
ATOM 5214 O O . ALA A 1 652 ? -18.618 1.464 62.913 1.00 52.31 652 ALA A O 1
ATOM 5215 N N . VAL A 1 653 ? -17.308 -0.283 63.429 1.00 48.62 653 VAL A N 1
ATOM 5216 C CA . VAL A 1 653 ? -17.991 -0.707 64.664 1.00 48.62 653 VAL A CA 1
ATOM 5217 C C . VAL A 1 653 ? -17.104 -0.507 65.896 1.00 48.62 653 VAL A C 1
ATOM 5219 O O . VAL A 1 653 ? -17.621 -0.126 66.943 1.00 48.62 653 VAL A O 1
ATOM 5222 N N . ASP A 1 654 ? -15.790 -0.704 65.764 1.00 58.59 654 ASP A N 1
ATOM 5223 C CA . ASP A 1 654 ? -14.789 -0.405 66.795 1.00 58.59 654 ASP A CA 1
ATOM 5224 C C . ASP A 1 654 ? -13.635 0.419 66.199 1.00 58.59 654 ASP A C 1
ATOM 5226 O O . ASP A 1 654 ? -12.764 -0.110 65.506 1.00 58.59 654 ASP A O 1
ATOM 5230 N N . GLU A 1 655 ? -13.605 1.719 66.508 1.00 55.62 655 GLU A N 1
ATOM 5231 C CA . GLU A 1 655 ? -12.607 2.680 66.011 1.00 55.62 655 GLU A CA 1
ATOM 5232 C C . GLU A 1 655 ? -11.159 2.410 66.471 1.00 55.62 655 GLU A C 1
ATOM 5234 O O . GLU A 1 655 ? -10.230 3.082 65.986 1.00 55.62 655 GLU A O 1
ATOM 5239 N N . GLN A 1 656 ? -10.962 1.487 67.423 1.00 51.91 656 GLN A N 1
ATOM 5240 C CA . GLN A 1 656 ? -9.647 1.017 67.874 1.00 51.91 656 GLN A CA 1
ATOM 5241 C C . GLN A 1 656 ? -9.138 -0.172 67.047 1.00 51.91 656 GLN A C 1
ATOM 5243 O O . GLN A 1 656 ? -7.929 -0.402 66.990 1.00 51.91 656 GLN A O 1
ATOM 5248 N N . SER A 1 657 ? -10.035 -0.892 66.371 1.00 58.16 657 SER A N 1
ATOM 5249 C CA . SER A 1 657 ? -9.699 -2.036 65.528 1.00 58.16 657 SER A CA 1
ATOM 5250 C C . SER A 1 657 ? -9.378 -1.634 64.083 1.00 58.16 657 SER A C 1
ATOM 5252 O O . SER A 1 657 ? -9.825 -0.607 63.558 1.00 58.16 657 SER A O 1
ATOM 5254 N N . VAL A 1 658 ? -8.536 -2.442 63.438 1.00 70.75 658 VAL A N 1
ATOM 5255 C CA . VAL A 1 658 ? -7.952 -2.154 62.125 1.00 70.75 658 VAL A CA 1
ATOM 5256 C C . VAL A 1 658 ? -8.151 -3.353 61.206 1.00 70.75 658 VAL A C 1
ATOM 5258 O O . VAL A 1 658 ? -7.792 -4.475 61.559 1.00 70.75 658 VAL A O 1
ATOM 5261 N N . ILE A 1 659 ? -8.687 -3.092 60.016 1.00 72.50 659 ILE A N 1
ATOM 5262 C CA . ILE A 1 659 ? -8.893 -4.062 58.941 1.00 72.50 659 ILE A CA 1
ATOM 5263 C C . ILE A 1 659 ? -7.839 -3.824 57.859 1.00 72.50 659 ILE A C 1
ATOM 5265 O O . ILE A 1 659 ? -7.728 -2.712 57.330 1.00 72.50 659 ILE A O 1
ATOM 5269 N N . THR A 1 660 ? -7.116 -4.876 57.480 1.00 76.69 660 THR A N 1
ATOM 5270 C CA . THR A 1 660 ? -6.224 -4.870 56.310 1.00 76.69 660 THR A CA 1
ATOM 5271 C C . THR A 1 660 ? -6.872 -5.656 55.173 1.00 76.69 660 THR A C 1
ATOM 5273 O O . THR A 1 660 ? -7.301 -6.791 55.378 1.00 76.69 660 THR A O 1
ATOM 5276 N N . ARG A 1 661 ? -6.931 -5.074 53.971 1.00 75.88 661 ARG A N 1
ATOM 5277 C CA . ARG A 1 661 ? -7.384 -5.736 52.736 1.00 75.88 661 ARG A CA 1
ATOM 5278 C C . ARG A 1 661 ? -6.214 -5.948 51.794 1.00 75.88 661 ARG A C 1
ATOM 5280 O O . ARG A 1 661 ? -5.408 -5.034 51.614 1.00 75.88 661 ARG A O 1
ATOM 5287 N N . LEU A 1 662 ? -6.138 -7.129 51.189 1.00 76.31 662 LEU A N 1
ATOM 5288 C CA . LEU A 1 662 ? -5.133 -7.493 50.196 1.00 76.31 662 LEU A CA 1
ATOM 5289 C C . LEU A 1 662 ? -5.765 -7.562 48.804 1.00 76.31 662 LEU A C 1
ATOM 5291 O O . LEU A 1 662 ? -6.743 -8.277 48.572 1.00 76.31 662 LEU A O 1
ATOM 5295 N N . TRP A 1 663 ? -5.157 -6.852 47.863 1.00 83.38 663 TRP A N 1
ATOM 5296 C CA . TRP A 1 663 ? -5.624 -6.656 46.497 1.00 83.38 663 TRP A CA 1
ATOM 5297 C C . TRP A 1 663 ? -4.646 -7.275 45.503 1.00 83.38 663 TRP A C 1
ATOM 5299 O O . TRP A 1 663 ? -3.431 -7.180 45.691 1.00 83.38 663 TRP A O 1
ATOM 5309 N N . ARG A 1 664 ? -5.167 -7.855 44.419 1.00 83.69 664 ARG A N 1
ATOM 5310 C CA . ARG A 1 664 ? -4.357 -8.382 43.310 1.00 83.69 664 ARG A CA 1
ATOM 5311 C C . ARG A 1 664 ? -4.997 -8.107 41.953 1.00 83.69 664 ARG A C 1
ATOM 5313 O O . ARG A 1 664 ? -6.205 -7.889 41.866 1.00 83.69 664 ARG A O 1
ATOM 5320 N N . TRP A 1 665 ? -4.188 -8.165 40.901 1.00 85.00 665 TRP A N 1
ATOM 5321 C CA . TRP A 1 665 ? -4.641 -8.073 39.515 1.00 85.00 665 TRP A CA 1
ATOM 5322 C C . TRP A 1 665 ? -4.713 -9.467 38.887 1.00 85.00 665 TRP A C 1
ATOM 5324 O O . TRP A 1 665 ? -3.690 -10.063 38.561 1.00 85.00 665 TRP A O 1
ATOM 5334 N N . ASP A 1 666 ? -5.926 -9.983 38.699 1.00 80.06 666 ASP A N 1
ATOM 5335 C CA . ASP A 1 666 ? -6.173 -11.272 38.047 1.00 80.06 666 ASP A CA 1
ATOM 5336 C C . ASP A 1 666 ? -6.453 -11.095 36.554 1.00 80.06 666 ASP A C 1
ATOM 5338 O O . ASP A 1 666 ? -7.144 -10.164 36.139 1.00 80.06 666 ASP A O 1
ATOM 5342 N N . LYS A 1 667 ? -6.002 -12.034 35.717 1.00 80.00 667 LYS A N 1
ATOM 5343 C CA . LYS A 1 667 ? -6.390 -12.039 34.299 1.00 80.00 667 LYS A CA 1
ATOM 5344 C C . LYS A 1 667 ? -7.887 -12.310 34.147 1.00 80.00 667 LYS A C 1
ATOM 5346 O O . LYS A 1 667 ? -8.414 -13.283 34.691 1.00 80.00 667 LYS A O 1
ATOM 5351 N N . ILE A 1 668 ? -8.561 -11.511 33.316 1.00 75.88 668 ILE A N 1
ATOM 5352 C CA . ILE A 1 668 ? -10.016 -11.575 33.074 1.00 75.88 668 ILE A CA 1
ATOM 5353 C C . ILE A 1 668 ? -10.468 -12.982 32.640 1.00 75.88 668 ILE A C 1
ATOM 5355 O O . ILE A 1 668 ? -11.582 -13.400 32.961 1.00 75.88 668 ILE A O 1
ATOM 5359 N N . LYS A 1 669 ? -9.611 -13.731 31.931 1.00 71.56 669 LYS A N 1
ATOM 5360 C CA . LYS A 1 669 ? -9.870 -15.127 31.546 1.00 71.56 669 LYS A CA 1
ATOM 5361 C C . LYS A 1 669 ? -9.996 -16.043 32.774 1.00 71.56 669 LYS A C 1
ATOM 5363 O O . LYS A 1 669 ? -11.029 -16.686 32.940 1.00 71.56 669 LYS A O 1
ATOM 5368 N N . ASN A 1 670 ? -8.995 -16.025 33.654 1.00 67.06 670 ASN A N 1
ATOM 5369 C CA . ASN A 1 670 ? -8.933 -16.849 34.865 1.00 67.06 670 ASN A CA 1
ATOM 5370 C C . ASN A 1 670 ? -10.124 -16.556 35.794 1.00 67.06 670 ASN A C 1
ATOM 5372 O O . ASN A 1 670 ? -10.724 -17.479 36.347 1.00 67.06 670 ASN A O 1
ATOM 5376 N N . TRP A 1 671 ? -10.502 -15.276 35.913 1.00 66.44 671 TRP A N 1
ATOM 5377 C CA . TRP A 1 671 ? -11.669 -14.842 36.685 1.00 66.44 671 TRP A CA 1
ATOM 5378 C C . TRP A 1 671 ? -12.985 -15.417 36.140 1.00 66.44 671 TRP A C 1
ATOM 5380 O O . TRP A 1 671 ? -13.798 -15.931 36.906 1.00 66.44 671 TRP A O 1
ATOM 5390 N N . LYS A 1 672 ? -13.198 -15.383 34.816 1.00 62.75 672 LYS A N 1
ATOM 5391 C CA . LYS A 1 672 ? -14.403 -15.958 34.187 1.00 62.75 672 LYS A CA 1
ATOM 5392 C C . LYS A 1 672 ? -14.501 -17.470 34.395 1.00 62.75 672 LYS A C 1
ATOM 5394 O O . LYS A 1 672 ? -15.595 -17.973 34.636 1.00 62.75 672 LYS A O 1
ATOM 5399 N N . GLU A 1 673 ? -13.376 -18.176 34.336 1.00 53.94 673 GLU A N 1
ATOM 5400 C CA . GLU A 1 673 ? -13.305 -19.619 34.594 1.00 53.94 673 GLU A CA 1
ATOM 5401 C C . GLU A 1 673 ? -13.616 -19.944 36.071 1.00 53.94 673 GLU A C 1
ATOM 5403 O O . GLU A 1 673 ? -14.392 -20.860 36.347 1.00 53.94 673 GLU A O 1
ATOM 5408 N N . HIS A 1 674 ? -13.127 -19.135 37.020 1.00 55.28 674 HIS A N 1
ATOM 5409 C CA . HIS A 1 674 ? -13.479 -19.260 38.442 1.00 55.28 674 HIS A CA 1
ATOM 5410 C C . HIS A 1 674 ? -14.964 -18.967 38.705 1.00 55.28 674 HIS A C 1
ATOM 5412 O O . HIS A 1 674 ? -15.639 -19.769 39.356 1.00 55.28 674 HIS A O 1
ATOM 5418 N N . ALA A 1 675 ? -15.503 -17.871 38.165 1.00 52.94 675 ALA A N 1
ATOM 5419 C CA . ALA A 1 675 ? -16.906 -17.488 38.331 1.00 52.94 675 ALA A CA 1
ATOM 5420 C C . ALA A 1 675 ? -17.876 -18.543 37.762 1.00 52.94 675 ALA A C 1
ATOM 5422 O O . ALA A 1 675 ? -18.870 -18.879 38.407 1.00 52.94 675 ALA A O 1
ATOM 5423 N N . ALA A 1 676 ? -17.559 -19.132 36.603 1.00 41.28 676 ALA A N 1
ATOM 5424 C CA . ALA A 1 676 ? -18.362 -20.196 35.994 1.00 41.28 676 ALA A CA 1
ATOM 5425 C C . ALA A 1 676 ? -18.395 -21.503 36.818 1.00 41.28 676 ALA A C 1
ATOM 5427 O O . ALA A 1 676 ? -19.325 -22.293 36.672 1.00 41.28 676 ALA A O 1
ATOM 5428 N N . SER A 1 677 ? -17.417 -21.728 37.706 1.00 39.06 677 SER A N 1
ATOM 5429 C CA . SER A 1 677 ? -17.339 -22.920 38.571 1.00 39.06 677 SER A CA 1
ATOM 5430 C C . SER A 1 677 ? -18.203 -22.850 39.845 1.00 39.06 677 SER A C 1
ATOM 5432 O O . SER A 1 677 ? -18.193 -23.776 40.659 1.00 39.06 677 SER A O 1
ATOM 5434 N N . GLY A 1 678 ? -18.947 -21.755 40.053 1.00 36.44 678 GLY A N 1
ATOM 5435 C CA . GLY A 1 678 ? -19.867 -21.609 41.189 1.00 36.44 678 GLY A CA 1
ATOM 5436 C C . GLY A 1 678 ? -19.180 -21.585 42.561 1.00 36.44 678 GLY A C 1
ATOM 5437 O O . GLY A 1 678 ? -19.765 -22.032 43.546 1.00 36.44 678 GLY A O 1
ATOM 5438 N N . GLY A 1 679 ? -17.925 -21.128 42.628 1.00 38.31 679 GLY A N 1
ATOM 5439 C CA . GLY A 1 679 ? -17.165 -21.008 43.878 1.00 38.31 679 GLY A CA 1
ATOM 5440 C C . GLY A 1 679 ? -16.722 -22.337 44.505 1.00 38.31 679 GLY A C 1
ATOM 5441 O O . GLY A 1 679 ? -16.172 -22.333 45.602 1.00 38.31 679 GLY A O 1
ATOM 5442 N N . LYS A 1 680 ? -16.913 -23.479 43.827 1.00 29.12 680 LYS A N 1
ATOM 5443 C CA . LYS A 1 680 ? -16.475 -24.805 44.303 1.00 29.12 680 LYS A CA 1
ATOM 5444 C C . LYS A 1 680 ? -15.133 -25.241 43.708 1.00 29.12 680 LYS A C 1
ATOM 5446 O O . LYS A 1 680 ? -14.966 -26.389 43.309 1.00 29.12 680 LYS A O 1
ATOM 5451 N N . SER A 1 681 ? -14.156 -24.337 43.733 1.00 28.31 681 SER A N 1
ATOM 5452 C CA . SER A 1 681 ? -12.739 -24.704 43.659 1.00 28.31 681 SER A CA 1
ATOM 5453 C C . SER A 1 681 ? -12.148 -24.678 45.067 1.00 28.31 681 SER A C 1
ATOM 5455 O O . SER A 1 681 ? -11.454 -23.742 45.461 1.00 28.31 681 SER A O 1
ATOM 5457 N N . SER A 1 682 ? -12.431 -25.720 45.852 1.00 28.20 682 SER A N 1
ATOM 5458 C CA . SER A 1 682 ? -11.610 -26.020 47.024 1.00 28.20 682 SER A CA 1
ATOM 5459 C C . SER A 1 682 ? -10.306 -26.654 46.541 1.00 28.20 682 SER A C 1
ATOM 5461 O O . SER A 1 682 ? -10.109 -27.867 46.664 1.00 28.20 682 SER A O 1
ATOM 5463 N N . MET A 1 683 ? -9.408 -25.837 45.986 1.00 27.70 683 MET A N 1
ATOM 5464 C CA . MET A 1 683 ? -7.992 -26.184 46.019 1.00 27.70 683 MET A CA 1
ATOM 5465 C C . MET A 1 683 ? -7.665 -26.375 47.501 1.00 27.70 683 MET A C 1
ATOM 5467 O O . MET A 1 683 ? -7.819 -25.442 48.288 1.00 27.70 683 MET A O 1
ATOM 5471 N N . GLN A 1 684 ? -7.319 -27.600 47.905 1.00 27.33 684 GLN A N 1
ATOM 5472 C CA . GLN A 1 684 ? -6.890 -27.869 49.275 1.00 27.33 684 GLN A CA 1
ATOM 5473 C C . GLN A 1 684 ? -5.528 -27.208 49.480 1.00 27.33 684 GLN A C 1
ATOM 5475 O O . GLN A 1 684 ? -4.485 -27.846 49.346 1.00 27.33 684 GLN A O 1
ATOM 5480 N N . VAL A 1 685 ? -5.550 -25.914 49.801 1.00 34.56 685 VAL A N 1
ATOM 5481 C CA . VAL A 1 685 ? -4.425 -25.234 50.431 1.00 34.56 685 VAL A CA 1
ATOM 5482 C C . VAL A 1 685 ? -4.191 -25.987 51.735 1.00 34.56 685 VAL A C 1
ATOM 5484 O O . VAL A 1 685 ? -5.019 -25.937 52.645 1.00 34.56 685 VAL A O 1
ATOM 5487 N N . GLN A 1 686 ? -3.114 -26.774 51.786 1.00 35.00 686 GLN A N 1
ATOM 5488 C CA . GLN A 1 686 ? -2.701 -27.413 53.029 1.00 35.00 686 GLN A CA 1
ATOM 5489 C C . GLN A 1 686 ? -2.493 -26.312 54.064 1.00 35.00 686 GLN A C 1
ATOM 5491 O O . GLN A 1 686 ? -1.844 -25.313 53.757 1.00 35.00 686 GLN A O 1
ATOM 5496 N N . ASP A 1 687 ? -3.048 -26.495 55.266 1.00 44.59 687 ASP A N 1
ATOM 5497 C CA . ASP A 1 687 ? -2.857 -25.554 56.366 1.00 44.59 687 ASP A CA 1
ATOM 5498 C C . ASP A 1 687 ? -1.357 -25.282 56.526 1.00 44.59 687 ASP A C 1
ATOM 5500 O O . ASP A 1 687 ? -0.573 -26.161 56.891 1.00 44.59 687 ASP A O 1
ATOM 5504 N N . VAL A 1 688 ? -0.966 -24.044 56.232 1.00 49.28 688 VAL A N 1
ATOM 5505 C CA . VAL A 1 688 ? 0.407 -23.545 56.329 1.00 49.28 688 VAL A CA 1
ATOM 5506 C C . VAL A 1 688 ? 0.982 -23.833 57.720 1.00 49.28 688 VAL A C 1
ATOM 5508 O O . VAL A 1 688 ? 2.168 -24.137 57.858 1.00 49.28 688 VAL A O 1
ATOM 5511 N N . SER A 1 689 ? 0.131 -23.843 58.748 1.00 51.19 689 SER A N 1
ATOM 5512 C CA . SER A 1 689 ? 0.495 -24.173 60.125 1.00 51.19 689 SER A CA 1
ATOM 5513 C C . SER A 1 689 ? 0.913 -25.638 60.299 1.00 51.19 689 SER A C 1
ATOM 5515 O O . SER A 1 689 ? 1.744 -25.918 61.157 1.00 51.19 689 SER A O 1
ATOM 5517 N N . GLU A 1 690 ? 0.400 -26.579 59.502 1.00 50.81 690 GLU A N 1
ATOM 5518 C CA . GLU A 1 690 ? 0.800 -27.998 59.494 1.00 50.81 690 GLU A CA 1
ATOM 5519 C C . GLU A 1 690 ? 2.219 -28.158 58.913 1.00 50.81 690 GLU A C 1
ATOM 5521 O O . GLU A 1 690 ? 3.087 -28.815 59.501 1.00 50.81 690 GLU A O 1
ATOM 5526 N N . THR A 1 691 ? 2.494 -27.479 57.796 1.00 52.47 691 THR A N 1
ATOM 5527 C CA . THR A 1 691 ? 3.814 -27.453 57.146 1.00 52.47 691 THR A CA 1
ATOM 5528 C C . THR A 1 691 ? 4.853 -26.747 58.019 1.00 52.47 691 THR A C 1
ATOM 5530 O O . THR A 1 691 ? 5.944 -27.284 58.238 1.00 52.47 691 THR A O 1
ATOM 5533 N N . CYS A 1 692 ? 4.512 -25.599 58.611 1.00 58.84 692 CYS A N 1
ATOM 5534 C CA . CYS A 1 692 ? 5.373 -24.899 59.563 1.00 58.84 692 CYS A CA 1
ATOM 5535 C C . CYS A 1 692 ? 5.611 -25.720 60.844 1.00 58.84 692 CYS A C 1
ATOM 5537 O O . CYS A 1 692 ? 6.760 -25.812 61.284 1.00 58.84 692 CYS A O 1
ATOM 5539 N N . ARG A 1 693 ? 4.594 -26.409 61.393 1.00 62.84 693 ARG A N 1
ATOM 5540 C CA . ARG A 1 693 ? 4.769 -27.355 62.517 1.00 62.84 693 ARG A CA 1
ATOM 5541 C C . ARG A 1 693 ? 5.785 -28.454 62.183 1.00 62.84 693 ARG A C 1
ATOM 5543 O O . ARG A 1 693 ? 6.666 -28.731 62.996 1.00 62.84 693 ARG A O 1
ATOM 5550 N N . ARG A 1 694 ? 5.749 -29.033 60.975 1.00 63.50 694 ARG A N 1
ATOM 5551 C CA . ARG A 1 694 ? 6.741 -30.038 60.528 1.00 63.50 694 ARG A CA 1
ATOM 5552 C C . ARG A 1 694 ? 8.149 -29.464 60.332 1.00 63.50 694 ARG A C 1
ATOM 5554 O O . ARG A 1 694 ? 9.126 -30.149 60.644 1.00 63.50 694 ARG A O 1
ATOM 5561 N N . LEU A 1 695 ? 8.256 -28.241 59.813 1.00 65.31 695 LEU A N 1
ATOM 5562 C CA . LEU A 1 695 ? 9.523 -27.573 59.495 1.00 65.31 695 LEU A CA 1
ATOM 5563 C C . LEU A 1 695 ? 10.275 -27.104 60.751 1.00 65.31 695 LEU A C 1
ATOM 5565 O O . LEU A 1 695 ? 11.493 -27.289 60.860 1.00 65.31 695 LEU A O 1
ATOM 5569 N N . PHE A 1 696 ? 9.547 -26.520 61.706 1.00 74.56 696 PHE A N 1
ATOM 5570 C CA . PHE A 1 696 ? 10.111 -25.942 62.924 1.00 74.56 696 PHE A CA 1
ATOM 5571 C C . PHE A 1 696 ? 10.127 -26.912 64.112 1.00 74.56 696 PHE A C 1
ATOM 5573 O O . PHE A 1 696 ? 11.052 -26.829 64.922 1.00 74.56 696 PHE A O 1
ATOM 5580 N N . LYS A 1 697 ? 9.179 -27.859 64.193 1.00 74.00 697 LYS A N 1
ATOM 5581 C CA . LYS A 1 697 ? 8.940 -28.701 65.382 1.00 74.00 697 LYS A CA 1
ATOM 5582 C C . LYS A 1 697 ? 8.832 -27.829 66.647 1.00 74.00 697 LYS A C 1
ATOM 5584 O O . LYS A 1 697 ? 8.319 -26.715 66.582 1.00 74.00 697 LYS A O 1
ATOM 5589 N N . ASP A 1 698 ? 9.377 -28.293 67.766 1.00 71.50 698 ASP A N 1
ATOM 5590 C CA . ASP A 1 698 ? 9.352 -27.634 69.079 1.00 71.50 698 ASP A CA 1
ATOM 5591 C C . ASP A 1 698 ? 10.340 -26.451 69.200 1.00 71.50 698 ASP A C 1
ATOM 5593 O O . ASP A 1 698 ? 10.847 -26.152 70.282 1.00 71.50 698 ASP A O 1
ATOM 5597 N N . HIS A 1 699 ? 10.687 -25.781 68.092 1.00 71.75 699 HIS A N 1
ATOM 5598 C CA . HIS A 1 699 ? 11.625 -24.659 68.135 1.00 71.75 699 HIS A CA 1
ATOM 5599 C C . HIS A 1 699 ? 11.014 -23.479 68.917 1.00 71.75 699 HIS A C 1
ATOM 5601 O O . HIS A 1 699 ? 9.945 -23.000 68.534 1.00 71.75 699 HIS A O 1
ATOM 5607 N N . PRO A 1 700 ? 11.698 -22.905 69.929 1.00 70.06 700 PRO A N 1
ATOM 5608 C CA . PRO A 1 700 ? 11.125 -21.890 70.829 1.00 70.06 700 PRO A CA 1
ATOM 5609 C C . PRO A 1 700 ? 10.782 -20.543 70.161 1.00 70.06 700 PRO A C 1
ATOM 5611 O O . PRO A 1 700 ? 10.308 -19.623 70.820 1.00 70.06 700 PRO A O 1
ATOM 5614 N N . ARG A 1 701 ? 11.029 -20.405 68.851 1.00 70.25 701 ARG A N 1
ATOM 5615 C CA . ARG A 1 701 ? 10.661 -19.246 68.015 1.00 70.25 701 ARG A CA 1
ATOM 5616 C C . ARG A 1 701 ? 9.855 -19.624 66.762 1.00 70.25 701 ARG A C 1
ATOM 5618 O O . ARG A 1 701 ? 9.781 -18.823 65.835 1.00 70.25 701 ARG A O 1
ATOM 5625 N N . ALA A 1 702 ? 9.283 -20.832 66.706 1.00 68.44 702 ALA A N 1
ATOM 5626 C CA . ALA A 1 702 ? 8.584 -21.362 65.527 1.00 68.44 702 ALA A CA 1
ATOM 5627 C C . ALA A 1 702 ? 7.529 -20.395 64.958 1.00 68.44 702 ALA A C 1
ATOM 5629 O O . ALA A 1 702 ? 7.500 -20.157 63.757 1.00 68.44 702 ALA A O 1
ATOM 5630 N N . GLU A 1 703 ? 6.727 -19.771 65.822 1.00 62.84 703 GLU A N 1
ATOM 5631 C CA . GLU A 1 703 ? 5.659 -18.843 65.425 1.00 62.84 703 GLU A CA 1
ATOM 5632 C C . GLU A 1 703 ? 6.187 -17.536 64.793 1.00 62.84 703 GLU A C 1
ATOM 5634 O O . GLU A 1 703 ? 5.604 -17.003 63.849 1.00 62.84 703 GLU A O 1
ATOM 5639 N N . ILE A 1 704 ? 7.329 -17.030 65.276 1.00 66.06 704 ILE A N 1
ATOM 5640 C CA . ILE A 1 704 ? 8.001 -15.845 64.715 1.00 66.06 704 ILE A CA 1
ATOM 5641 C C . ILE A 1 704 ? 8.600 -16.196 63.348 1.00 66.06 704 ILE A C 1
ATOM 5643 O O . ILE A 1 704 ? 8.487 -15.429 62.396 1.00 66.06 704 ILE A O 1
ATOM 5647 N N . TYR A 1 705 ? 9.206 -17.378 63.235 1.00 73.31 705 TYR A N 1
ATOM 5648 C CA . TYR A 1 705 ? 9.799 -17.869 61.992 1.00 73.31 705 TYR A CA 1
ATOM 5649 C C . TYR A 1 705 ? 8.751 -18.199 60.922 1.00 73.31 705 TYR A C 1
ATOM 5651 O O . TYR A 1 705 ? 8.985 -17.918 59.749 1.00 73.31 705 TYR A O 1
ATOM 5659 N N . GLN A 1 706 ? 7.581 -18.707 61.316 1.00 71.38 706 GLN A N 1
ATOM 5660 C CA . GLN A 1 706 ? 6.420 -18.835 60.437 1.00 71.38 706 GLN A CA 1
ATOM 5661 C C . GLN A 1 706 ? 6.010 -17.464 59.892 1.00 71.38 706 GLN A C 1
ATOM 5663 O O . GLN A 1 706 ? 5.985 -17.289 58.679 1.00 71.38 706 GLN A O 1
ATOM 5668 N N . ARG A 1 707 ? 5.782 -16.466 60.759 1.00 62.44 707 ARG A N 1
ATOM 5669 C CA . ARG A 1 707 ? 5.395 -15.109 60.327 1.00 62.44 707 ARG A CA 1
ATOM 5670 C C . ARG A 1 707 ? 6.394 -14.471 59.353 1.00 62.44 707 ARG A C 1
ATOM 5672 O O . ARG A 1 707 ? 5.963 -13.840 58.395 1.00 62.44 707 ARG A O 1
ATOM 5679 N N . LEU A 1 708 ? 7.697 -14.676 59.556 1.00 67.62 708 LEU A N 1
ATOM 5680 C CA . LEU A 1 708 ? 8.735 -14.185 58.643 1.00 67.62 708 LEU A CA 1
ATOM 5681 C C . LEU A 1 708 ? 8.697 -14.873 57.268 1.00 67.62 708 LEU A C 1
ATOM 5683 O O . LEU A 1 708 ? 8.823 -14.190 56.259 1.00 67.62 708 LEU A O 1
ATOM 5687 N N . LEU A 1 709 ? 8.482 -16.192 57.192 1.00 66.25 709 LEU A N 1
ATOM 5688 C CA . LEU A 1 709 ? 8.382 -16.874 55.892 1.00 66.25 709 LEU A CA 1
ATOM 5689 C C . LEU A 1 709 ? 7.144 -16.435 55.096 1.00 66.25 709 LEU A C 1
ATOM 5691 O O . LEU A 1 709 ? 7.260 -16.214 53.896 1.00 66.25 709 LEU A O 1
ATOM 5695 N N . LEU A 1 710 ? 5.999 -16.232 55.756 1.00 62.25 710 LEU A N 1
ATOM 5696 C CA . LEU A 1 710 ? 4.759 -15.768 55.103 1.00 62.25 710 LEU A CA 1
ATOM 5697 C C . LEU A 1 710 ? 4.789 -14.274 54.735 1.00 62.25 710 LEU A C 1
ATOM 5699 O O . LEU A 1 710 ? 3.967 -13.805 53.961 1.00 62.25 710 LEU A O 1
ATOM 5703 N N . GLN A 1 711 ? 5.748 -13.514 55.270 1.00 58.94 711 GLN A N 1
ATOM 5704 C CA . GLN A 1 711 ? 6.074 -12.168 54.787 1.00 58.94 711 GLN A CA 1
ATOM 5705 C C . GLN A 1 711 ? 6.953 -12.186 53.533 1.00 58.94 711 GLN A C 1
ATOM 5707 O O . GLN A 1 711 ? 6.995 -11.191 52.815 1.00 58.94 711 GLN A O 1
ATOM 5712 N N . MET A 1 712 ? 7.680 -13.281 53.293 1.00 61.31 712 MET A N 1
ATOM 5713 C CA . MET A 1 712 ? 8.644 -13.401 52.199 1.00 61.31 712 MET A CA 1
ATOM 5714 C C . MET A 1 712 ? 8.079 -14.145 50.980 1.00 61.31 712 MET A C 1
ATOM 5716 O O . MET A 1 712 ? 8.536 -13.880 49.870 1.00 61.31 712 MET A O 1
ATOM 5720 N N . PHE A 1 713 ? 7.126 -15.069 51.165 1.00 64.75 713 PHE A N 1
ATOM 5721 C CA . PHE A 1 713 ? 6.661 -15.979 50.113 1.00 64.75 713 PHE A CA 1
ATOM 5722 C C . PHE A 1 713 ? 5.165 -16.332 50.249 1.00 64.75 713 PHE A C 1
ATOM 5724 O O . PHE A 1 713 ? 4.744 -16.822 51.296 1.00 64.75 713 PHE A O 1
ATOM 5731 N N . GLU A 1 714 ? 4.401 -16.161 49.163 1.00 54.25 714 GLU A N 1
ATOM 5732 C CA . GLU A 1 714 ? 2.956 -16.463 49.078 1.00 54.25 714 GLU A CA 1
ATOM 5733 C C . GLU A 1 714 ? 2.681 -17.974 48.955 1.00 54.25 714 GLU A C 1
ATOM 5735 O O . GLU A 1 714 ? 1.896 -18.547 49.710 1.00 54.25 714 GLU A O 1
ATOM 5740 N N . VAL A 1 715 ? 3.391 -18.651 48.044 1.00 59.03 715 VAL A N 1
ATOM 5741 C CA . VAL A 1 715 ? 3.397 -20.116 47.904 1.00 59.03 715 VAL A CA 1
ATOM 5742 C C . VAL A 1 715 ? 4.843 -20.589 47.835 1.00 59.03 715 VAL A C 1
ATOM 5744 O O . VAL A 1 715 ? 5.638 -20.072 47.050 1.00 59.03 715 VAL A O 1
ATOM 5747 N N . PHE A 1 716 ? 5.211 -21.571 48.659 1.00 70.62 716 PHE A N 1
ATOM 5748 C CA . PHE A 1 716 ? 6.572 -22.099 48.691 1.00 70.62 716 PHE A CA 1
ATOM 5749 C C . PHE A 1 716 ? 6.655 -23.529 49.229 1.00 70.62 716 PHE A C 1
ATOM 5751 O O . PHE A 1 716 ? 5.900 -23.935 50.111 1.00 70.62 716 PHE A O 1
ATOM 5758 N N . GLU A 1 717 ? 7.657 -24.265 48.757 1.00 65.19 717 GLU A N 1
ATOM 5759 C CA . GLU A 1 717 ? 8.171 -25.453 49.436 1.00 65.19 717 GLU A CA 1
ATOM 5760 C C . GLU A 1 717 ? 9.379 -25.065 50.297 1.00 65.19 717 GLU A C 1
ATOM 5762 O O . GLU A 1 717 ? 10.246 -24.304 49.867 1.00 65.19 717 GLU A O 1
ATOM 5767 N N . ALA A 1 718 ? 9.465 -25.599 51.517 1.00 72.94 718 ALA A N 1
ATOM 5768 C CA . ALA A 1 718 ? 10.575 -25.337 52.431 1.00 72.94 718 ALA A CA 1
ATOM 5769 C C . ALA A 1 718 ? 11.179 -26.631 52.984 1.00 72.94 718 ALA A C 1
ATOM 5771 O O . ALA A 1 718 ? 10.476 -27.499 53.504 1.00 72.94 718 ALA A O 1
ATOM 5772 N N . GLN A 1 719 ? 12.508 -26.728 52.939 1.00 69.12 719 GLN A N 1
ATOM 5773 C CA . GLN A 1 719 ? 13.270 -27.858 53.462 1.00 69.12 719 GLN A CA 1
ATOM 5774 C C . GLN A 1 719 ? 14.330 -27.372 54.453 1.00 69.12 719 GLN A C 1
ATOM 5776 O O . GLN A 1 719 ? 15.249 -26.635 54.095 1.00 69.12 719 GLN A O 1
ATOM 5781 N N . LYS A 1 720 ? 14.240 -27.823 55.708 1.00 72.31 720 LYS A N 1
ATOM 5782 C CA . LYS A 1 720 ? 15.281 -27.584 56.717 1.00 72.31 720 LYS A CA 1
ATOM 5783 C C . LYS A 1 720 ? 16.586 -28.263 56.294 1.00 72.31 720 LYS A C 1
ATOM 5785 O O . LYS A 1 720 ? 16.602 -29.469 56.051 1.00 72.31 720 LYS A O 1
ATOM 5790 N N . LEU A 1 721 ? 17.674 -27.500 56.258 1.00 67.81 721 LEU A N 1
ATOM 5791 C CA . LEU A 1 721 ? 19.015 -28.001 55.968 1.00 67.81 721 LEU A CA 1
ATOM 5792 C C . LEU A 1 721 ? 19.744 -28.358 57.271 1.00 67.81 721 LEU A C 1
ATOM 5794 O O . LEU A 1 721 ? 19.659 -27.648 58.275 1.00 67.81 721 LEU A O 1
ATOM 5798 N N . THR A 1 722 ? 20.478 -29.468 57.263 1.00 53.94 722 THR A N 1
ATOM 5799 C CA . THR A 1 722 ? 21.298 -29.919 58.395 1.00 53.94 722 THR A CA 1
ATOM 5800 C C . THR A 1 722 ? 22.731 -29.409 58.245 1.00 53.94 722 THR A C 1
ATOM 5802 O O . THR A 1 722 ? 23.458 -29.919 57.396 1.00 53.94 722 THR A O 1
ATOM 5805 N N . GLY A 1 723 ? 23.156 -28.440 59.067 1.00 54.16 723 GLY A N 1
ATOM 5806 C CA . GLY A 1 723 ? 24.563 -27.998 59.089 1.00 54.16 723 GLY A CA 1
ATOM 5807 C C . GLY A 1 723 ? 24.836 -26.517 59.380 1.00 54.16 723 GLY A C 1
ATOM 5808 O O . GLY A 1 723 ? 25.735 -25.943 58.774 1.00 54.16 723 GLY A O 1
ATOM 5809 N N . GLY A 1 724 ? 24.088 -25.867 60.278 1.00 48.47 724 GLY A N 1
ATOM 5810 C CA . GLY A 1 724 ? 24.421 -24.507 60.721 1.00 48.47 724 GLY A CA 1
ATOM 5811 C C . GLY A 1 724 ? 25.544 -24.507 61.765 1.00 48.47 724 GLY A C 1
ATOM 5812 O O . GLY A 1 724 ? 25.288 -24.839 62.919 1.00 48.47 724 GLY A O 1
ATOM 5813 N N . PHE A 1 725 ? 26.762 -24.090 61.395 1.00 46.03 725 PHE A N 1
ATOM 5814 C CA . PHE A 1 725 ? 27.921 -24.018 62.311 1.00 46.03 725 PHE A CA 1
ATOM 5815 C C . PHE A 1 725 ? 27.726 -23.077 63.519 1.00 46.03 725 PHE A C 1
ATOM 5817 O O . PHE A 1 725 ? 28.442 -23.200 64.509 1.00 46.03 725 PHE A O 1
ATOM 5824 N N . SER A 1 726 ? 26.763 -22.154 63.449 1.00 55.34 726 SER A N 1
ATOM 5825 C CA . SER A 1 726 ? 26.435 -21.158 64.479 1.00 55.34 726 SER A CA 1
ATOM 5826 C C . SER A 1 726 ? 25.188 -21.487 65.320 1.00 55.34 726 SER A C 1
ATOM 5828 O O . SER A 1 726 ? 24.815 -20.698 66.180 1.00 55.34 726 SER A O 1
ATOM 5830 N N . GLY A 1 727 ? 24.538 -22.640 65.107 1.00 59.16 727 GLY A N 1
ATOM 5831 C CA . GLY A 1 727 ? 23.301 -23.028 65.811 1.00 59.16 727 GLY A CA 1
ATOM 5832 C C . GLY A 1 727 ? 22.005 -22.458 65.213 1.00 59.16 727 GLY A C 1
ATOM 5833 O O . GLY A 1 727 ? 20.917 -22.909 65.569 1.00 59.16 727 GLY A O 1
ATOM 5834 N N . SER A 1 728 ? 22.111 -21.534 64.258 1.00 67.81 728 SER A N 1
ATOM 5835 C CA . SER A 1 728 ? 20.989 -20.960 63.513 1.00 67.81 728 SER A CA 1
ATOM 5836 C C . SER A 1 728 ? 20.184 -22.001 62.731 1.00 67.81 728 SER A C 1
ATOM 5838 O O . SER A 1 728 ? 20.723 -22.996 62.231 1.00 67.81 728 SER A O 1
ATOM 5840 N N . LEU A 1 729 ? 18.909 -21.704 62.487 1.00 70.88 729 LEU A N 1
ATOM 5841 C CA . LEU A 1 729 ? 18.071 -22.503 61.602 1.00 70.88 729 LEU A CA 1
ATOM 5842 C C . LEU A 1 729 ? 18.304 -22.106 60.135 1.00 70.88 729 LEU A C 1
ATOM 5844 O O . LEU A 1 729 ? 18.083 -20.958 59.762 1.00 70.88 729 LEU A O 1
ATOM 5848 N N . VAL A 1 730 ? 18.718 -23.059 59.296 1.00 75.00 730 VAL A N 1
ATOM 5849 C CA . VAL A 1 730 ? 18.920 -22.855 57.850 1.00 75.00 730 VAL A CA 1
ATOM 5850 C C . VAL A 1 730 ? 17.886 -23.660 57.065 1.00 75.00 730 VAL A C 1
ATOM 5852 O O . VAL A 1 730 ? 17.650 -24.837 57.352 1.00 75.00 730 VAL A O 1
ATOM 5855 N N . ILE A 1 731 ? 17.251 -23.023 56.085 1.00 74.38 731 ILE A N 1
ATOM 5856 C CA . ILE A 1 731 ? 16.134 -23.562 55.306 1.00 74.38 731 ILE A CA 1
ATOM 5857 C C . ILE A 1 731 ? 16.385 -23.244 53.831 1.00 74.38 731 ILE A C 1
ATOM 5859 O O . ILE A 1 731 ? 16.680 -22.103 53.491 1.00 74.38 731 ILE A O 1
ATOM 5863 N N . ARG A 1 732 ? 16.242 -24.229 52.943 1.00 75.38 732 ARG A N 1
ATOM 5864 C CA . ARG A 1 732 ? 16.087 -23.976 51.507 1.00 75.38 732 ARG A CA 1
ATOM 5865 C C . ARG A 1 732 ? 14.614 -23.704 51.231 1.00 75.38 732 ARG A C 1
ATOM 5867 O O . ARG A 1 732 ? 13.780 -24.521 51.620 1.00 75.38 732 ARG A O 1
ATOM 5874 N N . VAL A 1 733 ? 14.314 -22.603 50.554 1.00 74.44 733 VAL A N 1
ATOM 5875 C CA . VAL A 1 733 ? 12.958 -22.248 50.129 1.00 74.44 733 VAL A CA 1
ATOM 5876 C C . VAL A 1 733 ? 12.896 -22.234 48.605 1.00 74.44 733 VAL A C 1
ATOM 5878 O O . VAL A 1 733 ? 13.777 -21.695 47.940 1.00 74.44 733 VAL A O 1
ATOM 5881 N N . GLN A 1 734 ? 11.865 -22.866 48.058 1.00 76.44 734 GLN A N 1
ATOM 5882 C CA . GLN A 1 734 ? 11.512 -22.862 46.647 1.00 76.44 734 GLN A CA 1
ATOM 5883 C C . GLN A 1 734 ? 10.188 -22.097 46.518 1.00 76.44 734 GLN A C 1
ATOM 5885 O O . GLN A 1 734 ? 9.144 -22.677 46.820 1.00 76.44 734 GLN A O 1
ATOM 5890 N N . PRO A 1 735 ? 10.204 -20.808 46.137 1.00 70.06 735 PRO A N 1
ATOM 5891 C CA . PRO A 1 735 ? 8.979 -20.055 45.899 1.00 70.06 735 PRO A CA 1
ATOM 5892 C C . PRO A 1 735 ? 8.280 -20.540 44.624 1.00 70.06 735 PRO A C 1
ATOM 5894 O O . PRO A 1 735 ? 8.926 -21.092 43.724 1.00 70.06 735 PRO A O 1
ATOM 5897 N N . PHE A 1 736 ? 6.976 -20.296 44.543 1.00 54.69 736 PHE A N 1
ATOM 5898 C CA . PHE A 1 736 ? 6.154 -20.503 43.356 1.00 54.69 736 PHE A CA 1
ATOM 5899 C C . PHE A 1 736 ? 5.369 -19.232 43.030 1.00 54.69 736 PHE A C 1
ATOM 5901 O O . PHE A 1 736 ? 4.853 -18.559 43.921 1.00 54.69 736 PHE A O 1
ATOM 5908 N N . GLU A 1 737 ? 5.270 -18.934 41.740 1.00 61.69 737 GLU A N 1
ATOM 5909 C CA . GLU A 1 737 ? 4.408 -17.891 41.192 1.00 61.69 737 GLU A CA 1
ATOM 5910 C C . GLU A 1 737 ? 2.926 -18.280 41.323 1.00 61.69 737 GLU A C 1
ATOM 5912 O O . GLU A 1 737 ? 2.581 -19.460 41.437 1.00 61.69 737 GLU A O 1
ATOM 5917 N N . ALA A 1 738 ? 2.023 -17.302 41.210 1.00 47.59 738 ALA A N 1
ATOM 5918 C CA . ALA A 1 738 ? 0.572 -17.515 41.305 1.00 47.59 738 ALA A CA 1
ATOM 5919 C C . ALA A 1 738 ? -0.019 -18.468 40.234 1.00 47.59 738 ALA A C 1
ATOM 5921 O O . ALA A 1 738 ? -1.165 -18.898 40.356 1.00 47.59 738 ALA A O 1
ATOM 5922 N N . ASP A 1 739 ? 0.746 -18.815 39.190 1.00 46.62 739 ASP A N 1
ATOM 5923 C CA . ASP A 1 739 ? 0.390 -19.822 38.178 1.00 46.62 739 ASP A CA 1
ATOM 5924 C C . ASP A 1 739 ? 1.037 -21.206 38.403 1.00 46.62 739 ASP A C 1
ATOM 5926 O O . ASP A 1 739 ? 0.924 -22.094 37.555 1.00 46.62 739 ASP A O 1
ATOM 5930 N N . GLY A 1 740 ? 1.694 -21.407 39.549 1.00 44.78 740 GLY A N 1
ATOM 5931 C CA . GLY A 1 740 ? 2.318 -22.668 39.948 1.00 44.78 740 GLY A CA 1
ATOM 5932 C C . GLY A 1 740 ? 3.708 -22.916 39.356 1.00 44.78 740 GLY A C 1
ATOM 5933 O O . GLY A 1 740 ? 4.265 -23.996 39.563 1.00 44.78 740 GLY A O 1
ATOM 5934 N N . ARG A 1 741 ? 4.302 -21.959 38.629 1.00 57.28 741 ARG A N 1
ATOM 5935 C CA . ARG A 1 741 ? 5.696 -22.077 38.167 1.00 57.28 741 ARG A CA 1
ATOM 5936 C C . ARG A 1 741 ? 6.687 -21.825 39.314 1.00 57.28 741 ARG A C 1
ATOM 5938 O O . ARG A 1 741 ? 6.484 -20.889 40.080 1.00 57.28 741 ARG A O 1
ATOM 5945 N N . PRO A 1 742 ? 7.769 -22.615 39.443 1.00 53.22 742 PRO A N 1
ATOM 5946 C CA . PRO A 1 742 ? 8.790 -22.380 40.461 1.00 53.22 742 PRO A CA 1
ATOM 5947 C C . PRO A 1 742 ? 9.615 -21.125 40.138 1.00 53.22 742 PRO A C 1
ATOM 5949 O O . PRO A 1 742 ? 10.119 -20.984 39.022 1.00 53.22 742 PRO A O 1
ATOM 5952 N N . GLY A 1 743 ? 9.780 -20.244 41.127 1.00 64.44 743 GLY A N 1
ATOM 5953 C CA . GLY A 1 743 ? 10.723 -19.122 41.087 1.00 64.44 743 GLY A CA 1
ATOM 5954 C C . GLY A 1 743 ? 12.161 -19.555 41.409 1.00 64.44 743 GLY A C 1
ATOM 5955 O O . GLY A 1 743 ? 12.472 -20.747 41.473 1.00 64.44 743 GLY A O 1
ATOM 5956 N N . GLU A 1 744 ? 13.063 -18.602 41.647 1.00 64.75 744 GLU A N 1
ATOM 5957 C CA . GLU A 1 744 ? 14.447 -18.934 42.012 1.00 64.75 744 GLU A CA 1
ATOM 5958 C C . GLU A 1 744 ? 14.550 -19.461 43.462 1.00 64.75 744 GLU A C 1
ATOM 5960 O O . GLU A 1 744 ? 14.053 -18.817 44.389 1.00 64.75 744 GLU A O 1
ATOM 5965 N N . PRO A 1 745 ? 15.184 -20.629 43.698 1.00 68.81 745 PRO A N 1
ATOM 5966 C CA . PRO A 1 745 ? 15.337 -21.180 45.040 1.00 68.81 745 PRO A CA 1
ATOM 5967 C C . PRO A 1 745 ? 16.368 -20.398 45.857 1.00 68.81 745 PRO A C 1
ATOM 5969 O O . PRO A 1 745 ? 17.497 -20.187 45.414 1.00 68.81 745 PRO A O 1
ATOM 5972 N N . CYS A 1 746 ? 16.024 -20.064 47.098 1.00 69.44 746 CYS A N 1
ATOM 5973 C CA . CYS A 1 746 ? 16.869 -19.286 48.000 1.00 69.44 746 CYS A CA 1
ATOM 5974 C C . CYS A 1 746 ? 17.188 -20.036 49.306 1.00 69.44 746 CYS A C 1
ATOM 5976 O O . CYS A 1 746 ? 16.565 -21.046 49.654 1.00 69.44 746 CYS A O 1
ATOM 5978 N N . ILE A 1 747 ? 18.193 -19.547 50.038 1.00 73.31 747 ILE A N 1
ATOM 5979 C CA . ILE A 1 747 ? 18.571 -20.054 51.362 1.00 73.31 747 ILE A CA 1
ATOM 5980 C C . ILE A 1 747 ? 18.187 -19.011 52.411 1.00 73.31 747 ILE A C 1
ATOM 5982 O O . ILE A 1 747 ? 18.722 -17.906 52.429 1.00 73.31 747 ILE A O 1
ATOM 5986 N N . VAL A 1 748 ? 17.278 -19.377 53.310 1.00 74.50 748 VAL A N 1
ATOM 5987 C CA . VAL A 1 748 ? 16.815 -18.535 54.413 1.00 74.50 748 VAL A CA 1
ATOM 5988 C C . VAL A 1 748 ? 17.490 -18.991 55.704 1.00 74.50 748 VAL A C 1
ATOM 5990 O O . VAL A 1 748 ? 17.403 -20.161 56.089 1.00 74.50 748 VAL A O 1
ATOM 5993 N N . LYS A 1 749 ? 18.163 -18.061 56.387 1.00 76.06 749 LYS A N 1
ATOM 5994 C CA . LYS A 1 749 ? 18.828 -18.293 57.673 1.00 76.06 749 LYS A CA 1
ATOM 5995 C C . LYS A 1 749 ? 18.145 -17.481 58.773 1.00 76.06 749 LYS A C 1
ATOM 5997 O O . LYS A 1 749 ? 18.053 -16.262 58.679 1.00 76.06 749 LYS A O 1
ATOM 6002 N N . LEU A 1 750 ? 17.666 -18.167 59.809 1.00 74.62 750 LEU A N 1
ATOM 6003 C CA . LEU A 1 750 ? 16.865 -17.608 60.897 1.00 74.62 750 LEU A CA 1
ATOM 6004 C C . LEU A 1 750 ? 17.601 -17.780 62.233 1.00 74.62 750 LEU A C 1
ATOM 6006 O O . LEU A 1 750 ? 17.941 -18.897 62.628 1.00 74.62 750 LEU A O 1
ATOM 6010 N N . ASP A 1 751 ? 17.859 -16.663 62.914 1.00 73.44 751 ASP A N 1
ATOM 6011 C CA . ASP A 1 751 ? 18.596 -16.590 64.182 1.00 73.44 751 ASP A CA 1
ATOM 6012 C C . ASP A 1 751 ? 18.315 -15.253 64.902 1.00 73.44 751 ASP A C 1
ATOM 6014 O O . ASP A 1 751 ? 17.516 -14.440 64.436 1.00 73.44 751 ASP A O 1
ATOM 6018 N N . GLU A 1 752 ? 18.972 -14.999 66.032 1.00 69.94 752 GLU A N 1
ATOM 6019 C CA . GLU A 1 752 ? 19.011 -13.686 66.673 1.00 69.94 752 GLU A CA 1
ATOM 6020 C C . GLU A 1 752 ? 19.654 -12.631 65.775 1.00 69.94 752 GLU A C 1
ATOM 6022 O O . GLU A 1 752 ? 20.708 -12.852 65.172 1.00 69.94 752 GLU A O 1
ATOM 6027 N N . GLY A 1 753 ? 19.100 -11.416 65.784 1.00 63.38 753 GLY A N 1
ATOM 6028 C CA . GLY A 1 753 ? 19.629 -10.312 64.987 1.00 63.38 753 GLY A CA 1
ATOM 6029 C C . GLY A 1 753 ? 21.109 -10.007 65.261 1.00 63.38 753 GLY A C 1
ATOM 6030 O O . GLY A 1 753 ? 21.800 -9.519 64.370 1.00 63.38 753 GLY A O 1
ATOM 6031 N N . LYS A 1 754 ? 21.633 -10.302 66.462 1.00 64.50 754 LYS A N 1
ATOM 6032 C CA . LYS A 1 754 ? 23.070 -10.169 66.764 1.00 64.50 754 LYS A CA 1
ATOM 6033 C C . LYS A 1 754 ? 23.908 -11.220 66.027 1.00 64.50 754 LYS A C 1
ATOM 6035 O O . LYS A 1 754 ? 24.909 -10.843 65.427 1.00 64.50 754 LYS A O 1
ATOM 6040 N N . ALA A 1 755 ? 23.485 -12.486 66.030 1.00 64.31 755 ALA A N 1
ATOM 6041 C CA . ALA A 1 755 ? 24.159 -13.568 65.315 1.00 64.31 755 ALA A CA 1
ATOM 6042 C C . ALA A 1 755 ? 24.139 -13.327 63.798 1.00 64.31 755 ALA A C 1
ATOM 6044 O O . ALA A 1 755 ? 25.197 -13.346 63.170 1.00 64.31 755 ALA A O 1
ATOM 6045 N N . ILE A 1 756 ? 22.980 -12.955 63.234 1.00 64.38 756 ILE A N 1
ATOM 6046 C CA . ILE A 1 756 ? 22.864 -12.588 61.811 1.00 64.38 756 ILE A CA 1
ATOM 6047 C C . ILE A 1 756 ? 23.781 -11.407 61.464 1.00 64.38 756 ILE A C 1
ATOM 6049 O O . ILE A 1 756 ? 24.473 -11.462 60.455 1.00 64.38 756 ILE A O 1
ATOM 6053 N N . ARG A 1 757 ? 23.863 -10.358 62.298 1.00 61.47 757 ARG A N 1
ATOM 6054 C CA . ARG A 1 757 ? 24.776 -9.219 62.055 1.00 61.47 757 ARG A CA 1
ATOM 6055 C C . ARG A 1 757 ? 26.256 -9.609 62.115 1.00 61.47 757 ARG A C 1
ATOM 6057 O O . ARG A 1 757 ? 27.039 -9.127 61.298 1.00 61.47 757 ARG A O 1
ATOM 6064 N N . THR A 1 758 ? 26.651 -10.469 63.053 1.00 65.25 758 THR A N 1
ATOM 6065 C CA . THR A 1 758 ? 28.024 -10.992 63.120 1.00 65.25 758 THR A CA 1
ATOM 6066 C C . THR A 1 758 ? 28.347 -11.845 61.896 1.00 65.25 758 THR A C 1
ATOM 6068 O O . THR A 1 758 ? 29.412 -11.682 61.308 1.00 65.25 758 THR A O 1
ATOM 6071 N N . GLU A 1 759 ? 27.432 -12.712 61.465 1.00 65.31 759 GLU A N 1
ATOM 6072 C CA . GLU A 1 759 ? 27.684 -13.594 60.327 1.00 65.31 759 GLU A CA 1
ATOM 6073 C C . GLU A 1 759 ? 27.586 -12.876 58.972 1.00 65.31 759 GLU A C 1
ATOM 6075 O O . GLU A 1 759 ? 28.343 -13.204 58.063 1.00 65.31 759 GLU A O 1
ATOM 6080 N N . ALA A 1 760 ? 26.765 -11.828 58.863 1.00 62.44 760 ALA A N 1
ATOM 6081 C CA . ALA A 1 760 ? 26.778 -10.881 57.748 1.00 62.44 760 ALA A CA 1
ATOM 6082 C C . ALA A 1 760 ? 28.153 -10.213 57.602 1.00 62.44 760 ALA A C 1
ATOM 6084 O O . ALA A 1 760 ? 28.753 -10.266 56.533 1.00 62.44 760 ALA A O 1
ATOM 6085 N N . SER A 1 761 ? 28.693 -9.668 58.699 1.00 64.62 761 SER A N 1
ATOM 6086 C CA . SER A 1 761 ? 30.035 -9.070 58.723 1.00 64.62 761 SER A CA 1
ATOM 6087 C C . SER A 1 761 ? 31.123 -10.091 58.365 1.00 64.62 761 SER A C 1
ATOM 6089 O O . SER A 1 761 ? 31.998 -9.811 57.549 1.00 64.62 761 SER A O 1
ATOM 6091 N N . ASN A 1 762 ? 31.037 -11.320 58.886 1.00 66.12 762 ASN A N 1
ATOM 6092 C CA . ASN A 1 762 ? 31.959 -12.398 58.518 1.00 66.12 762 ASN A CA 1
ATOM 6093 C C . ASN A 1 762 ? 31.855 -12.771 57.029 1.00 66.12 762 ASN A C 1
ATOM 6095 O O . ASN A 1 762 ? 32.882 -12.963 56.384 1.00 66.12 762 ASN A O 1
ATOM 6099 N N . SER A 1 763 ? 30.644 -12.829 56.474 1.00 61.72 763 SER A N 1
ATOM 6100 C CA . SER A 1 763 ? 30.400 -13.114 55.053 1.00 61.72 763 SER A CA 1
ATOM 6101 C C . SER A 1 763 ? 30.942 -11.999 54.159 1.00 61.72 763 SER A C 1
ATOM 6103 O O . SER A 1 763 ? 31.580 -12.278 53.148 1.00 61.72 763 SER A O 1
ATOM 6105 N N . GLU A 1 764 ? 30.784 -10.738 54.565 1.00 59.97 764 GLU A N 1
ATOM 6106 C CA . GLU A 1 764 ? 31.352 -9.572 53.883 1.00 59.97 764 GLU A CA 1
ATOM 6107 C C . GLU A 1 764 ? 32.892 -9.561 53.953 1.00 59.97 764 GLU A C 1
ATOM 6109 O O . GLU A 1 764 ? 33.561 -9.222 52.977 1.00 59.97 764 GLU A O 1
ATOM 6114 N N . ASN A 1 765 ? 33.478 -9.996 55.073 1.00 68.06 765 ASN A N 1
ATOM 6115 C CA . ASN A 1 765 ? 34.927 -10.168 55.215 1.00 68.06 765 ASN A CA 1
ATOM 6116 C C . ASN A 1 765 ? 35.460 -11.318 54.340 1.00 68.06 765 ASN A C 1
ATOM 6118 O O . ASN A 1 765 ? 36.500 -11.164 53.702 1.00 68.06 765 ASN A O 1
ATOM 6122 N N . VAL A 1 766 ? 34.737 -12.440 54.247 1.00 62.75 766 VAL A N 1
ATOM 6123 C CA . VAL A 1 766 ? 35.055 -13.546 53.323 1.00 62.75 766 VAL A CA 1
ATOM 6124 C C . VAL A 1 766 ? 34.920 -13.099 51.865 1.00 62.75 766 VAL A C 1
ATOM 6126 O O . VAL A 1 766 ? 35.783 -13.423 51.053 1.00 62.75 766 VAL A O 1
ATOM 6129 N N . PHE A 1 767 ? 33.900 -12.304 51.536 1.00 56.88 767 PHE A N 1
ATOM 6130 C CA . PHE A 1 767 ? 33.716 -11.725 50.205 1.00 56.88 767 PHE A CA 1
ATOM 6131 C C . PHE A 1 767 ? 34.876 -10.799 49.819 1.00 56.88 767 PHE A C 1
ATOM 6133 O O . PHE A 1 767 ? 35.421 -10.922 48.725 1.00 56.88 767 PHE A O 1
ATOM 6140 N N . LYS A 1 768 ? 35.322 -9.935 50.739 1.00 64.25 768 LYS A N 1
ATOM 6141 C CA . LYS A 1 768 ? 36.502 -9.071 50.548 1.00 64.25 768 LYS A CA 1
ATOM 6142 C C . LYS A 1 768 ? 37.811 -9.859 50.427 1.00 64.25 768 LYS A C 1
ATOM 6144 O O . LYS A 1 768 ? 38.713 -9.412 49.726 1.00 64.25 768 LYS A O 1
ATOM 6149 N N . ALA A 1 769 ? 37.923 -11.012 51.088 1.00 67.81 769 ALA A N 1
ATOM 6150 C CA . ALA A 1 769 ? 39.116 -11.857 51.045 1.00 67.81 769 ALA A CA 1
ATOM 6151 C C . ALA A 1 769 ? 39.181 -12.790 49.819 1.00 67.81 769 ALA A C 1
ATOM 6153 O O . ALA A 1 769 ? 40.276 -13.169 49.408 1.00 67.81 769 ALA A O 1
ATOM 6154 N N . LEU A 1 770 ? 38.036 -13.191 49.252 1.00 66.19 770 LEU A N 1
ATOM 6155 C CA . LEU A 1 770 ? 37.934 -14.172 48.160 1.00 66.19 770 LEU A CA 1
ATOM 6156 C C . LEU A 1 770 ? 36.904 -13.757 47.080 1.00 66.19 770 LEU A C 1
ATOM 6158 O O . LEU A 1 770 ? 36.016 -14.558 46.764 1.00 66.19 770 LEU A O 1
ATOM 6162 N N . PRO A 1 771 ? 36.992 -12.548 46.489 1.00 57.06 771 PRO A N 1
ATOM 6163 C CA . PRO A 1 771 ? 35.948 -11.995 45.616 1.00 57.06 771 PRO A CA 1
ATOM 6164 C C . PRO A 1 771 ? 35.570 -12.926 44.450 1.00 57.06 771 PRO A C 1
ATOM 6166 O O . PRO A 1 771 ? 34.389 -13.196 44.233 1.00 57.06 771 PRO A O 1
ATOM 6169 N N . ASP A 1 772 ? 36.557 -13.525 43.779 1.00 52.44 772 ASP A N 1
ATOM 6170 C CA . ASP A 1 772 ? 36.371 -14.388 42.597 1.00 52.44 772 ASP A CA 1
ATOM 6171 C C . ASP A 1 772 ? 35.659 -15.724 42.899 1.00 52.44 772 ASP A C 1
ATOM 6173 O O . ASP A 1 772 ? 35.265 -16.452 41.983 1.00 52.44 772 ASP A O 1
ATOM 6177 N N . ARG A 1 773 ? 35.540 -16.099 44.181 1.00 51.28 773 ARG A N 1
ATOM 6178 C CA . ARG A 1 773 ? 34.941 -17.371 44.626 1.00 51.28 773 ARG A CA 1
ATOM 6179 C C . ARG A 1 773 ? 33.753 -17.187 45.566 1.00 51.28 773 ARG A C 1
ATOM 6181 O O . ARG A 1 773 ? 32.900 -18.070 45.618 1.00 51.28 773 ARG A O 1
ATOM 6188 N N . ALA A 1 774 ? 33.658 -16.059 46.267 1.00 45.81 774 ALA A N 1
ATOM 6189 C CA . ALA A 1 774 ? 32.621 -15.795 47.259 1.00 45.81 774 ALA A CA 1
ATOM 6190 C C . ALA A 1 774 ? 31.205 -15.786 46.662 1.00 45.81 774 ALA A C 1
ATOM 6192 O O . ALA A 1 774 ? 30.307 -16.400 47.236 1.00 45.81 774 ALA A O 1
ATOM 6193 N N . ALA A 1 775 ? 31.017 -15.205 45.470 1.00 42.81 775 ALA A N 1
ATOM 6194 C CA . ALA A 1 775 ? 29.729 -15.218 44.765 1.00 42.81 775 ALA A CA 1
ATOM 6195 C C . ALA A 1 775 ? 29.213 -16.644 44.465 1.00 42.81 775 ALA A C 1
ATOM 6197 O O . ALA A 1 775 ? 28.011 -16.884 44.447 1.00 42.81 775 ALA A O 1
ATOM 6198 N N . ARG A 1 776 ? 30.120 -17.618 44.295 1.00 44.00 776 ARG A N 1
ATOM 6199 C CA . ARG A 1 776 ? 29.789 -19.039 44.079 1.00 44.00 776 ARG A CA 1
ATOM 6200 C C . ARG A 1 776 ? 29.499 -19.821 45.366 1.00 44.00 776 ARG A C 1
ATOM 6202 O O . ARG A 1 776 ? 29.100 -20.978 45.274 1.00 44.00 776 ARG A O 1
ATOM 6209 N N . ILE A 1 777 ? 29.755 -19.230 46.534 1.00 47.03 777 ILE A N 1
ATOM 6210 C CA . ILE A 1 777 ? 29.669 -19.884 47.850 1.00 47.03 777 ILE A CA 1
ATOM 6211 C C . ILE A 1 777 ? 28.541 -19.290 48.708 1.00 47.03 777 ILE A C 1
ATOM 6213 O O . ILE A 1 777 ? 27.936 -20.027 49.482 1.00 47.03 777 ILE A O 1
ATOM 6217 N N . LEU A 1 778 ? 28.261 -17.987 48.590 1.00 45.31 778 LEU A N 1
ATOM 6218 C CA . LEU A 1 778 ? 27.396 -17.262 49.532 1.00 45.31 778 LEU A CA 1
ATOM 6219 C C . LEU A 1 778 ? 26.011 -16.880 48.980 1.00 45.31 778 LEU A C 1
ATOM 6221 O O . LEU A 1 778 ? 25.070 -16.809 49.766 1.00 45.31 778 LEU A O 1
ATOM 6225 N N . GLY A 1 779 ? 25.867 -16.675 47.664 1.00 49.69 779 GLY A N 1
ATOM 6226 C CA . GLY A 1 779 ? 24.637 -16.129 47.070 1.00 49.69 779 GLY A CA 1
ATOM 6227 C C . GLY A 1 779 ? 24.332 -14.687 47.512 1.00 49.69 779 GLY A C 1
ATOM 6228 O O . GLY A 1 779 ? 25.097 -14.081 48.265 1.00 49.69 779 GLY A O 1
ATOM 6229 N N . ASP A 1 780 ? 23.213 -14.134 47.040 1.00 37.97 780 ASP A N 1
ATOM 6230 C CA . ASP A 1 780 ? 22.772 -12.790 47.428 1.00 37.97 780 ASP A CA 1
ATOM 6231 C C . ASP A 1 780 ? 22.047 -12.811 48.784 1.00 37.97 780 ASP A C 1
ATOM 6233 O O . ASP A 1 780 ? 21.101 -13.569 49.005 1.00 37.97 780 ASP A O 1
ATOM 6237 N N . ALA A 1 781 ? 22.498 -11.964 49.712 1.00 38.69 781 ALA A N 1
ATOM 6238 C CA . ALA A 1 781 ? 21.990 -11.914 51.081 1.00 38.69 781 ALA A CA 1
ATOM 6239 C C . ALA A 1 781 ? 20.883 -10.860 51.263 1.00 38.69 781 ALA A C 1
ATOM 6241 O O . ALA A 1 781 ? 21.049 -9.693 50.906 1.00 38.69 781 ALA A O 1
ATOM 6242 N N . VAL A 1 782 ? 19.785 -11.252 51.918 1.00 35.50 782 VAL A N 1
ATOM 6243 C CA . VAL A 1 782 ? 18.691 -10.356 52.334 1.00 35.50 782 VAL A CA 1
ATOM 6244 C C . VAL A 1 782 ? 18.788 -10.099 53.843 1.00 35.50 782 VAL A C 1
ATOM 6246 O O . VAL A 1 782 ? 18.886 -11.039 54.630 1.00 35.50 782 VAL A O 1
ATOM 6249 N N . TYR A 1 783 ? 18.759 -8.829 54.264 1.00 36.16 783 TYR A N 1
ATOM 6250 C CA . TYR A 1 783 ? 19.018 -8.422 55.654 1.00 36.16 783 TYR A CA 1
ATOM 6251 C C . TYR A 1 783 ? 17.801 -7.789 56.347 1.00 36.16 783 TYR A C 1
ATOM 6253 O O . TYR A 1 783 ? 17.256 -6.798 55.867 1.00 36.16 783 TYR A O 1
ATOM 6261 N N . GLY A 1 784 ? 17.459 -8.277 57.545 1.00 34.84 784 GLY A N 1
ATOM 6262 C CA . GLY A 1 784 ? 16.519 -7.630 58.475 1.00 34.84 784 GLY A CA 1
ATOM 6263 C C . GLY A 1 784 ? 17.229 -6.975 59.670 1.00 34.84 784 GLY A C 1
ATOM 6264 O O . GLY A 1 784 ? 18.213 -7.513 60.187 1.00 34.84 784 GLY A O 1
ATOM 6265 N N . ARG A 1 785 ? 16.743 -5.814 60.139 1.00 31.92 785 ARG A N 1
ATOM 6266 C CA . ARG A 1 785 ? 17.259 -5.122 61.340 1.00 31.92 785 ARG A CA 1
ATOM 6267 C C . ARG A 1 785 ? 16.179 -4.888 62.399 1.00 31.92 785 ARG A C 1
ATOM 6269 O O . ARG A 1 785 ? 15.035 -4.566 62.119 1.00 31.92 785 ARG A O 1
ATOM 6276 N N . ASP A 1 786 ? 16.619 -5.011 63.645 1.00 38.91 786 ASP A N 1
ATOM 6277 C CA . ASP A 1 786 ? 15.818 -5.379 64.823 1.00 38.91 786 ASP A CA 1
ATOM 6278 C C . ASP A 1 786 ? 15.255 -4.179 65.616 1.00 38.91 786 ASP A C 1
ATOM 6280 O O . ASP A 1 786 ? 14.891 -4.313 66.780 1.00 38.91 786 ASP A O 1
ATOM 6284 N N . LYS A 1 787 ? 15.288 -2.968 65.038 1.00 30.47 787 LYS A N 1
ATOM 6285 C CA . LYS A 1 787 ? 14.819 -1.728 65.699 1.00 30.47 787 LYS A CA 1
ATOM 6286 C C . LYS A 1 787 ? 14.013 -0.771 64.815 1.00 30.47 787 LYS A C 1
ATOM 6288 O O . LYS A 1 787 ? 13.407 0.141 65.356 1.00 30.47 787 LYS A O 1
ATOM 6293 N N . ASP A 1 788 ? 13.922 -1.049 63.513 1.00 27.66 788 ASP A N 1
ATOM 6294 C CA . ASP A 1 788 ? 13.091 -0.306 62.554 1.00 27.66 788 ASP A CA 1
ATOM 6295 C C . ASP A 1 788 ? 12.060 -1.222 61.862 1.00 27.66 788 ASP A C 1
ATOM 6297 O O . ASP A 1 788 ? 11.562 -0.914 60.784 1.00 27.66 788 ASP A O 1
ATOM 6301 N N . CYS A 1 789 ? 11.703 -2.360 62.475 1.00 29.20 789 CYS A N 1
ATOM 6302 C CA . CYS A 1 789 ? 10.600 -3.215 62.013 1.00 29.20 789 CYS A CA 1
ATOM 6303 C C . CYS A 1 789 ? 9.224 -2.610 62.360 1.00 29.20 789 CYS A C 1
ATOM 6305 O O . CYS A 1 789 ? 8.389 -3.232 63.015 1.00 29.20 789 CYS A O 1
ATOM 6307 N N . ALA A 1 790 ? 8.985 -1.390 61.880 1.00 27.92 790 ALA A N 1
ATOM 6308 C CA . ALA A 1 790 ? 7.661 -0.819 61.703 1.00 27.92 790 ALA A CA 1
ATOM 6309 C C . ALA A 1 790 ? 7.388 -0.700 60.193 1.00 27.92 790 ALA A C 1
ATOM 6311 O O . ALA A 1 790 ? 8.052 0.061 59.500 1.00 27.92 790 ALA A O 1
ATOM 6312 N N . LYS A 1 791 ? 6.376 -1.438 59.714 1.00 28.75 791 LYS A N 1
ATOM 6313 C CA . LYS A 1 791 ? 5.845 -1.442 58.334 1.00 28.75 791 LYS A CA 1
ATOM 6314 C C . LYS A 1 791 ? 6.797 -1.869 57.199 1.00 28.75 791 LYS A C 1
ATOM 6316 O O . LYS A 1 791 ? 7.298 -1.040 56.451 1.00 28.75 791 LYS A O 1
ATOM 6321 N N . ILE A 1 792 ? 6.815 -3.176 56.937 1.00 25.20 792 ILE A N 1
ATOM 6322 C CA . ILE A 1 792 ? 6.512 -3.736 55.603 1.00 25.20 792 ILE A CA 1
ATOM 6323 C C . ILE A 1 792 ? 5.503 -4.863 55.896 1.00 25.20 792 ILE A C 1
ATOM 6325 O O . ILE A 1 792 ? 5.803 -5.777 56.653 1.00 25.20 792 ILE A O 1
ATOM 6329 N N . GLN A 1 793 ? 4.205 -4.658 55.673 1.00 27.81 793 GLN A N 1
ATOM 6330 C CA . GLN A 1 793 ? 3.519 -4.900 54.401 1.00 27.81 793 GLN A CA 1
ATOM 6331 C C . GLN A 1 793 ? 3.728 -6.339 53.895 1.00 27.81 793 GLN A C 1
ATOM 6333 O O . GLN A 1 793 ? 4.494 -6.590 52.975 1.00 27.81 793 GLN A O 1
ATOM 6338 N N . THR A 1 794 ? 3.016 -7.277 54.525 1.00 21.17 794 THR A N 1
ATOM 6339 C CA . THR A 1 794 ? 2.786 -8.635 54.018 1.00 21.17 794 THR A CA 1
ATOM 6340 C C . THR A 1 794 ? 2.176 -8.572 52.618 1.00 21.17 794 THR A C 1
ATOM 6342 O O . THR A 1 794 ? 0.995 -8.258 52.460 1.00 21.17 794 THR A O 1
ATOM 6345 N N . SER A 1 795 ? 2.964 -8.887 51.593 1.00 26.17 795 SER A N 1
ATOM 6346 C CA . SER A 1 795 ? 2.417 -9.322 50.311 1.00 26.17 795 SER A CA 1
ATOM 6347 C C . SER A 1 795 ? 2.036 -10.798 50.423 1.00 26.17 795 SER A C 1
ATOM 6349 O O . SER A 1 795 ? 2.902 -11.660 50.327 1.00 26.17 795 SER A O 1
ATOM 6351 N N . ALA A 1 796 ? 0.735 -11.027 50.614 1.00 24.72 796 ALA A N 1
ATOM 6352 C CA . ALA A 1 796 ? 0.022 -12.295 50.457 1.00 24.72 796 ALA A CA 1
ATOM 6353 C C . ALA A 1 796 ? 0.395 -13.458 51.403 1.00 24.72 796 ALA A C 1
ATOM 6355 O O . ALA A 1 796 ? 1.181 -14.341 51.074 1.00 24.72 796 ALA A O 1
ATOM 6356 N N . LEU A 1 797 ? -0.331 -13.521 52.524 1.00 22.00 797 LEU A N 1
ATOM 6357 C CA . LEU A 1 797 ? -1.449 -14.470 52.645 1.00 22.00 797 LEU A CA 1
ATOM 6358 C C . LEU A 1 797 ? -2.700 -13.703 53.092 1.00 22.00 797 LEU A C 1
ATOM 6360 O O . LEU A 1 797 ? -2.528 -12.684 53.800 1.00 22.00 797 LEU A O 1
#

Foldseek 3Di:
DDDDDDDDDDDDDDDDDDDPPPDDDQAFFEEEEFEQDLTFFPDDPVVPDDSLLSLLLLLQLFWKFWWDDDPNDTATHTLPDFGDNDADDDPVSDDPPTDIDGNLRVLVVPPVDPVVSSVCSRVVVSQPPHPVVVVSVVLSVVLVVLFADDPVLCPDPLCVQLLNVDRGDGTALLVLLLVLVCVVVVRQYAYEYEYQDDCQVNCLRNVQCCQQLSRPPRSVSCPVPHHQCPPGPSRHRAHAPAEWEWDAFPQGIKIFTRDDAQADPVDGLQVQCVDPPGDPHDPSVRVVCCVPPVVTDMQDDPLSVLVVSVVRSVRSYYHYYNYRPSQCVSVVQAQLSADEDEDDDPPRYFAAYEDQPCHQQGNRHHQYAYNVGDGDHSVRCPLQHYDHDRSSCSSQDSNVVVLSNVSNVVPPDPPPCDPVVSVVVVVVVVVVVVVVVVVVVVVLVVVVVVVVVVLVVVVVQFDDDDDLVSLVVVCVVLVHDQVCAPPDLAHHSVVVVVCVVQQQWTWGQDPVRHIAIEWEKEFEFEDEDQWTKFFQWKAKQPPPGDIDGDRGGDIFTDGSPDDPVNRVQVCCCAVLVFGCVVPDPPPPFFDWDQPDDWDWDCDDSHHSGTYIYHYTYGYHYDDPVSCVVPVVRVVSVVPPPFAKAKDKDADPVDNVMIMIIIMTIDGPVVSVVCVVVVVPPPPPPDPLVVLLCVAQPPPVCSVVVSVVVQLVAADWDKDWDPDDPLPWTKIWIFHADPVGHTDDIDIDTDDDLVSVVVVVVVLVVVCVVCVVCSCVPPPDDDDDDDPPPDDDDRPHD

Secondary structure (DSSP, 8-state):
-------------PPPPPP----PPPPPPEEEEEE-BTTTBS--TTTT--HHHHHHHHHHTT-EEEEEEETTEEEEEE--PPP-SSPP--TTTSPTT---EEHHHHHHHH--SHHHHHHHHHHTGGGTTSHHHHHHHHHHHHHHHHHBPPHHHHT-HHHHHTT--SSB-SB-HHHHHHHHHHHHTT--EEEEEEESSSTHHHHHHHHHHHHTT--TTTGGGSTTT--TTTTSTT----SEEEEEEEEEETTEEEEETT----S-SSS-HHHHTT-SSPPSS----HHHHIIIII---EEESHHHHHHHHHHHHHTT-EEEEE--HHHHHHTTT-GGGSEEEEPPPTTS-EEEEEETT-BTTB-TTEEEE-TTSPBPPHHHHBTTTEEE--HHHHHH-TTHHHHHHHHTTT----TTS-HHHHHHHHHHHHHHHHHHHHHHHHHHHHHHHHHHHHHHHHHHTPBP--SHHHHHHHHHHTT--GGGTTSTTPPPHHHHHHHHHTTS-EEEE-TTS-EEEEEEEEEEEEEETTEEEEEEEEEESSSS-EEEEEEE--EEEPPTT--HHHHHHHHIIIII----GGG----SPPP----S--EEES--TTSSS-EEEEEEEEEEE--HHHHHHSHHHHGGGTTTTT--EEEEEE-SS-TT-EEEEEEEEEEHHHHHHHHHTTT--------HHHHHHHHHTT-TTHHHHHHHHHHH-SEEEEEEES--TTS-EEEEEEEE-TTS-B---EEEEE--HHHHHHHHHHHHHHHHH-HHHHHHHH-------TT--S-------